Protein AF-A0A401GNL1-F1 (afdb_monomer)

Sequence (957 aa):
MSQPARPSSSTSDAWKASLRPPPRDDRPQTEDVTATKGMDFEDMFLRRELLMGIFEAGFEKPSPIQEEAIPIALAKRDVLARAKNGTGKTAAFVIPSLQQIDVNKNKIQALLLVPTRELALQTAQVCKILGKHMGVQVMVTTGGTTLKDDILRLSEVVHVLVGTPGRILDLAGKNVADLSECPIFVMDEADKLLSPEFAPVMEQLLSYMAKDRQVMLFSATFPMIVKDFKDKHMRSPYEINLMDELTLRGVTQYYAYVEERQKVHCLNTLFSKLQINQSIIFCNSTNRVELLAKKVTELGYSCFYSHAKMLQSHRNRVFHDFRNGVCRNLVCSDLLTRGIDIQAVNVVINFDFPKNAETYLHRIGRSGRYGHLGLAINLVTYEDRFNLYKIEQELGTEIQPIPQAIDKTLYVAPSAIEEPAEQKSARTTQAPVQAQGQSQQKQQAPQQPQSQAQLPAQVVYNSAPLRQNGVAVPQQSRPVFQTPFRGSVPRVRGITRLLSAGVFTTMSSANYGRLPLHALSRRSSADSLSSSTSPDPSYYPTRRRRWYSSLWNLHRPRTVLMLFKIFLGCAVLVLLGGYILWEPHIELAFYWRGWLKQEINTVVPLAGCFRPENVSPRYNLSAALHGQKKTEVHAGLPLRLGVDCYDFAGTIEPEPHDGVVLLPDERVHYHTYWRTDLAPFGERQEWMLKSFFATQNTNTARLVLWSNGDLSDNAILQRWLRRFPDAFVLQVVNYEDLARGTVLHGSELLRVKDTKAWIDGDLVRLLVLWAYGGVWVDMDSLLTRDLAPLLEHEFVIQWDCYDKIYVPFNGALMRFHEHSPYLCEAFNIMVNSRPPREGSTDWGALLYLKLWRRLTAESIPPFKVLPWCFTDARSCRFDNRLPDPFEQDPINGQWTVGYGREEGGGLDRALAKVFSVHLHNQWRKPFPLGGWLDRLLLRRYDARLSTSFGARESEEL

Foldseek 3Di:
DDDDDDDDDDPPCPVVVVADADDDDPFDFDCQFVVDPPDAPVNLVADVLLVSLCVNPVNGGQGNLLVPQQNVVLVLAAAAEADAQFSPNLCSQLRSLLRPFDPVDLAAAAEAEEAALQLLVVSQVSNCSSCVRVNAAEDEDEPQPDVVVVLVCLVGRHHYYGYYLVRLLVCLVVVSHQQANHQEYEYAQVVNCQDPVNVVSVVSSVVRHHLRHHYYYYHNDDDVSNVVCCVVRHDPHDYHYSPPFSDDQQEAFAEEEDDLVCLLVVVVVCVVADPAQAEEEEDADPVCLVVSQVVCVVVVFFEDEDEDVDRVVVNVVNLVCVLVVVHRYYRYYLSPLGNDERQRHQEYEHSDDDQELVSVSSRSSRHCRSRGAHYYYYHAYPVCVVSQVRNCVVGVHDRHHDDPHDDCSRRPGPVRVPDDPPVVVPPPDDDDDDDDDDDDDDDDDDDDDDDDDDDDDDDDDDDDDDDDDDDDDDDDDDDDDDDDDDDDDDDDDDDDDDDDDDDDDDDDDDDDDDDDDYDDDDYDDDDDDDDDDDDDDDDDDDDDDDDDDDDPPCPDVVNVVVVVVVVVVVVVVVVVVCCVPPVDDDDDDDDDVVVVVVVVPDQDAFPPCVPPVNPDPQDDPCCAQPNDAPDDFAADDDDPDPDFLLVVLVPLDDDDPPVAADALLQAFEEEEEDECVLDNDDPLLCLQVLLCVLAEDQRRAAYEYEYQDDPVPPPSVVVVCVVRVSRYYYYYDDLQVLCPPAPCRVPPLSVDDASLCLSVVLSSLLSVCQARFGKYAYSQKRFLHYCVSVQSFWEFEFPQAAPCPPQTTDHNITGGHHNGSLSSRLRVCQVPDDHDDHPDNRVSSVSLVSSQVNCVVVVHDHTHYRYNQAADQPRHDQQRHDHQQLDAADPQQAHHPGWGLDDVTPSLSSSNSGGIHGHPSPSVRDGDVPGSCVPRPSVSSVVSVVVVCVPPPPPPD

Mean predicted aligned error: 20.89 Å

Organism: NCBI:txid139825

Solvent-accessible surface area (backbone atoms only — not comparable to full-atom values): 57821 Å² total; per-residue (Å²): 133,84,82,82,81,83,81,78,93,84,75,77,60,71,63,62,76,74,57,73,52,60,83,84,78,89,58,69,59,30,60,85,38,66,66,46,96,76,67,47,64,72,81,68,71,61,54,67,42,44,50,54,16,35,42,48,70,53,52,80,62,50,26,42,60,29,62,62,39,27,63,45,43,64,69,59,42,18,36,41,35,36,44,66,69,46,49,51,63,68,55,25,54,44,51,36,53,58,69,70,60,61,82,88,49,86,44,32,37,34,40,42,35,27,74,42,67,64,24,22,54,49,55,47,48,51,48,51,50,33,34,58,67,58,77,64,34,78,44,73,47,34,81,88,60,60,66,69,59,54,54,56,54,54,76,44,75,36,34,34,43,21,21,21,63,75,41,50,39,56,33,37,77,66,69,59,46,63,31,61,69,22,41,34,40,35,30,44,53,32,63,55,48,44,28,89,87,32,38,67,57,48,57,56,43,61,68,56,33,34,93,75,52,32,43,37,41,32,20,74,60,80,56,68,59,53,52,56,47,39,77,74,73,48,71,82,49,48,77,42,74,78,52,97,59,72,58,61,78,38,47,48,43,28,32,41,87,38,56,83,90,42,47,67,59,51,52,52,51,47,66,74,71,50,85,65,66,20,34,42,36,35,26,89,39,60,70,52,21,57,54,47,39,53,51,42,44,74,72,72,44,61,59,46,64,46,41,87,88,54,56,65,71,58,45,53,47,52,51,51,42,42,70,72,60,76,34,41,29,40,25,21,24,76,85,65,39,55,68,60,86,46,97,59,29,22,32,28,33,29,68,37,65,60,89,47,43,69,61,43,51,37,46,50,42,44,20,20,48,58,21,19,46,2,33,31,40,32,41,32,36,87,82,39,52,62,39,49,57,50,29,26,66,72,24,74,43,80,65,41,75,60,62,99,70,77,74,56,77,51,34,40,52,69,83,77,69,68,72,66,84,73,70,77,78,78,79,87,85,82,78,88,81,86,84,85,86,86,82,87,89,82,91,83,84,88,91,86,81,89,88,88,89,86,84,87,84,89,88,86,86,87,89,86,89,84,90,81,89,84,89,92,85,84,86,87,80,86,87,87,83,83,85,82,91,83,90,84,87,87,80,92,85,89,81,90,86,85,86,87,83,83,84,88,89,85,86,92,81,86,79,90,82,86,90,83,85,90,80,88,86,81,89,79,91,87,87,86,80,90,81,90,88,84,81,90,81,90,88,87,83,90,87,87,80,88,89,90,86,90,85,83,76,75,84,45,68,69,56,48,54,50,52,50,53,51,51,50,52,51,51,51,51,50,51,49,51,45,45,76,75,60,71,74,85,82,85,89,86,87,78,61,67,71,58,54,57,45,70,70,71,60,78,63,80,77,90,50,35,82,38,83,92,56,45,41,95,84,42,60,63,63,56,69,79,69,43,90,67,97,62,84,69,66,62,64,71,81,79,66,91,82,60,53,44,41,59,58,39,50,71,61,64,78,69,81,85,82,78,68,70,50,56,68,89,72,26,47,40,34,37,31,63,47,57,56,92,84,46,76,91,48,78,78,52,46,50,28,57,42,19,43,73,48,33,46,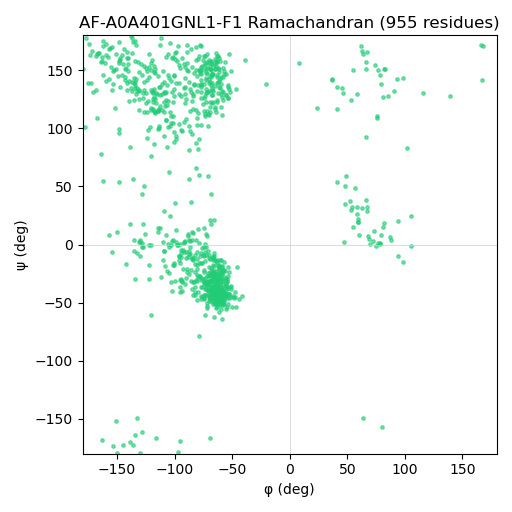59,65,43,47,34,26,42,36,44,32,19,80,50,91,61,79,87,36,72,69,56,55,50,49,38,75,74,31,62,75,28,37,45,81,46,68,67,53,60,66,68,46,23,53,95,46,88,51,45,90,37,74,72,71,72,53,75,49,100,79,41,54,63,38,44,56,48,48,54,54,31,49,25,36,70,67,16,34,34,41,40,41,58,51,38,37,41,61,37,58,60,69,53,61,67,82,51,44,32,34,28,33,51,38,48,58,93,49,93,85,61,61,42,36,71,58,41,31,30,39,50,40,52,31,42,70,53,53,40,45,42,53,48,57,72,75,41,82,75,76,62,90,90,47,87,58,49,62,27,52,49,53,53,52,47,45,56,28,30,56,72,72,71,41,86,59,68,27,23,48,66,40,21,44,43,39,37,82,60,31,50,84,76,75,35,51,72,56,66,65,48,72,69,58,96,81,43,63,47,47,97,74,32,33,54,49,87,88,26,47,51,45,64,40,51,76,25,23,44,27,43,51,51,83,86,47,79,85,63,65,70,37,86,84,11,57,50,40,64,72,44,53,51,50,25,56,50,46,58,50,62,78,46,79,85,73,86,84,83,86,127

InterPro domains:
  IPR000629 ATP-dependent RNA helicase DEAD-box, conserved site [PS00039] (186-194)
  IPR001650 Helicase, C-terminal domain-like [PF00271] (263-371)
  IPR001650 Helicase, C-terminal domain-like [PS51194] (250-410)
  IPR001650 Helicase, C-terminal domain-like [SM00490] (290-371)
  IPR007577 Glycosyltransferase, DXD sugar-binding motif [PF04488] (716-794)
  IPR011545 DEAD/DEAH-box helicase domain [PF00270] (63-228)
  IPR014001 Helicase superfamily 1/2, ATP-binding domain [PS51192] (70-240)
  IPR014001 Helicase superfamily 1/2, ATP-binding domain [SM00487] (58-254)
  IPR014014 RNA helicase, DEAD-box type, Q motif [PS51195] (39-67)
  IPR027417 P-loop containing nucleoside triphosphate hydrolase [G3DSA:3.40.50.300] (29-246)
  IPR027417 P-loop containing nucleoside triphosphate hydrolase [G3DSA:3.40.50.300] (247-417)
  IPR027417 P-loop containing nucleoside triphosphate hydrolase [SSF52540] (106-393)
  IPR029044 Nucleotide-diphospho-sugar transferases [SSF53448] (727-826)

Structure (mmCIF, N/CA/C/O backbone):
data_AF-A0A401GNL1-F1
#
_entry.id   AF-A0A401GNL1-F1
#
loop_
_atom_site.group_PDB
_atom_site.id
_atom_site.type_symbol
_atom_site.label_atom_id
_atom_site.label_alt_id
_atom_site.label_comp_id
_atom_site.label_asym_id
_atom_site.label_entity_id
_atom_site.label_seq_id
_atom_site.pdbx_PDB_ins_code
_atom_site.Cartn_x
_atom_site.Cartn_y
_atom_site.Cartn_z
_atom_site.occupancy
_atom_site.B_iso_or_equiv
_atom_site.auth_seq_id
_atom_site.auth_comp_id
_atom_site.auth_asym_id
_atom_site.auth_atom_id
_atom_site.pdbx_PDB_model_num
ATOM 1 N N . MET A 1 1 ? -19.426 -21.654 43.282 1.00 35.84 1 MET A N 1
ATOM 2 C CA . MET A 1 1 ? -20.796 -21.280 43.711 1.00 35.84 1 MET A CA 1
ATOM 3 C C . MET A 1 1 ? -21.771 -22.239 43.043 1.00 35.84 1 MET A C 1
ATOM 5 O O . MET A 1 1 ? -21.407 -22.809 42.020 1.00 35.84 1 MET A O 1
ATOM 9 N N . SER A 1 2 ? -22.939 -22.483 43.633 1.00 34.88 2 SER A N 1
ATOM 10 C CA . SER A 1 2 ? -23.946 -23.416 43.107 1.00 34.88 2 SER A CA 1
ATOM 11 C C . SER A 1 2 ? -24.563 -22.925 41.791 1.00 34.88 2 SER A C 1
ATOM 13 O O . SER A 1 2 ? -24.741 -21.725 41.594 1.00 34.88 2 SER A O 1
ATOM 15 N N . GLN A 1 3 ? -24.906 -23.858 40.898 1.00 27.02 3 GLN A N 1
ATOM 16 C CA . GLN A 1 3 ? -25.702 -23.558 39.706 1.00 27.02 3 GLN A CA 1
ATOM 17 C C . GLN A 1 3 ? -27.168 -23.299 40.110 1.00 27.02 3 GLN A C 1
ATOM 19 O O . GLN A 1 3 ? -27.715 -24.087 40.886 1.00 27.02 3 GLN A O 1
ATOM 24 N N . PRO A 1 4 ? -27.829 -22.242 39.601 1.00 39.66 4 PRO A N 1
ATOM 25 C CA . PRO A 1 4 ? -29.275 -22.095 39.724 1.00 39.66 4 PRO A CA 1
ATOM 26 C C . PRO A 1 4 ? -29.992 -23.093 38.798 1.00 39.66 4 PRO A C 1
ATOM 28 O O . PRO A 1 4 ? -29.533 -23.369 37.689 1.00 39.66 4 PRO A O 1
ATOM 31 N N . ALA A 1 5 ? -31.121 -23.641 39.249 1.00 36.34 5 ALA A N 1
ATOM 32 C CA . ALA A 1 5 ? -31.885 -24.626 38.485 1.00 36.34 5 ALA A CA 1
ATOM 33 C C . ALA A 1 5 ? -32.604 -24.002 37.271 1.00 36.34 5 ALA A C 1
ATOM 35 O O . ALA A 1 5 ? -33.069 -22.863 37.329 1.00 36.34 5 ALA A O 1
ATOM 36 N N . ARG A 1 6 ? -32.746 -24.777 36.185 1.00 32.50 6 ARG A N 1
ATOM 37 C CA . ARG A 1 6 ? -33.567 -24.399 35.022 1.00 32.50 6 ARG A CA 1
ATOM 38 C C . ARG A 1 6 ? -35.058 -24.350 35.415 1.00 32.50 6 ARG A C 1
ATOM 40 O O . ARG A 1 6 ? -35.532 -25.322 36.006 1.00 32.50 6 ARG A O 1
ATOM 47 N N . PRO A 1 7 ? -35.814 -23.288 35.073 1.00 37.53 7 PRO A N 1
ATOM 48 C CA . PRO A 1 7 ? -37.274 -23.299 35.175 1.00 37.53 7 PRO A CA 1
ATOM 49 C C . PRO A 1 7 ? -37.893 -24.257 34.140 1.00 37.53 7 PRO A C 1
ATOM 51 O O . PRO A 1 7 ? -37.275 -24.577 33.124 1.00 37.53 7 PRO A O 1
ATOM 54 N N . SER A 1 8 ? -39.112 -24.735 34.401 1.00 35.22 8 SER A N 1
ATOM 55 C CA . SER A 1 8 ? -39.783 -25.764 33.598 1.00 35.22 8 SER A CA 1
ATOM 56 C C . SER A 1 8 ? -40.373 -25.239 32.279 1.00 35.22 8 SER A C 1
ATOM 58 O O . SER A 1 8 ? -41.013 -24.191 32.215 1.00 35.22 8 SER A O 1
ATOM 60 N N . SER A 1 9 ? -40.185 -26.015 31.210 1.00 41.00 9 SER A N 1
ATOM 61 C CA . SER A 1 9 ? -40.423 -25.633 29.811 1.00 41.00 9 SER A CA 1
ATOM 62 C C . SER A 1 9 ? -41.863 -25.875 29.328 1.00 41.00 9 SER A C 1
ATOM 64 O O . SER A 1 9 ? -42.079 -26.623 28.376 1.00 41.00 9 SER A O 1
ATOM 66 N N . SER A 1 10 ? -42.865 -25.306 30.008 1.00 39.34 10 SER A N 1
ATOM 67 C CA . SER A 1 10 ? -44.285 -25.476 29.626 1.00 39.34 10 SER A CA 1
ATOM 68 C C . SER A 1 10 ? -45.141 -24.202 29.628 1.00 39.34 10 SER A C 1
ATOM 70 O O . SER A 1 10 ? -46.289 -24.245 29.193 1.00 39.34 10 SER A O 1
ATOM 72 N N . THR A 1 11 ? -44.603 -23.060 30.065 1.00 43.34 11 THR A N 1
ATOM 73 C CA . THR A 1 11 ? -45.300 -21.753 30.055 1.00 43.34 11 THR A CA 1
ATOM 74 C C . THR A 1 11 ? -44.472 -20.611 29.452 1.00 43.34 11 THR A C 1
ATOM 76 O O . THR A 1 11 ? -44.937 -19.474 29.395 1.00 43.34 11 THR A O 1
ATOM 79 N N . SER A 1 12 ? -43.261 -20.897 28.963 1.00 54.03 12 SER A N 1
ATOM 80 C CA . SER A 1 12 ? -42.288 -19.914 28.467 1.00 54.03 12 SER A CA 1
ATOM 81 C C . SER A 1 12 ? -42.646 -19.267 27.129 1.00 54.03 12 SER A C 1
ATOM 83 O O . SER A 1 12 ? -42.317 -18.104 26.925 1.00 54.03 12 SER A O 1
ATOM 85 N N . ASP A 1 13 ? -43.310 -19.982 26.219 1.00 57.62 13 ASP A N 1
ATOM 86 C CA . ASP A 1 13 ? -43.359 -19.615 24.792 1.00 57.62 13 ASP A CA 1
ATOM 87 C C . ASP A 1 13 ? -44.588 -18.800 24.364 1.00 57.62 13 ASP A C 1
ATOM 89 O O . ASP A 1 13 ? -44.703 -18.401 23.204 1.00 57.62 13 ASP A O 1
ATOM 93 N N . ALA A 1 14 ? -45.497 -18.483 25.291 1.00 62.47 14 ALA A N 1
ATOM 94 C CA . ALA A 1 14 ? -46.751 -17.783 24.990 1.00 62.47 14 ALA A CA 1
ATOM 95 C C . ALA A 1 14 ? -46.561 -16.397 24.330 1.00 62.47 14 ALA A C 1
ATOM 97 O O . ALA A 1 14 ? -47.457 -15.915 23.638 1.00 62.47 14 ALA A O 1
ATOM 98 N N . TRP A 1 15 ? -45.398 -15.758 24.505 1.00 74.44 15 TRP A N 1
ATOM 99 C CA . TRP A 1 15 ? -45.059 -14.499 23.832 1.00 74.44 15 TRP A CA 1
ATOM 100 C C . TRP A 1 15 ? -44.583 -14.694 22.386 1.00 74.44 15 TRP A C 1
ATOM 102 O O . TRP A 1 15 ? -44.827 -13.816 21.567 1.00 74.44 15 TRP A O 1
ATOM 112 N N . LYS A 1 16 ? -43.975 -15.836 22.028 1.00 74.12 16 LYS A N 1
ATOM 113 C CA . LYS A 1 16 ? -43.568 -16.123 20.639 1.00 74.12 16 LYS A CA 1
ATOM 114 C C . LYS A 1 16 ? -44.790 -16.186 19.718 1.00 74.12 16 LYS A C 1
ATOM 116 O O . LYS A 1 16 ? -44.754 -15.657 18.614 1.00 74.12 16 LYS A O 1
ATOM 121 N N . ALA A 1 17 ? -45.902 -16.727 20.221 1.00 70.56 17 ALA A N 1
ATOM 122 C CA . ALA A 1 17 ? -47.183 -16.803 19.515 1.00 70.56 17 ALA A CA 1
ATOM 123 C C . ALA A 1 17 ? -47.845 -15.436 19.218 1.00 70.56 17 ALA A C 1
ATOM 125 O O . ALA A 1 17 ? -48.784 -15.387 18.425 1.00 70.56 17 ALA A O 1
ATOM 126 N N . SER A 1 18 ? -47.388 -14.331 19.827 1.00 73.62 18 SER A N 1
ATOM 127 C CA . SER A 1 18 ? -47.868 -12.976 19.505 1.00 73.62 18 SER A CA 1
ATOM 128 C C . SER A 1 18 ? -46.977 -12.229 18.503 1.00 73.62 18 SER A C 1
ATOM 130 O O . SER A 1 18 ? -47.376 -11.180 17.985 1.00 73.62 18 SER A O 1
ATOM 132 N N . LEU A 1 19 ? -45.793 -12.769 18.191 1.00 78.75 19 LEU A N 1
ATOM 133 C CA . LEU A 1 19 ? -44.892 -12.212 17.188 1.00 78.75 19 LEU A CA 1
ATOM 134 C C . LEU A 1 19 ? -45.323 -12.630 15.777 1.00 78.75 19 LEU A C 1
ATOM 136 O O . LEU A 1 19 ? -45.891 -13.697 15.556 1.00 78.75 19 LEU A O 1
ATOM 140 N N . ARG A 1 20 ? -45.025 -11.774 14.798 1.00 76.75 20 ARG A N 1
ATOM 141 C CA . ARG A 1 20 ? -45.205 -12.062 13.370 1.00 76.75 20 ARG A CA 1
ATOM 142 C C . ARG A 1 20 ? -43.834 -12.027 12.691 1.00 76.75 20 ARG A C 1
ATOM 144 O O . ARG A 1 20 ? -43.446 -10.953 12.231 1.00 76.75 20 ARG A O 1
ATOM 151 N N . PRO A 1 21 ? -43.083 -13.146 12.688 1.00 74.88 21 PRO A N 1
ATOM 152 C CA . PRO A 1 21 ? -41.809 -13.218 11.984 1.00 74.88 21 PRO A CA 1
ATOM 153 C C . PRO A 1 21 ? -42.014 -13.059 10.464 1.00 74.88 21 PRO A C 1
ATOM 155 O O . PRO A 1 21 ? -43.120 -13.294 9.960 1.00 74.88 21 PRO A O 1
ATOM 158 N N . PRO A 1 22 ? -40.972 -12.658 9.716 1.00 78.62 22 PRO A N 1
ATOM 159 C CA . PRO A 1 22 ? -40.996 -12.692 8.257 1.00 78.62 22 PRO A CA 1
ATOM 160 C C . PRO A 1 22 ? -41.114 -14.138 7.728 1.00 78.62 22 PRO A C 1
ATOM 162 O O . PRO A 1 22 ? -40.865 -15.090 8.471 1.00 78.62 22 PRO A O 1
ATOM 165 N N . PRO A 1 23 ? -41.465 -14.328 6.440 1.00 77.19 23 PRO A N 1
ATOM 166 C CA . PRO A 1 23 ? -41.370 -15.632 5.787 1.00 77.19 23 PRO A CA 1
ATOM 167 C C . PRO A 1 23 ? -39.953 -16.211 5.888 1.00 77.19 23 PRO A C 1
ATOM 169 O O . PRO A 1 23 ? -38.975 -15.460 5.854 1.00 77.19 23 PRO A O 1
ATOM 172 N N . ARG A 1 24 ? -39.849 -17.541 5.977 1.00 72.44 24 ARG A N 1
ATOM 173 C CA . ARG A 1 24 ? -38.560 -18.243 5.954 1.00 72.44 24 ARG A CA 1
ATOM 174 C C . ARG A 1 24 ? -37.861 -18.079 4.605 1.00 72.44 24 ARG A C 1
ATOM 176 O O . ARG A 1 24 ? -38.502 -17.903 3.570 1.00 72.44 24 ARG A O 1
ATOM 183 N N . ASP A 1 25 ? -36.535 -18.118 4.650 1.00 71.81 25 ASP A N 1
ATOM 184 C CA . ASP A 1 25 ? -35.663 -17.974 3.488 1.00 71.81 25 ASP A CA 1
ATOM 185 C C . ASP A 1 25 ? -35.051 -19.333 3.133 1.00 71.81 25 ASP A C 1
ATOM 187 O O . ASP A 1 25 ? -33.937 -19.660 3.539 1.00 71.81 25 ASP A O 1
ATOM 191 N N . ASP A 1 26 ? -35.806 -20.135 2.379 1.00 74.62 26 ASP A N 1
ATOM 192 C CA . ASP A 1 26 ? -35.450 -21.513 2.010 1.00 74.62 26 ASP A CA 1
ATOM 193 C C . ASP A 1 26 ? -34.352 -21.594 0.919 1.00 74.62 26 ASP A C 1
ATOM 195 O O . ASP A 1 26 ? -34.146 -22.635 0.289 1.00 74.62 26 ASP A O 1
ATOM 199 N N . ARG A 1 27 ? -33.642 -20.489 0.644 1.00 76.31 27 ARG A N 1
ATOM 200 C CA . ARG A 1 27 ? -32.494 -20.475 -0.275 1.00 76.31 27 ARG A CA 1
ATOM 201 C C . ARG A 1 27 ? -31.307 -21.217 0.352 1.00 76.31 27 ARG A C 1
ATOM 203 O O . ARG A 1 27 ? -31.045 -21.024 1.538 1.00 76.31 27 ARG A O 1
ATOM 210 N N . PRO A 1 28 ? -30.516 -21.982 -0.429 1.00 76.88 28 PRO A N 1
ATOM 211 C CA . PRO A 1 28 ? -29.320 -22.644 0.090 1.00 76.88 28 PRO A CA 1
ATOM 212 C C . PRO A 1 28 ? -28.337 -21.639 0.712 1.00 76.88 28 PRO A C 1
ATOM 214 O O . PRO A 1 28 ? -28.227 -20.494 0.256 1.00 76.88 28 PRO A O 1
ATOM 217 N N . GLN A 1 29 ? -27.635 -22.087 1.755 1.00 80.62 29 GLN A N 1
ATOM 218 C CA . GLN A 1 29 ? -26.661 -21.318 2.537 1.00 80.62 29 GLN A CA 1
ATOM 219 C C . GLN A 1 29 ? -25.376 -22.137 2.742 1.00 80.62 29 GLN A C 1
ATOM 221 O O . GLN A 1 29 ? -25.440 -23.350 2.946 1.00 80.62 29 GLN A O 1
ATOM 226 N N . THR A 1 30 ? -24.212 -21.487 2.695 1.00 80.88 30 THR A N 1
ATOM 227 C CA . THR A 1 30 ? -22.903 -22.117 2.925 1.00 80.88 30 THR A CA 1
ATOM 228 C C . THR A 1 30 ? -22.636 -22.452 4.393 1.00 80.88 30 THR A C 1
ATOM 230 O O . THR A 1 30 ? -23.157 -21.818 5.309 1.00 80.88 30 THR A O 1
ATOM 233 N N . GLU A 1 31 ? -21.743 -23.423 4.602 1.00 78.44 31 GLU A N 1
ATOM 234 C CA . GLU A 1 31 ? -21.305 -23.928 5.914 1.00 78.44 31 GLU A CA 1
ATOM 235 C C . GLU A 1 31 ? -20.865 -22.825 6.886 1.00 78.44 31 GLU A C 1
ATOM 237 O O . GLU A 1 31 ? -21.162 -22.890 8.069 1.00 78.44 31 GLU A O 1
ATOM 242 N N . ASP A 1 32 ? -20.225 -21.757 6.408 1.00 70.75 32 ASP A N 1
ATOM 243 C CA . ASP A 1 32 ? -19.795 -20.623 7.244 1.00 70.75 32 ASP A CA 1
ATOM 244 C C . ASP A 1 32 ? -20.945 -19.711 7.740 1.00 70.75 32 ASP A C 1
ATOM 246 O O . ASP A 1 32 ? -20.705 -18.671 8.363 1.00 70.75 32 ASP A O 1
ATOM 250 N N . VAL A 1 33 ? -22.196 -20.118 7.501 1.00 74.81 33 VAL A N 1
ATOM 251 C CA . VAL A 1 33 ? -23.416 -19.598 8.135 1.00 74.81 33 VAL A CA 1
ATOM 252 C C . VAL A 1 33 ? -24.215 -20.706 8.839 1.00 74.81 33 VAL A C 1
ATOM 254 O O . VAL A 1 33 ? -24.860 -20.417 9.843 1.00 74.81 33 VAL A O 1
ATOM 257 N N . THR A 1 34 ? -24.149 -21.960 8.372 1.00 80.38 34 THR A N 1
ATOM 258 C CA . THR A 1 34 ? -24.968 -23.080 8.884 1.00 80.38 34 THR A CA 1
ATOM 259 C C . THR A 1 34 ? -24.251 -24.045 9.837 1.00 80.38 34 THR A C 1
ATOM 261 O O . THR A 1 34 ? -24.923 -24.770 10.568 1.00 80.38 34 THR A O 1
ATOM 264 N N . ALA A 1 35 ? -22.914 -24.059 9.882 1.00 78.38 35 ALA A N 1
ATOM 265 C CA . ALA A 1 35 ? -22.103 -24.919 10.752 1.00 78.38 35 ALA A CA 1
ATOM 266 C C . ALA A 1 35 ? -22.038 -24.379 12.193 1.00 78.38 35 ALA A C 1
ATOM 268 O O . ALA A 1 35 ? -20.975 -24.047 12.720 1.00 78.38 35 ALA A O 1
ATOM 269 N N . THR A 1 36 ? -23.208 -24.256 12.814 1.00 79.50 36 THR A N 1
ATOM 270 C CA . THR A 1 36 ? -23.377 -23.793 14.194 1.00 79.50 36 THR A CA 1
ATOM 271 C C . THR A 1 36 ? -22.987 -24.869 15.207 1.00 79.50 36 THR A C 1
ATOM 273 O O . THR A 1 36 ? -23.216 -26.057 14.971 1.00 79.50 36 THR A O 1
ATOM 276 N N . LYS A 1 37 ? -22.507 -24.463 16.384 1.00 82.06 37 LYS A N 1
ATOM 277 C CA . LYS A 1 37 ? -22.290 -25.334 17.554 1.00 82.06 37 LYS A CA 1
ATOM 278 C C . LYS A 1 37 ? -23.600 -25.818 18.191 1.00 82.06 37 LYS A C 1
ATOM 280 O O . LYS A 1 37 ? -23.567 -26.709 19.038 1.00 82.06 37 LYS A O 1
ATOM 285 N N . GLY A 1 38 ? -24.737 -25.273 17.760 1.00 81.00 38 GLY A N 1
ATOM 286 C CA . GLY A 1 38 ? -26.077 -25.717 18.144 1.00 81.00 38 GLY A CA 1
ATOM 287 C C . GLY A 1 38 ? -26.659 -24.949 19.327 1.00 81.00 38 GLY A C 1
ATOM 288 O O . GLY A 1 38 ? -27.568 -25.458 19.977 1.00 81.00 38 GLY A O 1
ATOM 289 N N . MET A 1 39 ? -26.140 -23.751 19.606 1.00 85.75 39 MET A N 1
ATOM 290 C CA . MET A 1 39 ? -26.673 -22.839 20.616 1.00 85.75 39 MET A CA 1
ATOM 291 C C . MET A 1 39 ? -27.835 -22.029 20.030 1.00 85.75 39 MET A C 1
ATOM 293 O O . MET A 1 39 ? -27.731 -21.531 18.911 1.00 85.75 39 MET A O 1
ATOM 297 N N . ASP A 1 40 ? -28.917 -21.844 20.785 1.00 89.62 40 ASP A N 1
ATOM 298 C CA . ASP A 1 40 ? -29.996 -20.925 20.409 1.00 89.62 40 ASP A CA 1
ATOM 299 C C . ASP A 1 40 ? -29.841 -19.571 21.121 1.00 89.62 40 ASP A C 1
ATOM 301 O O . ASP A 1 40 ? -29.201 -19.462 22.167 1.00 89.62 40 ASP A O 1
ATOM 305 N N . PHE A 1 41 ? -30.436 -18.497 20.582 1.00 90.88 41 PHE A N 1
ATOM 306 C CA . PHE A 1 41 ? -30.327 -17.153 21.186 1.00 90.88 41 PHE A CA 1
ATOM 307 C C . PHE A 1 41 ? -30.829 -17.088 22.641 1.00 90.88 41 PHE A C 1
ATOM 309 O O . PHE A 1 41 ? -30.441 -16.193 23.394 1.00 90.88 41 PHE A O 1
ATOM 316 N N . GLU A 1 42 ? -31.684 -18.027 23.047 1.00 88.81 42 GLU A N 1
ATOM 317 C CA . GLU A 1 42 ? -32.231 -18.111 24.403 1.00 88.81 42 GLU A CA 1
ATOM 318 C C . GLU A 1 42 ? -31.219 -18.690 25.410 1.00 88.81 42 GLU A C 1
ATOM 320 O O . GLU A 1 42 ? -31.210 -18.264 26.567 1.00 88.81 42 GLU A O 1
ATOM 325 N N . ASP A 1 43 ? -30.285 -19.545 24.968 1.00 89.44 43 ASP A N 1
ATOM 326 C CA . ASP A 1 43 ? -29.171 -20.054 25.790 1.00 89.44 43 ASP A CA 1
ATOM 327 C C . ASP A 1 43 ? -28.167 -18.950 26.174 1.00 89.44 43 ASP A C 1
ATOM 329 O O . ASP A 1 43 ? -27.388 -19.102 27.115 1.00 89.44 43 ASP A O 1
ATOM 333 N N . MET A 1 44 ? -28.190 -17.812 25.470 1.00 91.06 44 MET A N 1
ATOM 334 C CA . MET A 1 44 ? -27.322 -16.655 25.724 1.00 91.06 44 MET A CA 1
ATOM 335 C C . MET A 1 44 ? -27.826 -15.743 26.864 1.00 91.06 44 MET A C 1
ATOM 337 O O . MET A 1 44 ? -27.227 -14.696 27.116 1.00 91.06 44 MET A O 1
ATOM 341 N N . PHE A 1 45 ? -28.920 -16.107 27.552 1.00 91.56 45 PHE A N 1
ATOM 342 C CA . PHE A 1 45 ? -29.504 -15.366 28.689 1.00 91.56 45 PHE A CA 1
ATOM 343 C C . PHE A 1 45 ? -29.766 -13.868 28.403 1.00 91.56 45 PHE A C 1
ATOM 345 O O . PHE A 1 45 ? -29.578 -12.990 29.253 1.00 91.56 45 PHE A O 1
ATOM 352 N N . LEU A 1 46 ? -30.202 -13.561 27.178 1.00 94.50 46 LEU A N 1
ATOM 353 C CA . LEU A 1 46 ? -30.544 -12.206 26.740 1.00 94.50 46 LEU A CA 1
ATOM 354 C C . LEU A 1 46 ? -31.833 -11.695 27.415 1.00 94.50 46 LEU A C 1
ATOM 356 O O . LEU A 1 46 ? -32.695 -12.475 27.820 1.00 94.50 46 LEU A O 1
ATOM 360 N N . ARG A 1 47 ? -32.005 -10.366 27.514 1.00 94.44 47 ARG A N 1
ATOM 361 C CA . ARG A 1 47 ? -33.283 -9.777 27.954 1.00 94.44 47 ARG A CA 1
ATOM 362 C C . ARG A 1 47 ? -34.403 -10.188 26.995 1.00 94.44 47 ARG A C 1
ATOM 364 O O . ARG A 1 47 ? -34.225 -10.137 25.778 1.00 94.44 47 ARG A O 1
ATOM 371 N N . ARG A 1 48 ? -35.578 -10.526 27.532 1.00 92.38 48 ARG A N 1
ATOM 372 C CA . ARG A 1 48 ? -36.756 -10.945 26.750 1.00 92.38 48 ARG A CA 1
ATOM 373 C C . ARG A 1 48 ? -37.137 -9.914 25.684 1.00 92.38 48 ARG A C 1
ATOM 375 O O . ARG A 1 48 ? -37.484 -10.273 24.569 1.00 92.38 48 ARG A O 1
ATOM 382 N N . GLU A 1 49 ? -37.010 -8.634 26.004 1.00 93.56 49 GLU A N 1
ATOM 383 C CA . GLU A 1 49 ? -37.320 -7.507 25.122 1.00 93.56 49 GLU A CA 1
ATOM 384 C C . GLU A 1 49 ? -36.360 -7.444 23.915 1.00 93.56 49 GLU A C 1
ATOM 386 O O . GLU A 1 49 ? -36.757 -7.035 22.825 1.00 93.56 49 GLU A O 1
ATOM 391 N N . LEU A 1 50 ? -35.116 -7.909 24.086 1.00 94.94 50 LEU A N 1
ATOM 392 C CA . LEU A 1 50 ? -34.134 -8.071 23.011 1.00 94.94 50 LEU A CA 1
ATOM 393 C C . LEU A 1 50 ? -34.395 -9.357 22.207 1.00 94.94 50 LEU A C 1
ATOM 395 O O . LEU A 1 50 ? -34.360 -9.316 20.980 1.00 94.94 50 LEU A O 1
ATOM 399 N N . LEU A 1 51 ? -34.743 -10.471 22.867 1.00 93.69 51 LEU A N 1
ATOM 400 C CA . LEU A 1 51 ? -35.164 -11.712 22.194 1.00 93.69 51 LEU A CA 1
ATOM 401 C C . LEU A 1 51 ? -36.389 -11.488 21.293 1.00 93.69 51 LEU A C 1
ATOM 403 O O . LEU A 1 51 ? -36.403 -11.941 20.152 1.00 93.69 51 LEU A O 1
ATOM 407 N N . MET A 1 52 ? -37.380 -10.717 21.749 1.00 91.69 52 MET A N 1
ATOM 408 C CA . MET A 1 52 ? -38.530 -10.314 20.930 1.00 91.69 52 MET A CA 1
ATOM 409 C C . MET A 1 52 ? -38.108 -9.549 19.665 1.00 91.69 52 MET A C 1
ATOM 411 O O . MET A 1 52 ? -38.674 -9.785 18.601 1.00 91.69 52 MET A O 1
ATOM 415 N N . GLY A 1 53 ? -37.108 -8.665 19.754 1.00 93.25 53 GLY A N 1
ATOM 416 C CA . GLY A 1 53 ? -36.559 -7.956 18.592 1.00 93.25 53 GLY A CA 1
ATOM 417 C C . GLY A 1 53 ? -35.759 -8.855 17.640 1.00 93.25 53 GLY A C 1
ATOM 418 O O . GLY A 1 53 ? -35.815 -8.659 16.429 1.00 93.25 53 GLY A O 1
ATOM 419 N N . ILE A 1 54 ? -35.058 -9.863 18.171 1.00 92.38 54 ILE A N 1
ATOM 420 C CA . ILE A 1 54 ? -34.320 -10.882 17.402 1.00 92.38 54 ILE A CA 1
ATOM 421 C C . ILE A 1 54 ? -35.293 -11.770 16.606 1.00 92.38 54 ILE A C 1
ATOM 423 O O . ILE A 1 54 ? -35.163 -11.879 15.386 1.00 92.38 54 ILE A O 1
ATOM 427 N N . PHE A 1 55 ? -36.323 -12.327 17.252 1.00 88.88 55 PHE A N 1
ATOM 428 C CA . PHE A 1 55 ? -37.310 -13.173 16.570 1.00 88.88 55 PHE A CA 1
ATOM 429 C C . PHE A 1 55 ? -38.193 -12.389 15.582 1.00 88.88 55 PHE A C 1
ATOM 431 O O . PHE A 1 55 ? -38.474 -12.887 14.493 1.00 88.88 55 PHE A O 1
ATOM 438 N N . GLU A 1 56 ? -38.579 -11.141 15.884 1.00 89.19 56 GLU A N 1
ATOM 439 C CA . GLU A 1 56 ? -39.260 -10.282 14.899 1.00 89.19 56 GLU A CA 1
ATOM 440 C C . GLU A 1 56 ? -38.390 -9.947 13.674 1.00 89.19 56 GLU A C 1
ATOM 442 O O . GLU A 1 56 ? -38.928 -9.734 12.588 1.00 89.19 56 GLU A O 1
ATOM 447 N N . ALA A 1 57 ? -37.061 -9.911 13.819 1.00 86.56 57 ALA A N 1
ATOM 448 C CA . ALA A 1 57 ? -36.142 -9.716 12.698 1.00 86.56 57 ALA A CA 1
ATOM 449 C C . ALA A 1 57 ? -36.010 -10.956 11.789 1.00 86.56 57 ALA A C 1
ATOM 451 O O . ALA A 1 57 ? -35.363 -10.870 10.747 1.00 86.56 57 ALA A O 1
ATOM 452 N N . GLY A 1 58 ? -36.607 -12.095 12.168 1.00 85.19 58 GLY A N 1
ATOM 453 C CA . GLY A 1 58 ? -36.467 -13.374 11.467 1.00 85.19 58 GLY A CA 1
ATOM 454 C C . GLY A 1 58 ? -35.190 -14.144 11.809 1.00 85.19 58 GLY A C 1
ATOM 455 O O . GLY A 1 58 ? -34.823 -15.063 11.082 1.00 85.19 58 GLY A O 1
ATOM 456 N N . PHE A 1 59 ? -34.489 -13.782 12.886 1.00 86.56 59 PHE A N 1
ATOM 457 C CA . PHE A 1 59 ? -33.296 -14.505 13.324 1.00 86.56 59 PHE A CA 1
ATOM 458 C C . PHE A 1 59 ? -33.712 -15.696 14.198 1.00 86.56 59 PHE A C 1
ATOM 460 O O . PHE A 1 59 ? -33.942 -15.542 15.395 1.00 86.56 59 PHE A O 1
ATOM 467 N N . GLU A 1 60 ? -33.830 -16.884 13.598 1.00 79.69 60 GLU A N 1
ATOM 468 C CA . GLU A 1 60 ? -34.180 -18.108 14.337 1.00 79.69 60 GLU A CA 1
ATOM 469 C C . GLU A 1 60 ? -32.997 -18.676 15.136 1.00 79.69 60 GLU A C 1
ATOM 471 O O . GLU A 1 60 ? -33.162 -19.028 16.301 1.00 79.69 60 GLU A O 1
ATOM 476 N N . LYS A 1 61 ? -31.804 -18.732 14.525 1.00 85.62 61 LYS A N 1
ATOM 477 C CA . LYS A 1 61 ? -30.567 -19.252 15.131 1.00 85.62 61 LYS A CA 1
ATOM 478 C C . LYS A 1 61 ? -29.395 -18.281 14.943 1.00 85.62 61 LYS A C 1
ATOM 480 O O . LYS A 1 61 ? -29.363 -17.582 13.924 1.00 85.62 61 LYS A O 1
ATOM 485 N N . PRO A 1 62 ? -28.442 -18.223 15.889 1.00 90.81 62 PRO A N 1
ATOM 486 C CA . PRO A 1 62 ? -27.211 -17.461 15.722 1.00 90.81 62 PRO A CA 1
ATOM 487 C C . PRO A 1 62 ? -26.330 -18.079 14.630 1.00 90.81 62 PRO A C 1
ATOM 489 O O . PRO A 1 62 ? -26.183 -19.294 14.559 1.00 90.81 62 PRO A O 1
ATOM 492 N N . SER A 1 63 ? -25.705 -17.248 13.795 1.00 88.75 63 SER A N 1
ATOM 493 C CA . SER A 1 63 ? -24.628 -17.704 12.903 1.00 88.75 63 SER A CA 1
ATOM 494 C C . SER A 1 63 ? -23.340 -18.000 13.700 1.00 88.75 63 SER A C 1
ATOM 496 O O . SER A 1 63 ? -23.196 -17.494 14.815 1.00 88.75 63 SER A O 1
ATOM 498 N N . PRO A 1 64 ? -22.342 -18.724 13.155 1.00 88.94 64 PRO A N 1
ATOM 499 C CA . PRO A 1 64 ? -21.118 -19.057 13.897 1.00 88.94 64 PRO A CA 1
ATOM 500 C C . PRO A 1 64 ? -20.377 -17.837 14.480 1.00 88.94 64 PRO A C 1
ATOM 502 O O . PRO A 1 64 ? -19.884 -17.876 15.603 1.00 88.94 64 PRO A O 1
ATOM 505 N N . ILE A 1 65 ? -20.362 -16.692 13.780 1.00 90.00 65 ILE A N 1
ATOM 506 C CA . ILE A 1 65 ? -19.771 -15.447 14.315 1.00 90.00 65 ILE A CA 1
ATOM 507 C C . ILE A 1 65 ? -20.586 -14.840 15.471 1.00 90.00 65 ILE A C 1
ATOM 509 O O . ILE A 1 65 ? -20.042 -14.102 16.290 1.00 90.00 65 ILE A O 1
ATOM 513 N N . GLN A 1 66 ? -21.879 -15.144 15.559 1.00 92.75 66 GLN A N 1
ATOM 514 C CA . GLN A 1 66 ? -22.751 -14.737 16.660 1.00 92.75 66 GLN A CA 1
ATOM 515 C C . GLN A 1 66 ? -22.603 -15.694 17.856 1.00 92.75 66 GLN A C 1
ATOM 517 O O . GLN A 1 66 ? -22.496 -15.211 18.981 1.00 92.75 66 GLN A O 1
ATOM 522 N N . GLU A 1 67 ? -22.500 -17.009 17.626 1.00 92.50 67 GLU A N 1
ATOM 523 C CA . GLU A 1 67 ? -22.194 -17.998 18.674 1.00 92.50 67 GLU A CA 1
ATOM 524 C C . GLU A 1 67 ? -20.847 -17.723 19.364 1.00 92.50 67 GLU A C 1
ATOM 526 O O . GLU A 1 67 ? -20.792 -17.732 20.592 1.00 92.50 67 GLU A O 1
ATOM 531 N N . GLU A 1 68 ? -19.779 -17.409 18.617 1.00 91.94 68 GLU A N 1
ATOM 532 C CA . GLU A 1 68 ? -18.475 -17.115 19.234 1.00 91.94 68 GLU A CA 1
ATOM 533 C C . GLU A 1 68 ? -18.432 -15.733 19.908 1.00 91.94 68 GLU A C 1
ATOM 535 O O . GLU A 1 68 ? -17.916 -15.593 21.019 1.00 91.94 68 GLU A O 1
ATOM 540 N N . ALA A 1 69 ? -18.931 -14.680 19.246 1.00 94.75 69 ALA A N 1
ATOM 541 C CA . ALA A 1 69 ? -18.714 -13.313 19.723 1.00 94.75 69 ALA A CA 1
ATOM 542 C C . ALA A 1 69 ? -19.686 -12.878 20.825 1.00 94.75 69 ALA A C 1
ATOM 544 O O . ALA A 1 69 ? -19.267 -12.156 21.731 1.00 94.75 69 ALA A O 1
ATOM 545 N N . ILE A 1 70 ? -20.963 -13.285 20.780 1.00 95.88 70 ILE A N 1
ATOM 546 C CA . ILE A 1 70 ? -21.973 -12.759 21.713 1.00 95.88 70 ILE A CA 1
ATOM 547 C C . ILE A 1 70 ? -21.655 -13.155 23.167 1.00 95.88 70 ILE A C 1
ATOM 549 O O . ILE A 1 70 ? -21.564 -12.243 23.991 1.00 95.88 70 ILE A O 1
ATOM 553 N N . PRO A 1 71 ? -21.399 -14.431 23.528 1.00 94.62 71 PRO A N 1
ATOM 554 C CA . PRO A 1 71 ? -21.114 -14.807 24.918 1.00 94.62 71 PRO A CA 1
ATOM 555 C C . PRO A 1 71 ? -19.852 -14.132 25.478 1.00 94.62 71 PRO A C 1
ATOM 557 O O . PRO A 1 71 ? -19.830 -13.696 26.629 1.00 94.62 71 PRO A O 1
ATOM 560 N N . ILE A 1 72 ? -18.813 -13.984 24.651 1.00 95.50 72 ILE A N 1
ATOM 561 C CA . ILE A 1 72 ? -17.546 -13.349 25.036 1.00 95.50 72 ILE A CA 1
ATOM 562 C C . ILE A 1 72 ? -17.715 -11.835 25.224 1.00 95.50 72 ILE A C 1
ATOM 564 O O . ILE A 1 72 ? -17.192 -11.262 26.185 1.00 95.50 72 ILE A O 1
ATOM 568 N N . ALA A 1 73 ? -18.493 -11.190 24.353 1.00 95.88 73 ALA A N 1
ATOM 569 C CA . ALA A 1 73 ? -18.831 -9.781 24.480 1.00 95.88 73 ALA A CA 1
ATOM 570 C C . ALA A 1 73 ? -19.736 -9.512 25.698 1.00 95.88 73 ALA A C 1
ATOM 572 O O . ALA A 1 73 ? -19.544 -8.511 26.389 1.00 95.88 73 ALA A O 1
ATOM 573 N N . LEU A 1 74 ? -20.671 -10.414 26.021 1.00 95.31 74 LEU A N 1
ATOM 574 C CA . LEU A 1 74 ? -21.475 -10.350 27.251 1.00 95.31 74 LEU A CA 1
ATOM 575 C C . LEU A 1 74 ? -20.622 -10.526 28.518 1.00 95.31 74 LEU A C 1
ATOM 577 O O . LEU A 1 74 ? -20.890 -9.874 29.527 1.00 95.31 74 LEU A O 1
ATOM 581 N N . ALA A 1 75 ? -19.546 -11.315 28.450 1.00 94.44 75 ALA A N 1
ATOM 582 C CA . ALA A 1 75 ? -18.525 -11.417 29.497 1.00 94.44 75 ALA A CA 1
ATOM 583 C C . ALA A 1 75 ? -17.596 -10.182 29.596 1.00 94.44 75 ALA A C 1
ATOM 585 O O . ALA A 1 75 ? -16.603 -10.217 30.324 1.00 94.44 75 ALA A O 1
ATOM 586 N N . LYS A 1 76 ? -17.908 -9.088 28.882 1.00 94.06 76 LYS A N 1
ATOM 587 C CA . LYS A 1 76 ? -17.196 -7.795 28.881 1.00 94.06 76 LYS A CA 1
ATOM 588 C C . LYS A 1 76 ? -15.723 -7.849 28.466 1.00 94.06 76 LYS A C 1
ATOM 590 O O . LYS A 1 76 ? -14.971 -6.919 28.751 1.00 94.06 76 LYS A O 1
ATOM 595 N N . ARG A 1 77 ? -15.299 -8.911 27.776 1.00 94.88 77 ARG A N 1
ATOM 596 C CA . ARG A 1 77 ? -13.958 -8.982 27.184 1.00 94.88 77 ARG A CA 1
ATOM 597 C C . ARG A 1 77 ? -13.891 -8.193 25.884 1.00 94.88 77 ARG A C 1
ATOM 599 O O . ARG A 1 77 ? -14.875 -8.114 25.147 1.00 94.88 77 ARG A O 1
ATOM 606 N N . ASP A 1 78 ? -12.708 -7.676 25.583 1.00 96.69 78 ASP A N 1
ATOM 607 C CA . ASP A 1 78 ? -12.396 -7.165 24.252 1.00 96.69 78 ASP A CA 1
ATOM 608 C C . ASP A 1 78 ? -12.457 -8.303 23.224 1.00 96.69 78 ASP A C 1
ATOM 610 O O . ASP A 1 78 ? -12.089 -9.444 23.518 1.00 96.69 78 ASP A O 1
ATOM 614 N N . VAL A 1 79 ? -12.917 -7.994 22.012 1.00 96.50 79 VAL A N 1
ATOM 615 C CA . VAL A 1 79 ? -13.130 -8.972 20.933 1.00 96.50 79 VAL A CA 1
ATOM 616 C C . VAL A 1 79 ? -12.419 -8.496 19.676 1.00 96.50 79 VAL A C 1
ATOM 618 O O . VAL A 1 79 ? -12.670 -7.386 19.213 1.00 96.50 79 VAL A O 1
ATOM 621 N N . LEU A 1 80 ? -11.565 -9.342 19.102 1.00 94.62 80 LEU A N 1
ATOM 622 C CA . LEU A 1 80 ? -10.918 -9.121 17.810 1.00 94.62 80 LEU A CA 1
ATOM 623 C C . LEU A 1 80 ? -11.438 -10.166 16.816 1.00 94.62 80 LEU A C 1
ATOM 625 O O . LEU A 1 80 ? -11.012 -11.316 16.837 1.00 94.62 80 LEU A O 1
ATOM 629 N N . ALA A 1 81 ? -12.381 -9.777 15.962 1.00 92.31 81 ALA A N 1
ATOM 630 C CA . ALA A 1 81 ? -13.138 -10.689 15.112 1.00 92.31 81 ALA A CA 1
ATOM 631 C C . ALA A 1 81 ? -12.832 -10.513 13.614 1.00 92.31 81 ALA A C 1
ATOM 633 O O . ALA A 1 81 ? -13.113 -9.470 13.012 1.00 92.31 81 ALA A O 1
ATOM 634 N N . ARG A 1 82 ? -12.327 -11.581 12.992 1.00 87.12 82 ARG A N 1
ATOM 635 C CA . ARG A 1 82 ? -12.173 -11.733 11.541 1.00 87.12 82 ARG A CA 1
ATOM 636 C C . ARG A 1 82 ? -13.259 -12.657 11.005 1.00 87.12 82 ARG A C 1
ATOM 638 O O . ARG A 1 82 ? -13.294 -13.847 11.316 1.00 87.12 82 ARG A O 1
ATOM 645 N N . ALA A 1 83 ? -14.147 -12.089 10.194 1.00 79.81 83 ALA A N 1
ATOM 646 C CA . ALA A 1 83 ? -15.195 -12.832 9.503 1.00 79.81 83 ALA A CA 1
ATOM 647 C C . ALA A 1 83 ? -15.604 -12.135 8.196 1.00 79.81 83 ALA A C 1
ATOM 649 O O . ALA A 1 83 ? -15.548 -10.900 8.078 1.00 79.81 83 ALA A O 1
ATOM 650 N N . LYS A 1 84 ? -16.049 -12.930 7.212 1.00 72.12 84 LYS A N 1
ATOM 651 C CA . LYS A 1 84 ? -16.409 -12.432 5.879 1.00 72.12 84 LYS A CA 1
ATOM 652 C C . LYS A 1 84 ? -17.569 -11.435 5.939 1.00 72.12 84 LYS A C 1
ATOM 654 O O . LYS A 1 84 ? -18.328 -11.347 6.907 1.00 72.12 84 LYS A O 1
ATOM 659 N N . ASN A 1 85 ? -17.718 -10.637 4.890 1.00 72.31 85 ASN A N 1
ATOM 660 C CA . ASN A 1 85 ? -18.832 -9.698 4.809 1.00 72.31 85 ASN A CA 1
ATOM 661 C C . ASN A 1 85 ? -20.127 -10.463 4.496 1.00 72.31 85 ASN A C 1
ATOM 663 O O . ASN A 1 85 ? -20.185 -11.195 3.516 1.00 72.31 85 ASN A O 1
ATOM 667 N N . GLY A 1 86 ? -21.163 -10.281 5.322 1.00 67.81 86 GLY A N 1
ATOM 668 C CA . GLY A 1 86 ? -22.475 -10.912 5.130 1.00 67.81 86 GLY A CA 1
ATOM 669 C C . GLY A 1 86 ? -22.817 -12.088 6.057 1.00 67.81 86 GLY A C 1
ATOM 670 O O . GLY A 1 86 ? -23.944 -12.552 5.981 1.00 67.81 86 GLY A O 1
ATOM 671 N N . THR A 1 87 ? -21.942 -12.532 6.969 1.00 70.31 87 THR A N 1
ATOM 672 C CA . THR A 1 87 ? -22.237 -13.598 7.970 1.00 70.31 87 THR A CA 1
ATOM 673 C C . THR A 1 87 ? -23.033 -13.124 9.197 1.00 70.31 87 THR A C 1
ATOM 675 O O . THR A 1 87 ? -23.103 -13.814 10.210 1.00 70.31 87 THR A O 1
ATOM 678 N N . GLY A 1 88 ? -23.616 -11.922 9.157 1.00 79.88 88 GLY A N 1
ATOM 679 C CA . GLY A 1 88 ? -24.351 -11.358 10.296 1.00 79.88 88 GLY A CA 1
ATOM 680 C C . GLY A 1 88 ? -23.485 -10.680 11.372 1.00 79.88 88 GLY A C 1
ATOM 681 O O . GLY A 1 88 ? -23.986 -10.458 12.475 1.00 79.88 88 GLY A O 1
ATOM 682 N N . LYS A 1 89 ? -22.229 -10.303 11.056 1.00 88.25 89 LYS A N 1
ATOM 683 C CA . LYS A 1 89 ? -21.302 -9.551 11.943 1.00 88.25 89 LYS A CA 1
ATOM 684 C C . LYS A 1 89 ? -21.972 -8.410 12.719 1.00 88.25 89 LYS A C 1
ATOM 686 O O . LYS A 1 89 ? -21.760 -8.280 13.917 1.00 88.25 89 LYS A O 1
ATOM 691 N N . THR A 1 90 ? -22.815 -7.615 12.057 1.00 91.06 90 THR A N 1
ATOM 692 C CA . THR A 1 90 ? -23.493 -6.464 12.672 1.00 91.06 90 THR A CA 1
ATOM 693 C C . THR A 1 90 ? -24.353 -6.865 13.872 1.00 91.06 90 THR A C 1
ATOM 695 O O . THR A 1 90 ? -24.312 -6.202 14.900 1.00 91.06 90 THR A O 1
ATOM 698 N N . ALA A 1 91 ? -25.084 -7.981 13.800 1.00 92.69 91 ALA A N 1
ATOM 699 C CA . ALA A 1 91 ? -25.854 -8.472 14.943 1.00 92.69 91 ALA A CA 1
ATOM 700 C C . ALA A 1 91 ? -24.947 -9.043 16.050 1.00 92.69 91 ALA A C 1
ATOM 702 O O . ALA A 1 91 ? -25.240 -8.839 17.226 1.00 92.69 91 ALA A O 1
ATOM 703 N N . ALA A 1 92 ? -23.812 -9.658 15.689 1.00 94.44 92 ALA A N 1
ATOM 704 C CA . ALA A 1 92 ? -22.844 -10.206 16.643 1.00 94.44 92 ALA A CA 1
ATOM 705 C C . ALA A 1 92 ? -22.266 -9.149 17.606 1.00 94.44 92 ALA A C 1
ATOM 707 O O . ALA A 1 92 ? -21.964 -9.488 18.746 1.00 94.44 92 ALA A O 1
ATOM 708 N N . PHE A 1 93 ? -22.173 -7.872 17.198 1.00 95.69 93 PHE A N 1
ATOM 709 C CA . PHE A 1 93 ? -21.837 -6.767 18.110 1.00 95.69 93 PHE A CA 1
ATOM 710 C C . PHE A 1 93 ? -23.037 -5.950 18.600 1.00 95.69 93 PHE A C 1
ATOM 712 O O . PHE A 1 93 ? -23.013 -5.463 19.732 1.00 95.69 93 PHE A O 1
ATOM 719 N N . VAL A 1 94 ? -24.105 -5.798 17.807 1.00 97.00 94 VAL A N 1
ATOM 720 C CA . VAL A 1 94 ? -25.292 -5.035 18.234 1.00 97.00 94 VAL A CA 1
ATOM 721 C C . VAL A 1 94 ? -26.038 -5.739 19.369 1.00 97.00 94 VAL A C 1
ATOM 723 O O . VAL A 1 94 ? -26.443 -5.061 20.308 1.00 97.00 94 VAL A O 1
ATOM 726 N N . ILE A 1 95 ? -26.176 -7.069 19.350 1.00 96.94 95 ILE A N 1
ATOM 727 C CA . ILE A 1 95 ? -26.856 -7.830 20.416 1.00 96.94 95 ILE A CA 1
ATOM 728 C C . ILE A 1 95 ? -26.178 -7.628 21.789 1.00 96.94 95 ILE A C 1
ATOM 730 O O . ILE A 1 95 ? -26.861 -7.159 22.703 1.00 96.94 95 ILE A O 1
ATOM 734 N N . PRO A 1 96 ? -24.864 -7.877 21.977 1.00 97.06 96 PRO A N 1
ATOM 735 C CA . PRO A 1 96 ? -24.207 -7.650 23.265 1.00 97.06 96 PRO A CA 1
ATOM 736 C C . PRO A 1 96 ? -24.080 -6.162 23.623 1.00 97.06 96 PRO A C 1
ATOM 738 O O . PRO A 1 96 ? -24.086 -5.832 24.809 1.00 97.06 96 PRO A O 1
ATOM 741 N N . SER A 1 97 ? -24.033 -5.253 22.639 1.00 97.06 97 SER A N 1
ATOM 742 C CA . SER A 1 97 ? -24.103 -3.808 22.907 1.00 97.06 97 SER A CA 1
ATOM 743 C C . SER A 1 97 ? -25.462 -3.417 23.494 1.00 97.06 97 SER A C 1
ATOM 745 O O . SER A 1 97 ? -25.520 -2.779 24.540 1.00 97.06 97 SER A O 1
ATOM 747 N N . LEU A 1 98 ? -26.567 -3.845 22.870 1.00 97.31 98 LEU A N 1
ATOM 748 C CA . LEU A 1 98 ? -27.924 -3.596 23.362 1.00 97.31 98 LEU A CA 1
ATOM 749 C C . LEU A 1 98 ? -28.165 -4.264 24.719 1.00 97.31 98 LEU A C 1
ATOM 751 O O . LEU A 1 98 ? -28.731 -3.640 25.615 1.00 97.31 98 LEU A O 1
ATOM 755 N N . GLN A 1 99 ? -27.708 -5.504 24.910 1.00 96.94 99 GLN A N 1
ATOM 756 C CA . GLN A 1 99 ? -27.912 -6.239 26.159 1.00 96.94 99 GLN A CA 1
ATOM 757 C C . GLN A 1 99 ? -27.253 -5.558 27.368 1.00 96.94 99 GLN A C 1
ATOM 759 O O . GLN A 1 99 ? -27.799 -5.649 28.464 1.00 96.94 99 GLN A O 1
ATOM 764 N N . GLN A 1 100 ? -26.158 -4.817 27.180 1.00 94.69 100 GLN A N 1
ATOM 765 C CA . GLN A 1 100 ? -25.465 -4.108 28.261 1.00 94.69 100 GLN A CA 1
ATOM 766 C C . GLN A 1 100 ? -26.035 -2.717 28.610 1.00 94.69 100 GLN A C 1
ATOM 768 O O . GLN A 1 100 ? -25.656 -2.166 29.642 1.00 94.69 100 GLN A O 1
ATOM 773 N N . ILE A 1 101 ? -26.933 -2.141 27.798 1.00 96.12 101 ILE A N 1
ATOM 774 C CA . ILE A 1 101 ? -27.430 -0.766 28.001 1.00 96.12 101 ILE A CA 1
ATOM 775 C C . ILE A 1 101 ? -28.473 -0.672 29.123 1.00 96.12 101 ILE A C 1
ATOM 777 O O . ILE A 1 101 ? -29.483 -1.387 29.131 1.00 96.12 101 ILE A O 1
ATOM 781 N N . ASP A 1 102 ? -28.266 0.292 30.015 1.00 95.50 102 ASP A N 1
ATOM 782 C CA . ASP A 1 102 ? -29.213 0.738 31.032 1.00 95.50 102 ASP A CA 1
ATOM 783 C C . ASP A 1 102 ? -29.979 1.970 30.525 1.00 95.50 102 ASP A C 1
ATOM 785 O O . ASP A 1 102 ? -29.455 3.084 30.496 1.00 95.50 102 ASP A O 1
ATOM 789 N N . VAL A 1 103 ? -31.236 1.775 30.118 1.00 94.44 103 VAL A N 1
ATOM 790 C CA . VAL A 1 103 ? -32.091 2.837 29.550 1.00 94.44 103 VAL A CA 1
ATOM 791 C C . VAL A 1 103 ? -32.584 3.865 30.576 1.00 94.44 103 VAL A C 1
ATOM 793 O O . VAL A 1 103 ? -33.255 4.820 30.199 1.00 94.44 103 VAL A O 1
ATOM 796 N N . ASN A 1 104 ? -32.250 3.695 31.860 1.00 94.75 104 ASN A N 1
ATOM 797 C CA . ASN A 1 104 ? -32.511 4.693 32.901 1.00 94.75 104 ASN A CA 1
ATOM 798 C C . ASN A 1 104 ? -31.396 5.755 32.976 1.00 94.75 104 ASN A C 1
ATOM 800 O O . ASN A 1 104 ? -31.557 6.781 33.639 1.00 94.75 104 ASN A O 1
ATOM 804 N N . LYS A 1 105 ? -30.252 5.518 32.317 1.00 93.94 105 LYS A N 1
ATOM 805 C CA . LYS A 1 105 ? -29.099 6.424 32.297 1.00 93.94 105 LYS A CA 1
ATOM 806 C C . LYS A 1 105 ? -29.060 7.208 30.995 1.00 93.94 105 LYS A C 1
ATOM 808 O O . LYS A 1 105 ? -28.624 6.696 29.967 1.00 93.94 105 LYS A O 1
ATOM 813 N N . ASN A 1 106 ? -29.435 8.483 31.080 1.00 94.44 106 ASN A N 1
ATOM 814 C CA . ASN A 1 106 ? -29.473 9.439 29.968 1.00 94.44 106 ASN A CA 1
ATOM 815 C C . ASN A 1 106 ? -28.062 9.861 29.489 1.00 94.44 106 ASN A C 1
ATOM 817 O O . ASN A 1 106 ? -27.698 11.035 29.544 1.00 94.44 106 ASN A O 1
ATOM 821 N N . LYS A 1 107 ? -27.256 8.887 29.055 1.00 95.06 107 LYS A N 1
ATOM 822 C CA . LYS A 1 107 ? -25.855 9.002 28.626 1.00 95.06 107 LYS A CA 1
ATOM 823 C C . LYS A 1 107 ? -25.581 8.060 27.453 1.00 95.06 107 LYS A C 1
ATOM 825 O O . LYS A 1 107 ? -26.182 6.986 27.362 1.00 95.06 107 LYS A O 1
ATOM 830 N N . ILE A 1 108 ? -24.627 8.441 26.602 1.00 96.88 108 ILE A N 1
ATOM 831 C CA . ILE A 1 108 ? -24.138 7.604 25.500 1.00 96.88 108 ILE A CA 1
ATOM 832 C C . ILE A 1 108 ? -23.325 6.456 26.106 1.00 96.88 108 ILE A C 1
ATOM 834 O O . ILE A 1 108 ? -22.255 6.683 26.659 1.00 96.88 108 ILE A O 1
ATOM 838 N N . GLN A 1 109 ? -23.840 5.231 25.999 1.00 96.94 109 GLN A N 1
ATOM 839 C CA . GLN A 1 109 ? -23.252 4.033 26.610 1.00 96.94 109 GLN A CA 1
ATOM 840 C C . GLN A 1 109 ? -22.534 3.133 25.594 1.00 96.94 109 GLN A C 1
ATOM 842 O O . GLN A 1 109 ? -21.633 2.382 25.969 1.00 96.94 109 GLN A O 1
ATOM 847 N N . ALA A 1 110 ? -22.914 3.220 24.314 1.00 97.44 110 ALA A N 1
ATOM 848 C CA . ALA A 1 110 ? -22.266 2.503 23.221 1.00 97.44 110 ALA A CA 1
ATOM 849 C C . ALA A 1 110 ? -21.992 3.418 22.020 1.00 97.44 110 ALA A C 1
ATOM 851 O O . ALA A 1 110 ? -22.898 4.087 21.510 1.00 97.44 110 ALA A O 1
ATOM 852 N N . LEU A 1 111 ? -20.747 3.399 21.540 1.00 97.69 111 LEU A N 1
ATOM 853 C CA . LEU A 1 111 ? -20.298 4.073 20.324 1.00 97.69 111 LEU A CA 1
ATOM 854 C C . LEU A 1 111 ? -19.947 3.031 19.253 1.00 97.69 111 LEU A C 1
ATOM 856 O O . LEU A 1 111 ? -19.004 2.258 19.415 1.00 97.69 111 LEU A O 1
ATOM 860 N N . LEU A 1 112 ? -20.700 3.033 18.149 1.00 97.50 112 LEU A N 1
ATOM 861 C CA . LEU A 1 112 ? -20.503 2.146 17.001 1.00 97.50 112 LEU A CA 1
ATOM 862 C C . LEU A 1 112 ? -19.887 2.941 15.834 1.00 97.50 112 LEU A C 1
ATOM 864 O O . LEU A 1 112 ? -20.584 3.691 15.142 1.00 97.50 112 LEU A O 1
ATOM 868 N N . LEU A 1 113 ? -18.577 2.798 15.624 1.00 95.88 113 LEU A N 1
ATOM 869 C CA . LEU A 1 113 ? -17.851 3.444 14.530 1.00 95.88 113 LEU A CA 1
ATOM 870 C C . LEU A 1 113 ? -17.856 2.613 13.251 1.00 95.88 113 LEU A C 1
ATOM 872 O O . LEU A 1 113 ? -17.685 1.394 13.268 1.00 95.88 113 LEU A O 1
ATOM 876 N N . VAL A 1 114 ? -18.009 3.320 12.133 1.00 93.00 114 VAL A N 1
ATOM 877 C CA . VAL A 1 114 ? -18.096 2.758 10.781 1.00 93.00 114 VAL A CA 1
ATOM 878 C C . VAL A 1 114 ? -17.446 3.708 9.760 1.00 93.00 114 VAL A C 1
ATOM 880 O O . VAL A 1 114 ? -17.530 4.930 9.922 1.00 93.00 114 VAL A O 1
ATOM 883 N N . PRO A 1 115 ? -16.796 3.209 8.692 1.00 87.88 115 PRO A N 1
ATOM 884 C CA . PRO A 1 115 ? -16.099 4.064 7.728 1.00 87.88 115 PRO A CA 1
ATOM 885 C C . PRO A 1 115 ? -17.035 4.821 6.771 1.00 87.88 115 PRO A C 1
ATOM 887 O O . PRO A 1 115 ? -16.643 5.857 6.233 1.00 87.88 115 PRO A O 1
ATOM 890 N N . THR A 1 116 ? -18.264 4.340 6.537 1.00 84.06 116 THR A N 1
ATOM 891 C CA . THR A 1 116 ? -19.199 4.931 5.558 1.00 84.06 116 THR A CA 1
ATOM 892 C C . THR A 1 116 ? -20.511 5.407 6.184 1.00 84.06 116 THR A C 1
ATOM 894 O O . THR A 1 116 ? -20.952 4.942 7.236 1.00 84.06 116 THR A O 1
ATOM 897 N N . ARG A 1 117 ? -21.162 6.364 5.511 1.00 82.88 117 ARG A N 1
ATOM 898 C CA . ARG A 1 117 ? -22.437 6.969 5.945 1.00 82.88 117 ARG A CA 1
ATOM 899 C C . ARG A 1 117 ? -23.588 5.977 5.785 1.00 82.88 117 ARG A C 1
ATOM 901 O O . ARG A 1 117 ? -24.531 5.942 6.567 1.00 82.88 117 ARG A O 1
ATOM 908 N N . GLU A 1 118 ? -23.471 5.166 4.746 1.00 79.50 118 GLU A N 1
ATOM 909 C CA . GLU A 1 118 ? -24.382 4.118 4.331 1.00 79.50 118 GLU A CA 1
ATOM 910 C C . GLU A 1 118 ? -24.386 2.975 5.354 1.00 79.50 118 GLU A C 1
ATOM 912 O O . GLU A 1 118 ? -25.461 2.564 5.789 1.00 79.50 118 GLU A O 1
ATOM 917 N N . LEU A 1 119 ? -23.207 2.540 5.823 1.00 84.00 119 LEU A N 1
ATOM 918 C CA . LEU A 1 119 ? -23.091 1.555 6.902 1.00 84.00 119 LEU A CA 1
ATOM 919 C C . LEU A 1 119 ? -23.640 2.100 8.228 1.00 84.00 119 LEU A C 1
ATOM 921 O O . LEU A 1 119 ? -24.333 1.375 8.931 1.00 84.00 119 LEU A O 1
ATOM 925 N N . ALA A 1 120 ? -23.436 3.385 8.545 1.00 89.81 120 ALA A N 1
ATOM 926 C CA . ALA A 1 120 ? -23.988 3.983 9.770 1.00 89.81 120 ALA A CA 1
ATOM 927 C C . ALA A 1 120 ? -25.521 3.892 9.822 1.00 89.81 120 ALA A C 1
ATOM 929 O O . ALA A 1 120 ? -26.097 3.552 10.856 1.00 89.81 120 ALA A O 1
ATOM 930 N N . LEU A 1 121 ? -26.180 4.144 8.687 1.00 85.94 121 LEU A N 1
ATOM 931 C CA . LEU A 1 121 ? -27.629 4.000 8.551 1.00 85.94 121 LEU A CA 1
ATOM 932 C C . LEU A 1 121 ? -28.076 2.532 8.658 1.00 85.94 121 LEU A C 1
ATOM 934 O O . LEU A 1 121 ? -29.098 2.268 9.288 1.00 85.94 121 LEU A O 1
ATOM 938 N N . GLN A 1 122 ? -27.324 1.576 8.099 1.00 85.12 122 GLN A N 1
ATOM 939 C CA . GLN A 1 122 ? -27.658 0.147 8.202 1.00 85.12 122 GLN A CA 1
ATOM 940 C C . GLN A 1 122 ? -27.458 -0.390 9.627 1.00 85.12 122 GLN A C 1
ATOM 942 O O . GLN A 1 122 ? -28.391 -0.960 10.191 1.00 85.12 122 GLN A O 1
ATOM 947 N N . THR A 1 123 ? -26.313 -0.125 10.259 1.00 92.31 123 THR A N 1
ATOM 948 C CA . THR A 1 123 ? -26.026 -0.518 11.648 1.00 92.31 123 THR A CA 1
ATOM 949 C C . THR A 1 123 ? -27.046 0.068 12.623 1.00 92.31 123 THR A C 1
ATOM 951 O O . THR A 1 123 ? -27.595 -0.661 13.450 1.00 92.31 123 THR A O 1
ATOM 954 N N . ALA A 1 124 ? -27.390 1.354 12.501 1.00 93.31 124 ALA A N 1
ATOM 955 C CA . ALA A 1 124 ? -28.414 1.961 13.350 1.00 93.31 124 ALA A CA 1
ATOM 956 C C . ALA A 1 124 ? -29.829 1.428 13.078 1.00 93.31 124 ALA A C 1
ATOM 958 O O . ALA A 1 124 ? -30.631 1.354 14.009 1.00 93.31 124 ALA A O 1
ATOM 959 N N . GLN A 1 125 ? -30.150 1.026 11.843 1.00 90.88 125 GLN A N 1
ATOM 960 C CA . GLN A 1 125 ? -31.420 0.359 11.551 1.00 90.88 125 GLN A CA 1
ATOM 961 C C . GLN A 1 125 ? -31.483 -1.029 12.207 1.00 90.88 125 GLN A C 1
ATOM 963 O O . GLN A 1 125 ? -32.510 -1.361 12.793 1.00 90.88 125 GLN A O 1
ATOM 968 N N . VAL A 1 126 ? -30.389 -1.800 12.198 1.00 92.50 126 VAL A N 1
ATOM 969 C CA . VAL A 1 126 ? -30.292 -3.073 12.939 1.00 92.50 126 VAL A CA 1
ATOM 970 C C . VAL A 1 126 ? -30.457 -2.837 14.446 1.00 92.50 126 VAL A C 1
ATOM 972 O O . VAL A 1 126 ? -31.259 -3.520 15.079 1.00 92.50 126 VAL A O 1
ATOM 975 N N . CYS A 1 127 ? -29.809 -1.812 15.014 1.00 95.44 127 CYS A N 1
ATOM 976 C CA . CYS A 1 127 ? -29.997 -1.429 16.422 1.00 95.44 127 CYS A CA 1
ATOM 977 C C . CYS A 1 127 ? -31.461 -1.091 16.758 1.00 95.44 127 CYS A C 1
ATOM 979 O O . CYS A 1 127 ? -31.938 -1.448 17.831 1.00 95.44 127 CYS A O 1
ATOM 981 N N . LYS A 1 128 ? -32.183 -0.414 15.853 1.00 94.69 128 LYS A N 1
ATOM 982 C CA . LYS A 1 128 ? -33.597 -0.042 16.042 1.00 94.69 128 LYS A CA 1
ATOM 983 C C . LYS A 1 128 ? -34.564 -1.217 15.891 1.00 94.69 128 LYS A C 1
ATOM 985 O O . LYS A 1 128 ? -35.587 -1.224 16.565 1.00 94.69 128 LYS A O 1
ATOM 990 N N . ILE A 1 129 ? -34.253 -2.189 15.031 1.00 92.88 129 ILE A N 1
ATOM 991 C CA . ILE A 1 129 ? -35.049 -3.416 14.874 1.00 92.88 129 ILE A CA 1
ATOM 992 C C . ILE A 1 129 ? -34.863 -4.312 16.105 1.00 92.88 129 ILE A C 1
ATOM 994 O O . ILE A 1 129 ? -35.835 -4.628 16.784 1.00 92.88 129 ILE A O 1
ATOM 998 N N . LEU A 1 130 ? -33.618 -4.652 16.451 1.00 95.12 130 LEU A N 1
ATOM 999 C CA . LEU A 1 130 ? -33.327 -5.545 17.579 1.00 95.12 130 LEU A CA 1
ATOM 1000 C C . LEU A 1 130 ? -33.666 -4.899 18.935 1.00 95.12 130 LEU A C 1
ATOM 1002 O O . LEU A 1 130 ? -34.151 -5.567 19.840 1.00 95.12 130 LEU A O 1
ATOM 1006 N N . GLY A 1 131 ? -33.475 -3.583 19.066 1.00 95.06 131 GLY A N 1
ATOM 1007 C CA . GLY A 1 131 ? -33.799 -2.816 20.272 1.00 95.06 131 GLY A CA 1
ATOM 1008 C C . GLY A 1 131 ? -35.253 -2.342 20.381 1.00 95.06 131 GLY A C 1
ATOM 1009 O O . GLY A 1 131 ? -35.570 -1.621 21.328 1.00 95.06 131 GLY A O 1
ATOM 1010 N N . LYS A 1 132 ? -36.136 -2.712 19.438 1.00 93.69 132 LYS A N 1
ATOM 1011 C CA . LYS A 1 132 ? -37.507 -2.182 19.287 1.00 93.69 132 LYS A CA 1
ATOM 1012 C C . LYS A 1 132 ? -38.307 -2.139 20.594 1.00 93.69 132 LYS A C 1
ATOM 1014 O O . LYS A 1 132 ? -38.946 -1.132 20.885 1.00 93.69 132 LYS A O 1
ATOM 1019 N N . HIS A 1 133 ? -38.261 -3.215 21.381 1.00 94.00 133 HIS A N 1
ATOM 1020 C CA . HIS A 1 133 ? -39.042 -3.359 22.619 1.00 94.00 133 HIS A CA 1
ATOM 1021 C C . HIS A 1 133 ? -38.306 -2.872 23.879 1.00 94.00 133 HIS A C 1
ATOM 1023 O O . HIS A 1 133 ? -38.849 -2.954 24.975 1.00 94.00 133 HIS A O 1
ATOM 1029 N N . MET A 1 134 ? -37.077 -2.361 23.747 1.00 94.06 134 MET A N 1
ATOM 1030 C CA . MET A 1 134 ? -36.210 -1.999 24.880 1.00 94.06 134 MET A CA 1
ATOM 1031 C C . MET A 1 134 ? -36.292 -0.518 25.288 1.00 94.06 134 MET A C 1
ATOM 1033 O O . MET A 1 134 ? -35.700 -0.136 26.292 1.00 94.06 134 MET A O 1
ATOM 1037 N N . GLY A 1 135 ? -36.936 0.345 24.491 1.00 92.94 135 GLY A N 1
ATOM 1038 C CA . GLY A 1 135 ? -36.955 1.806 24.707 1.00 92.94 135 GLY A CA 1
ATOM 1039 C C . GLY A 1 135 ? -35.631 2.534 24.402 1.00 92.94 135 GLY A C 1
ATOM 1040 O O . GLY A 1 135 ? -35.526 3.749 24.590 1.00 92.94 135 GLY A O 1
ATOM 1041 N N . VAL A 1 136 ? -34.619 1.808 23.911 1.00 95.81 136 VAL A N 1
ATOM 1042 C CA . VAL A 1 136 ? -33.275 2.325 23.605 1.00 95.81 136 VAL A CA 1
ATOM 1043 C C . VAL A 1 136 ? -33.310 3.455 22.565 1.00 95.81 136 VAL A C 1
ATOM 1045 O O . VAL A 1 136 ? -34.094 3.436 21.619 1.00 95.81 136 VAL A O 1
ATOM 1048 N N . GLN A 1 137 ? -32.427 4.445 22.723 1.00 96.75 137 GLN A N 1
ATOM 1049 C CA . GLN A 1 137 ? -32.367 5.622 21.851 1.00 96.75 137 GLN A CA 1
ATOM 1050 C C . GLN A 1 137 ? -31.118 5.560 20.974 1.00 96.75 137 GLN A C 1
ATOM 1052 O O . GLN A 1 137 ? -29.999 5.622 21.483 1.00 96.75 137 GLN A O 1
ATOM 1057 N N . VAL A 1 138 ? -31.324 5.419 19.662 1.00 96.81 138 VAL A N 1
ATOM 1058 C CA . VAL A 1 138 ? -30.262 5.202 18.666 1.00 96.81 138 VAL A CA 1
ATOM 1059 C C . VAL A 1 138 ? -30.162 6.401 17.726 1.00 96.81 138 VAL A C 1
ATOM 1061 O O . VAL A 1 138 ? -31.071 6.650 16.923 1.00 96.81 138 VAL A O 1
ATOM 1064 N N . MET A 1 139 ? -29.032 7.104 17.785 1.00 95.50 139 MET A N 1
ATOM 1065 C CA . MET A 1 139 ? -28.711 8.239 16.921 1.00 95.50 139 MET A CA 1
ATOM 1066 C C . MET A 1 139 ? -27.688 7.854 15.846 1.00 95.50 139 MET A C 1
ATOM 1068 O O . MET A 1 139 ? -26.747 7.107 16.106 1.00 95.50 139 MET A O 1
ATOM 1072 N N . VAL A 1 140 ? -27.851 8.417 14.644 1.00 95.06 140 VAL A N 1
ATOM 1073 C CA . VAL A 1 140 ? -26.833 8.405 13.583 1.00 95.06 140 VAL A CA 1
ATOM 1074 C C . VAL A 1 140 ? -26.249 9.804 13.452 1.00 95.06 140 VAL A C 1
ATOM 1076 O O . VAL A 1 140 ? -27.004 10.763 13.315 1.00 95.06 140 VAL A O 1
ATOM 1079 N N . THR A 1 141 ? -24.924 9.919 13.426 1.00 94.00 141 THR A N 1
ATOM 1080 C CA . THR A 1 141 ? -24.221 11.163 13.087 1.00 94.00 141 THR A CA 1
ATOM 1081 C C . THR A 1 141 ? -23.079 10.877 12.120 1.00 94.00 141 THR A C 1
ATOM 1083 O O . THR A 1 141 ? -22.219 10.027 12.352 1.00 94.00 141 THR A O 1
ATOM 1086 N N . THR A 1 142 ? -23.079 11.548 10.969 1.00 91.19 142 THR A N 1
ATOM 1087 C CA . THR A 1 142 ? -22.075 11.309 9.926 1.00 91.19 142 THR A CA 1
ATOM 1088 C C . THR A 1 142 ? -21.764 12.590 9.169 1.00 91.19 142 THR A C 1
ATOM 1090 O O . THR A 1 142 ? -22.563 13.527 9.143 1.00 91.19 142 THR A O 1
ATOM 1093 N N . GLY A 1 143 ? -20.606 12.650 8.507 1.00 79.12 143 GLY A N 1
ATOM 1094 C CA . GLY A 1 143 ? -20.341 13.750 7.581 1.00 79.12 143 GLY A CA 1
ATOM 1095 C C . GLY A 1 143 ? -21.485 13.893 6.564 1.00 79.12 143 GLY A C 1
ATOM 1096 O O . GLY A 1 143 ? -21.923 12.907 5.984 1.00 79.12 143 GLY A O 1
ATOM 1097 N N . GLY A 1 144 ? -21.968 15.112 6.328 1.00 73.88 144 GLY A N 1
ATOM 1098 C CA . GLY A 1 144 ? -23.062 15.367 5.383 1.00 73.88 144 GLY A CA 1
ATOM 1099 C C . GLY A 1 144 ? -24.472 15.406 5.984 1.00 73.88 144 GLY A C 1
ATOM 1100 O O . GLY A 1 144 ? -25.364 15.887 5.291 1.00 73.88 144 GLY A O 1
ATOM 1101 N N . THR A 1 145 ? -24.685 15.019 7.250 1.00 78.25 145 THR A N 1
ATOM 1102 C CA . THR A 1 145 ? -25.808 15.590 8.021 1.00 78.25 145 THR A CA 1
ATOM 1103 C C . THR A 1 145 ? -25.446 17.005 8.480 1.00 78.25 145 THR A C 1
ATOM 1105 O O . THR A 1 145 ? -24.264 17.357 8.623 1.00 78.25 145 THR A O 1
ATOM 1108 N N . THR A 1 146 ? -26.460 17.836 8.687 1.00 84.88 146 THR A N 1
ATOM 1109 C CA . THR A 1 146 ? -26.354 19.206 9.192 1.00 84.88 146 THR A CA 1
ATOM 1110 C C . THR A 1 146 ? -25.925 19.199 10.658 1.00 84.88 146 THR A C 1
ATOM 1112 O O . THR A 1 146 ? -26.678 18.783 11.529 1.00 84.88 146 THR A O 1
ATOM 1115 N N . LEU A 1 147 ? -24.722 19.711 10.953 1.00 88.69 147 LEU A N 1
ATOM 1116 C CA . LEU A 1 147 ? -24.154 19.682 12.310 1.00 88.69 147 LEU A CA 1
ATOM 1117 C C . LEU A 1 147 ? -25.076 20.330 13.361 1.00 88.69 147 LEU A C 1
ATOM 1119 O O . LEU A 1 147 ? -25.132 19.864 14.490 1.00 88.69 147 LEU A O 1
ATOM 1123 N N . LYS A 1 148 ? -25.828 21.376 12.991 1.00 90.06 148 LYS A N 1
ATOM 1124 C CA . LYS A 1 148 ? -26.819 22.014 13.874 1.00 90.06 148 LYS A CA 1
ATOM 1125 C C . LYS A 1 148 ? -27.889 21.027 14.358 1.00 90.06 148 LYS A C 1
ATOM 1127 O O . LYS A 1 148 ? -28.287 21.092 15.516 1.00 90.06 148 LYS A O 1
ATOM 1132 N N . ASP A 1 149 ? -28.338 20.136 13.483 1.00 90.19 149 ASP A N 1
ATOM 1133 C CA . ASP A 1 149 ? -29.448 19.226 13.759 1.00 90.19 149 ASP A CA 1
ATOM 1134 C C . ASP A 1 149 ? -28.944 17.988 14.518 1.00 90.19 149 ASP A C 1
ATOM 1136 O O . ASP A 1 149 ? -29.624 17.502 15.418 1.00 90.19 149 ASP A O 1
ATOM 1140 N N . ASP A 1 150 ? -27.698 17.563 14.262 1.00 93.19 150 ASP A N 1
ATOM 1141 C CA . ASP A 1 150 ? -26.969 16.626 15.126 1.00 93.19 150 ASP A CA 1
ATOM 1142 C C . ASP A 1 150 ? -26.809 17.189 16.557 1.00 93.19 150 ASP A C 1
ATOM 1144 O O . ASP A 1 150 ? -27.104 16.495 17.527 1.00 93.19 150 ASP A O 1
ATOM 1148 N N . ILE A 1 151 ? -26.383 18.454 16.706 1.00 92.31 151 ILE A N 1
ATOM 1149 C CA . ILE A 1 151 ? -26.257 19.124 18.016 1.00 92.31 151 ILE A CA 1
ATOM 1150 C C . ILE A 1 151 ? -27.619 19.203 18.716 1.00 92.31 151 ILE A C 1
ATOM 1152 O O . ILE A 1 151 ? -27.715 18.909 19.905 1.00 92.31 151 ILE A O 1
ATOM 1156 N N . LEU A 1 152 ? -28.682 19.562 17.986 1.00 93.12 152 LEU A N 1
ATOM 1157 C CA . LEU A 1 152 ? -30.034 19.609 18.537 1.00 93.12 152 LEU A CA 1
ATOM 1158 C C . LEU A 1 152 ? -30.489 18.218 19.001 1.00 93.12 152 LEU A C 1
ATOM 1160 O O . LEU A 1 152 ? -30.986 18.090 20.117 1.00 93.12 152 LEU A O 1
ATOM 1164 N N . ARG A 1 153 ? -30.254 17.160 18.212 1.00 93.88 153 ARG A N 1
ATOM 1165 C CA . ARG A 1 153 ? -30.608 15.792 18.614 1.00 93.88 153 ARG A CA 1
ATOM 1166 C C . ARG A 1 153 ? -29.772 15.276 19.789 1.00 93.88 153 ARG A C 1
ATOM 1168 O O . ARG A 1 153 ? -30.284 14.459 20.544 1.00 93.88 153 ARG A O 1
ATOM 1175 N N . LEU A 1 154 ? -28.547 15.758 19.993 1.00 94.44 154 LEU A N 1
ATOM 1176 C CA . LEU A 1 154 ? -27.743 15.443 21.185 1.00 94.44 154 LEU A CA 1
ATOM 1177 C C . LEU A 1 154 ? -28.202 16.174 22.461 1.00 94.44 154 LEU A C 1
ATOM 1179 O O . LEU A 1 154 ? -27.739 15.828 23.543 1.00 94.44 154 LEU A O 1
ATOM 1183 N N . SER A 1 155 ? -29.134 17.133 22.368 1.00 90.69 155 SER A N 1
ATOM 1184 C CA . SER A 1 155 ? -29.831 17.672 23.550 1.00 90.69 155 SER A CA 1
ATOM 1185 C C . SER A 1 155 ? -30.964 16.764 24.058 1.00 90.69 155 SER A C 1
ATOM 1187 O O . SER A 1 155 ? -31.409 16.902 25.195 1.00 90.69 155 SER A O 1
ATOM 1189 N N . GLU A 1 156 ? -31.401 15.804 23.236 1.00 94.12 156 GLU A N 1
ATOM 1190 C CA . GLU A 1 156 ? -32.291 14.707 23.624 1.00 94.12 156 GLU A CA 1
ATOM 1191 C C . GLU A 1 156 ? -31.480 13.460 24.017 1.00 94.12 156 GLU A C 1
ATOM 1193 O O . GLU A 1 156 ? -30.346 13.267 23.580 1.00 94.12 156 GLU A O 1
ATOM 1198 N N . VAL A 1 157 ? -32.091 12.536 24.765 1.00 94.75 157 VAL A N 1
ATOM 1199 C CA . VAL A 1 157 ? -31.429 11.297 25.209 1.00 94.75 157 VAL A CA 1
ATOM 1200 C C . VAL A 1 157 ? -30.911 10.466 24.024 1.00 94.75 157 VAL A C 1
ATOM 1202 O O . VAL A 1 157 ? -31.640 10.185 23.065 1.00 94.75 157 VAL A O 1
ATOM 1205 N N . VAL A 1 158 ? -29.648 10.039 24.109 1.00 97.19 158 VAL A N 1
ATOM 1206 C CA . VAL A 1 158 ? -28.990 9.086 23.200 1.00 97.19 158 VAL A CA 1
ATOM 1207 C C . VAL A 1 158 ? -28.305 8.017 24.043 1.00 97.19 158 VAL A C 1
ATOM 1209 O O . VAL A 1 158 ? -27.479 8.341 24.887 1.00 97.19 158 VAL A O 1
ATOM 1212 N N . HIS A 1 159 ? -28.623 6.750 23.779 1.00 97.50 159 HIS A N 1
ATOM 1213 C CA . HIS A 1 159 ? -28.008 5.592 24.434 1.00 97.50 159 HIS A CA 1
ATOM 1214 C C . HIS A 1 159 ? -26.956 4.927 23.529 1.00 97.50 159 HIS A C 1
ATOM 1216 O O . HIS A 1 159 ? -25.879 4.553 23.996 1.00 97.50 159 HIS A O 1
ATOM 1222 N N . VAL A 1 160 ? -27.250 4.828 22.225 1.00 97.81 160 VAL A N 1
ATOM 1223 C CA . VAL A 1 160 ? -26.345 4.325 21.179 1.00 97.81 160 VAL A CA 1
ATOM 1224 C C . VAL A 1 160 ? -26.057 5.439 20.181 1.00 97.81 160 VAL A C 1
ATOM 1226 O O . VAL A 1 160 ? -26.987 5.983 19.576 1.00 97.81 160 VAL A O 1
ATOM 1229 N N . LEU A 1 161 ? -24.777 5.731 19.958 1.00 97.38 161 LEU A N 1
ATOM 1230 C CA . LEU A 1 161 ? -24.321 6.651 18.920 1.00 97.38 161 LEU A CA 1
ATOM 1231 C C . LEU A 1 161 ? -23.623 5.866 17.802 1.00 97.38 161 LEU A C 1
ATOM 1233 O O . LEU A 1 161 ? -22.657 5.149 18.051 1.00 97.38 161 LEU A O 1
ATOM 1237 N N . VAL A 1 162 ? -24.108 5.998 16.567 1.00 97.62 162 VAL A N 1
ATOM 1238 C CA . VAL A 1 162 ? -23.548 5.331 15.380 1.00 97.62 162 VAL A CA 1
ATOM 1239 C C . VAL A 1 162 ? -22.996 6.383 14.424 1.00 97.62 162 VAL A C 1
ATOM 1241 O O . VAL A 1 162 ? -23.710 7.331 14.084 1.00 97.62 162 VAL A O 1
ATOM 1244 N N . GLY A 1 163 ? -21.750 6.250 13.957 1.00 95.44 163 GLY A N 1
ATOM 1245 C CA . GLY A 1 163 ? -21.193 7.301 13.105 1.00 95.44 163 GLY A CA 1
ATOM 1246 C C . GLY A 1 163 ? -19.802 7.113 12.514 1.00 95.44 163 GLY A C 1
ATOM 1247 O O . GLY A 1 163 ? -19.100 6.136 12.755 1.00 95.44 163 GLY A O 1
ATOM 1248 N N . THR A 1 164 ? -19.415 8.106 11.711 1.00 93.75 164 THR A N 1
ATOM 1249 C CA . THR A 1 164 ? -18.110 8.180 11.031 1.00 93.75 164 THR A CA 1
ATOM 1250 C C . THR A 1 164 ? -17.088 8.954 11.880 1.00 93.75 164 THR A C 1
ATOM 1252 O O . THR A 1 164 ? -17.437 10.063 12.309 1.00 93.75 164 THR A O 1
ATOM 1255 N N . PRO A 1 165 ? -15.832 8.480 12.052 1.00 93.00 165 PRO A N 1
ATOM 1256 C CA . PRO A 1 165 ? -14.877 9.001 13.041 1.00 93.00 165 PRO A CA 1
ATOM 1257 C C . PRO A 1 165 ? -14.751 10.526 13.109 1.00 93.00 165 PRO A C 1
ATOM 1259 O O . PRO A 1 165 ? -14.975 11.111 14.163 1.00 93.00 165 PRO A O 1
ATOM 1262 N N . GLY A 1 166 ? -14.488 11.195 11.980 1.00 92.44 166 GLY A N 1
ATOM 1263 C CA . GLY A 1 166 ? -14.260 12.646 11.958 1.00 92.44 166 GLY A CA 1
ATOM 1264 C C . GLY A 1 166 ? -15.463 13.504 12.381 1.00 92.44 166 GLY A C 1
ATOM 1265 O O . GLY A 1 166 ? -15.272 14.627 12.832 1.00 92.44 166 GLY A O 1
ATOM 1266 N N . ARG A 1 167 ? -16.700 12.993 12.283 1.00 93.50 167 ARG A N 1
ATOM 1267 C CA . ARG A 1 167 ? -17.895 13.693 12.796 1.00 93.50 167 ARG A CA 1
ATOM 1268 C C . ARG A 1 167 ? -18.109 13.422 14.286 1.00 93.50 167 ARG A C 1
ATOM 1270 O O . ARG A 1 167 ? -18.475 14.343 15.008 1.00 93.50 167 ARG A O 1
ATOM 1277 N N . ILE A 1 168 ? -17.852 12.196 14.746 1.00 95.31 168 ILE A N 1
ATOM 1278 C CA . ILE A 1 168 ? -17.897 11.867 16.177 1.00 95.31 168 ILE A CA 1
ATOM 1279 C C . ILE A 1 168 ? -16.848 12.698 16.932 1.00 95.31 168 ILE A C 1
ATOM 1281 O O . ILE A 1 168 ? -17.180 13.324 17.933 1.00 95.31 168 ILE A O 1
ATOM 1285 N N . LEU A 1 169 ? -15.619 12.783 16.408 1.00 95.12 169 LEU A N 1
ATOM 1286 C CA . LEU A 1 169 ? -14.549 13.599 16.985 1.00 95.12 169 LEU A CA 1
ATOM 1287 C C . LEU A 1 169 ? -14.898 15.098 17.006 1.00 95.12 169 LEU A C 1
ATOM 1289 O O . LEU A 1 169 ? -14.653 15.754 18.011 1.00 95.12 169 LEU A O 1
ATOM 1293 N N . ASP A 1 170 ? -15.514 15.637 15.947 1.00 94.38 170 ASP A N 1
ATOM 1294 C CA . ASP A 1 170 ? -15.962 17.040 15.911 1.00 94.38 170 ASP A CA 1
ATOM 1295 C C . ASP A 1 170 ? -17.027 17.349 16.982 1.00 94.38 170 ASP A C 1
ATOM 1297 O O . ASP A 1 170 ? -17.011 18.420 17.585 1.00 94.38 170 ASP A O 1
ATOM 1301 N N . LEU A 1 171 ? -17.933 16.405 17.260 1.00 95.25 171 LEU A N 1
ATOM 1302 C CA . LEU A 1 171 ? -18.959 16.541 18.301 1.00 95.25 171 LEU A CA 1
ATOM 1303 C C . LEU A 1 171 ? -18.401 16.328 19.719 1.00 95.25 171 LEU A C 1
ATOM 1305 O O . LEU A 1 171 ? -18.820 17.030 20.641 1.00 95.25 171 LEU A O 1
ATOM 1309 N N . ALA A 1 172 ? -17.448 15.409 19.894 1.00 94.69 172 ALA A N 1
ATOM 1310 C CA . ALA A 1 172 ? -16.766 15.167 21.167 1.00 94.69 172 ALA A CA 1
ATOM 1311 C C . ALA A 1 172 ? -15.834 16.333 21.541 1.00 94.69 172 ALA A C 1
ATOM 1313 O O . ALA A 1 172 ? -15.923 16.868 22.641 1.00 94.69 172 ALA A O 1
ATOM 1314 N N . GLY A 1 173 ? -15.021 16.821 20.597 1.00 92.88 173 GLY A N 1
ATOM 1315 C CA . GLY A 1 173 ? -14.125 17.967 20.798 1.00 92.88 173 GLY A CA 1
ATOM 1316 C C . GLY A 1 173 ? -14.840 19.302 21.038 1.00 92.88 173 GLY A C 1
ATOM 1317 O O . GLY A 1 173 ? -14.245 20.228 21.584 1.00 92.88 173 GLY A O 1
ATOM 1318 N N . LYS A 1 174 ? -16.129 19.397 20.686 1.00 93.25 174 LYS A N 1
ATOM 1319 C CA . LYS A 1 174 ? -17.020 20.519 21.036 1.00 93.25 174 LYS A CA 1
ATOM 1320 C C . LYS A 1 174 ? -17.781 20.311 22.352 1.00 93.25 174 LYS A C 1
ATOM 1322 O O . LYS A 1 174 ? -18.604 21.155 22.697 1.00 93.25 174 LYS A O 1
ATOM 1327 N N . ASN A 1 175 ? -17.527 19.214 23.071 1.00 91.31 175 ASN A N 1
ATOM 1328 C CA . ASN A 1 175 ? -18.246 18.784 24.276 1.00 91.31 175 ASN A CA 1
ATOM 1329 C C . ASN A 1 175 ? -19.774 18.665 24.081 1.00 91.31 175 ASN A C 1
ATOM 1331 O O . ASN A 1 175 ? -20.542 18.911 25.007 1.00 91.31 175 ASN A O 1
ATOM 1335 N N . VAL A 1 176 ? -20.222 18.301 22.871 1.00 94.19 176 VAL A N 1
ATOM 1336 C CA . VAL A 1 176 ? -21.645 18.051 22.562 1.00 94.19 176 VAL A CA 1
ATOM 1337 C C . VAL A 1 176 ? -21.970 16.560 22.670 1.00 94.19 176 VAL A C 1
ATOM 1339 O O . VAL A 1 176 ? -23.013 16.190 23.198 1.00 94.19 176 VAL A O 1
ATOM 1342 N N . ALA A 1 177 ? -21.072 15.696 22.192 1.00 94.62 177 ALA A N 1
ATOM 1343 C CA . ALA A 1 177 ? -21.141 14.259 22.439 1.00 94.62 177 ALA A CA 1
ATOM 1344 C C . ALA A 1 177 ? -20.288 13.918 23.669 1.00 94.62 177 ALA A C 1
ATOM 1346 O O . ALA A 1 177 ? -19.071 13.777 23.565 1.00 94.62 177 ALA A O 1
ATOM 1347 N N . ASP A 1 178 ? -20.928 13.800 24.832 1.00 94.06 178 ASP A N 1
ATOM 1348 C CA . ASP A 1 178 ? -20.282 13.315 26.054 1.00 94.06 178 ASP A CA 1
ATOM 1349 C C . ASP A 1 178 ? -20.061 11.795 25.975 1.00 94.06 178 ASP A C 1
ATOM 1351 O O . ASP A 1 178 ? -21.010 11.011 26.003 1.00 94.06 178 ASP A O 1
ATOM 1355 N N . LEU A 1 179 ? -18.794 11.389 25.864 1.00 94.88 179 LEU A N 1
ATOM 1356 C CA . LEU A 1 179 ? -18.362 9.989 25.794 1.00 94.88 179 LEU A CA 1
ATOM 1357 C C . LEU A 1 179 ? -17.673 9.515 27.090 1.00 94.88 179 LEU A C 1
ATOM 1359 O O . LEU A 1 179 ? -17.129 8.407 27.128 1.00 94.88 179 LEU A O 1
ATOM 1363 N N . SER A 1 180 ? -17.700 10.325 28.156 1.00 91.75 180 SER A N 1
ATOM 1364 C CA . SER A 1 180 ? -17.034 10.017 29.431 1.00 91.75 180 SER A CA 1
ATOM 1365 C C . SER A 1 180 ? -17.625 8.795 30.146 1.00 91.75 180 SER A C 1
ATOM 1367 O O . SER A 1 180 ? -16.900 8.080 30.834 1.00 91.75 180 SER A O 1
ATOM 1369 N N . GLU A 1 181 ? -18.911 8.511 29.921 1.00 91.06 181 GLU A N 1
ATOM 1370 C CA . GLU A 1 181 ? -19.653 7.358 30.454 1.00 91.06 181 GLU A CA 1
ATOM 1371 C C . GLU A 1 181 ? -19.989 6.311 29.370 1.00 91.06 181 GLU A C 1
ATOM 1373 O O . GLU A 1 181 ? -20.986 5.599 29.477 1.00 91.06 181 GLU A O 1
ATOM 1378 N N . CYS A 1 182 ? -19.161 6.205 28.322 1.00 94.50 182 CYS A N 1
ATOM 1379 C CA . CYS A 1 182 ? -19.341 5.256 27.218 1.00 94.50 182 CYS A CA 1
ATOM 1380 C C . CYS A 1 182 ? -18.430 4.014 27.376 1.00 94.50 182 CYS A C 1
ATOM 1382 O O . CYS A 1 182 ? -17.303 4.019 26.870 1.00 94.50 182 CYS A O 1
ATOM 1384 N N . PRO A 1 183 ? -18.870 2.948 28.083 1.00 94.12 183 PRO A N 1
ATOM 1385 C CA . PRO A 1 183 ? -18.066 1.747 28.308 1.00 94.12 183 PRO A CA 1
ATOM 1386 C C . PRO A 1 183 ? -17.919 0.845 27.077 1.00 94.12 183 PRO A C 1
ATOM 1388 O O . PRO A 1 183 ? -17.084 -0.052 27.119 1.00 94.12 183 PRO A O 1
ATOM 1391 N N . ILE A 1 184 ? -18.712 1.017 26.013 1.00 96.62 184 ILE A N 1
ATOM 1392 C CA . ILE A 1 184 ? -18.709 0.111 24.853 1.00 96.62 184 ILE A CA 1
ATOM 1393 C C . ILE A 1 184 ? -18.244 0.855 23.602 1.00 96.62 184 ILE A C 1
ATOM 1395 O O . ILE A 1 184 ? -18.866 1.827 23.166 1.00 96.62 184 ILE A O 1
ATOM 1399 N N . PHE A 1 185 ? -17.173 0.355 22.992 1.00 96.56 185 PHE A N 1
ATOM 1400 C CA . PHE A 1 185 ? -16.593 0.888 21.768 1.00 96.56 185 PHE A CA 1
ATOM 1401 C C . PHE A 1 185 ? -16.503 -0.199 20.697 1.00 96.56 185 PHE A C 1
ATOM 1403 O O . PHE A 1 185 ? -15.866 -1.233 20.904 1.00 96.56 185 PHE A O 1
ATOM 1410 N N . VAL A 1 186 ? -17.131 0.031 19.543 1.00 97.00 186 VAL A N 1
ATOM 1411 C CA . VAL A 1 186 ? -17.157 -0.929 18.432 1.00 97.00 186 VAL A CA 1
ATOM 1412 C C . VAL A 1 186 ? -16.621 -0.302 17.155 1.00 97.00 186 VAL A C 1
ATOM 1414 O O . VAL A 1 186 ? -16.920 0.851 16.846 1.00 97.00 186 VAL A O 1
ATOM 1417 N N . MET A 1 187 ? -15.868 -1.088 16.391 1.00 95.06 187 MET A N 1
ATOM 1418 C CA . MET A 1 187 ? -15.338 -0.731 15.079 1.00 95.06 187 MET A CA 1
ATOM 1419 C C . MET A 1 187 ? -15.723 -1.808 14.060 1.00 95.06 187 MET A C 1
ATOM 1421 O O . MET A 1 187 ? -15.240 -2.932 14.170 1.00 95.06 187 MET A O 1
ATOM 1425 N N . ASP A 1 188 ? -16.562 -1.479 13.075 1.00 92.25 188 ASP A N 1
ATOM 1426 C CA . ASP A 1 188 ? -16.878 -2.360 11.934 1.00 92.25 188 ASP A CA 1
ATOM 1427 C C . ASP A 1 188 ? -16.177 -1.866 10.657 1.00 92.25 188 ASP A C 1
ATOM 1429 O O . ASP A 1 188 ? -15.985 -0.663 10.473 1.00 92.25 188 ASP A O 1
ATOM 1433 N N . GLU A 1 189 ? -15.765 -2.798 9.792 1.00 87.50 189 GLU A N 1
ATOM 1434 C CA . GLU A 1 189 ? -14.787 -2.568 8.710 1.00 87.50 189 GLU A CA 1
ATOM 1435 C C . GLU A 1 189 ? -13.530 -1.821 9.228 1.00 87.50 189 GLU A C 1
ATOM 1437 O O . GLU A 1 189 ? -13.094 -0.790 8.701 1.00 87.50 189 GLU A O 1
ATOM 1442 N N . ALA A 1 190 ? -12.953 -2.340 10.320 1.00 89.06 190 ALA A N 1
ATOM 1443 C CA . ALA A 1 190 ? -11.849 -1.712 11.046 1.00 89.06 190 ALA A CA 1
ATOM 1444 C C . ALA A 1 190 ? -10.557 -1.539 10.223 1.00 89.06 190 ALA A C 1
ATOM 1446 O O . ALA A 1 190 ? -9.821 -0.580 10.451 1.00 89.06 190 ALA A O 1
ATOM 1447 N N . ASP A 1 191 ? -10.318 -2.389 9.218 1.00 84.62 191 ASP A N 1
ATOM 1448 C CA . ASP A 1 191 ? -9.247 -2.216 8.224 1.00 84.62 191 ASP A CA 1
ATOM 1449 C C . ASP A 1 191 ? -9.348 -0.897 7.421 1.00 84.62 191 ASP A C 1
ATOM 1451 O O . ASP A 1 191 ? -8.352 -0.434 6.850 1.00 84.62 191 ASP A O 1
ATOM 1455 N N . LYS A 1 192 ? -10.519 -0.236 7.392 1.00 83.50 192 LYS A N 1
ATOM 1456 C CA . LYS A 1 192 ? -10.663 1.150 6.911 1.00 83.50 192 LYS A CA 1
ATOM 1457 C C . LYS A 1 192 ? -10.568 2.193 8.012 1.00 83.50 192 LYS A C 1
ATOM 1459 O O . LYS A 1 192 ? -9.962 3.235 7.779 1.00 83.50 192 LYS A O 1
ATOM 1464 N N . LEU A 1 193 ? -11.147 1.938 9.184 1.00 89.00 193 LEU A N 1
ATOM 1465 C CA . LEU A 1 193 ? -11.093 2.875 10.315 1.00 89.00 193 LEU A CA 1
ATOM 1466 C C . LEU A 1 193 ? -9.661 3.104 10.825 1.00 89.00 193 LEU A C 1
ATOM 1468 O O . LEU A 1 193 ? -9.367 4.165 11.364 1.00 89.00 193 LEU A O 1
ATOM 1472 N N . LEU A 1 194 ? -8.777 2.129 10.611 1.00 89.19 194 LEU A N 1
ATOM 1473 C CA . LEU A 1 194 ? -7.356 2.171 10.948 1.00 89.19 194 LEU A CA 1
ATOM 1474 C C . LEU A 1 194 ? -6.463 2.397 9.719 1.00 89.19 194 LEU A C 1
ATOM 1476 O O . LEU A 1 194 ? -5.295 2.026 9.732 1.00 89.19 194 LEU A O 1
ATOM 1480 N N . SER A 1 195 ? -6.972 3.011 8.643 1.00 84.31 195 SER A N 1
ATOM 1481 C CA . SER A 1 195 ? -6.083 3.497 7.577 1.00 84.31 195 SER A CA 1
ATOM 1482 C C . SER A 1 195 ? -5.158 4.608 8.115 1.00 84.31 195 SER A C 1
ATOM 1484 O O . SER A 1 195 ? -5.535 5.299 9.066 1.00 84.31 195 SER A O 1
ATOM 1486 N N . PRO A 1 196 ? -3.990 4.868 7.495 1.00 80.25 196 PRO A N 1
ATOM 1487 C CA . PRO A 1 196 ? -3.107 5.970 7.903 1.00 80.25 196 PRO A CA 1
ATOM 1488 C C . PRO A 1 196 ? -3.776 7.358 7.908 1.00 80.25 196 PRO A C 1
ATOM 1490 O O . PRO A 1 196 ? -3.329 8.258 8.610 1.00 80.25 196 PRO A O 1
ATOM 1493 N N . GLU A 1 197 ? -4.863 7.527 7.149 1.00 79.75 197 GLU A N 1
ATOM 1494 C CA . GLU A 1 197 ? -5.661 8.758 7.076 1.00 79.75 197 GLU A CA 1
ATOM 1495 C C . GLU A 1 197 ? -6.585 8.931 8.297 1.00 79.75 197 GLU A C 1
ATOM 1497 O O . GLU A 1 197 ? -6.880 10.058 8.697 1.00 79.75 197 GLU A O 1
ATOM 1502 N N . PHE A 1 198 ? -7.047 7.825 8.895 1.00 83.31 198 PHE A N 1
ATOM 1503 C CA . PHE A 1 198 ? -7.993 7.823 10.016 1.00 83.31 198 PHE A CA 1
ATOM 1504 C C . PHE A 1 198 ? -7.364 7.463 11.366 1.00 83.31 198 PHE A C 1
ATOM 1506 O O . PHE A 1 198 ? -7.892 7.894 12.390 1.00 83.31 198 PHE A O 1
ATOM 1513 N N . ALA A 1 199 ? -6.231 6.757 11.412 1.00 84.69 199 ALA A N 1
ATOM 1514 C CA . ALA A 1 199 ? -5.587 6.363 12.668 1.00 84.69 199 ALA A CA 1
ATOM 1515 C C . ALA A 1 199 ? -5.345 7.542 13.649 1.00 84.69 199 ALA A C 1
ATOM 1517 O O . ALA A 1 199 ? -5.712 7.403 14.817 1.00 84.69 199 ALA A O 1
ATOM 1518 N N . PRO A 1 200 ? -4.886 8.744 13.228 1.00 88.38 200 PRO A N 1
ATOM 1519 C CA . PRO A 1 200 ? -4.761 9.890 14.140 1.00 88.38 200 PRO A CA 1
ATOM 1520 C C . PRO A 1 200 ? -6.108 10.387 14.697 1.00 88.38 200 PRO A C 1
ATOM 1522 O O . PRO A 1 200 ? -6.193 10.807 15.850 1.00 88.38 200 PRO A O 1
ATOM 1525 N N . VAL A 1 201 ? -7.179 10.306 13.897 1.00 91.38 201 VAL A N 1
ATOM 1526 C CA . VAL A 1 201 ? -8.557 10.652 14.303 1.00 91.38 201 VAL A CA 1
ATOM 1527 C C . VAL A 1 201 ? -9.071 9.650 15.341 1.00 91.38 201 VAL A C 1
ATOM 1529 O O . VAL A 1 201 ? -9.745 10.038 16.295 1.00 91.38 201 VAL A O 1
ATOM 1532 N N . MET A 1 202 ? -8.721 8.371 15.182 1.00 90.50 202 MET A N 1
ATOM 1533 C CA . MET A 1 202 ? -9.054 7.301 16.122 1.00 90.50 202 MET A CA 1
ATOM 1534 C C . MET A 1 202 ? -8.335 7.474 17.466 1.00 90.50 202 MET A C 1
ATOM 1536 O O . MET A 1 202 ? -8.988 7.409 18.505 1.00 90.50 202 MET A O 1
ATOM 1540 N N . GLU A 1 203 ? -7.027 7.758 17.468 1.00 88.44 203 GLU A N 1
ATOM 1541 C CA . GLU A 1 203 ? -6.269 8.006 18.706 1.00 88.44 203 GLU A CA 1
ATOM 1542 C C . GLU A 1 203 ? -6.801 9.221 19.479 1.00 88.44 203 GLU A C 1
ATOM 1544 O O . GLU A 1 203 ? -6.982 9.152 20.696 1.00 88.44 203 GLU A O 1
ATOM 1549 N N . GLN A 1 204 ? -7.129 10.310 18.775 1.00 91.62 204 GLN A N 1
ATOM 1550 C CA . GLN A 1 204 ? -7.745 11.488 19.389 1.00 91.62 204 GLN A CA 1
ATOM 1551 C C . GLN A 1 204 ? -9.126 11.165 19.972 1.00 91.62 204 GLN A C 1
ATOM 1553 O O . GLN A 1 204 ? -9.402 11.516 21.119 1.00 91.62 204 GLN A O 1
ATOM 1558 N N . LEU A 1 205 ? -9.981 10.443 19.244 1.00 92.81 205 LEU A N 1
ATOM 1559 C CA . LEU A 1 205 ? -11.311 10.059 19.727 1.00 92.81 205 LEU A CA 1
ATOM 1560 C C . LEU A 1 205 ? -11.248 9.149 20.969 1.00 92.81 205 LEU A C 1
ATOM 1562 O O . LEU A 1 205 ? -11.993 9.357 21.927 1.00 92.81 205 LEU A O 1
ATOM 1566 N N . LEU A 1 206 ? -10.296 8.214 21.014 1.00 91.44 206 LEU A N 1
ATOM 1567 C CA . LEU A 1 206 ? -10.041 7.349 22.171 1.00 91.44 206 LEU A CA 1
ATOM 1568 C C . LEU A 1 206 ? -9.594 8.098 23.443 1.00 91.44 206 LEU A C 1
ATOM 1570 O O . LEU A 1 206 ? -9.617 7.501 24.526 1.00 91.44 206 LEU A O 1
ATOM 1574 N N . SER A 1 207 ? -9.209 9.376 23.343 1.00 92.00 207 SER A N 1
ATOM 1575 C CA . SER A 1 207 ? -8.877 10.226 24.498 1.00 92.00 207 SER A CA 1
ATOM 1576 C C . SER A 1 207 ? -10.106 10.847 25.182 1.00 92.00 207 SER A C 1
ATOM 1578 O O . SER A 1 207 ? -10.050 11.117 26.379 1.00 92.00 207 SER A O 1
ATOM 1580 N N . TYR A 1 208 ? -11.229 10.994 24.466 1.00 93.12 208 TYR A N 1
ATOM 1581 C CA . TYR A 1 208 ? -12.502 11.508 25.004 1.00 93.12 208 TYR A CA 1
ATOM 1582 C C . TYR A 1 208 ? -13.351 10.433 25.705 1.00 93.12 208 TYR A C 1
ATOM 1584 O O . TYR A 1 208 ? -14.338 10.755 26.362 1.00 93.12 208 TYR A O 1
ATOM 1592 N N . MET A 1 209 ? -12.993 9.155 25.552 1.00 92.25 209 MET A N 1
ATOM 1593 C CA . MET A 1 209 ? -13.734 8.020 26.109 1.00 92.25 209 MET A CA 1
ATOM 1594 C C . MET A 1 209 ? -13.157 7.540 27.446 1.00 92.25 209 MET A C 1
ATOM 1596 O O . MET A 1 209 ? -11.951 7.643 27.684 1.00 92.25 209 MET A O 1
ATOM 1600 N N . ALA A 1 210 ? -13.997 6.911 28.276 1.00 87.81 210 ALA A N 1
ATOM 1601 C CA . ALA A 1 210 ? -13.588 6.240 29.514 1.00 87.81 210 ALA A CA 1
ATOM 1602 C C . ALA A 1 210 ? -12.356 5.334 29.312 1.00 87.81 210 ALA A C 1
ATOM 1604 O O . ALA A 1 210 ? -12.310 4.551 28.362 1.00 87.81 210 ALA A O 1
ATOM 1605 N N . LYS A 1 211 ? -11.355 5.405 30.205 1.00 85.81 211 LYS A N 1
ATOM 1606 C CA . LYS A 1 211 ? -10.169 4.515 30.154 1.00 85.81 211 LYS A CA 1
ATOM 1607 C C . LYS A 1 211 ? -10.522 3.043 30.385 1.00 85.81 211 LYS A C 1
ATOM 1609 O O . LYS A 1 211 ? -9.780 2.163 29.947 1.00 85.81 211 LYS A O 1
ATOM 1614 N N . ASP A 1 212 ? -11.618 2.794 31.096 1.00 89.00 212 ASP A N 1
ATOM 1615 C CA . ASP A 1 212 ? -12.191 1.475 31.330 1.00 89.00 212 ASP A CA 1
ATOM 1616 C C . ASP A 1 212 ? -13.376 1.282 30.381 1.00 89.00 212 ASP A C 1
ATOM 1618 O O . ASP A 1 212 ? -14.461 1.820 30.590 1.00 89.00 212 ASP A O 1
ATOM 1622 N N . ARG A 1 213 ? -13.099 0.606 29.265 1.00 92.88 213 ARG A N 1
ATOM 1623 C CA . ARG A 1 213 ? -14.009 0.408 28.137 1.00 92.88 213 ARG A CA 1
ATOM 1624 C C . ARG A 1 213 ? -13.715 -0.930 27.472 1.00 92.88 213 ARG A C 1
ATOM 1626 O O . ARG A 1 213 ? -12.556 -1.328 27.394 1.00 92.88 213 ARG A O 1
ATOM 1633 N N . GLN A 1 214 ? -14.763 -1.573 26.981 1.00 96.06 214 GLN A N 1
ATOM 1634 C CA . GLN A 1 214 ? -14.712 -2.754 26.135 1.00 96.06 214 GLN A CA 1
ATOM 1635 C C . GLN A 1 214 ? -14.513 -2.324 24.677 1.00 96.06 214 GLN A C 1
ATOM 1637 O O . GLN A 1 214 ? -15.283 -1.509 24.162 1.00 96.06 214 GLN A O 1
ATOM 1642 N N . VAL A 1 215 ? -13.512 -2.890 24.007 1.00 96.06 215 VAL A N 1
ATOM 1643 C CA . VAL A 1 215 ? -13.213 -2.664 22.588 1.00 96.06 215 VAL A CA 1
ATOM 1644 C C . VAL A 1 215 ? -13.564 -3.913 21.781 1.00 96.06 215 VAL A C 1
ATOM 1646 O O . VAL A 1 215 ? -12.988 -4.983 21.975 1.00 96.06 215 VAL A O 1
ATOM 1649 N N . MET A 1 216 ? -14.496 -3.775 20.839 1.00 96.81 216 MET A N 1
ATOM 1650 C CA . MET A 1 216 ? -14.873 -4.839 19.907 1.00 96.81 216 MET A CA 1
ATOM 1651 C C . MET A 1 216 ? -14.556 -4.426 18.464 1.00 96.81 216 MET A C 1
ATOM 1653 O O . MET A 1 216 ? -15.144 -3.490 17.924 1.00 96.81 216 MET A O 1
ATOM 1657 N N . LEU A 1 217 ? -13.618 -5.126 17.833 1.00 94.69 217 LEU A N 1
ATOM 1658 C CA . LEU A 1 217 ? -13.072 -4.806 16.517 1.00 94.69 217 LEU A CA 1
ATOM 1659 C C . LEU A 1 217 ? -13.458 -5.905 15.523 1.00 94.69 217 LEU A C 1
ATOM 1661 O O . LEU A 1 217 ? -13.026 -7.047 15.657 1.00 94.69 217 LEU A O 1
ATOM 1665 N N . PHE A 1 218 ? -14.249 -5.548 14.512 1.00 92.06 218 PHE A N 1
ATOM 1666 C CA . PHE A 1 218 ? -14.698 -6.437 13.443 1.00 92.06 218 PHE A CA 1
ATOM 1667 C C . PHE A 1 218 ? -14.076 -6.024 12.109 1.00 92.06 218 PHE A C 1
ATOM 1669 O O . PHE A 1 218 ? -14.161 -4.871 11.681 1.00 92.06 218 PHE A O 1
ATOM 1676 N N . SER A 1 219 ? -13.463 -6.985 11.419 1.00 86.69 219 SER A N 1
ATOM 1677 C CA . SER A 1 219 ? -12.811 -6.746 10.131 1.00 86.69 219 SER A CA 1
ATOM 1678 C C . SER A 1 219 ? -13.014 -7.902 9.151 1.00 86.69 219 SER A C 1
ATOM 1680 O O . SER A 1 219 ? -13.467 -8.987 9.524 1.00 86.69 219 SER A O 1
ATOM 1682 N N . ALA A 1 220 ? -12.712 -7.658 7.874 1.00 78.31 220 ALA A N 1
ATOM 1683 C CA . ALA A 1 220 ? -12.530 -8.720 6.881 1.00 78.31 220 ALA A CA 1
ATOM 1684 C C . ALA A 1 220 ? -11.039 -9.079 6.743 1.00 78.31 220 ALA A C 1
ATOM 1686 O O . ALA A 1 220 ? -10.689 -10.250 6.601 1.00 78.31 220 ALA A O 1
ATOM 1687 N N . THR A 1 221 ? -10.161 -8.076 6.839 1.00 76.12 221 THR A N 1
ATOM 1688 C CA . THR A 1 221 ? -8.704 -8.237 6.758 1.00 76.12 221 THR A CA 1
ATOM 1689 C C . THR A 1 221 ? -8.012 -7.710 8.019 1.00 76.12 221 THR A C 1
ATOM 1691 O O . THR A 1 221 ? -8.531 -6.819 8.692 1.00 76.12 221 THR A O 1
ATOM 1694 N N . PHE A 1 222 ? -6.835 -8.251 8.345 1.00 79.25 222 PHE A N 1
ATOM 1695 C CA . PHE A 1 222 ? -5.973 -7.773 9.435 1.00 79.25 222 PHE A CA 1
ATOM 1696 C C . PHE A 1 222 ? -4.592 -7.362 8.883 1.00 79.25 222 PHE A C 1
ATOM 1698 O O . PHE A 1 222 ? -3.626 -8.111 9.020 1.00 79.25 222 PHE A O 1
ATOM 1705 N N . PRO A 1 223 ? -4.469 -6.192 8.225 1.00 73.50 223 PRO A N 1
ATOM 1706 C CA . PRO A 1 223 ? -3.162 -5.596 7.945 1.00 73.50 223 PRO A CA 1
ATOM 1707 C C . PRO A 1 223 ? -2.457 -5.194 9.252 1.00 73.50 223 PRO A C 1
ATOM 1709 O O . PRO A 1 223 ? -3.117 -4.982 10.269 1.00 73.50 223 PRO A O 1
ATOM 1712 N N . MET A 1 224 ? -1.128 -5.022 9.214 1.00 74.31 224 MET A N 1
ATOM 1713 C CA . MET A 1 224 ? -0.294 -4.715 10.395 1.00 74.31 224 MET A CA 1
ATOM 1714 C C . MET A 1 224 ? -0.848 -3.589 11.280 1.00 74.31 224 MET A C 1
ATOM 1716 O O . MET A 1 224 ? -0.925 -3.759 12.487 1.00 74.31 224 MET A O 1
ATOM 1720 N N . ILE A 1 225 ? -1.377 -2.513 10.692 1.00 76.56 225 ILE A N 1
ATOM 1721 C CA . ILE A 1 225 ? -1.948 -1.379 11.439 1.00 76.56 225 ILE A CA 1
ATOM 1722 C C . ILE A 1 225 ? -3.153 -1.745 12.338 1.00 76.56 225 ILE A C 1
ATOM 1724 O O . ILE A 1 225 ? -3.424 -1.059 13.322 1.00 76.56 225 ILE A O 1
ATOM 1728 N N . VAL A 1 226 ? -3.856 -2.853 12.058 1.00 82.31 226 VAL A N 1
ATOM 1729 C CA . VAL A 1 226 ? -4.887 -3.414 12.956 1.00 82.31 226 VAL A CA 1
ATOM 1730 C C . VAL A 1 226 ? -4.249 -4.141 14.143 1.00 82.31 226 VAL A C 1
ATOM 1732 O O . VAL A 1 226 ? -4.754 -4.040 15.260 1.00 82.31 226 VAL A O 1
ATOM 1735 N N . LYS A 1 227 ? -3.122 -4.830 13.925 1.00 82.81 227 LYS A N 1
ATOM 1736 C CA . LYS A 1 227 ? -2.327 -5.463 14.986 1.00 82.81 227 LYS A CA 1
ATOM 1737 C C . LYS A 1 227 ? -1.700 -4.407 15.902 1.00 82.81 227 LYS A C 1
ATOM 1739 O O . LYS A 1 227 ? -1.840 -4.511 17.114 1.00 82.81 227 LYS A O 1
ATOM 1744 N N . ASP A 1 228 ? -1.109 -3.359 15.332 1.00 84.81 228 ASP A N 1
ATOM 1745 C CA . ASP A 1 228 ? -0.495 -2.261 16.088 1.00 84.81 228 ASP A CA 1
ATOM 1746 C C . ASP A 1 228 ? -1.534 -1.547 16.974 1.00 84.81 228 ASP A C 1
ATOM 1748 O O . ASP A 1 228 ? -1.286 -1.265 18.147 1.00 84.81 228 ASP A O 1
ATOM 1752 N N . PHE A 1 229 ? -2.744 -1.318 16.446 1.00 88.06 229 PHE A N 1
ATOM 1753 C CA . PHE A 1 229 ? -3.864 -0.782 17.221 1.00 88.06 229 PHE A CA 1
ATOM 1754 C C . PHE A 1 229 ? -4.328 -1.742 18.324 1.00 88.06 229 PHE A C 1
ATOM 1756 O O . PHE A 1 229 ? -4.528 -1.309 19.458 1.00 88.06 229 PHE A O 1
ATOM 1763 N N . LYS A 1 230 ? -4.485 -3.037 18.014 1.00 88.62 230 LYS A N 1
ATOM 1764 C CA . LYS A 1 230 ? -4.844 -4.079 18.988 1.00 88.62 230 LYS A CA 1
ATOM 1765 C C . LYS A 1 230 ? -3.854 -4.086 20.153 1.00 88.62 230 LYS A C 1
ATOM 1767 O O . LYS A 1 230 ? -4.274 -3.923 21.295 1.00 88.62 230 LYS A O 1
ATOM 1772 N N . ASP A 1 231 ? -2.564 -4.230 19.867 1.00 88.00 231 ASP A N 1
ATOM 1773 C CA . ASP A 1 231 ? -1.520 -4.378 20.884 1.00 88.00 231 ASP A CA 1
ATOM 1774 C C . ASP A 1 231 ? -1.330 -3.079 21.716 1.00 88.00 231 ASP A C 1
ATOM 1776 O O . ASP A 1 231 ? -0.886 -3.140 22.863 1.00 88.00 231 ASP A O 1
ATOM 1780 N N . LYS A 1 232 ? -1.739 -1.909 21.190 1.00 89.75 232 LYS A N 1
ATOM 1781 C CA . LYS A 1 232 ? -1.721 -0.599 21.879 1.00 89.75 232 LYS A CA 1
ATOM 1782 C C . LYS A 1 232 ? -3.004 -0.262 22.663 1.00 89.75 232 LYS A C 1
ATOM 1784 O O . LYS A 1 232 ? -2.936 0.504 23.628 1.00 89.75 232 LYS A O 1
ATOM 1789 N N . HIS A 1 233 ? -4.173 -0.765 22.252 1.00 90.00 233 HIS A N 1
ATOM 1790 C CA . HIS A 1 233 ? -5.476 -0.282 22.743 1.00 90.00 233 HIS A CA 1
ATOM 1791 C C . HIS A 1 233 ? -6.464 -1.353 23.236 1.00 90.00 233 HIS A C 1
ATOM 1793 O O . HIS A 1 233 ? -7.468 -0.968 23.838 1.00 90.00 233 HIS A O 1
ATOM 1799 N N . MET A 1 234 ? -6.209 -2.650 23.029 1.00 92.44 234 MET A N 1
ATOM 1800 C CA . MET A 1 234 ? -7.094 -3.745 23.462 1.00 92.44 234 MET A CA 1
ATOM 1801 C C . MET A 1 234 ? -6.481 -4.541 24.626 1.00 92.44 234 MET A C 1
ATOM 1803 O O . MET A 1 234 ? -5.287 -4.837 24.649 1.00 92.44 234 MET A O 1
ATOM 1807 N N . ARG A 1 235 ? -7.298 -4.922 25.610 1.00 91.31 235 ARG A N 1
ATOM 1808 C CA . ARG A 1 235 ? -6.870 -5.596 26.845 1.00 91.31 235 ARG A CA 1
ATOM 1809 C C . ARG A 1 235 ? -7.086 -7.106 26.772 1.00 91.31 235 ARG A C 1
ATOM 1811 O O . ARG A 1 235 ? -8.149 -7.601 27.139 1.00 91.31 235 ARG A O 1
ATOM 1818 N N . SER A 1 236 ? -6.057 -7.848 26.357 1.00 90.81 236 SER A N 1
ATOM 1819 C CA . SER A 1 236 ? -6.127 -9.313 26.188 1.00 90.81 236 SER A CA 1
ATOM 1820 C C . SER A 1 236 ? -7.378 -9.736 25.388 1.00 90.81 236 SER A C 1
ATOM 1822 O O . SER A 1 236 ? -8.258 -10.436 25.913 1.00 90.81 236 SER A O 1
ATOM 1824 N N . PRO A 1 237 ? -7.522 -9.243 24.141 1.00 94.44 237 PRO A N 1
ATOM 1825 C CA . PRO A 1 237 ? -8.708 -9.497 23.337 1.00 94.44 237 PRO A CA 1
ATOM 1826 C C . PRO A 1 237 ? -8.880 -10.989 23.061 1.00 94.44 237 PRO A C 1
ATOM 1828 O O . PRO A 1 237 ? -7.912 -11.740 22.948 1.00 94.44 237 PRO A O 1
ATOM 1831 N N . TYR A 1 238 ? -10.128 -11.428 22.951 1.00 95.06 238 TYR A N 1
ATOM 1832 C CA . TYR A 1 238 ? -10.429 -12.745 22.415 1.00 95.06 238 TYR A CA 1
ATOM 1833 C C . TYR A 1 238 ? -10.396 -12.680 20.889 1.00 95.06 238 TYR A C 1
ATOM 1835 O O . TYR A 1 238 ? -11.179 -11.949 20.280 1.00 95.06 238 TYR A O 1
ATOM 1843 N N . GLU A 1 239 ? -9.461 -13.409 20.284 1.00 93.00 239 GLU A N 1
ATOM 1844 C CA . GLU A 1 239 ? -9.297 -13.452 18.833 1.00 93.00 239 GLU A CA 1
ATOM 1845 C C . GLU A 1 239 ? -10.218 -14.525 18.238 1.00 93.00 239 GLU A C 1
ATOM 1847 O O . GLU A 1 239 ? -10.065 -15.715 18.507 1.00 93.00 239 GLU A O 1
ATOM 1852 N N . ILE A 1 240 ? -11.188 -14.092 17.433 1.00 90.81 240 ILE A N 1
ATOM 1853 C CA . ILE A 1 240 ? -12.127 -14.952 16.710 1.00 90.81 240 ILE A CA 1
ATOM 1854 C C . ILE A 1 240 ? -11.734 -14.904 15.237 1.00 90.81 240 ILE A C 1
ATOM 1856 O O . ILE A 1 240 ? -11.972 -13.900 14.563 1.00 90.81 240 ILE A O 1
ATOM 1860 N N . ASN A 1 241 ? -11.153 -15.986 14.722 1.00 86.25 241 ASN A N 1
ATOM 1861 C CA . ASN A 1 241 ? -10.886 -16.144 13.296 1.00 86.25 241 ASN A CA 1
ATOM 1862 C C . ASN A 1 241 ? -11.739 -17.281 12.728 1.00 86.25 241 ASN A C 1
ATOM 1864 O O . ASN A 1 241 ? -11.398 -18.446 12.888 1.00 86.25 241 ASN A O 1
ATOM 1868 N N . LEU A 1 242 ? -12.827 -16.932 12.038 1.00 74.75 242 LEU A N 1
ATOM 1869 C CA . LEU A 1 242 ? -13.704 -17.885 11.339 1.00 74.75 242 LEU A CA 1
ATOM 1870 C C . LEU A 1 242 ? -13.390 -17.917 9.832 1.00 74.75 242 LEU A C 1
ATOM 1872 O O . LEU A 1 242 ? -14.289 -17.963 8.995 1.00 74.75 242 LEU A O 1
ATOM 1876 N N . MET A 1 243 ? -12.107 -17.770 9.491 1.00 66.81 243 MET A N 1
ATOM 1877 C CA . MET A 1 243 ? -11.603 -17.634 8.123 1.00 66.81 243 MET A CA 1
ATOM 1878 C C . MET A 1 243 ? -10.206 -18.253 7.999 1.00 66.81 243 MET A C 1
ATOM 1880 O O . MET A 1 243 ? -9.199 -17.597 8.291 1.00 66.81 243 MET A O 1
ATOM 1884 N N . ASP A 1 244 ? -10.146 -19.506 7.551 1.00 59.38 244 ASP A N 1
ATOM 1885 C CA . ASP A 1 244 ? -8.892 -20.156 7.140 1.00 59.38 244 ASP A CA 1
ATOM 1886 C C . ASP A 1 244 ? -8.341 -19.480 5.871 1.00 59.38 244 ASP A C 1
ATOM 1888 O O . ASP A 1 244 ? -7.175 -19.099 5.792 1.00 59.38 244 ASP A O 1
ATOM 1892 N N . GLU A 1 245 ? -9.236 -19.226 4.915 1.00 61.00 245 GLU A N 1
ATOM 1893 C CA . GLU A 1 245 ? -8.988 -18.524 3.656 1.00 61.00 245 GLU A CA 1
ATOM 1894 C C . GLU A 1 245 ? -9.492 -17.070 3.689 1.00 61.00 245 GLU A C 1
ATOM 1896 O O . GLU A 1 245 ? -10.375 -16.715 4.469 1.00 61.00 245 GLU A O 1
ATOM 1901 N N . LEU A 1 246 ? -8.990 -16.219 2.787 1.00 60.41 246 LEU A N 1
ATOM 1902 C CA . LEU A 1 246 ? -9.503 -14.855 2.565 1.00 60.41 246 LEU A CA 1
ATOM 1903 C C . LEU A 1 246 ? -10.670 -14.798 1.554 1.00 60.41 246 LEU A C 1
ATOM 1905 O O . LEU A 1 246 ? -11.152 -13.711 1.229 1.00 60.41 246 LEU A O 1
ATOM 1909 N N . THR A 1 247 ? -11.119 -15.950 1.054 1.00 61.75 247 THR A N 1
ATOM 1910 C CA . THR A 1 247 ? -12.106 -16.096 -0.025 1.00 61.75 247 THR A CA 1
ATOM 1911 C C . THR A 1 247 ? -13.556 -15.878 0.437 1.00 61.75 247 THR A C 1
ATOM 1913 O O . THR A 1 247 ? -13.858 -15.748 1.627 1.00 61.75 247 THR A O 1
ATOM 1916 N N . LEU A 1 248 ? -14.494 -15.829 -0.519 1.00 66.56 248 LEU A N 1
ATOM 1917 C CA . LEU A 1 248 ? -15.933 -15.866 -0.239 1.00 66.56 248 LEU A CA 1
ATOM 1918 C C . LEU A 1 248 ? -16.533 -17.196 -0.695 1.00 66.56 248 LEU A C 1
ATOM 1920 O O . LEU A 1 248 ? -16.990 -17.320 -1.834 1.00 66.56 248 LEU A O 1
ATOM 1924 N N . ARG A 1 249 ? -16.612 -18.167 0.223 1.00 73.75 249 ARG A N 1
ATOM 1925 C CA . ARG A 1 249 ? -17.438 -19.368 0.022 1.00 73.75 249 ARG A CA 1
ATOM 1926 C C . ARG A 1 249 ? -18.862 -18.943 -0.369 1.00 73.75 249 ARG A C 1
ATOM 1928 O O . ARG A 1 249 ? -19.438 -18.060 0.276 1.00 73.75 249 ARG A O 1
ATOM 1935 N N . GLY A 1 250 ? -19.386 -19.551 -1.435 1.00 79.44 250 GLY A N 1
ATOM 1936 C CA . GLY A 1 250 ? -20.694 -19.248 -2.032 1.00 79.44 250 GLY A CA 1
ATOM 1937 C C . GLY A 1 250 ? -20.659 -18.319 -3.255 1.00 79.44 250 GLY A C 1
ATOM 1938 O O . GLY A 1 250 ? -21.634 -18.282 -4.000 1.00 79.44 250 GLY A O 1
ATOM 1939 N N . VAL A 1 251 ? -19.555 -17.606 -3.520 1.00 87.94 251 VAL A N 1
ATOM 1940 C CA . VAL A 1 251 ? -19.434 -16.749 -4.715 1.00 87.94 251 VAL A CA 1
ATOM 1941 C C . VAL A 1 251 ? -18.604 -17.446 -5.795 1.00 87.94 251 VAL A C 1
ATOM 1943 O O . VAL A 1 251 ? -17.391 -17.585 -5.657 1.00 87.94 251 VAL A O 1
ATOM 1946 N N . THR A 1 252 ? -19.237 -17.845 -6.900 1.00 91.12 252 THR A N 1
ATOM 1947 C CA . THR A 1 252 ? -18.537 -18.322 -8.101 1.00 91.12 252 THR A CA 1
ATOM 1948 C C . THR A 1 252 ? -17.873 -17.147 -8.814 1.00 91.12 252 THR A C 1
ATOM 1950 O O . THR A 1 252 ? -18.515 -16.129 -9.077 1.00 91.12 252 THR A O 1
ATOM 1953 N N . GLN A 1 253 ? -16.589 -17.282 -9.147 1.00 94.31 253 GLN A N 1
ATOM 1954 C CA . GLN A 1 253 ? -15.766 -16.203 -9.691 1.00 94.31 253 GLN A CA 1
ATOM 1955 C C . GLN A 1 253 ? -15.258 -16.557 -11.090 1.00 94.31 253 GLN A C 1
ATOM 1957 O O . GLN A 1 253 ? -14.600 -17.580 -11.265 1.00 94.31 253 GLN A O 1
ATOM 1962 N N . TYR A 1 254 ? -15.520 -15.685 -12.067 1.00 96.69 254 TYR A N 1
ATOM 1963 C CA . TYR A 1 254 ? -15.003 -15.816 -13.430 1.00 96.69 254 TYR A CA 1
ATOM 1964 C C . TYR A 1 254 ? -14.276 -14.557 -13.909 1.00 96.69 254 TYR A C 1
ATOM 1966 O O . TYR A 1 254 ? -14.623 -13.443 -13.506 1.00 96.69 254 TYR A O 1
ATOM 1974 N N . TYR A 1 255 ? -13.336 -14.703 -14.845 1.00 97.38 255 TYR A N 1
ATOM 1975 C CA . TYR A 1 255 ? -12.826 -13.601 -15.663 1.00 97.38 255 TYR A CA 1
ATOM 1976 C C . TYR A 1 255 ? -13.119 -13.786 -17.155 1.00 97.38 255 TYR A C 1
ATOM 1978 O O . TYR A 1 255 ? -13.180 -14.893 -17.683 1.00 97.38 255 TYR A O 1
ATOM 1986 N N . ALA A 1 256 ? -13.254 -12.663 -17.852 1.00 97.19 256 ALA A N 1
ATOM 1987 C CA . ALA A 1 256 ? -13.299 -12.569 -19.301 1.00 97.19 256 ALA A CA 1
ATOM 1988 C C . ALA A 1 256 ? -12.146 -11.668 -19.760 1.00 97.19 256 ALA A C 1
ATOM 1990 O O . ALA A 1 256 ? -12.123 -10.483 -19.416 1.00 97.19 256 ALA A O 1
ATOM 1991 N N . TYR A 1 257 ? -11.205 -12.210 -20.541 1.00 96.38 257 TYR A N 1
ATOM 1992 C CA . TYR A 1 257 ? -10.200 -11.384 -21.213 1.00 96.38 257 TYR A CA 1
ATOM 1993 C C . TYR A 1 257 ? -10.874 -10.553 -22.306 1.00 96.38 257 TYR A C 1
ATOM 1995 O O . TYR A 1 257 ? -11.453 -11.102 -23.244 1.00 96.38 257 TYR A O 1
ATOM 2003 N N . VAL A 1 258 ? -10.808 -9.228 -22.174 1.00 96.44 258 VAL A N 1
ATOM 2004 C CA . VAL A 1 258 ? -11.432 -8.279 -23.102 1.00 96.44 258 VAL A CA 1
ATOM 2005 C C . VAL A 1 258 ? -10.558 -7.047 -23.299 1.00 96.44 258 VAL A C 1
ATOM 2007 O O . VAL A 1 258 ? -9.976 -6.507 -22.359 1.00 96.44 258 VAL A O 1
ATOM 2010 N N . GLU A 1 259 ? -10.507 -6.542 -24.528 1.00 95.25 259 GLU A N 1
ATOM 2011 C CA . GLU A 1 259 ? -9.980 -5.204 -24.773 1.00 95.25 259 GLU A CA 1
ATOM 2012 C C . GLU A 1 259 ? -10.932 -4.134 -24.215 1.00 95.25 259 GLU A C 1
ATOM 2014 O O . GLU A 1 259 ? -12.152 -4.302 -24.181 1.00 95.25 259 GLU A O 1
ATOM 2019 N N . GLU A 1 260 ? -10.392 -2.967 -23.863 1.00 93.56 260 GLU A N 1
ATOM 2020 C CA . GLU A 1 260 ? -11.164 -1.837 -23.329 1.00 93.56 260 GLU A CA 1
ATOM 2021 C C . GLU A 1 260 ? -12.338 -1.427 -24.249 1.00 93.56 260 GLU A C 1
ATOM 2023 O O . GLU A 1 260 ? -13.448 -1.184 -23.774 1.00 93.56 260 GLU A O 1
ATOM 2028 N N . ARG A 1 261 ? -12.147 -1.463 -25.580 1.00 93.56 261 ARG A N 1
ATOM 2029 C CA . ARG A 1 261 ? -13.213 -1.211 -26.576 1.00 93.56 261 ARG A CA 1
ATOM 2030 C C . ARG A 1 261 ? -14.306 -2.292 -26.622 1.00 93.56 261 ARG A C 1
ATOM 2032 O O . ARG A 1 261 ? -15.393 -2.030 -27.127 1.00 93.56 261 ARG A O 1
ATOM 2039 N N . GLN A 1 262 ? -14.029 -3.499 -26.127 1.00 95.00 262 GLN A N 1
ATOM 2040 C CA . GLN A 1 262 ? -14.947 -4.646 -26.143 1.00 95.00 262 GLN A CA 1
ATOM 2041 C C . GLN A 1 262 ? -15.789 -4.751 -24.864 1.00 95.00 262 GLN A C 1
ATOM 2043 O O . GLN A 1 262 ? -16.860 -5.357 -24.910 1.00 95.00 262 GLN A O 1
ATOM 2048 N N . LYS A 1 263 ? -15.365 -4.148 -23.740 1.00 96.94 263 LYS A N 1
ATOM 2049 C CA . LYS A 1 263 ? -16.035 -4.273 -22.428 1.00 96.94 263 LYS A CA 1
ATOM 2050 C C . LYS A 1 263 ? -17.549 -4.028 -22.465 1.00 96.94 263 LYS A C 1
ATOM 2052 O O . LYS A 1 263 ? -18.304 -4.807 -21.892 1.00 96.94 263 LYS A O 1
ATOM 2057 N N . VAL A 1 264 ? -18.017 -2.994 -23.173 1.00 96.00 264 VAL A N 1
ATOM 2058 C CA . VAL A 1 264 ? -19.460 -2.680 -23.295 1.00 96.00 264 VAL A CA 1
ATOM 2059 C C . VAL A 1 264 ? -20.221 -3.757 -24.081 1.00 96.00 264 VAL A C 1
ATOM 2061 O O . VAL A 1 264 ? -21.344 -4.104 -23.722 1.00 96.00 264 VAL A O 1
ATOM 2064 N N . HIS A 1 265 ? -19.611 -4.327 -25.124 1.00 95.50 265 HIS A N 1
ATOM 2065 C CA . HIS A 1 265 ? -20.206 -5.428 -25.884 1.00 95.50 265 HIS A CA 1
ATOM 2066 C C . HIS A 1 265 ? -20.237 -6.724 -25.059 1.00 95.50 265 HIS A C 1
ATOM 2068 O O . HIS A 1 265 ? -21.259 -7.406 -25.031 1.00 95.50 265 HIS A O 1
ATOM 2074 N N . CYS A 1 266 ? -19.161 -7.020 -24.321 1.00 96.06 266 CYS A N 1
ATOM 2075 C CA . CYS A 1 266 ? -19.120 -8.135 -23.376 1.00 96.06 266 CYS A CA 1
ATOM 2076 C C . CYS A 1 266 ? -20.220 -8.001 -22.310 1.00 96.06 266 CYS A C 1
ATOM 2078 O O . CYS A 1 266 ? -21.008 -8.926 -22.138 1.00 96.06 266 CYS A O 1
ATOM 2080 N N . LEU A 1 267 ? -20.358 -6.825 -21.683 1.00 96.25 267 LEU A N 1
ATOM 2081 C CA . LEU A 1 267 ? -21.408 -6.541 -20.700 1.00 96.25 267 LEU A CA 1
ATOM 2082 C C . LEU A 1 267 ? -22.821 -6.776 -21.262 1.00 96.25 267 LEU A C 1
ATOM 2084 O O . LEU A 1 267 ? -23.641 -7.405 -20.600 1.00 96.25 267 LEU A O 1
ATOM 2088 N N . ASN A 1 268 ? -23.094 -6.335 -22.494 1.00 94.94 268 ASN A N 1
ATOM 2089 C CA . ASN A 1 268 ? -24.372 -6.600 -23.160 1.00 94.94 268 ASN A CA 1
ATOM 2090 C C . ASN A 1 268 ? -24.614 -8.106 -23.387 1.00 94.94 268 ASN A C 1
ATOM 2092 O O . ASN A 1 268 ? -25.724 -8.593 -23.200 1.00 94.94 268 ASN A O 1
ATOM 2096 N N . THR A 1 269 ? -23.578 -8.866 -23.746 1.00 94.38 269 THR A N 1
ATOM 2097 C CA . THR A 1 269 ? -23.664 -10.329 -23.887 1.00 94.38 269 THR A CA 1
ATOM 2098 C C . THR A 1 269 ? -23.894 -11.028 -22.542 1.00 94.38 269 THR A C 1
ATOM 2100 O O . THR A 1 269 ? -24.674 -11.977 -22.484 1.00 94.38 269 THR A O 1
ATOM 2103 N N . LEU A 1 270 ? -23.288 -10.545 -21.450 1.00 94.81 270 LEU A N 1
ATOM 2104 C CA . LEU A 1 270 ? -23.554 -11.039 -20.093 1.00 94.81 270 LEU A CA 1
ATOM 2105 C C . LEU A 1 270 ? -25.006 -10.764 -19.677 1.00 94.81 270 LEU A C 1
ATOM 2107 O O . LEU A 1 270 ? -25.693 -11.675 -19.225 1.00 94.81 270 LEU A O 1
ATOM 2111 N N . PHE A 1 271 ? -25.502 -9.545 -19.896 1.00 93.88 271 PHE A N 1
ATOM 2112 C CA . PHE A 1 271 ? -26.891 -9.168 -19.610 1.00 93.88 271 PHE A CA 1
ATOM 2113 C C . PHE A 1 271 ? -27.926 -9.955 -20.430 1.00 93.88 271 PHE A C 1
ATOM 2115 O O . PHE A 1 271 ? -29.016 -10.215 -19.925 1.00 93.88 271 PHE A O 1
ATOM 2122 N N . SER A 1 272 ? -27.581 -10.383 -21.648 1.00 91.50 272 SER A N 1
ATOM 2123 C CA . SER A 1 272 ? -28.421 -11.267 -22.470 1.00 91.50 272 SER A CA 1
ATOM 2124 C C . SER A 1 272 ? -28.376 -12.744 -22.052 1.00 91.50 272 SER A C 1
ATOM 2126 O O . SER A 1 272 ? -29.331 -13.470 -22.312 1.00 91.50 272 SER A O 1
ATOM 2128 N N . LYS A 1 273 ? -27.275 -13.218 -21.446 1.00 92.06 273 LYS A N 1
ATOM 2129 C CA . LYS A 1 273 ? -27.083 -14.635 -21.070 1.00 92.06 273 LYS A CA 1
ATOM 2130 C C . LYS A 1 273 ? -27.467 -14.969 -19.624 1.00 92.06 273 LYS A C 1
ATOM 2132 O O . LYS A 1 273 ? -27.813 -16.116 -19.351 1.00 92.06 273 LYS A O 1
ATOM 2137 N N . LEU A 1 274 ? -27.348 -14.022 -18.693 1.00 92.75 274 LEU A N 1
ATOM 2138 C CA . LEU A 1 274 ? -27.446 -14.284 -17.253 1.00 92.75 274 LEU A CA 1
ATOM 2139 C C . LEU A 1 274 ? -28.845 -14.019 -16.689 1.00 92.75 274 LEU A C 1
ATOM 2141 O O . LEU A 1 274 ? -29.454 -12.981 -16.949 1.00 92.75 274 LEU A O 1
ATOM 2145 N N . GLN A 1 275 ? -29.308 -14.901 -15.802 1.00 91.94 275 GLN A N 1
ATOM 2146 C CA . GLN A 1 275 ? -30.550 -14.717 -15.044 1.00 91.94 275 GLN A CA 1
ATOM 2147 C C . GLN A 1 275 ? -30.315 -13.802 -13.825 1.00 91.94 275 GLN A C 1
ATOM 2149 O O . GLN A 1 275 ? -30.375 -14.205 -12.663 1.00 91.94 275 GLN A O 1
ATOM 2154 N N . ILE A 1 276 ? -29.992 -12.540 -14.110 1.00 91.00 276 ILE A N 1
ATOM 2155 C CA . ILE A 1 276 ? -29.787 -11.485 -13.111 1.00 91.00 276 ILE A CA 1
ATOM 2156 C C . ILE A 1 276 ? -31.123 -11.170 -12.425 1.00 91.00 276 ILE A C 1
ATOM 2158 O O . ILE A 1 276 ? -32.095 -10.841 -13.106 1.00 91.00 276 ILE A O 1
ATOM 2162 N N . ASN A 1 277 ? -31.166 -11.177 -11.094 1.00 90.44 277 ASN A N 1
ATOM 2163 C CA . ASN A 1 277 ? -32.234 -10.528 -10.335 1.00 90.44 277 ASN A CA 1
ATOM 2164 C C . ASN A 1 277 ? -31.934 -9.019 -10.301 1.00 90.44 277 ASN A C 1
ATOM 2166 O O . ASN A 1 277 ? -32.407 -8.270 -11.168 1.00 90.44 277 ASN A O 1
ATOM 2170 N N . GLN A 1 278 ? -31.010 -8.622 -9.420 1.00 91.88 278 GLN A N 1
ATOM 2171 C CA . GLN A 1 278 ? -30.293 -7.351 -9.485 1.00 91.88 278 GLN A CA 1
ATOM 2172 C C . GLN A 1 278 ? -28.782 -7.562 -9.647 1.00 91.88 278 GLN A C 1
ATOM 2174 O O . GLN A 1 278 ? -28.238 -8.580 -9.211 1.00 91.88 278 GLN A O 1
ATOM 2179 N N . SER A 1 279 ? -28.094 -6.580 -10.238 1.00 93.50 279 SER A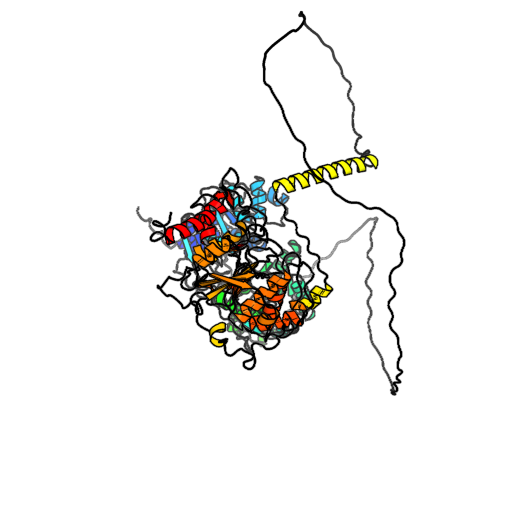 N 1
ATOM 2180 C CA . SER A 1 279 ? -26.633 -6.559 -10.345 1.00 93.50 279 SER A CA 1
ATOM 2181 C C . SER A 1 279 ? -25.991 -5.252 -9.881 1.00 93.50 279 SER A C 1
ATOM 2183 O O . SER A 1 279 ? -26.611 -4.183 -9.910 1.00 93.50 279 SER A O 1
ATOM 2185 N N . ILE A 1 280 ? -24.721 -5.333 -9.477 1.00 93.88 280 ILE A N 1
ATOM 2186 C CA . ILE A 1 280 ? -23.867 -4.165 -9.224 1.00 93.88 280 ILE A CA 1
ATOM 2187 C C . ILE A 1 280 ? -22.664 -4.206 -10.172 1.00 93.88 280 ILE A C 1
ATOM 2189 O O . ILE A 1 280 ? -21.990 -5.231 -10.282 1.00 93.88 280 ILE A O 1
ATOM 2193 N N . ILE A 1 281 ? -22.394 -3.085 -10.847 1.00 95.75 281 ILE A N 1
ATOM 2194 C CA . ILE A 1 281 ? -21.324 -2.935 -11.839 1.00 95.75 281 ILE A CA 1
ATOM 2195 C C . ILE A 1 281 ? -20.284 -1.936 -11.323 1.00 95.75 281 ILE A C 1
ATOM 2197 O O . ILE A 1 281 ? -20.575 -0.746 -11.187 1.00 95.75 281 ILE A O 1
ATOM 2201 N N . PHE A 1 282 ? -19.060 -2.397 -11.073 1.00 96.06 282 PHE A N 1
ATOM 2202 C CA . PHE A 1 282 ? -17.986 -1.575 -10.517 1.00 96.06 282 PHE A CA 1
ATOM 2203 C C . PHE A 1 282 ? -17.049 -1.008 -11.589 1.00 96.06 282 PHE A C 1
ATOM 2205 O O . PHE A 1 282 ? -16.518 -1.745 -12.422 1.00 96.06 282 PHE A O 1
ATOM 2212 N N . CYS A 1 283 ? -16.817 0.307 -11.530 1.00 95.81 283 CYS A N 1
ATOM 2213 C CA . CYS A 1 283 ? -15.857 1.038 -12.365 1.00 95.81 283 CYS A CA 1
ATOM 2214 C C . CYS A 1 283 ? -14.821 1.771 -11.499 1.00 95.81 283 CYS A C 1
ATOM 2216 O O . CYS A 1 283 ? -15.160 2.364 -10.473 1.00 95.81 283 CYS A O 1
ATOM 2218 N N . ASN A 1 284 ? -13.572 1.833 -11.964 1.00 92.88 284 ASN A N 1
ATOM 2219 C CA . ASN A 1 284 ? -12.439 2.384 -11.208 1.00 92.88 284 ASN A CA 1
ATOM 2220 C C . ASN A 1 284 ? -12.411 3.927 -11.155 1.00 92.88 284 ASN A C 1
ATOM 2222 O O . ASN A 1 284 ? -11.523 4.504 -10.529 1.00 92.88 284 ASN A O 1
ATOM 2226 N N . SER A 1 285 ? -13.335 4.637 -11.818 1.00 91.50 285 SER A N 1
ATOM 2227 C CA . SER A 1 285 ? -13.403 6.102 -11.726 1.00 91.50 285 SER A CA 1
ATOM 2228 C C . SER A 1 285 ? -14.809 6.675 -11.908 1.00 91.50 285 SER A C 1
ATOM 2230 O O . SER A 1 285 ? -15.649 6.137 -12.627 1.00 91.50 285 SER A O 1
ATOM 2232 N N . THR A 1 286 ? -15.049 7.824 -11.270 1.00 92.31 286 THR A N 1
ATOM 2233 C CA . THR A 1 286 ? -16.348 8.525 -11.285 1.00 92.31 286 THR A CA 1
ATOM 2234 C C . THR A 1 286 ? -16.849 8.845 -12.699 1.00 92.31 286 THR A C 1
ATOM 2236 O O . THR A 1 286 ? -18.003 8.576 -13.010 1.00 92.31 286 THR A O 1
ATOM 2239 N N . ASN A 1 287 ? -15.972 9.315 -13.591 1.00 94.06 287 ASN A N 1
ATOM 2240 C CA . ASN A 1 287 ? -16.333 9.606 -14.981 1.00 94.06 287 ASN A CA 1
ATOM 2241 C C . ASN A 1 287 ? -16.751 8.333 -15.745 1.00 94.06 287 ASN A C 1
ATOM 2243 O O . ASN A 1 287 ? -17.625 8.395 -16.605 1.00 94.06 287 ASN A O 1
ATOM 2247 N N . ARG A 1 288 ? -16.138 7.176 -15.445 1.00 95.75 288 ARG A N 1
ATOM 2248 C CA . ARG A 1 288 ? -16.491 5.892 -16.078 1.00 95.75 288 ARG A CA 1
ATOM 2249 C C . ARG A 1 288 ? -17.836 5.363 -15.588 1.00 95.75 288 ARG A C 1
ATOM 2251 O O . ARG A 1 288 ? -18.573 4.817 -16.397 1.00 95.75 288 ARG A O 1
ATOM 2258 N N . VAL A 1 289 ? -18.191 5.606 -14.322 1.00 96.12 289 VAL A N 1
ATOM 2259 C CA . VAL A 1 289 ? -19.536 5.323 -13.787 1.00 96.12 289 VAL A CA 1
ATOM 2260 C C . VAL A 1 289 ? -20.608 6.079 -14.576 1.00 96.12 289 VAL A C 1
ATOM 2262 O O . VAL A 1 289 ? -21.542 5.455 -15.069 1.00 96.12 289 VAL A O 1
ATOM 2265 N N . GLU A 1 290 ? -20.454 7.396 -14.747 1.00 95.38 290 GLU A N 1
ATOM 2266 C CA . GLU A 1 290 ? -21.406 8.233 -15.498 1.00 95.38 290 GLU A CA 1
ATOM 2267 C C . GLU A 1 290 ? -21.521 7.795 -16.973 1.00 95.38 290 GLU A C 1
ATOM 2269 O O . GLU A 1 290 ? -22.625 7.600 -17.487 1.00 95.38 290 GLU A O 1
ATOM 2274 N N . LEU A 1 291 ? -20.382 7.590 -17.650 1.00 95.88 291 LEU A N 1
ATOM 2275 C CA . LEU A 1 291 ? -20.340 7.181 -19.059 1.00 95.88 291 LEU A CA 1
ATOM 2276 C C . LEU A 1 291 ? -20.929 5.781 -19.285 1.00 95.88 291 LEU A C 1
ATOM 2278 O O . LEU A 1 291 ? -21.699 5.592 -20.230 1.00 95.88 291 LEU A O 1
ATOM 2282 N N . LEU A 1 292 ? -20.603 4.810 -18.425 1.00 97.06 292 LEU A N 1
ATOM 2283 C CA . LEU A 1 292 ? -21.136 3.454 -18.537 1.00 97.06 292 LEU A CA 1
ATOM 2284 C C . LEU A 1 292 ? -22.629 3.420 -18.220 1.00 97.06 292 LEU A C 1
ATOM 2286 O O . LEU A 1 292 ? -23.377 2.816 -18.979 1.00 97.06 292 LEU A O 1
ATOM 2290 N N . ALA A 1 293 ? -23.084 4.100 -17.165 1.00 95.94 293 ALA A N 1
ATOM 2291 C CA . ALA A 1 293 ? -24.504 4.172 -16.832 1.00 95.94 293 ALA A CA 1
ATOM 2292 C C . ALA A 1 293 ? -25.322 4.795 -17.969 1.00 95.94 293 ALA A C 1
ATOM 2294 O O . ALA A 1 293 ? -26.345 4.242 -18.369 1.00 95.94 293 ALA A O 1
ATOM 2295 N N . LYS A 1 294 ? -24.833 5.890 -18.571 1.00 95.50 294 LYS A N 1
ATOM 2296 C CA . LYS A 1 294 ? -25.457 6.449 -19.774 1.00 95.50 294 LYS A CA 1
ATOM 2297 C C . LYS A 1 294 ? -25.513 5.410 -20.897 1.00 95.50 294 LYS A C 1
ATOM 2299 O O . LYS A 1 294 ? -26.562 5.255 -21.514 1.00 95.50 294 LYS A O 1
ATOM 2304 N N . LYS A 1 295 ? -24.424 4.670 -21.147 1.00 94.50 295 LYS A N 1
ATOM 2305 C CA . LYS A 1 295 ? -24.377 3.706 -22.254 1.00 94.50 295 LYS A CA 1
ATOM 2306 C C . LYS A 1 295 ? -25.227 2.452 -22.023 1.00 94.50 295 LYS A C 1
ATOM 2308 O O . LYS A 1 295 ? -25.817 1.948 -22.971 1.00 94.50 295 LYS A O 1
ATOM 2313 N N . VAL A 1 296 ? -25.343 1.991 -20.781 1.00 93.31 296 VAL A N 1
ATOM 2314 C CA . VAL A 1 296 ? -26.238 0.900 -20.362 1.00 93.31 296 VAL A CA 1
ATOM 2315 C C . VAL A 1 296 ? -27.708 1.315 -20.522 1.00 93.31 296 VAL A C 1
ATOM 2317 O O . VAL A 1 296 ? -28.498 0.543 -21.063 1.00 93.31 296 VAL A O 1
ATOM 2320 N N . THR A 1 297 ? -28.055 2.559 -20.176 1.00 93.81 297 THR A N 1
ATOM 2321 C CA . THR A 1 297 ? -29.392 3.128 -20.424 1.00 93.81 297 THR A CA 1
ATOM 2322 C C . THR A 1 297 ? -29.680 3.316 -21.921 1.00 93.81 297 THR A C 1
ATOM 2324 O O . THR A 1 297 ? -30.769 2.980 -22.375 1.00 93.81 297 THR A O 1
ATOM 2327 N N . GLU A 1 298 ? -28.709 3.780 -22.722 1.00 94.00 298 GLU A N 1
ATOM 2328 C CA . GLU A 1 298 ? -28.822 3.858 -24.195 1.00 94.00 298 GLU A CA 1
ATOM 2329 C C . GLU A 1 298 ? -29.042 2.481 -24.856 1.00 94.00 298 GLU A C 1
ATOM 2331 O O . GLU A 1 298 ? -29.590 2.415 -25.953 1.00 94.00 298 GLU A O 1
ATOM 2336 N N . LEU A 1 299 ? -28.625 1.389 -24.203 1.00 92.00 299 LEU A N 1
ATOM 2337 C CA . LEU A 1 299 ? -28.862 0.005 -24.634 1.00 92.00 299 LEU A CA 1
ATOM 2338 C C . LEU A 1 299 ? -30.204 -0.571 -24.130 1.00 92.00 299 LEU A C 1
ATOM 2340 O O . LEU A 1 299 ? -30.491 -1.740 -24.367 1.00 92.00 299 LEU A O 1
ATOM 2344 N N . GLY A 1 300 ? -31.033 0.230 -23.450 1.00 93.00 300 GLY A N 1
ATOM 2345 C CA . GLY A 1 300 ? -32.374 -0.154 -22.992 1.00 93.00 300 GLY A CA 1
ATOM 2346 C C . GLY A 1 300 ? -32.438 -0.826 -21.615 1.00 93.00 300 GLY A C 1
ATOM 2347 O O . GLY A 1 300 ? -33.522 -1.212 -21.178 1.00 93.00 300 GLY A O 1
ATOM 2348 N N . TYR A 1 301 ? -31.319 -0.955 -20.896 1.00 93.94 301 TYR A N 1
ATOM 2349 C CA . TYR A 1 301 ? -31.311 -1.571 -19.568 1.00 93.94 301 TYR A CA 1
ATOM 2350 C C . TYR A 1 301 ? -31.643 -0.559 -18.467 1.00 93.94 301 TYR A C 1
ATOM 2352 O O . TYR A 1 301 ? -31.020 0.497 -18.357 1.00 93.94 301 TYR A O 1
ATOM 2360 N N . SER A 1 302 ? -32.570 -0.927 -17.578 1.00 92.75 302 SER A N 1
ATOM 2361 C CA . SER A 1 302 ? -32.844 -0.169 -16.352 1.00 92.75 302 SER A CA 1
ATOM 2362 C C . SER A 1 302 ? -31.616 -0.178 -15.437 1.00 92.75 302 SER A C 1
ATOM 2364 O O . SER A 1 302 ? -31.226 -1.233 -14.918 1.00 92.75 302 SER A O 1
ATOM 2366 N N . CYS A 1 303 ? -31.004 0.992 -15.238 1.00 94.19 303 CYS A N 1
ATOM 2367 C CA . CYS A 1 303 ? -29.915 1.180 -14.290 1.00 94.19 303 CYS A CA 1
ATOM 2368 C C . CYS A 1 303 ? -29.985 2.529 -13.559 1.00 94.19 303 CYS A C 1
ATOM 2370 O O . CYS A 1 303 ? -30.481 3.520 -14.095 1.00 94.19 303 CYS A O 1
ATOM 2372 N N . PHE A 1 304 ? -29.448 2.569 -12.340 1.00 94.69 304 PHE A N 1
ATOM 2373 C CA . PHE A 1 304 ? -29.036 3.806 -11.675 1.00 94.69 304 PHE A CA 1
ATOM 2374 C C . PHE A 1 304 ? -27.514 3.840 -11.528 1.00 94.69 304 PHE A C 1
ATOM 2376 O O . PHE A 1 304 ? -26.824 2.847 -11.771 1.00 94.69 304 PHE A O 1
ATOM 2383 N N . TYR A 1 305 ? -26.982 4.985 -11.099 1.00 94.06 305 TYR A N 1
ATOM 2384 C CA . TYR A 1 305 ? -25.556 5.142 -10.849 1.00 94.06 305 TYR A CA 1
ATOM 2385 C C . TYR A 1 305 ? -25.255 5.969 -9.597 1.00 94.06 305 TYR A C 1
ATOM 2387 O O . TYR A 1 305 ? -26.037 6.841 -9.219 1.00 94.06 305 TYR A O 1
ATOM 2395 N N . SER A 1 306 ? -24.133 5.685 -8.925 1.00 90.50 306 SER A N 1
ATOM 2396 C CA . SER A 1 306 ? -23.716 6.431 -7.729 1.00 90.50 306 SER A CA 1
ATOM 2397 C C . SER A 1 306 ? -22.202 6.396 -7.483 1.00 90.50 306 SER A C 1
ATOM 2399 O O . SER A 1 306 ? -21.549 5.356 -7.558 1.00 90.50 306 SER A O 1
ATOM 2401 N N . HIS A 1 307 ? -21.622 7.569 -7.213 1.00 90.50 307 HIS A N 1
ATOM 2402 C CA . HIS A 1 307 ? -20.176 7.784 -7.081 1.00 90.50 307 HIS A CA 1
ATOM 2403 C C . HIS A 1 307 ? -19.855 9.026 -6.233 1.00 90.50 307 HIS A C 1
ATOM 2405 O O . HIS A 1 307 ? -20.726 9.843 -5.938 1.00 90.50 307 HIS A O 1
ATOM 2411 N N . ALA A 1 308 ? -18.581 9.189 -5.862 1.00 82.56 308 ALA A N 1
ATOM 2412 C CA . ALA A 1 308 ? -18.116 10.175 -4.876 1.00 82.56 308 ALA A CA 1
ATOM 2413 C C . ALA A 1 308 ? -18.424 11.657 -5.177 1.00 82.56 308 ALA A C 1
ATOM 2415 O O . ALA A 1 308 ? -18.482 12.459 -4.251 1.00 82.56 308 ALA A O 1
ATOM 2416 N N . LYS A 1 309 ? -18.634 12.032 -6.447 1.00 85.75 309 LYS A N 1
ATOM 2417 C CA . LYS A 1 309 ? -18.952 13.419 -6.846 1.00 85.75 309 LYS A CA 1
ATOM 2418 C C . LYS A 1 309 ? -20.425 13.802 -6.641 1.00 85.75 309 LYS A C 1
ATOM 2420 O O . LYS A 1 309 ? -20.759 14.977 -6.752 1.00 85.75 309 LYS A O 1
ATOM 2425 N N . MET A 1 310 ? -21.315 12.840 -6.392 1.00 85.94 310 MET A N 1
ATOM 2426 C CA . MET A 1 310 ? -22.746 13.112 -6.228 1.00 85.94 310 MET A CA 1
ATOM 2427 C C . MET A 1 310 ? -23.076 13.625 -4.824 1.00 85.94 310 MET A C 1
ATOM 2429 O O . MET A 1 310 ? -22.522 13.156 -3.830 1.00 85.94 310 MET A O 1
ATOM 2433 N N . LEU A 1 311 ? -24.060 14.527 -4.742 1.00 82.44 311 LEU A N 1
ATOM 2434 C CA . LEU A 1 311 ? -24.648 14.973 -3.477 1.00 82.44 311 LEU A CA 1
ATOM 2435 C C . LEU A 1 311 ? -25.132 13.771 -2.650 1.00 82.44 311 LEU A C 1
ATOM 2437 O O . LEU A 1 311 ? -25.766 12.858 -3.183 1.00 82.44 311 LEU A O 1
ATOM 2441 N N . GLN A 1 312 ? -24.877 13.780 -1.337 1.00 72.69 312 GLN A N 1
ATOM 2442 C CA . GLN A 1 312 ? -25.199 12.639 -0.470 1.00 72.69 312 GLN A CA 1
ATOM 2443 C C . GLN A 1 312 ? -26.696 12.300 -0.472 1.00 72.69 312 GLN A C 1
ATOM 2445 O O . GLN A 1 312 ? -27.049 11.127 -0.464 1.00 72.69 312 GLN A O 1
ATOM 2450 N N . SER A 1 313 ? -27.573 13.302 -0.555 1.00 80.06 313 SER A N 1
ATOM 2451 C CA . SER A 1 313 ? -29.021 13.112 -0.707 1.00 80.06 313 SER A CA 1
ATOM 2452 C C . SER A 1 313 ? -29.374 12.284 -1.949 1.00 80.06 313 SER A C 1
ATOM 2454 O O . SER A 1 313 ? -30.196 11.374 -1.870 1.00 80.06 313 SER A O 1
ATOM 2456 N N . HIS A 1 314 ? -28.709 12.538 -3.080 1.00 85.56 314 HIS A N 1
ATOM 2457 C CA . HIS A 1 314 ? -28.914 11.787 -4.321 1.00 85.56 314 HIS A CA 1
ATOM 2458 C C . HIS A 1 314 ? -28.338 10.370 -4.209 1.00 85.56 314 HIS A C 1
ATOM 2460 O O . HIS A 1 314 ? -28.980 9.420 -4.649 1.00 85.56 314 HIS A O 1
ATOM 2466 N N . ARG A 1 315 ? -27.170 10.204 -3.570 1.00 83.0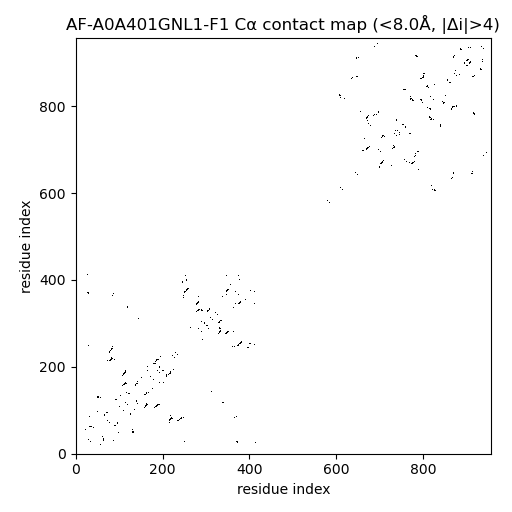0 315 ARG A N 1
ATOM 2467 C CA . ARG A 1 315 ? -26.572 8.881 -3.308 1.00 83.00 315 ARG A CA 1
ATOM 2468 C C . ARG A 1 315 ? -27.462 8.019 -2.406 1.00 83.00 315 ARG A C 1
ATOM 2470 O O . ARG A 1 315 ? -27.692 6.858 -2.730 1.00 83.00 315 ARG A O 1
ATOM 2477 N N . ASN A 1 316 ? -28.001 8.600 -1.331 1.00 78.00 316 ASN A N 1
ATOM 2478 C CA . ASN A 1 316 ? -28.943 7.945 -0.420 1.00 78.00 316 ASN A CA 1
ATOM 2479 C C . ASN A 1 316 ? -30.225 7.529 -1.152 1.00 78.00 316 ASN A C 1
ATOM 2481 O O . ASN A 1 316 ? -30.673 6.398 -0.987 1.00 78.00 316 ASN A O 1
ATOM 2485 N N . ARG A 1 317 ? -30.786 8.416 -1.987 1.00 85.12 317 ARG A N 1
ATOM 2486 C CA . ARG A 1 317 ? -31.975 8.114 -2.793 1.00 85.12 317 ARG A CA 1
ATOM 2487 C C . ARG A 1 317 ? -31.723 6.980 -3.786 1.00 85.12 317 ARG A C 1
ATOM 2489 O O . ARG A 1 317 ? -32.478 6.021 -3.790 1.00 85.12 317 ARG A O 1
ATOM 2496 N N . VAL A 1 318 ? -30.651 7.050 -4.581 1.00 88.06 318 VAL A N 1
ATOM 2497 C CA . VAL A 1 318 ? -30.293 5.980 -5.531 1.00 88.06 318 VAL A CA 1
ATOM 2498 C C . VAL A 1 318 ? -30.119 4.640 -4.817 1.00 88.06 318 VAL A C 1
ATOM 2500 O O . VAL A 1 318 ? -30.590 3.623 -5.318 1.00 88.06 318 VAL A O 1
ATOM 2503 N N . PHE A 1 319 ? -29.484 4.628 -3.641 1.00 81.81 319 PHE A N 1
ATOM 2504 C CA . PHE A 1 319 ? -29.338 3.410 -2.846 1.00 81.81 319 PHE A CA 1
ATOM 2505 C C . PHE A 1 319 ? -30.687 2.869 -2.338 1.00 81.81 319 PHE A C 1
ATOM 2507 O O . PHE A 1 319 ? -30.948 1.678 -2.477 1.00 81.81 319 PHE A O 1
ATOM 2514 N N . HIS A 1 320 ? -31.550 3.729 -1.791 1.00 83.12 320 HIS A N 1
ATOM 2515 C CA . HIS A 1 320 ? -32.893 3.361 -1.333 1.00 83.12 320 HIS A CA 1
ATOM 2516 C C . HIS A 1 320 ? -33.756 2.805 -2.475 1.00 83.12 320 HIS A C 1
ATOM 2518 O O . HIS A 1 320 ? -34.308 1.713 -2.365 1.00 83.12 320 HIS A O 1
ATOM 2524 N N . ASP A 1 321 ? -33.816 3.523 -3.595 1.00 89.12 321 ASP A N 1
ATOM 2525 C CA . ASP A 1 321 ? -34.649 3.163 -4.739 1.00 89.12 321 ASP A CA 1
ATOM 2526 C C . ASP A 1 321 ? -34.118 1.864 -5.400 1.00 89.12 321 ASP A C 1
ATOM 2528 O O . ASP A 1 321 ? -34.905 0.993 -5.766 1.00 89.12 321 ASP A O 1
ATOM 2532 N N . PHE A 1 322 ? -32.793 1.649 -5.452 1.00 88.94 322 PHE A N 1
ATOM 2533 C CA . PHE A 1 322 ? -32.204 0.367 -5.877 1.00 88.94 322 PHE A CA 1
ATOM 2534 C C . PHE A 1 322 ? -32.507 -0.781 -4.901 1.00 88.94 322 PHE A C 1
ATOM 2536 O O . PHE A 1 322 ? -32.934 -1.845 -5.343 1.00 88.94 322 PHE A O 1
ATOM 2543 N N . ARG A 1 323 ? -32.357 -0.578 -3.582 1.00 84.19 323 ARG A N 1
ATOM 2544 C CA . ARG A 1 323 ? -32.673 -1.597 -2.560 1.00 84.19 323 ARG A CA 1
ATOM 2545 C C . ARG A 1 323 ? -34.142 -2.035 -2.610 1.00 84.19 323 ARG A C 1
ATOM 2547 O O . ARG A 1 323 ? -34.432 -3.198 -2.353 1.00 84.19 323 ARG A O 1
ATOM 2554 N N . ASN A 1 324 ? -35.044 -1.127 -2.975 1.00 85.81 324 ASN A N 1
ATOM 2555 C CA . ASN A 1 324 ? -36.475 -1.396 -3.127 1.00 85.81 324 ASN A CA 1
ATOM 2556 C C . ASN A 1 324 ? -36.850 -1.981 -4.508 1.00 85.81 324 ASN A C 1
ATOM 2558 O O . ASN A 1 324 ? -38.031 -2.053 -4.838 1.00 85.81 324 ASN A O 1
ATOM 2562 N N . GLY A 1 325 ? -35.874 -2.369 -5.339 1.00 86.38 325 GLY A N 1
ATOM 2563 C CA . GLY A 1 325 ? -36.115 -3.024 -6.631 1.00 86.38 325 GLY A CA 1
ATOM 2564 C C . GLY A 1 325 ? -36.516 -2.098 -7.787 1.00 86.38 325 GLY A C 1
ATOM 2565 O O . GLY A 1 325 ? -36.854 -2.595 -8.859 1.00 86.38 325 GLY A O 1
ATOM 2566 N N . VAL A 1 326 ? -36.465 -0.767 -7.623 1.00 91.19 326 VAL A N 1
ATOM 2567 C CA . VAL A 1 326 ? -36.927 0.201 -8.647 1.00 91.19 326 VAL A CA 1
ATOM 2568 C C . VAL A 1 326 ? -36.076 0.148 -9.927 1.00 91.19 326 VAL A C 1
ATOM 2570 O O . VAL A 1 326 ? -36.565 0.452 -11.016 1.00 91.19 326 VAL A O 1
ATOM 2573 N N . CYS A 1 327 ? -34.815 -0.283 -9.831 1.00 89.56 327 CYS A N 1
ATOM 2574 C CA . CYS A 1 327 ? -33.997 -0.637 -10.990 1.00 89.56 327 CYS A CA 1
ATOM 2575 C C . CYS A 1 327 ? -33.257 -1.966 -10.773 1.00 89.56 327 CYS A C 1
ATOM 2577 O O . CYS A 1 327 ? -33.042 -2.404 -9.640 1.00 89.56 327 CYS A O 1
ATOM 2579 N N . ARG A 1 328 ? -32.862 -2.625 -11.871 1.00 92.56 328 ARG A N 1
ATOM 2580 C CA . ARG A 1 328 ? -32.166 -3.925 -11.815 1.00 92.56 328 ARG A CA 1
ATOM 2581 C C . ARG A 1 328 ? -30.647 -3.810 -11.722 1.00 92.56 328 ARG A C 1
ATOM 2583 O O . ARG A 1 328 ? -30.013 -4.760 -11.287 1.00 92.56 328 ARG A O 1
ATOM 2590 N N . ASN A 1 329 ? -30.050 -2.684 -12.107 1.00 94.25 329 ASN A N 1
ATOM 2591 C CA . ASN A 1 329 ? -28.593 -2.549 -12.176 1.00 94.25 329 ASN A CA 1
ATOM 2592 C C . ASN A 1 329 ? -28.112 -1.257 -11.506 1.00 94.25 329 ASN A C 1
ATOM 2594 O O . ASN A 1 329 ? -28.652 -0.184 -11.775 1.00 94.25 329 ASN A O 1
ATOM 2598 N N . LEU A 1 330 ? -27.057 -1.337 -10.697 1.00 93.81 330 LEU A N 1
ATOM 2599 C CA . LEU A 1 330 ? -26.402 -0.171 -10.102 1.00 93.81 330 LEU A CA 1
ATOM 2600 C C . LEU A 1 330 ? -24.952 -0.064 -10.582 1.00 93.81 330 LEU A C 1
ATOM 2602 O O . LEU A 1 330 ? -24.126 -0.910 -10.253 1.00 93.81 330 LEU A O 1
ATOM 2606 N N . VAL A 1 331 ? -24.630 0.997 -11.324 1.00 95.50 331 VAL A N 1
ATOM 2607 C CA . VAL A 1 331 ? -23.252 1.307 -11.737 1.00 95.50 331 VAL A CA 1
ATOM 2608 C C . VAL A 1 331 ? -22.589 2.193 -10.685 1.00 95.50 331 VAL A C 1
ATOM 2610 O O . VAL A 1 331 ? -23.110 3.255 -10.341 1.00 95.50 331 VAL A O 1
ATOM 2613 N N . CYS A 1 332 ? -21.436 1.802 -10.149 1.00 92.88 332 CYS A N 1
ATOM 2614 C CA . CYS A 1 332 ? -20.813 2.563 -9.070 1.00 92.88 332 CYS A CA 1
ATOM 2615 C C . CYS A 1 332 ? -19.285 2.478 -9.012 1.00 92.88 332 CYS A C 1
ATOM 2617 O O . CYS A 1 332 ? -18.637 1.641 -9.635 1.00 92.88 332 CYS A O 1
ATOM 2619 N N . SER A 1 333 ? -18.712 3.415 -8.258 1.00 90.31 333 SER A N 1
ATOM 2620 C CA . SER A 1 333 ? -17.304 3.406 -7.853 1.00 90.31 333 SER A CA 1
ATOM 2621 C C . SER A 1 333 ? -17.160 2.829 -6.444 1.00 90.31 333 SER A C 1
ATOM 2623 O O . SER A 1 333 ? -18.150 2.722 -5.714 1.00 90.31 333 SER A O 1
ATOM 2625 N N . ASP A 1 334 ? -15.924 2.587 -6.007 1.00 79.19 334 ASP A N 1
ATOM 2626 C CA . ASP A 1 334 ? -15.602 1.888 -4.754 1.00 79.19 334 ASP A CA 1
ATOM 2627 C C . ASP A 1 334 ? -16.244 2.444 -3.468 1.00 79.19 334 ASP A C 1
ATOM 2629 O O . ASP A 1 334 ? -16.401 1.715 -2.492 1.00 79.19 334 ASP A O 1
ATOM 2633 N N . LEU A 1 335 ? -16.717 3.694 -3.469 1.00 67.19 335 LEU A N 1
ATOM 2634 C CA . LEU A 1 335 ? -17.461 4.303 -2.359 1.00 67.19 335 LEU A CA 1
ATOM 2635 C C . LEU A 1 335 ? -18.766 3.565 -1.967 1.00 67.19 335 LEU A C 1
ATOM 2637 O O . LEU A 1 335 ? -19.260 3.772 -0.864 1.00 67.19 335 LEU A O 1
ATOM 2641 N N . LEU A 1 336 ? -19.335 2.716 -2.833 1.00 63.78 336 LEU A N 1
ATOM 2642 C CA . LEU A 1 336 ? -20.505 1.874 -2.510 1.00 63.78 336 LEU A CA 1
ATOM 2643 C C . LEU A 1 336 ? -20.157 0.407 -2.189 1.00 63.78 336 LEU A C 1
ATOM 2645 O O . LEU A 1 336 ? -21.052 -0.402 -1.960 1.00 63.78 336 LEU A O 1
ATOM 2649 N N . THR A 1 337 ? -18.876 0.035 -2.151 1.00 53.25 337 THR A N 1
ATOM 2650 C CA . THR A 1 337 ? -18.450 -1.364 -1.915 1.00 53.25 337 THR A CA 1
ATOM 2651 C C . THR A 1 337 ? -18.547 -1.812 -0.465 1.00 53.25 337 THR A C 1
ATOM 2653 O O . THR A 1 337 ? -18.303 -2.977 -0.173 1.00 53.25 337 THR A O 1
ATOM 2656 N N . ARG A 1 338 ? -18.856 -0.902 0.457 1.00 64.38 338 ARG A N 1
ATOM 2657 C CA . ARG A 1 338 ? -18.588 -1.053 1.888 1.00 64.38 338 ARG A CA 1
ATOM 2658 C C . ARG A 1 338 ? -19.853 -0.889 2.713 1.00 64.38 338 ARG A C 1
ATOM 2660 O O . ARG A 1 338 ? -20.641 0.023 2.470 1.00 64.38 338 ARG A O 1
ATOM 2667 N N . GLY A 1 339 ? -20.087 -1.841 3.615 1.00 54.78 339 GLY A N 1
ATOM 2668 C CA . GLY A 1 339 ? -21.263 -1.879 4.487 1.00 54.78 339 GLY A CA 1
ATOM 2669 C C . GLY A 1 339 ? -22.662 -1.953 3.849 1.00 54.78 339 GLY A C 1
ATOM 2670 O O . GLY A 1 339 ? -23.639 -1.838 4.575 1.00 54.78 339 GLY A O 1
ATOM 2671 N N . ILE A 1 340 ? -22.799 -2.143 2.529 1.00 63.69 340 ILE A N 1
ATOM 2672 C CA . ILE A 1 340 ? -24.115 -2.260 1.871 1.00 63.69 340 ILE A CA 1
ATOM 2673 C C . ILE A 1 340 ? -24.598 -3.714 1.781 1.00 63.69 340 ILE A C 1
ATOM 2675 O O . ILE A 1 340 ? -23.930 -4.532 1.143 1.00 63.69 340 ILE A O 1
ATOM 2679 N N . ASP A 1 341 ? -25.776 -3.998 2.350 1.00 67.44 341 ASP A N 1
ATOM 2680 C CA . ASP A 1 341 ? -26.560 -5.222 2.129 1.00 67.44 341 ASP A CA 1
ATOM 2681 C C . ASP A 1 341 ? -27.750 -5.015 1.166 1.00 67.44 341 ASP A C 1
ATOM 2683 O O . ASP A 1 341 ? -28.527 -4.068 1.330 1.00 67.44 341 ASP A O 1
ATOM 2687 N N . ILE A 1 342 ? -27.889 -5.909 0.176 1.00 77.31 342 ILE A N 1
ATOM 2688 C CA . ILE A 1 342 ? -29.063 -6.068 -0.700 1.00 77.31 342 ILE A CA 1
ATOM 2689 C C . ILE A 1 342 ? -29.184 -7.557 -1.087 1.00 77.31 342 ILE A C 1
ATOM 2691 O O . ILE A 1 342 ? -28.527 -8.020 -2.018 1.00 77.31 342 ILE A O 1
ATOM 2695 N N . GLN A 1 343 ? -30.061 -8.306 -0.412 1.00 74.44 343 GLN A N 1
ATOM 2696 C CA . GLN A 1 343 ? -30.260 -9.759 -0.598 1.00 74.44 343 GLN A CA 1
ATOM 2697 C C . GLN A 1 343 ? -30.703 -10.205 -2.011 1.00 74.44 343 GLN A C 1
ATOM 2699 O O . GLN A 1 343 ? -30.676 -11.402 -2.305 1.00 74.44 343 GLN A O 1
ATOM 2704 N N . ALA A 1 344 ? -31.136 -9.270 -2.865 1.00 84.12 344 ALA A N 1
ATOM 2705 C CA . ALA A 1 344 ? -31.565 -9.510 -4.246 1.00 84.12 344 ALA A CA 1
ATOM 2706 C C . ALA A 1 344 ? -30.435 -9.361 -5.291 1.00 84.12 344 ALA A C 1
ATOM 2708 O O . ALA A 1 344 ? -30.642 -9.671 -6.467 1.00 84.12 344 ALA A O 1
ATOM 2709 N N . VAL A 1 345 ? -29.237 -8.915 -4.889 1.00 88.94 345 VAL A N 1
ATOM 2710 C CA . VAL A 1 345 ? -28.063 -8.850 -5.774 1.00 88.94 345 VAL A CA 1
ATOM 2711 C C . VAL A 1 345 ? -27.424 -10.233 -5.874 1.00 88.94 345 VAL A C 1
ATOM 2713 O O . VAL A 1 345 ? -26.711 -10.669 -4.971 1.00 88.94 345 VAL A O 1
ATOM 2716 N N . ASN A 1 346 ? -27.667 -10.923 -6.991 1.00 90.38 346 ASN A N 1
ATOM 2717 C CA . ASN A 1 346 ? -27.083 -12.239 -7.264 1.00 90.38 346 ASN A CA 1
ATOM 2718 C C . ASN A 1 346 ? -25.873 -12.194 -8.211 1.00 90.38 346 ASN A C 1
ATOM 2720 O O . ASN A 1 346 ? -25.114 -13.160 -8.254 1.00 90.38 346 ASN A O 1
ATOM 2724 N N . VAL A 1 347 ? -25.659 -11.084 -8.932 1.00 93.38 347 VAL A N 1
ATOM 2725 C CA . VAL A 1 347 ? -24.523 -10.914 -9.855 1.00 93.38 347 VAL A CA 1
ATOM 2726 C C . VAL A 1 347 ? -23.750 -9.622 -9.568 1.00 93.38 347 VAL A C 1
ATOM 2728 O O . VAL A 1 347 ? -24.321 -8.535 -9.501 1.00 93.38 347 VAL A O 1
ATOM 2731 N N . VAL A 1 348 ? -22.427 -9.723 -9.460 1.00 93.94 348 VAL A N 1
ATOM 2732 C CA . VAL A 1 348 ? -21.485 -8.598 -9.396 1.00 93.94 348 VAL A CA 1
ATOM 2733 C C . VAL A 1 348 ? -20.615 -8.603 -10.650 1.00 93.94 348 VAL A C 1
ATOM 2735 O O . VAL A 1 348 ? -20.108 -9.646 -11.058 1.00 93.94 348 VAL A O 1
ATOM 2738 N N . ILE A 1 349 ? -20.414 -7.434 -11.262 1.00 96.81 349 ILE A N 1
ATOM 2739 C CA . ILE A 1 349 ? -19.565 -7.280 -12.449 1.00 96.81 349 ILE A CA 1
ATOM 2740 C C . ILE A 1 349 ? -18.476 -6.239 -12.178 1.00 96.81 349 ILE A C 1
ATOM 2742 O O . ILE A 1 349 ? -18.750 -5.046 -12.045 1.00 96.81 349 ILE A O 1
ATOM 2746 N N . ASN A 1 350 ? -17.218 -6.671 -12.149 1.00 97.44 350 ASN A N 1
ATOM 2747 C CA . ASN A 1 350 ? -16.063 -5.781 -12.216 1.00 97.44 350 ASN A CA 1
ATOM 2748 C C . ASN A 1 350 ? -15.853 -5.367 -13.678 1.00 97.44 350 ASN A C 1
ATOM 2750 O O . ASN A 1 350 ? -15.168 -6.056 -14.430 1.00 97.44 350 ASN A O 1
ATOM 2754 N N . PHE A 1 351 ? -16.463 -4.251 -14.091 1.00 97.81 351 PHE A N 1
ATOM 2755 C CA . PHE A 1 351 ? -16.260 -3.682 -15.429 1.00 97.81 351 PHE A CA 1
ATOM 2756 C C . PHE A 1 351 ? -14.852 -3.090 -15.578 1.00 97.81 351 PHE A C 1
ATOM 2758 O O . PHE A 1 351 ? -14.255 -3.149 -16.651 1.00 97.81 351 PHE A O 1
ATOM 2765 N N . ASP A 1 352 ? -14.303 -2.575 -14.478 1.00 96.50 352 ASP A N 1
ATOM 2766 C CA . ASP A 1 352 ? -12.868 -2.370 -14.315 1.00 96.50 352 ASP A CA 1
ATOM 2767 C C . ASP A 1 352 ? -12.349 -3.250 -13.182 1.00 96.50 352 ASP A C 1
ATOM 2769 O O . ASP A 1 352 ? -12.898 -3.229 -12.077 1.00 96.50 352 ASP A O 1
ATOM 2773 N N . PHE A 1 353 ? -11.276 -3.994 -13.436 1.00 96.44 353 PHE A N 1
ATOM 2774 C CA . PHE A 1 353 ? -10.660 -4.842 -12.426 1.00 96.44 353 PHE A CA 1
ATOM 2775 C C . PHE A 1 353 ? -9.987 -3.993 -11.320 1.00 96.44 353 PHE A C 1
ATOM 2777 O O . PHE A 1 353 ? -9.368 -2.966 -11.623 1.00 96.44 353 PHE A O 1
ATOM 2784 N N . PRO A 1 354 ? -10.129 -4.340 -10.027 1.00 93.56 354 PRO A N 1
ATOM 2785 C CA . PRO A 1 354 ? -9.491 -3.608 -8.931 1.00 93.56 354 PRO A CA 1
ATOM 2786 C C . PRO A 1 354 ? -7.977 -3.877 -8.856 1.00 93.56 354 PRO A C 1
ATOM 2788 O O . PRO A 1 354 ? -7.469 -4.855 -9.395 1.00 93.56 354 PRO A O 1
ATOM 2791 N N . LYS A 1 355 ? -7.240 -3.007 -8.152 1.00 89.50 355 LYS A N 1
ATOM 2792 C CA . LYS A 1 355 ? -5.763 -3.063 -8.057 1.00 89.50 355 LYS A CA 1
ATOM 2793 C C . LYS A 1 355 ? -5.212 -3.745 -6.794 1.00 89.50 355 LYS A C 1
ATOM 2795 O O . LYS A 1 355 ? -3.998 -3.787 -6.613 1.00 89.50 355 LYS A O 1
ATOM 2800 N N . ASN A 1 356 ? -6.074 -4.210 -5.892 1.00 86.62 356 ASN A N 1
ATOM 2801 C CA . ASN A 1 356 ? -5.694 -4.880 -4.646 1.00 86.62 356 ASN A CA 1
ATOM 2802 C C . ASN A 1 356 ? -6.795 -5.834 -4.154 1.00 86.62 356 ASN A C 1
ATOM 2804 O O . ASN A 1 356 ? -7.987 -5.574 -4.357 1.00 86.62 356 ASN A O 1
ATOM 2808 N N . ALA A 1 357 ? -6.387 -6.907 -3.470 1.00 85.75 357 ALA A N 1
ATOM 2809 C CA . ALA A 1 357 ? -7.276 -7.973 -3.008 1.00 85.75 357 ALA A CA 1
ATOM 2810 C C . ALA A 1 357 ? -8.384 -7.484 -2.066 1.00 85.75 357 ALA A C 1
ATOM 2812 O O . ALA A 1 357 ? -9.532 -7.902 -2.184 1.00 85.75 357 ALA A O 1
ATOM 2813 N N . GLU A 1 358 ? -8.070 -6.529 -1.190 1.00 80.31 358 GLU A N 1
ATOM 2814 C CA . GLU A 1 358 ? -9.037 -5.906 -0.281 1.00 80.31 358 GLU A CA 1
ATOM 2815 C C . GLU A 1 358 ? -10.249 -5.324 -1.035 1.00 80.31 358 GLU A C 1
ATOM 2817 O O . GLU A 1 358 ? -11.396 -5.668 -0.746 1.00 80.31 358 GLU A O 1
ATOM 2822 N N . THR A 1 359 ? -10.017 -4.463 -2.035 1.00 85.25 359 THR A N 1
ATOM 2823 C CA . THR A 1 359 ? -11.108 -3.835 -2.801 1.00 85.25 359 THR A CA 1
ATOM 2824 C C . THR A 1 359 ? -11.915 -4.882 -3.561 1.00 85.25 359 THR A C 1
ATOM 2826 O O . THR A 1 359 ? -13.144 -4.808 -3.583 1.00 85.25 359 THR A O 1
ATOM 2829 N N . TYR A 1 360 ? -11.243 -5.885 -4.134 1.00 89.06 360 TYR A N 1
ATOM 2830 C CA . TYR A 1 360 ? -11.899 -7.017 -4.781 1.00 89.06 360 TYR A CA 1
ATOM 2831 C C . TYR A 1 360 ? -12.848 -7.744 -3.816 1.00 89.06 360 TYR A C 1
ATOM 2833 O O . TYR A 1 360 ? -14.036 -7.877 -4.114 1.00 89.06 360 TYR A O 1
ATOM 2841 N N . LEU A 1 361 ? -12.369 -8.104 -2.622 1.00 83.81 361 LEU A N 1
ATOM 2842 C CA . LEU A 1 361 ? -13.135 -8.802 -1.589 1.00 83.81 361 LEU A CA 1
ATOM 2843 C C . LEU A 1 361 ? -14.369 -8.003 -1.121 1.00 83.81 361 LEU A C 1
ATOM 2845 O O . LEU A 1 361 ? -15.458 -8.566 -0.976 1.00 83.81 361 LEU A O 1
ATOM 2849 N N . HIS A 1 362 ? -14.255 -6.680 -0.943 1.00 81.31 362 HIS A N 1
ATOM 2850 C CA . HIS A 1 362 ? -15.421 -5.843 -0.621 1.00 81.31 362 HIS A CA 1
ATOM 2851 C C . HIS A 1 362 ? -16.443 -5.788 -1.771 1.00 81.31 362 HIS A C 1
ATOM 2853 O O . HIS A 1 362 ? -17.650 -5.834 -1.496 1.00 81.31 362 HIS A O 1
ATOM 2859 N N . ARG A 1 363 ? -15.980 -5.707 -3.032 1.00 87.19 363 ARG A N 1
ATOM 2860 C CA . ARG A 1 363 ? -16.824 -5.692 -4.242 1.00 87.19 363 ARG A CA 1
ATOM 2861 C C . ARG A 1 363 ? -17.593 -6.996 -4.425 1.00 87.19 363 ARG A C 1
ATOM 2863 O O . ARG A 1 363 ? -18.817 -6.950 -4.527 1.00 87.19 363 ARG A O 1
ATOM 2870 N N . ILE A 1 364 ? -16.910 -8.143 -4.440 1.00 86.25 364 ILE A N 1
ATOM 2871 C CA . ILE A 1 364 ? -17.578 -9.437 -4.651 1.00 86.25 364 ILE A CA 1
ATOM 2872 C C . ILE A 1 364 ? -18.460 -9.831 -3.453 1.00 86.25 364 ILE A C 1
ATOM 2874 O O . ILE A 1 364 ? -19.518 -10.421 -3.650 1.00 86.25 364 ILE A O 1
ATOM 2878 N N . GLY A 1 365 ? -18.150 -9.343 -2.242 1.00 77.88 365 GLY A N 1
ATOM 2879 C CA . GLY A 1 365 ? -18.997 -9.436 -1.037 1.00 77.88 365 GLY A CA 1
ATOM 2880 C C . GLY A 1 365 ? -20.286 -8.595 -1.045 1.00 77.88 365 GLY A C 1
ATOM 2881 O O . GLY A 1 365 ? -20.816 -8.249 0.024 1.00 77.88 365 GLY A O 1
ATOM 2882 N N . ARG A 1 366 ? -20.770 -8.212 -2.235 1.00 75.75 366 ARG A N 1
ATOM 2883 C CA . ARG A 1 366 ? -22.142 -7.728 -2.457 1.00 75.75 366 ARG A CA 1
ATOM 2884 C C . ARG A 1 366 ? -23.089 -8.837 -2.930 1.00 75.75 366 ARG A C 1
ATOM 2886 O O . ARG A 1 366 ? -24.260 -8.770 -2.581 1.00 75.75 366 ARG A O 1
ATOM 2893 N N . SER A 1 367 ? -22.595 -9.844 -3.653 1.00 70.94 367 SER A N 1
ATOM 2894 C CA . SER A 1 367 ? -23.308 -11.104 -3.916 1.00 70.94 367 SER A CA 1
ATOM 2895 C C . SER A 1 367 ? -23.009 -12.137 -2.821 1.00 70.94 367 SER A C 1
ATOM 2897 O O . SER A 1 367 ? -22.076 -11.959 -2.040 1.00 70.94 367 SER A O 1
ATOM 2899 N N . GLY A 1 368 ? -23.803 -13.209 -2.751 1.00 64.56 368 GLY A N 1
ATOM 2900 C CA . GLY A 1 368 ? -23.573 -14.338 -1.837 1.00 64.56 368 GLY A CA 1
ATOM 2901 C C . GLY A 1 368 ? -23.638 -14.005 -0.338 1.00 64.56 368 GLY A C 1
ATOM 2902 O O . GLY A 1 368 ? -22.917 -14.572 0.485 1.00 64.56 368 GLY A O 1
ATOM 2903 N N . ARG A 1 369 ? -24.472 -13.026 0.035 1.00 72.88 369 ARG A N 1
ATOM 2904 C CA . ARG A 1 369 ? -24.671 -12.624 1.437 1.00 72.88 369 ARG A CA 1
ATOM 2905 C C . ARG A 1 369 ? -25.464 -13.670 2.214 1.00 72.88 369 ARG A C 1
ATOM 2907 O O . ARG A 1 369 ? -26.245 -14.406 1.626 1.00 72.88 369 ARG A O 1
ATOM 2914 N N . TYR A 1 370 ? -25.231 -13.734 3.526 1.00 72.12 370 TYR A N 1
ATOM 2915 C CA . TYR A 1 370 ? -25.780 -14.751 4.434 1.00 72.12 370 TYR A CA 1
ATOM 2916 C C . TYR A 1 370 ? -25.621 -16.197 3.923 1.00 72.12 370 TYR A C 1
ATOM 2918 O O . TYR A 1 370 ? -26.472 -17.054 4.121 1.00 72.12 370 TYR A O 1
ATOM 2926 N N . GLY A 1 371 ? -24.500 -16.456 3.242 1.00 71.25 371 GLY A N 1
ATOM 2927 C CA . GLY A 1 371 ? -24.134 -17.775 2.729 1.00 71.25 371 GLY A CA 1
ATOM 2928 C C . GLY A 1 371 ? -24.843 -18.187 1.440 1.00 71.25 371 GLY A C 1
ATOM 2929 O O . GLY A 1 371 ? -24.588 -19.281 0.949 1.00 71.25 371 GLY A O 1
ATOM 2930 N N . HIS A 1 372 ? -25.710 -17.351 0.864 1.00 79.06 372 HIS A N 1
ATOM 2931 C CA . HIS A 1 372 ? -26.341 -17.670 -0.415 1.00 79.06 372 HIS A CA 1
ATOM 2932 C C . HIS A 1 372 ? -25.328 -17.790 -1.559 1.00 79.06 372 HIS A C 1
ATOM 2934 O O . HIS A 1 372 ? -24.207 -17.285 -1.489 1.00 79.06 372 HIS A O 1
ATOM 2940 N N . LEU A 1 373 ? -25.755 -18.427 -2.647 1.00 84.81 373 LEU A N 1
ATOM 2941 C CA . LEU A 1 373 ? -24.964 -18.536 -3.868 1.00 84.81 373 LEU A CA 1
ATOM 2942 C C . LEU A 1 373 ? -25.008 -17.232 -4.685 1.00 84.81 373 LEU A C 1
ATOM 2944 O O . LEU A 1 373 ? -25.998 -16.493 -4.656 1.00 84.81 373 LEU A O 1
ATOM 2948 N N . GLY A 1 374 ? -23.934 -16.926 -5.412 1.00 89.75 374 GLY A N 1
ATOM 2949 C CA . GLY A 1 374 ? -23.831 -15.709 -6.217 1.00 89.75 374 GLY A CA 1
ATOM 2950 C C . GLY A 1 374 ? -22.674 -15.726 -7.214 1.00 89.75 374 GLY A C 1
ATOM 2951 O O . GLY A 1 374 ? -21.753 -16.529 -7.112 1.00 89.75 374 GLY A O 1
ATOM 2952 N N . LEU A 1 375 ? -22.714 -14.806 -8.178 1.00 92.56 375 LEU A N 1
ATOM 2953 C CA . LEU A 1 375 ? -21.792 -14.766 -9.312 1.00 92.56 375 LEU A CA 1
ATOM 2954 C C . LEU A 1 375 ? -20.974 -13.471 -9.334 1.00 92.56 375 LEU A C 1
ATOM 2956 O O . LEU A 1 375 ? -21.539 -12.380 -9.282 1.00 92.56 375 LEU A O 1
ATOM 2960 N N . ALA A 1 376 ? -19.660 -13.582 -9.502 1.00 94.62 376 ALA A N 1
ATOM 2961 C CA . ALA A 1 376 ? -18.753 -12.465 -9.738 1.00 94.62 376 ALA A CA 1
ATOM 2962 C C . ALA A 1 376 ? -18.064 -12.619 -11.102 1.00 94.62 376 ALA A C 1
ATOM 2964 O O . ALA A 1 376 ? -17.402 -13.625 -11.353 1.00 94.62 376 ALA A O 1
ATOM 2965 N N . ILE A 1 377 ? -18.200 -11.623 -11.985 1.00 96.88 377 ILE A N 1
ATOM 2966 C CA . ILE A 1 377 ? -17.576 -11.629 -13.318 1.00 96.88 377 ILE A CA 1
ATOM 2967 C C . ILE A 1 377 ? -16.623 -10.447 -13.474 1.00 96.88 377 ILE A C 1
ATOM 2969 O O . ILE A 1 377 ? -16.972 -9.297 -13.207 1.00 96.88 377 ILE A O 1
ATOM 2973 N N . ASN A 1 378 ? -15.417 -10.741 -13.946 1.00 97.94 378 ASN A N 1
ATOM 2974 C CA . ASN A 1 378 ? -14.303 -9.812 -14.028 1.00 97.94 378 ASN A CA 1
ATOM 2975 C C . ASN A 1 378 ? -13.936 -9.507 -15.484 1.00 97.94 378 ASN A C 1
ATOM 2977 O O . ASN A 1 378 ? -13.513 -10.401 -16.212 1.00 97.94 378 ASN A O 1
ATOM 2981 N N . LEU A 1 379 ? -14.070 -8.252 -15.920 1.00 98.00 379 LEU A N 1
ATOM 2982 C CA . LEU A 1 379 ? -13.614 -7.811 -17.240 1.00 98.00 379 LEU A CA 1
ATOM 2983 C C . LEU A 1 379 ? -12.137 -7.405 -17.159 1.00 98.00 379 LEU A C 1
ATOM 2985 O O . LEU A 1 379 ? -11.806 -6.298 -16.729 1.00 98.00 379 LEU A O 1
ATOM 2989 N N . VAL A 1 380 ? -11.257 -8.325 -17.552 1.00 97.62 380 VAL A N 1
ATOM 2990 C CA . VAL A 1 380 ? -9.802 -8.231 -17.371 1.00 97.62 380 VAL A CA 1
ATOM 2991 C C . VAL A 1 380 ? -9.147 -7.803 -18.683 1.00 97.62 380 VAL A C 1
ATOM 2993 O O . VAL A 1 380 ? -9.298 -8.466 -19.710 1.00 97.62 380 VAL A O 1
ATOM 2996 N N . THR A 1 381 ? -8.403 -6.697 -18.658 1.00 96.25 381 THR A N 1
ATOM 2997 C CA . THR A 1 381 ? -7.560 -6.273 -19.786 1.00 96.25 381 THR A CA 1
ATOM 2998 C C . THR A 1 381 ? -6.152 -6.876 -19.688 1.00 96.25 381 THR A C 1
ATOM 3000 O O . THR A 1 381 ? -5.768 -7.449 -18.669 1.00 96.25 381 THR A O 1
ATOM 3003 N N . TYR A 1 382 ? -5.334 -6.713 -20.732 1.00 92.00 382 TYR A N 1
ATOM 3004 C CA . TYR A 1 382 ? -3.929 -7.148 -20.712 1.00 92.00 382 TYR A CA 1
ATOM 3005 C C . TYR A 1 382 ? -3.093 -6.463 -19.610 1.00 92.00 382 TYR A C 1
ATOM 3007 O O . TYR A 1 382 ? -2.162 -7.071 -19.086 1.00 92.00 382 TYR A O 1
ATOM 3015 N N . GLU A 1 383 ? -3.435 -5.231 -19.215 1.00 91.38 383 GLU A N 1
ATOM 3016 C CA . GLU A 1 383 ? -2.790 -4.532 -18.091 1.00 91.38 383 GLU A CA 1
ATOM 3017 C C . GLU A 1 383 ? -3.206 -5.121 -16.732 1.00 91.38 383 GLU A C 1
ATOM 3019 O O . GLU A 1 383 ? -2.413 -5.154 -15.791 1.00 91.38 383 GLU A O 1
ATOM 3024 N N . ASP A 1 384 ? -4.434 -5.637 -16.633 1.00 94.06 384 ASP A N 1
ATOM 3025 C CA . ASP A 1 384 ? -4.994 -6.176 -15.392 1.00 94.06 384 ASP A CA 1
ATOM 3026 C C . ASP A 1 384 ? -4.453 -7.571 -15.037 1.00 94.06 384 ASP A C 1
ATOM 3028 O O . ASP A 1 384 ? -4.562 -7.973 -13.882 1.00 94.06 384 ASP A O 1
ATOM 3032 N N . ARG A 1 385 ? -3.822 -8.294 -15.977 1.00 91.50 385 ARG A N 1
ATOM 3033 C CA . ARG A 1 385 ? -3.342 -9.684 -15.791 1.00 91.50 385 ARG A CA 1
ATOM 3034 C C . ARG A 1 385 ? -2.462 -9.892 -14.549 1.00 91.50 385 ARG A C 1
ATOM 3036 O O . ARG A 1 385 ? -2.557 -10.923 -13.894 1.00 91.50 385 ARG A O 1
ATOM 3043 N N . PHE A 1 386 ? -1.620 -8.911 -14.212 1.00 91.69 386 PHE A N 1
ATOM 3044 C CA . PHE A 1 386 ? -0.770 -8.975 -13.018 1.00 91.69 386 PHE A CA 1
ATOM 3045 C C . PHE A 1 386 ? -1.587 -8.760 -11.743 1.00 91.69 386 PHE A C 1
ATOM 3047 O O . PHE A 1 386 ? -1.354 -9.436 -10.748 1.00 91.69 386 PHE A O 1
ATOM 3054 N N . ASN A 1 387 ? -2.573 -7.857 -11.780 1.00 92.25 387 ASN A N 1
ATOM 3055 C CA . ASN A 1 387 ? -3.489 -7.647 -10.663 1.00 92.25 387 ASN A CA 1
ATOM 3056 C C . ASN A 1 387 ? -4.375 -8.882 -10.450 1.00 92.25 387 ASN A C 1
ATOM 3058 O O . ASN A 1 387 ? -4.646 -9.207 -9.304 1.00 92.25 387 ASN A O 1
ATOM 3062 N N . LEU A 1 388 ? -4.795 -9.571 -11.520 1.00 93.00 388 LEU A N 1
ATOM 3063 C CA . LEU A 1 388 ? -5.569 -10.815 -11.448 1.00 93.00 388 LEU A CA 1
ATOM 3064 C C . LEU A 1 388 ? -4.793 -11.885 -10.669 1.00 93.00 388 LEU A C 1
ATOM 3066 O O . LEU A 1 388 ? -5.179 -12.196 -9.546 1.00 93.00 388 LEU A O 1
ATOM 3070 N N . TYR A 1 389 ? -3.642 -12.316 -11.198 1.00 91.94 389 TYR A N 1
ATOM 3071 C CA . TYR A 1 389 ? -2.773 -13.302 -10.546 1.00 91.94 389 TYR A CA 1
ATOM 3072 C C . TYR A 1 389 ? -2.404 -12.890 -9.116 1.00 91.94 389 TYR A C 1
ATOM 3074 O O . TYR A 1 389 ? -2.455 -13.691 -8.186 1.00 91.94 389 TYR A O 1
ATOM 3082 N N . LYS A 1 390 ? -2.075 -11.609 -8.909 1.00 91.00 390 LYS A N 1
ATOM 3083 C CA . LYS A 1 390 ? -1.763 -11.089 -7.579 1.00 91.00 390 LYS A CA 1
ATOM 3084 C C . LYS A 1 390 ? -2.946 -11.230 -6.608 1.00 91.00 390 LYS A C 1
ATOM 3086 O O . LYS A 1 390 ? -2.717 -11.569 -5.454 1.00 91.00 390 LYS A O 1
ATOM 3091 N N . ILE A 1 391 ? -4.175 -10.941 -7.034 1.00 91.38 391 ILE A N 1
ATOM 3092 C CA . ILE A 1 391 ? -5.368 -11.006 -6.176 1.00 91.38 391 ILE A CA 1
ATOM 3093 C C . ILE A 1 391 ? -5.777 -12.455 -5.899 1.00 91.38 391 ILE A C 1
ATOM 3095 O O . ILE A 1 391 ? -6.198 -12.752 -4.784 1.00 91.38 391 ILE A O 1
ATOM 3099 N N . GLU A 1 392 ? -5.589 -13.356 -6.861 1.00 89.38 392 GLU A N 1
ATOM 3100 C CA . GLU A 1 392 ? -5.738 -14.803 -6.665 1.00 89.38 3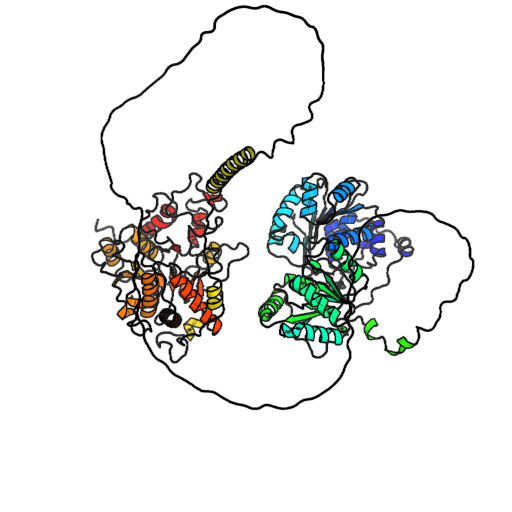92 GLU A CA 1
ATOM 3101 C C . GLU A 1 392 ? -4.793 -15.311 -5.566 1.00 89.38 392 GLU A C 1
ATOM 3103 O O . GLU A 1 392 ? -5.242 -15.913 -4.589 1.00 89.38 392 GLU A O 1
ATOM 3108 N N . GLN A 1 393 ? -3.505 -14.959 -5.654 1.00 86.44 393 GLN A N 1
ATOM 3109 C CA . GLN A 1 393 ? -2.490 -15.306 -4.652 1.00 86.44 393 GLN A CA 1
ATOM 3110 C C . GLN A 1 393 ? -2.720 -14.615 -3.290 1.00 86.44 393 GLN A C 1
ATOM 3112 O O . GLN A 1 393 ? -2.618 -15.266 -2.256 1.00 86.44 393 GLN A O 1
ATOM 3117 N N . GLU A 1 394 ? -3.066 -13.318 -3.257 1.00 83.19 394 GLU A N 1
ATOM 3118 C CA . GLU A 1 394 ? -3.344 -12.578 -2.007 1.00 83.19 394 GLU A CA 1
ATOM 3119 C C . GLU A 1 394 ? -4.609 -13.073 -1.278 1.00 83.19 394 GLU A C 1
ATOM 3121 O O . GLU A 1 394 ? -4.714 -12.872 -0.068 1.00 83.19 394 GLU A O 1
ATOM 3126 N N . LEU A 1 395 ? -5.574 -13.685 -1.978 1.00 82.38 395 LEU A N 1
ATOM 3127 C CA . LEU A 1 395 ? -6.808 -14.212 -1.374 1.00 82.38 395 LEU A CA 1
ATOM 3128 C C . LEU A 1 395 ? -6.796 -15.730 -1.139 1.00 82.38 395 LEU A C 1
ATOM 3130 O O . LEU A 1 395 ? -7.637 -16.217 -0.381 1.00 82.38 395 LEU A O 1
ATOM 3134 N N . GLY A 1 396 ? -5.897 -16.471 -1.791 1.00 82.06 396 GLY A N 1
ATOM 3135 C CA . GLY A 1 396 ? -5.981 -17.931 -1.879 1.00 82.06 396 GLY A CA 1
ATOM 3136 C C . GLY A 1 396 ? -7.196 -18.385 -2.694 1.00 82.06 396 GLY A C 1
ATOM 3137 O O . GLY A 1 396 ? -7.878 -19.326 -2.306 1.00 82.06 396 GLY A O 1
ATOM 3138 N N . THR A 1 397 ? -7.526 -17.676 -3.780 1.00 84.19 397 THR A N 1
ATOM 3139 C CA . THR A 1 397 ? -8.720 -17.935 -4.602 1.00 84.19 397 THR A CA 1
ATOM 3140 C C . THR A 1 397 ? -8.351 -18.172 -6.058 1.00 84.19 397 THR A C 1
ATOM 3142 O O . THR A 1 397 ? -7.398 -17.582 -6.553 1.00 84.19 397 THR A O 1
ATOM 3145 N N . GLU A 1 398 ? -9.137 -18.988 -6.753 1.00 83.12 398 GLU A N 1
ATOM 3146 C CA . GLU A 1 398 ? -9.011 -19.210 -8.193 1.00 83.12 398 GLU A CA 1
ATOM 3147 C C . GLU A 1 398 ? -10.174 -18.513 -8.911 1.00 83.12 398 GLU A C 1
ATOM 3149 O O . GLU A 1 398 ? -11.347 -18.747 -8.601 1.00 83.12 398 GLU A O 1
ATOM 3154 N N . ILE A 1 399 ? -9.865 -17.628 -9.859 1.00 93.69 399 ILE A N 1
ATOM 3155 C CA . ILE A 1 399 ? -10.855 -16.926 -10.673 1.00 93.69 399 ILE A CA 1
ATOM 3156 C C . ILE A 1 399 ? -10.833 -17.604 -12.042 1.00 93.69 399 ILE A C 1
ATOM 3158 O O . ILE A 1 399 ? -9.947 -17.377 -12.857 1.00 93.69 399 ILE A O 1
ATOM 3162 N N . GLN A 1 400 ? -11.810 -18.464 -12.307 1.00 94.12 400 GLN A N 1
ATOM 3163 C CA . GLN A 1 400 ? -11.806 -19.317 -13.500 1.00 94.12 400 GLN A CA 1
ATOM 3164 C C . GLN A 1 400 ? -12.011 -18.499 -14.799 1.00 94.12 400 GLN A C 1
ATOM 3166 O O . GLN A 1 400 ? -12.705 -17.476 -14.785 1.00 94.12 400 GLN A O 1
ATOM 3171 N N . PRO A 1 401 ? -11.485 -18.916 -15.967 1.00 95.94 401 PRO A N 1
ATOM 3172 C CA . PRO A 1 401 ? -11.889 -18.327 -17.241 1.00 95.94 401 PRO A CA 1
ATOM 3173 C C . PRO A 1 401 ? -13.386 -18.574 -17.485 1.00 95.94 401 PRO A C 1
ATOM 3175 O O . PRO A 1 401 ? -13.912 -19.651 -17.206 1.00 95.94 401 PRO A O 1
ATOM 3178 N N . ILE A 1 402 ? -14.093 -17.571 -18.009 1.00 95.38 402 ILE A N 1
ATOM 3179 C CA . ILE A 1 402 ? -15.547 -17.639 -18.186 1.00 95.38 402 ILE A CA 1
ATOM 3180 C C . ILE A 1 402 ? -15.959 -18.750 -19.182 1.00 95.38 402 ILE A C 1
ATOM 3182 O O . ILE A 1 402 ? -15.515 -18.741 -20.335 1.00 95.38 402 ILE A O 1
ATOM 3186 N N . PRO A 1 403 ? -16.829 -19.703 -18.790 1.00 93.75 403 PRO A N 1
ATOM 3187 C CA . PRO A 1 403 ? -17.290 -20.761 -19.684 1.00 93.75 403 PRO A CA 1
ATOM 3188 C C . PRO A 1 403 ? -18.302 -20.239 -20.717 1.00 93.75 403 PRO A C 1
ATOM 3190 O O . PRO A 1 403 ? -18.924 -19.187 -20.553 1.00 93.75 403 PRO A O 1
ATOM 3193 N N . GLN A 1 404 ? -18.515 -21.001 -21.798 1.00 87.38 404 GLN A N 1
ATOM 3194 C CA . GLN A 1 404 ? -19.441 -20.616 -22.877 1.00 87.38 404 GLN A CA 1
ATOM 3195 C C . GLN A 1 404 ? -20.896 -20.452 -22.393 1.00 87.38 404 GLN A C 1
ATOM 3197 O O . GLN A 1 404 ? -21.635 -19.606 -22.915 1.00 87.38 404 GLN A O 1
ATOM 3202 N N . ALA A 1 405 ? -21.283 -21.234 -21.385 1.00 87.75 405 ALA A N 1
ATOM 3203 C CA . ALA A 1 405 ? -22.511 -21.116 -20.612 1.00 87.75 405 ALA A CA 1
ATOM 3204 C C . ALA A 1 405 ? -22.170 -21.282 -19.122 1.00 87.75 405 ALA A C 1
ATOM 3206 O O . ALA A 1 405 ? -21.291 -22.069 -18.780 1.00 87.75 405 ALA A O 1
ATOM 3207 N N . ILE A 1 406 ? -22.857 -20.537 -18.255 1.00 91.00 406 ILE A N 1
ATOM 3208 C CA . ILE A 1 406 ? -22.708 -20.598 -16.794 1.00 91.00 406 ILE A CA 1
ATOM 3209 C C . ILE A 1 406 ? -23.971 -21.250 -16.233 1.00 91.00 406 ILE A C 1
ATOM 3211 O O . ILE A 1 406 ? -25.075 -20.835 -16.598 1.00 91.00 406 ILE A O 1
ATOM 3215 N N . ASP A 1 407 ? -23.818 -22.245 -15.358 1.00 88.38 407 ASP A N 1
ATOM 3216 C CA . ASP A 1 407 ? -24.960 -22.889 -14.707 1.00 88.38 407 ASP A CA 1
ATOM 3217 C C . ASP A 1 407 ? -25.705 -21.899 -13.793 1.00 88.38 407 ASP A C 1
ATOM 3219 O O . ASP A 1 407 ? -25.104 -21.117 -13.054 1.00 88.38 407 ASP A O 1
ATOM 3223 N N . LYS A 1 408 ? -27.037 -21.931 -13.860 1.00 87.62 408 LYS A N 1
ATOM 3224 C CA . LYS A 1 408 ? -27.941 -21.111 -13.053 1.00 87.62 408 LYS A CA 1
ATOM 3225 C C . LYS A 1 408 ? -27.914 -21.499 -11.579 1.00 87.62 408 LYS A C 1
ATOM 3227 O O . LYS A 1 408 ? -28.089 -20.614 -10.746 1.00 87.62 408 LYS A O 1
ATOM 3232 N N . THR A 1 409 ? -27.679 -22.772 -11.247 1.00 85.75 409 THR A N 1
ATOM 3233 C CA . THR A 1 409 ? -27.650 -23.247 -9.846 1.00 85.75 409 THR A CA 1
ATOM 3234 C C . THR A 1 409 ? -26.661 -22.453 -8.982 1.00 85.75 409 THR A C 1
ATOM 3236 O O . THR A 1 409 ? -26.928 -22.183 -7.816 1.00 85.75 409 THR A O 1
ATOM 3239 N N . LEU A 1 410 ? -25.568 -21.984 -9.592 1.00 85.12 410 LEU A N 1
ATOM 3240 C CA . LEU A 1 410 ? -24.477 -21.237 -8.966 1.00 85.12 410 LEU A CA 1
ATOM 3241 C C . LEU A 1 410 ? -24.855 -19.813 -8.514 1.00 85.12 410 LEU A C 1
ATOM 3243 O O . LEU A 1 410 ? -24.075 -19.172 -7.815 1.00 85.12 410 LEU A O 1
ATOM 3247 N N . TYR A 1 411 ? -26.007 -19.272 -8.935 1.00 83.44 411 TYR A N 1
ATOM 3248 C CA . TYR A 1 411 ? -26.398 -17.885 -8.628 1.00 83.44 411 TYR A CA 1
ATOM 3249 C C . TYR A 1 411 ? -27.909 -17.588 -8.687 1.00 83.44 411 TYR A C 1
ATOM 3251 O O . TYR A 1 411 ? -28.321 -16.428 -8.602 1.00 83.44 411 TYR A O 1
ATOM 3259 N N . VAL A 1 412 ? -28.761 -18.601 -8.839 1.00 82.50 412 VAL A N 1
ATOM 3260 C CA . VAL A 1 412 ? -30.225 -18.472 -8.882 1.00 82.50 412 VAL A CA 1
ATOM 3261 C C . VAL A 1 412 ? -30.824 -19.416 -7.842 1.00 82.50 412 VAL A C 1
ATOM 3263 O O . VAL A 1 412 ? -30.436 -20.577 -7.756 1.00 82.50 412 VAL A O 1
ATOM 3266 N N . ALA A 1 413 ? -31.775 -18.926 -7.043 1.00 74.94 413 ALA A N 1
ATOM 3267 C CA . ALA A 1 413 ? -32.489 -19.760 -6.078 1.00 74.94 413 ALA A CA 1
ATOM 3268 C C . ALA A 1 413 ? -33.264 -20.887 -6.799 1.00 74.94 413 ALA A C 1
ATOM 3270 O O . ALA A 1 413 ? -33.870 -20.593 -7.832 1.00 74.94 413 ALA A O 1
ATOM 3271 N N . PRO A 1 414 ? -33.321 -22.127 -6.268 1.00 72.56 414 PRO A N 1
ATOM 3272 C CA . PRO A 1 414 ? -34.001 -23.249 -6.930 1.00 72.56 414 PRO A CA 1
ATOM 3273 C C . PRO A 1 414 ? -35.451 -22.946 -7.339 1.00 72.56 414 PRO A C 1
ATOM 3275 O O . PRO A 1 414 ? -35.838 -23.174 -8.482 1.00 72.56 414 PRO A O 1
ATOM 3278 N N . SER A 1 415 ? -36.212 -22.283 -6.464 1.00 68.94 415 SER A N 1
ATOM 3279 C CA . SER A 1 415 ? -37.589 -21.833 -6.721 1.00 68.94 415 SER A CA 1
ATOM 3280 C C . SER A 1 415 ? -37.741 -20.836 -7.883 1.00 68.94 415 SER A C 1
ATOM 3282 O O . SER A 1 415 ? -38.838 -20.669 -8.406 1.00 68.94 415 SER A O 1
ATOM 3284 N N . ALA A 1 416 ? -36.655 -20.191 -8.322 1.00 67.25 416 ALA A N 1
ATOM 3285 C CA . ALA A 1 416 ? -36.607 -19.315 -9.497 1.00 67.25 416 ALA A CA 1
ATOM 3286 C C . ALA A 1 416 ? -35.971 -19.987 -10.737 1.00 67.25 416 ALA A C 1
ATOM 3288 O O . ALA A 1 416 ? -35.813 -19.342 -11.779 1.00 67.25 416 ALA A O 1
ATOM 3289 N N . ILE A 1 417 ? -35.598 -21.267 -10.638 1.00 69.00 417 ILE A N 1
ATOM 3290 C CA . ILE A 1 417 ? -35.196 -22.121 -11.766 1.00 69.00 417 ILE A CA 1
ATOM 3291 C C . ILE A 1 417 ? -36.408 -22.913 -12.290 1.00 69.00 417 ILE A C 1
ATOM 3293 O O . ILE A 1 417 ? -36.497 -23.141 -13.494 1.00 69.00 417 ILE A O 1
ATOM 3297 N N . GLU A 1 418 ? -37.350 -23.276 -11.413 1.00 54.25 418 GLU A N 1
ATOM 3298 C CA . GLU A 1 418 ? -38.458 -24.191 -11.726 1.00 54.25 418 GLU A CA 1
ATOM 3299 C C . GLU A 1 418 ? -39.702 -23.563 -12.391 1.00 54.25 418 GLU A C 1
ATOM 3301 O O . GLU A 1 418 ? -40.511 -24.324 -12.911 1.00 54.25 418 GLU A O 1
ATOM 3306 N N . GLU A 1 419 ? -39.883 -22.229 -12.433 1.00 43.06 419 GLU A N 1
ATOM 3307 C CA . GLU A 1 419 ? -41.049 -21.602 -13.106 1.00 43.06 419 GLU A CA 1
ATOM 3308 C C . GLU A 1 419 ? -41.118 -21.968 -14.611 1.00 43.06 419 GLU A C 1
ATOM 3310 O O . GLU A 1 419 ? -40.320 -21.445 -15.401 1.00 43.06 419 GLU A O 1
ATOM 3315 N N . PRO A 1 420 ? -42.110 -22.761 -15.075 1.00 40.03 420 PRO A N 1
ATOM 3316 C CA . PRO A 1 420 ? -42.304 -23.015 -16.498 1.00 40.03 420 PRO A CA 1
ATOM 3317 C C . PRO A 1 420 ? -42.991 -21.809 -17.151 1.00 40.03 420 PRO A C 1
ATOM 3319 O O . PRO A 1 420 ? -43.829 -21.137 -16.544 1.00 40.03 420 PRO A O 1
ATOM 3322 N N . ALA A 1 421 ? -42.686 -21.541 -18.422 1.00 40.53 421 ALA A N 1
ATOM 3323 C CA . ALA A 1 421 ? -43.130 -20.320 -19.104 1.00 40.53 421 ALA A CA 1
ATOM 3324 C C . ALA A 1 421 ? -44.664 -20.176 -19.270 1.00 40.53 421 ALA A C 1
ATOM 3326 O O . ALA A 1 421 ? -45.146 -19.082 -19.566 1.00 40.53 421 ALA A O 1
ATOM 3327 N N . GLU A 1 422 ? -45.437 -21.246 -19.073 1.00 37.66 422 GLU A N 1
ATOM 3328 C CA . GLU A 1 422 ? -46.852 -21.326 -19.463 1.00 37.66 422 GLU A CA 1
ATOM 3329 C C . GLU A 1 422 ? -47.826 -20.614 -18.505 1.00 37.66 422 GLU A C 1
ATOM 3331 O O . GLU A 1 422 ? -48.863 -20.112 -18.943 1.00 37.66 422 GLU A O 1
ATOM 3336 N N . GLN A 1 423 ? -47.506 -20.472 -17.211 1.00 38.03 423 GLN A N 1
ATOM 3337 C CA . GLN A 1 423 ? -48.445 -19.861 -16.249 1.00 38.03 423 GLN A CA 1
ATOM 3338 C C . GLN A 1 423 ? -48.610 -18.334 -16.394 1.00 38.03 423 GLN A C 1
ATOM 3340 O O . GLN A 1 423 ? -49.527 -17.753 -15.806 1.00 38.03 423 GLN A O 1
ATOM 3345 N N . LYS A 1 424 ? -47.795 -17.661 -17.220 1.00 38.47 424 LYS A N 1
ATOM 3346 C CA . LYS A 1 424 ? -47.885 -16.202 -17.434 1.00 38.47 424 LYS A CA 1
ATOM 3347 C C . LYS A 1 424 ? -49.075 -15.751 -18.299 1.00 38.47 424 LYS A C 1
ATOM 3349 O O . LYS A 1 424 ? -49.381 -14.562 -18.292 1.00 38.47 424 LYS A O 1
ATOM 3354 N N . SER A 1 425 ? -49.811 -16.666 -18.942 1.00 36.72 425 SER A N 1
ATOM 3355 C CA . SER A 1 425 ? -51.038 -16.330 -19.695 1.00 36.72 425 SER A CA 1
ATOM 3356 C C . SER A 1 425 ? -52.337 -16.321 -18.871 1.00 36.72 425 SER A C 1
ATOM 3358 O O . SER A 1 425 ? -53.369 -15.905 -19.388 1.00 36.72 425 SER A O 1
ATOM 3360 N N . ALA A 1 426 ? -52.327 -16.760 -17.606 1.00 36.31 426 ALA A N 1
ATOM 3361 C CA . ALA A 1 426 ? -53.561 -17.056 -16.860 1.00 36.31 426 ALA A CA 1
ATOM 3362 C C . ALA A 1 426 ? -53.994 -16.004 -15.812 1.00 36.31 426 ALA A C 1
ATOM 3364 O O . ALA A 1 426 ? -55.000 -16.212 -15.135 1.00 36.31 426 ALA A O 1
ATOM 3365 N N . ARG A 1 427 ? -53.254 -14.895 -15.624 1.00 37.25 427 ARG A N 1
ATOM 3366 C CA . ARG A 1 427 ? -53.449 -13.997 -14.459 1.00 37.25 427 ARG A CA 1
ATOM 3367 C C . ARG A 1 427 ? -53.659 -12.504 -14.749 1.00 37.25 427 ARG A C 1
ATOM 3369 O O . ARG A 1 427 ? -53.565 -11.701 -13.825 1.00 37.25 427 ARG A O 1
ATOM 3376 N N . THR A 1 428 ? -54.018 -12.137 -15.983 1.00 33.75 428 THR A N 1
ATOM 3377 C CA . THR A 1 428 ? -54.213 -10.727 -16.399 1.00 33.75 428 THR A CA 1
ATOM 3378 C C . THR A 1 428 ? -55.570 -10.489 -17.083 1.00 33.75 428 THR A C 1
ATOM 3380 O O . THR A 1 428 ? -55.654 -9.800 -18.096 1.00 33.75 428 THR A O 1
ATOM 3383 N N . THR A 1 429 ? -56.653 -11.056 -16.534 1.00 39.00 429 THR A N 1
ATOM 3384 C CA . THR A 1 429 ? -58.016 -10.896 -17.089 1.00 39.00 429 THR A CA 1
ATOM 3385 C C . THR A 1 429 ? -59.126 -10.916 -16.026 1.00 39.00 429 THR A C 1
ATOM 3387 O O . THR A 1 429 ? -60.107 -11.646 -16.134 1.00 39.00 429 THR A O 1
ATOM 3390 N N . GLN A 1 430 ? -59.019 -10.062 -15.002 1.00 31.77 430 GLN A N 1
ATOM 3391 C CA . GLN A 1 430 ? -60.193 -9.594 -14.248 1.00 31.77 430 GLN A CA 1
ATOM 3392 C C . GLN A 1 430 ? -60.160 -8.066 -14.117 1.00 31.77 430 GLN A C 1
ATOM 3394 O O . GLN A 1 430 ? -59.115 -7.476 -13.846 1.00 31.77 430 GLN A O 1
ATOM 3399 N N . ALA A 1 431 ? -61.301 -7.432 -14.390 1.00 30.42 431 ALA A N 1
ATOM 3400 C CA . ALA A 1 431 ? -61.449 -5.982 -14.490 1.00 30.42 431 ALA A CA 1
ATOM 3401 C C . ALA A 1 431 ? -61.853 -5.348 -13.141 1.00 30.42 431 ALA A C 1
ATOM 3403 O O . ALA A 1 431 ? -62.470 -6.023 -12.313 1.00 30.42 431 ALA A O 1
ATOM 3404 N N . PRO A 1 432 ? -61.559 -4.054 -12.907 1.00 33.50 432 PRO A N 1
ATOM 3405 C CA . PRO A 1 432 ? -61.984 -3.366 -11.692 1.00 33.50 432 PRO A CA 1
ATOM 3406 C C . PRO A 1 432 ? -63.505 -3.156 -11.677 1.00 33.50 432 PRO A C 1
ATOM 3408 O O . PRO A 1 432 ? -64.067 -2.515 -12.567 1.00 33.50 432 PRO A O 1
ATOM 3411 N N . VAL A 1 433 ? -64.171 -3.663 -10.637 1.00 30.97 433 VAL A N 1
ATOM 3412 C CA . VAL A 1 433 ? -65.591 -3.384 -10.378 1.00 30.97 433 VAL A CA 1
ATOM 3413 C C . VAL A 1 433 ? -65.746 -1.958 -9.845 1.00 30.97 433 VAL A C 1
ATOM 3415 O O . VAL A 1 433 ? -64.952 -1.484 -9.035 1.00 30.97 433 VAL A O 1
ATOM 3418 N N . GLN A 1 434 ? -66.773 -1.265 -10.329 1.00 30.47 434 GLN A N 1
ATOM 3419 C CA . GLN A 1 434 ? -67.065 0.126 -9.996 1.00 30.47 434 GLN A CA 1
ATOM 3420 C C . GLN A 1 434 ? -67.702 0.263 -8.606 1.00 30.47 434 GLN A C 1
ATOM 3422 O O . GLN A 1 434 ? -68.549 -0.540 -8.222 1.00 30.47 434 GLN A O 1
ATOM 3427 N N . ALA A 1 435 ? -67.397 1.365 -7.920 1.00 29.97 435 ALA A N 1
ATOM 3428 C CA . ALA A 1 435 ? -68.255 1.937 -6.885 1.00 29.97 435 ALA A CA 1
ATOM 3429 C C . ALA A 1 435 ? -68.666 3.349 -7.335 1.00 29.97 435 ALA A C 1
ATOM 3431 O O . ALA A 1 435 ? -67.808 4.156 -7.695 1.00 29.97 435 ALA A O 1
ATOM 3432 N N . GLN A 1 436 ? -69.969 3.638 -7.356 1.00 28.86 436 GLN A N 1
ATOM 3433 C CA . GLN A 1 436 ? -70.524 4.948 -7.716 1.00 28.86 436 GLN A CA 1
ATOM 3434 C C . GLN A 1 436 ? -71.287 5.568 -6.541 1.00 28.86 436 GLN A C 1
ATOM 3436 O O . GLN A 1 436 ? -71.928 4.862 -5.768 1.00 28.86 436 GLN A O 1
ATOM 3441 N N . GLY A 1 437 ? -71.273 6.902 -6.477 1.00 26.97 437 GLY A N 1
ATOM 3442 C CA . GLY A 1 437 ? -71.987 7.706 -5.482 1.00 26.97 437 GLY A CA 1
ATOM 3443 C C . GLY A 1 437 ? -71.026 8.492 -4.577 1.00 26.97 437 GLY A C 1
ATOM 3444 O O . GLY A 1 437 ? -70.080 7.917 -4.057 1.00 26.97 437 GLY A O 1
ATOM 3445 N N . GLN A 1 438 ? -71.188 9.799 -4.354 1.00 29.19 438 GLN A N 1
ATOM 3446 C CA . GLN A 1 438 ? -72.143 10.765 -4.926 1.00 29.19 438 GLN A CA 1
ATOM 3447 C C . GLN A 1 438 ? -71.431 12.100 -5.242 1.00 29.19 438 GLN A C 1
ATOM 3449 O O . GLN A 1 438 ? -70.218 12.218 -5.088 1.00 29.19 438 GLN A O 1
ATOM 3454 N N . SER A 1 439 ? -72.165 13.077 -5.782 1.00 27.95 439 SER A N 1
ATOM 3455 C CA . SER A 1 439 ? -71.632 14.297 -6.406 1.00 27.95 439 SER A CA 1
ATOM 3456 C C . SER A 1 439 ? -71.938 15.584 -5.619 1.00 27.95 439 SER A C 1
ATOM 3458 O O . SER A 1 439 ? -72.697 15.558 -4.654 1.00 27.95 439 SER A O 1
ATOM 3460 N N . GLN A 1 440 ? -71.424 16.719 -6.129 1.00 29.44 440 GLN A N 1
ATOM 3461 C CA . GLN A 1 440 ? -71.602 18.106 -5.640 1.00 29.44 440 GLN A CA 1
ATOM 3462 C C . GLN A 1 440 ? -70.660 18.488 -4.466 1.00 29.44 440 GLN A C 1
ATOM 3464 O O . GLN A 1 440 ? -70.212 17.623 -3.727 1.00 29.44 440 GLN A O 1
ATOM 3469 N N . GLN A 1 441 ? -70.247 19.752 -4.274 1.00 30.80 441 GLN A N 1
ATOM 3470 C CA . GLN A 1 441 ? -70.797 21.015 -4.805 1.00 30.80 441 GLN A CA 1
ATOM 3471 C C . GLN A 1 441 ? -69.726 21.974 -5.405 1.00 30.80 441 GLN A C 1
ATOM 3473 O O . GLN A 1 441 ? -68.795 21.505 -6.053 1.00 30.80 441 GLN A O 1
ATOM 3478 N N . LYS A 1 442 ? -69.923 23.304 -5.353 1.00 28.81 442 LYS A N 1
ATOM 3479 C CA . LYS A 1 442 ? -69.437 24.291 -6.353 1.00 28.81 442 LYS A CA 1
ATOM 3480 C C . LYS A 1 442 ? -68.828 25.555 -5.692 1.00 28.81 442 LYS A C 1
ATOM 3482 O O . LYS A 1 442 ? -69.012 25.736 -4.498 1.00 28.81 442 LYS A O 1
ATOM 3487 N N . GLN A 1 443 ? -68.254 26.459 -6.510 1.00 29.50 443 GLN A N 1
ATOM 3488 C CA . GLN A 1 443 ? -67.950 27.892 -6.223 1.00 29.50 443 GLN A CA 1
ATOM 3489 C C . GLN A 1 443 ? -66.751 28.215 -5.290 1.00 29.50 443 GLN A C 1
ATOM 3491 O O . GLN A 1 443 ? -66.407 27.411 -4.437 1.00 29.50 443 GLN A O 1
ATOM 3496 N N . GLN A 1 444 ? -66.086 29.386 -5.363 1.00 27.83 444 GLN A N 1
ATOM 3497 C CA . GLN A 1 444 ? -65.715 30.259 -6.509 1.00 27.83 444 GLN A CA 1
ATOM 3498 C C . GLN A 1 444 ? -64.532 31.188 -6.093 1.00 27.83 444 GLN A C 1
ATOM 3500 O O . GLN A 1 444 ? -64.247 31.313 -4.906 1.00 27.83 444 GLN A O 1
ATOM 3505 N N . ALA A 1 445 ? -63.820 31.807 -7.048 1.00 29.88 445 ALA A N 1
ATOM 3506 C CA . ALA A 1 445 ? -62.632 32.660 -6.810 1.00 29.88 445 ALA A CA 1
ATOM 3507 C C . ALA A 1 445 ? -62.995 34.114 -6.383 1.00 29.88 445 ALA A C 1
ATOM 3509 O O . ALA A 1 445 ? -64.180 34.453 -6.437 1.00 29.88 445 ALA A O 1
ATOM 3510 N N . PRO A 1 446 ? -62.039 34.971 -5.939 1.00 40.91 446 PRO A N 1
ATOM 3511 C CA . PRO A 1 446 ? -60.917 35.509 -6.749 1.00 40.91 446 PRO A CA 1
ATOM 3512 C C . PRO A 1 446 ? -59.533 35.299 -6.043 1.00 40.91 446 PRO A C 1
ATOM 3514 O O . PRO A 1 446 ? -59.450 34.417 -5.199 1.00 40.91 446 PRO A O 1
ATOM 3517 N N . GLN A 1 447 ? -58.381 35.951 -6.313 1.00 25.25 447 GLN A N 1
ATOM 3518 C CA . GLN A 1 447 ? -57.995 37.067 -7.208 1.00 25.25 447 GLN A CA 1
ATOM 3519 C C . GLN A 1 447 ? -56.503 36.958 -7.672 1.00 25.25 447 GLN A C 1
ATOM 3521 O O . GLN A 1 447 ? -55.967 35.860 -7.784 1.00 25.25 447 GLN A O 1
ATOM 3526 N N . GLN A 1 448 ? -55.843 38.087 -7.980 1.00 29.83 448 GLN A N 1
ATOM 3527 C CA . GLN A 1 448 ? -54.461 38.274 -8.486 1.00 29.83 448 GLN A CA 1
ATOM 3528 C C . GLN A 1 448 ? -53.955 39.695 -8.072 1.00 29.83 448 GLN A C 1
ATOM 3530 O O . GLN A 1 448 ? -54.817 40.445 -7.601 1.00 29.83 448 GLN A O 1
ATOM 3535 N N . PRO A 1 449 ? -52.659 40.118 -8.213 1.00 36.78 449 PRO A N 1
ATOM 3536 C CA . PRO A 1 449 ? -51.735 39.791 -9.324 1.00 36.78 449 PRO A CA 1
ATOM 3537 C C . PRO A 1 449 ? -50.208 39.614 -9.038 1.00 36.78 449 PRO A C 1
ATOM 3539 O O . PRO A 1 449 ? -49.693 40.053 -8.022 1.00 36.78 449 PRO A O 1
ATOM 3542 N N . GLN A 1 450 ? -49.519 38.981 -10.012 1.00 29.98 450 GLN A N 1
ATOM 3543 C CA . GLN A 1 450 ? -48.217 39.316 -10.669 1.00 29.98 450 GLN A CA 1
ATOM 3544 C C . GLN A 1 450 ? -47.047 39.939 -9.845 1.00 29.98 450 GLN A C 1
ATOM 3546 O O . GLN A 1 450 ? -47.250 40.864 -9.076 1.00 29.98 450 GLN A O 1
ATOM 3551 N N . SER A 1 451 ? -45.752 39.615 -10.028 1.00 30.12 451 SER A N 1
ATOM 3552 C CA . SER A 1 451 ? -44.958 38.957 -11.106 1.00 30.12 451 SER A CA 1
ATOM 3553 C C . SER A 1 451 ? -43.574 38.497 -10.529 1.00 30.12 451 SER A C 1
ATOM 3555 O O . SER A 1 451 ? -43.436 38.518 -9.312 1.00 30.12 451 SER A O 1
ATOM 3557 N N . GLN A 1 452 ? -42.498 38.066 -11.226 1.00 26.66 452 GLN A N 1
ATOM 3558 C CA . GLN A 1 452 ? -42.155 37.858 -12.652 1.00 26.66 452 GLN A CA 1
ATOM 3559 C C . GLN A 1 452 ? -40.962 36.866 -12.784 1.00 26.66 452 GLN A C 1
ATOM 3561 O O . GLN A 1 452 ? -40.014 36.999 -12.017 1.00 26.66 452 GLN A O 1
ATOM 3566 N N . ALA A 1 453 ? -40.958 35.948 -13.768 1.00 29.09 453 ALA A N 1
ATOM 3567 C CA . ALA A 1 453 ? -39.768 35.329 -14.410 1.00 29.09 453 ALA A CA 1
ATOM 3568 C C . ALA A 1 453 ? -40.202 34.332 -15.516 1.00 29.09 453 ALA A C 1
ATOM 3570 O O . ALA A 1 453 ? -41.273 33.738 -15.402 1.00 29.09 453 ALA A O 1
ATOM 3571 N N . GLN A 1 454 ? -39.396 34.119 -16.569 1.00 28.62 454 GLN A N 1
ATOM 3572 C CA . GLN A 1 454 ? -39.729 33.235 -17.708 1.00 28.62 454 GLN A CA 1
ATOM 3573 C C . GLN A 1 454 ? -38.601 32.255 -18.087 1.00 28.62 454 GLN A C 1
ATOM 3575 O O . GLN A 1 454 ? -37.424 32.505 -17.838 1.00 28.62 454 GLN A O 1
ATOM 3580 N N . LEU A 1 455 ? -38.994 31.157 -18.744 1.00 30.98 455 LEU A N 1
ATOM 3581 C CA . LEU A 1 455 ? -38.137 30.175 -19.424 1.00 30.98 455 LEU A CA 1
ATOM 3582 C C . LEU A 1 455 ? -38.009 30.500 -20.930 1.00 30.98 455 LEU A C 1
ATOM 3584 O O . LEU A 1 455 ? -38.979 30.989 -21.511 1.00 30.98 455 LEU A O 1
ATOM 3588 N N . PRO A 1 456 ? -36.901 30.129 -21.599 1.00 37.16 456 PRO A N 1
ATOM 3589 C CA . PRO A 1 456 ? -36.865 29.874 -23.040 1.00 37.16 456 PRO A CA 1
ATOM 3590 C C . PRO A 1 456 ? -37.181 28.395 -23.365 1.00 37.16 456 PRO A C 1
ATOM 3592 O O . PRO A 1 456 ? -37.009 27.512 -22.524 1.00 37.16 456 PRO A O 1
ATOM 3595 N N . ALA A 1 457 ? -37.652 28.122 -24.587 1.00 29.72 457 ALA A N 1
ATOM 3596 C CA . ALA A 1 457 ? -38.239 26.834 -24.987 1.00 29.72 457 ALA A CA 1
ATOM 3597 C C . ALA A 1 457 ? -37.324 25.940 -25.860 1.00 29.72 457 ALA A C 1
ATOM 3599 O O . ALA A 1 457 ? -36.244 26.340 -26.291 1.00 29.72 457 ALA A O 1
ATOM 3600 N N . GLN A 1 458 ? -37.783 24.709 -26.116 1.00 27.72 458 GLN A N 1
ATOM 3601 C CA . GLN A 1 458 ? -37.127 23.705 -26.966 1.00 27.72 458 GLN A CA 1
ATOM 3602 C C . GLN A 1 458 ? -37.344 23.960 -28.471 1.00 27.72 458 GLN A C 1
ATOM 3604 O O . GLN A 1 458 ? -38.303 24.619 -28.867 1.00 27.72 458 GLN A O 1
ATOM 3609 N N . VAL A 1 459 ? -36.505 23.340 -29.310 1.00 27.97 459 VAL A N 1
ATOM 3610 C CA . VAL A 1 459 ? -36.707 23.204 -30.765 1.00 27.97 459 VAL A CA 1
ATOM 3611 C C . VAL A 1 459 ? -36.590 21.724 -31.146 1.00 27.97 459 VAL A C 1
ATOM 3613 O O . VAL A 1 459 ? -35.736 21.014 -30.617 1.00 27.97 459 VAL A O 1
ATOM 3616 N N . VAL A 1 460 ? -37.448 21.265 -32.059 1.00 26.62 460 VAL A N 1
ATOM 3617 C CA . VAL A 1 460 ? -37.530 19.883 -32.567 1.00 26.62 460 VAL A CA 1
ATOM 3618 C C . VAL A 1 460 ? -37.490 19.918 -34.096 1.00 26.62 460 VAL A C 1
ATOM 3620 O O . VAL A 1 460 ? -38.055 20.833 -34.689 1.00 26.62 460 VAL A O 1
ATOM 3623 N N . TYR A 1 461 ? -36.873 18.918 -34.734 1.00 26.53 461 TYR A N 1
ATOM 3624 C CA . TYR A 1 461 ? -36.968 18.696 -36.182 1.00 26.53 461 TYR A CA 1
ATOM 3625 C C . TYR A 1 461 ? -37.137 17.208 -36.518 1.00 26.53 461 TYR A C 1
ATOM 3627 O O . TYR A 1 461 ? -36.419 16.362 -35.990 1.00 26.53 461 TYR A O 1
ATOM 3635 N N . ASN A 1 462 ? -38.073 16.921 -37.428 1.00 26.83 462 ASN A N 1
ATOM 3636 C CA . ASN A 1 462 ? -38.298 15.610 -38.052 1.00 26.83 462 ASN A CA 1
ATOM 3637 C C . ASN A 1 462 ? -37.629 15.549 -39.440 1.00 26.83 462 ASN A C 1
ATOM 3639 O O . ASN A 1 462 ? -37.281 16.585 -40.007 1.00 26.83 462 ASN A O 1
ATOM 3643 N N . SER A 1 463 ? -37.491 14.350 -40.020 1.00 32.56 463 SER A N 1
ATOM 3644 C CA . SER A 1 463 ? -36.866 14.145 -41.337 1.00 32.56 463 SER A CA 1
ATOM 3645 C C . SER A 1 463 ? -37.470 12.972 -42.127 1.00 32.56 463 SER A C 1
ATOM 3647 O O . SER A 1 463 ? -37.675 11.900 -41.566 1.00 32.56 463 SER A O 1
ATOM 3649 N N . ALA A 1 464 ? -37.734 13.182 -43.429 1.00 24.38 464 ALA A N 1
ATOM 3650 C CA . ALA A 1 464 ? -37.950 12.192 -44.509 1.00 24.38 464 ALA A CA 1
ATOM 3651 C C . ALA A 1 464 ? -38.086 12.953 -45.877 1.00 24.38 464 ALA A C 1
ATOM 3653 O O . ALA A 1 464 ? -38.079 14.183 -45.853 1.00 24.38 464 ALA A O 1
ATOM 3654 N N . PRO A 1 465 ? -38.152 12.310 -47.069 1.00 47.06 465 PRO A N 1
ATOM 3655 C CA . PRO A 1 465 ? -36.950 12.005 -47.875 1.00 47.06 465 PRO A CA 1
ATOM 3656 C C . PRO A 1 465 ? -37.078 12.320 -49.399 1.00 47.06 465 PRO A C 1
ATOM 3658 O O . PRO A 1 465 ? -38.177 12.621 -49.848 1.00 47.06 465 PRO A O 1
ATOM 3661 N N . LEU A 1 466 ? -35.998 12.163 -50.207 1.00 25.72 466 LEU A N 1
ATOM 3662 C CA . LEU A 1 466 ? -35.960 11.465 -51.536 1.00 25.72 466 LEU A CA 1
ATOM 3663 C C . LEU A 1 466 ? -34.673 11.694 -52.401 1.00 25.72 466 LEU A C 1
ATOM 3665 O O . LEU A 1 466 ? -34.132 12.789 -52.448 1.00 25.72 466 LEU A O 1
ATOM 3669 N N . ARG A 1 467 ? -34.237 10.602 -53.073 1.00 25.08 467 ARG A N 1
ATOM 3670 C CA . ARG A 1 467 ? -33.660 10.362 -54.445 1.00 25.08 467 ARG A CA 1
ATOM 3671 C C . ARG A 1 467 ? -33.270 11.550 -55.386 1.00 25.08 467 ARG A C 1
ATOM 3673 O O . ARG A 1 467 ? -33.921 12.577 -55.330 1.00 25.08 467 ARG A O 1
ATOM 3680 N N . GLN A 1 468 ? -32.355 11.454 -56.385 1.00 29.33 468 GLN A N 1
ATOM 3681 C CA . GLN A 1 468 ? -31.437 10.395 -56.909 1.00 29.33 468 GLN A CA 1
ATOM 3682 C C . GLN A 1 468 ? -30.368 10.965 -57.902 1.00 29.33 468 GLN A C 1
ATOM 3684 O O . GLN A 1 468 ? -30.634 11.990 -58.516 1.00 29.33 468 GLN A O 1
ATOM 3689 N N . ASN A 1 469 ? -29.289 10.197 -58.186 1.00 27.86 469 ASN A N 1
ATOM 3690 C CA . ASN A 1 469 ? -28.340 10.283 -59.344 1.00 27.86 469 ASN A CA 1
ATOM 3691 C C . ASN A 1 469 ? -27.429 11.550 -59.452 1.00 27.86 469 ASN A C 1
ATOM 3693 O O . ASN A 1 469 ? -27.826 12.620 -59.021 1.00 27.86 469 ASN A O 1
ATOM 3697 N N . GLY A 1 470 ? -26.211 11.543 -60.036 1.00 26.27 470 GLY A N 1
ATOM 3698 C CA . GLY A 1 470 ? -25.314 10.462 -60.508 1.00 26.27 470 GLY A CA 1
ATOM 3699 C C . GLY A 1 470 ? -24.134 10.964 -61.399 1.00 26.27 470 GLY A C 1
ATOM 3700 O O . GLY A 1 470 ? -24.180 12.095 -61.863 1.00 26.27 470 GLY A O 1
ATOM 3701 N N . VAL A 1 471 ? -23.160 10.076 -61.708 1.00 25.98 471 VAL A N 1
ATOM 3702 C CA . VAL A 1 471 ? -22.167 10.109 -62.838 1.00 25.98 471 VAL A CA 1
ATOM 3703 C C . VAL A 1 471 ? -20.762 10.780 -62.675 1.00 25.98 471 VAL A C 1
ATOM 3705 O O . VAL A 1 471 ? -20.634 11.941 -62.315 1.00 25.98 471 VAL A O 1
ATOM 3708 N N . ALA A 1 472 ? -19.738 10.013 -63.117 1.00 24.27 472 ALA A N 1
ATOM 3709 C CA . ALA A 1 472 ? -18.384 10.344 -63.640 1.00 24.27 472 ALA A CA 1
ATOM 3710 C C . ALA A 1 472 ? -17.172 10.728 -62.742 1.00 24.27 472 ALA A C 1
ATOM 3712 O O . ALA A 1 472 ? -17.265 11.407 -61.727 1.00 24.27 472 ALA A O 1
ATOM 3713 N N . VAL A 1 473 ? -15.994 10.291 -63.229 1.00 33.97 473 VAL A N 1
ATOM 3714 C CA . VAL A 1 473 ? -14.604 10.571 -62.796 1.00 33.97 473 VAL A CA 1
ATOM 3715 C C . VAL A 1 473 ? -13.726 10.661 -64.059 1.00 33.97 473 VAL A C 1
ATOM 3717 O O . VAL A 1 473 ? -13.945 9.874 -64.982 1.00 33.97 473 VAL A O 1
ATOM 3720 N N . PRO A 1 474 ? -12.710 11.543 -64.107 1.00 29.98 474 PRO A N 1
ATOM 3721 C CA . PRO A 1 474 ? -11.450 11.216 -64.789 1.00 29.98 474 PRO A CA 1
ATOM 3722 C C . PRO A 1 474 ? -10.180 11.578 -63.980 1.00 29.98 474 PRO A C 1
ATOM 3724 O O . PRO A 1 474 ? -10.239 12.178 -62.911 1.00 29.98 474 PRO A O 1
ATOM 3727 N N . GLN A 1 475 ? -9.021 11.147 -64.492 1.00 30.27 475 GLN A N 1
ATOM 3728 C CA . GLN A 1 475 ? -7.681 11.266 -63.884 1.00 30.27 475 GLN A CA 1
ATOM 3729 C C . GLN A 1 475 ? 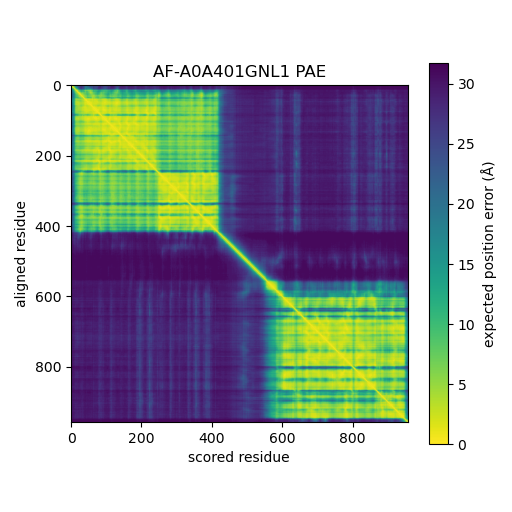-6.897 12.507 -64.390 1.00 30.27 475 GLN A C 1
ATOM 3731 O O . GLN A 1 475 ? -7.445 13.296 -65.152 1.00 30.27 475 GLN A O 1
ATOM 3736 N N . GLN A 1 476 ? -5.586 12.558 -64.065 1.00 25.78 476 GLN A N 1
ATOM 3737 C CA . GLN A 1 476 ? -4.507 13.497 -64.483 1.00 25.78 476 GLN A CA 1
ATOM 3738 C C . GLN A 1 476 ? -4.202 14.625 -63.468 1.00 25.78 476 GLN A C 1
ATOM 3740 O O . GLN A 1 476 ? -5.106 15.119 -62.807 1.00 25.78 476 GLN A O 1
ATOM 3745 N N . SER A 1 477 ? -2.953 15.075 -63.255 1.00 24.17 477 SER A N 1
ATOM 3746 C CA . SER A 1 477 ? -1.615 14.547 -63.625 1.00 24.17 477 SER A CA 1
ATOM 3747 C C . SER A 1 477 ? -0.510 15.244 -62.798 1.00 24.17 477 SER A C 1
ATOM 3749 O O . SER A 1 477 ? -0.700 16.375 -62.359 1.00 24.17 477 SER A O 1
ATOM 3751 N N . ARG A 1 478 ? 0.675 14.628 -62.628 1.00 29.97 478 ARG A N 1
ATOM 3752 C CA . ARG A 1 478 ? 1.892 15.343 -62.161 1.00 29.97 478 ARG A CA 1
ATOM 3753 C C . ARG A 1 478 ? 2.462 16.239 -63.273 1.00 29.97 478 ARG A C 1
ATOM 3755 O O . ARG A 1 478 ? 2.329 15.894 -64.444 1.00 29.97 478 ARG A O 1
ATOM 3762 N N . PRO A 1 479 ? 3.189 17.309 -62.908 1.00 27.14 479 PRO A N 1
ATOM 3763 C CA . PRO A 1 479 ? 4.597 17.379 -63.329 1.00 27.14 479 PRO A CA 1
ATOM 3764 C C . PRO A 1 479 ? 5.573 17.705 -62.173 1.00 27.14 479 PRO A C 1
ATOM 3766 O O . PRO A 1 479 ? 5.175 17.815 -61.015 1.00 27.14 479 PRO A O 1
ATOM 3769 N N . VAL A 1 480 ? 6.871 17.804 -62.491 1.00 27.00 480 VAL A N 1
ATOM 3770 C CA . VAL A 1 480 ? 8.000 18.011 -61.559 1.00 27.00 480 VAL A CA 1
ATOM 3771 C C . VAL A 1 480 ? 8.944 19.092 -62.103 1.00 27.00 480 VAL A C 1
ATOM 3773 O O . VAL A 1 480 ? 9.284 19.035 -63.277 1.00 27.00 480 VAL A O 1
ATOM 3776 N N . PHE A 1 481 ? 9.422 19.994 -61.238 1.00 23.02 481 PHE A N 1
ATOM 3777 C CA . PHE A 1 481 ? 10.650 20.808 -61.371 1.00 23.02 481 PHE A CA 1
ATOM 3778 C C . PHE A 1 481 ? 11.137 21.093 -59.929 1.00 23.02 481 PHE A C 1
ATOM 3780 O O . PHE A 1 481 ? 10.331 21.509 -59.103 1.00 23.02 481 PHE A O 1
ATOM 3787 N N . GLN A 1 482 ? 12.313 20.670 -59.446 1.00 23.36 482 GLN A N 1
ATOM 3788 C CA . GLN A 1 482 ? 13.707 21.006 -59.808 1.00 23.36 482 GLN A CA 1
ATOM 3789 C C . GLN A 1 482 ? 14.136 22.464 -59.508 1.00 23.36 482 GLN A C 1
ATOM 3791 O O . GLN A 1 482 ? 13.950 23.348 -60.331 1.00 23.36 482 GLN A O 1
ATOM 3796 N N . THR A 1 483 ? 14.722 22.654 -58.305 1.00 29.70 483 THR A N 1
ATOM 3797 C CA . THR A 1 483 ? 16.073 23.226 -57.994 1.00 29.70 483 THR A CA 1
ATOM 3798 C C . THR A 1 483 ? 16.633 24.388 -58.843 1.00 29.70 483 THR A C 1
ATOM 3800 O O . THR A 1 483 ? 16.579 24.262 -60.063 1.00 29.70 483 THR A O 1
ATOM 3803 N N . PRO A 1 484 ? 17.359 25.398 -58.272 1.00 32.84 484 PRO A N 1
ATOM 3804 C CA . PRO A 1 484 ? 18.535 25.133 -57.400 1.00 32.84 484 PRO A CA 1
ATOM 3805 C C . PRO A 1 484 ? 18.995 26.204 -56.354 1.00 32.84 484 PRO A C 1
ATOM 3807 O O . PRO A 1 484 ? 18.703 27.384 -56.487 1.00 32.84 484 PRO A O 1
ATOM 3810 N N . PHE A 1 485 ? 19.902 25.788 -55.440 1.00 22.73 485 PHE A N 1
ATOM 3811 C CA . PHE A 1 485 ? 20.950 26.612 -54.760 1.00 22.73 485 PHE A CA 1
ATOM 3812 C C . PHE A 1 485 ? 20.462 27.779 -53.841 1.00 22.73 485 PHE A C 1
ATOM 3814 O O . PHE A 1 485 ? 19.287 28.111 -53.826 1.00 22.73 485 PHE A O 1
ATOM 3821 N N . ARG A 1 486 ? 21.258 28.434 -52.969 1.00 22.97 486 ARG A N 1
ATOM 3822 C CA . ARG A 1 486 ? 22.641 28.266 -52.445 1.00 22.97 486 ARG A CA 1
ATOM 3823 C C . ARG A 1 486 ? 22.641 28.710 -50.962 1.00 22.97 486 ARG A C 1
ATOM 3825 O O . ARG A 1 486 ? 21.815 29.536 -50.592 1.00 22.97 486 ARG A O 1
ATOM 3832 N N . GLY A 1 487 ? 23.560 28.228 -50.120 1.00 24.30 487 GLY A N 1
ATOM 3833 C CA . GLY A 1 487 ? 23.639 28.653 -48.707 1.00 24.30 487 GLY A CA 1
ATOM 3834 C C . GLY A 1 487 ? 24.563 29.854 -48.443 1.00 24.30 487 GLY A C 1
ATOM 3835 O O . GLY A 1 487 ? 25.559 30.021 -49.147 1.00 24.30 487 GLY A O 1
ATOM 3836 N N . SER A 1 488 ? 24.281 30.633 -47.390 1.00 23.14 488 SER A N 1
ATOM 3837 C CA . SER A 1 488 ? 25.254 31.496 -46.691 1.00 23.14 488 SER A CA 1
ATOM 3838 C C . SER A 1 488 ? 24.763 31.940 -45.297 1.00 23.14 488 SER A C 1
ATOM 3840 O O . SER A 1 488 ? 23.571 31.924 -44.996 1.00 23.14 488 SER A O 1
ATOM 3842 N N . VAL A 1 489 ? 25.711 32.313 -44.431 1.00 33.66 489 VAL A N 1
ATOM 3843 C CA . VAL A 1 489 ? 25.501 32.813 -43.057 1.00 33.66 489 VAL A CA 1
ATOM 3844 C C . VAL A 1 489 ? 25.376 34.344 -43.050 1.00 33.66 489 VAL A C 1
ATOM 3846 O O . VAL A 1 489 ? 26.170 34.998 -43.726 1.00 33.66 489 VAL A O 1
ATOM 3849 N N . PRO A 1 490 ? 24.519 34.944 -42.202 1.00 28.89 490 PRO A N 1
ATOM 3850 C CA . PRO A 1 490 ? 24.695 36.317 -41.728 1.00 28.89 490 PRO A CA 1
ATOM 3851 C C . PRO A 1 490 ? 25.159 36.367 -40.257 1.00 28.89 490 PRO A C 1
ATOM 3853 O O . PRO A 1 490 ? 24.655 35.645 -39.397 1.00 28.89 490 PRO A O 1
ATOM 3856 N N . ARG A 1 491 ? 26.124 37.246 -39.953 1.00 23.25 491 ARG A N 1
ATOM 3857 C CA . ARG A 1 491 ? 26.769 37.387 -38.631 1.00 23.25 491 ARG A CA 1
ATOM 3858 C C . ARG A 1 491 ? 26.625 38.824 -38.110 1.00 23.25 491 ARG A C 1
ATOM 3860 O O . ARG A 1 491 ? 27.058 39.752 -38.777 1.00 23.25 491 ARG A O 1
ATOM 3867 N N . VAL A 1 492 ? 26.043 38.962 -36.915 1.00 27.86 492 VAL A N 1
ATOM 3868 C CA . VAL A 1 492 ? 26.125 40.069 -35.926 1.00 27.86 492 VAL A CA 1
ATOM 3869 C C . VAL A 1 492 ? 26.505 41.488 -36.408 1.00 27.86 492 VAL A C 1
ATOM 3871 O O . VAL A 1 492 ? 27.667 41.748 -36.711 1.00 27.86 492 VAL A O 1
ATOM 3874 N N . ARG A 1 493 ? 25.571 42.442 -36.238 1.00 24.44 493 ARG A N 1
ATOM 3875 C CA . ARG A 1 493 ? 25.757 43.838 -35.744 1.00 24.44 493 ARG A CA 1
ATOM 3876 C C . ARG A 1 493 ? 24.366 44.501 -35.603 1.00 24.44 493 ARG A C 1
ATOM 3878 O O . ARG A 1 493 ? 23.541 44.296 -36.481 1.00 24.44 493 ARG A O 1
ATOM 3885 N N . GLY A 1 494 ? 24.014 45.283 -34.576 1.00 24.25 494 GLY A N 1
ATOM 3886 C CA . GLY A 1 494 ? 24.668 45.565 -33.287 1.00 24.25 494 GLY A CA 1
ATOM 3887 C C . GLY A 1 494 ? 24.577 47.049 -32.880 1.00 24.25 494 GLY A C 1
ATOM 3888 O O . GLY A 1 494 ? 24.968 47.884 -33.683 1.00 24.25 494 GLY A O 1
ATOM 3889 N N . ILE A 1 495 ? 24.105 47.349 -31.656 1.00 24.92 495 ILE A N 1
ATOM 3890 C CA . ILE A 1 495 ? 24.226 48.620 -30.884 1.00 24.92 495 ILE A CA 1
ATOM 3891 C C . ILE A 1 495 ? 23.784 48.278 -29.428 1.00 24.92 495 ILE A C 1
ATOM 3893 O O . ILE A 1 495 ? 22.697 47.735 -29.263 1.00 24.92 495 ILE A O 1
ATOM 3897 N N . THR A 1 496 ? 24.648 48.209 -28.394 1.00 26.75 496 THR A N 1
ATOM 3898 C CA . THR A 1 496 ? 25.120 49.279 -27.456 1.00 26.75 496 THR A CA 1
ATOM 3899 C C . THR A 1 496 ? 23.995 50.184 -26.914 1.00 26.75 496 THR A C 1
ATOM 3901 O O . THR A 1 496 ? 23.176 50.640 -27.688 1.00 26.75 496 THR A O 1
ATOM 3904 N N . ARG A 1 497 ? 23.840 50.555 -25.634 1.00 25.23 497 ARG A N 1
ATOM 3905 C CA . ARG A 1 497 ? 24.633 50.633 -24.373 1.00 25.23 497 ARG A CA 1
ATOM 3906 C C . ARG A 1 497 ? 23.678 50.282 -23.196 1.00 25.23 497 ARG A C 1
ATOM 3908 O O . ARG A 1 497 ? 22.477 50.299 -23.429 1.00 25.23 497 ARG A O 1
ATOM 3915 N N . LEU A 1 498 ? 24.025 50.027 -21.926 1.00 25.81 498 LEU A N 1
ATOM 3916 C CA . LEU A 1 498 ? 25.231 49.883 -21.062 1.00 25.81 498 LEU A CA 1
ATOM 3917 C C . LEU A 1 498 ? 24.779 48.931 -19.894 1.00 25.81 498 LEU A C 1
ATOM 3919 O O . LEU A 1 498 ? 23.666 48.420 -19.967 1.00 25.81 498 LEU A O 1
ATOM 3923 N N . LEU A 1 499 ? 25.480 48.600 -18.799 1.00 26.00 499 LEU A N 1
ATOM 3924 C CA . LEU A 1 499 ? 26.742 49.037 -18.166 1.00 26.00 499 LEU A CA 1
ATOM 3925 C C . LEU A 1 499 ? 27.568 47.784 -17.754 1.00 26.00 499 LEU A C 1
ATOM 3927 O O . LEU A 1 499 ? 27.309 46.699 -18.270 1.00 26.00 499 LEU A O 1
ATOM 3931 N N . SER A 1 500 ? 28.579 47.901 -16.882 1.00 22.94 500 SER A N 1
ATOM 3932 C CA . SER A 1 500 ? 29.538 46.813 -16.593 1.00 22.94 500 SER A CA 1
ATOM 3933 C C . SER A 1 500 ? 30.332 46.987 -15.280 1.00 22.94 500 SER A C 1
ATOM 3935 O O . SER A 1 500 ? 30.290 48.066 -14.696 1.00 22.94 500 SER A O 1
ATOM 3937 N N . ALA A 1 501 ? 31.135 45.958 -14.941 1.00 25.97 501 ALA A N 1
ATOM 3938 C CA . ALA A 1 501 ? 32.073 45.782 -13.804 1.00 25.97 501 ALA A CA 1
ATOM 3939 C C . ALA A 1 501 ? 31.482 45.073 -12.555 1.00 25.97 501 ALA A C 1
ATOM 3941 O O . ALA A 1 501 ? 30.312 45.260 -12.242 1.00 25.97 501 ALA A O 1
ATOM 3942 N N . GLY A 1 502 ? 32.201 44.206 -11.817 1.00 21.67 502 GLY A N 1
ATOM 3943 C CA . GLY A 1 502 ? 33.630 43.813 -11.881 1.00 21.67 502 GLY A CA 1
ATOM 3944 C C . GLY A 1 502 ? 34.461 44.504 -10.782 1.00 21.67 502 GLY A C 1
ATOM 3945 O O . GLY A 1 502 ? 34.881 45.627 -11.013 1.00 21.67 502 GLY A O 1
ATOM 3946 N N . VAL A 1 503 ? 34.542 44.030 -9.526 1.00 25.08 503 VAL A N 1
ATOM 3947 C CA . VAL A 1 503 ? 35.189 42.804 -8.968 1.00 25.08 503 VAL A CA 1
ATOM 3948 C C . VAL A 1 503 ? 36.721 42.953 -8.801 1.00 25.08 503 VAL A C 1
ATOM 3950 O O . VAL A 1 503 ? 37.380 43.458 -9.701 1.00 25.08 503 VAL A O 1
ATOM 3953 N N . PHE A 1 504 ? 37.248 42.450 -7.665 1.00 23.84 504 PHE A N 1
ATOM 3954 C CA . PHE A 1 504 ? 38.614 42.592 -7.095 1.00 23.84 504 PHE A CA 1
ATOM 3955 C C . PHE A 1 504 ? 38.910 43.956 -6.409 1.00 23.84 504 PHE A C 1
ATOM 3957 O O . PHE A 1 504 ? 38.272 44.950 -6.738 1.00 23.84 504 PHE A O 1
ATOM 3964 N N . THR A 1 505 ? 39.780 44.066 -5.385 1.00 22.80 505 THR A N 1
ATOM 3965 C CA . THR A 1 505 ? 40.772 43.099 -4.828 1.00 22.80 505 THR A CA 1
ATOM 3966 C C . THR A 1 505 ? 40.830 43.099 -3.273 1.00 22.80 505 THR A C 1
ATOM 3968 O O . THR A 1 505 ? 39.962 43.648 -2.604 1.00 22.80 505 THR A O 1
ATOM 3971 N N . THR A 1 506 ? 41.824 42.416 -2.693 1.00 23.92 506 THR A N 1
ATOM 3972 C CA . THR A 1 506 ? 41.895 41.828 -1.338 1.00 23.92 506 THR A CA 1
ATOM 3973 C C . THR A 1 506 ? 42.777 42.551 -0.293 1.00 23.92 506 THR A C 1
ATOM 3975 O O . THR A 1 506 ? 43.757 43.185 -0.657 1.00 23.92 506 THR A O 1
ATOM 3978 N N . MET A 1 507 ? 42.549 42.202 0.990 1.00 21.91 507 MET A N 1
ATOM 3979 C CA . MET A 1 507 ? 43.541 41.950 2.077 1.00 21.91 507 MET A CA 1
ATOM 3980 C C . MET A 1 507 ? 44.150 43.062 2.983 1.00 21.91 507 MET A C 1
ATOM 3982 O O . MET A 1 507 ? 44.874 43.940 2.544 1.00 21.91 507 MET A O 1
ATOM 3986 N N . SER A 1 508 ? 44.021 42.786 4.298 1.00 24.62 508 SER A N 1
ATOM 3987 C CA . SER A 1 508 ? 45.057 42.763 5.366 1.00 24.62 508 SER A CA 1
ATOM 3988 C C . SER A 1 508 ? 45.651 44.054 5.989 1.00 24.62 508 SER A C 1
ATOM 3990 O O . SER A 1 508 ? 46.506 44.712 5.408 1.00 24.62 508 SER A O 1
ATOM 3992 N N . SER A 1 509 ? 45.275 44.311 7.258 1.00 25.81 509 SER A N 1
ATOM 3993 C CA . SER A 1 509 ? 45.922 45.152 8.302 1.00 25.81 509 SER A CA 1
ATOM 3994 C C . SER A 1 509 ? 45.164 44.897 9.634 1.00 25.81 509 SER A C 1
ATOM 3996 O O . SER A 1 509 ? 43.938 44.842 9.585 1.00 25.81 509 SER A O 1
ATOM 3998 N N . ALA A 1 510 ? 45.701 44.619 10.838 1.00 24.59 510 ALA A N 1
ATOM 3999 C CA . ALA A 1 510 ? 47.050 44.566 11.448 1.00 24.59 510 ALA A CA 1
ATOM 4000 C C . ALA A 1 510 ? 47.648 45.930 11.890 1.00 24.59 510 ALA A C 1
ATOM 4002 O O . ALA A 1 510 ? 47.745 46.817 11.050 1.00 24.59 510 ALA A O 1
ATOM 4003 N N . ASN A 1 511 ? 48.118 46.151 13.140 1.00 25.34 511 ASN A N 1
ATOM 4004 C CA . ASN A 1 511 ? 48.236 45.281 14.339 1.00 25.34 511 ASN A CA 1
ATOM 4005 C C . ASN A 1 511 ? 48.375 46.117 15.659 1.00 25.34 511 ASN A C 1
ATOM 4007 O O . ASN A 1 511 ? 48.899 47.220 15.580 1.00 25.34 511 ASN A O 1
ATOM 4011 N N . TYR A 1 512 ? 48.018 45.564 16.840 1.00 25.77 512 TYR A N 1
ATOM 4012 C CA . TYR A 1 512 ? 48.195 46.094 18.234 1.00 25.77 512 TYR A CA 1
ATOM 4013 C C . TYR A 1 512 ? 47.641 47.506 18.612 1.00 25.77 512 TYR A C 1
ATOM 4015 O O . TYR A 1 512 ? 47.605 48.414 17.799 1.00 25.77 512 TYR A O 1
ATOM 4023 N N . GLY A 1 513 ? 47.233 47.801 19.865 1.00 24.02 513 GLY A N 1
ATOM 4024 C CA . GLY A 1 513 ? 47.019 46.952 21.055 1.00 24.02 513 GLY A CA 1
ATOM 4025 C C . GLY A 1 513 ? 46.863 47.738 22.388 1.00 24.02 513 GLY A C 1
ATOM 4026 O O . GLY A 1 513 ? 47.167 48.923 22.434 1.00 24.02 513 GLY A O 1
ATOM 4027 N N . ARG A 1 514 ? 46.492 47.028 23.480 1.00 24.66 514 ARG A N 1
ATOM 4028 C CA . ARG A 1 514 ? 46.374 47.456 24.915 1.00 24.66 514 ARG A CA 1
ATOM 4029 C C . ARG A 1 514 ? 45.127 48.320 25.271 1.00 24.66 514 ARG A C 1
ATOM 4031 O O . ARG A 1 514 ? 44.947 49.375 24.689 1.00 24.66 514 ARG A O 1
ATOM 4038 N N . LEU A 1 515 ? 44.130 47.833 26.045 1.00 25.34 515 LEU A N 1
ATOM 4039 C CA . LEU A 1 515 ? 44.034 47.520 27.510 1.00 25.34 515 LEU A CA 1
ATOM 4040 C C . LEU A 1 515 ? 43.726 48.777 28.389 1.00 25.34 515 LEU A C 1
ATOM 4042 O O . LEU A 1 515 ? 44.269 49.828 28.067 1.00 25.34 515 LEU A O 1
ATOM 4046 N N . PRO A 1 516 ? 43.050 48.687 29.571 1.00 38.22 516 PRO A N 1
ATOM 4047 C CA . PRO A 1 516 ? 41.989 47.736 29.984 1.00 38.22 516 PRO A CA 1
ATOM 4048 C C . PRO A 1 516 ? 40.897 48.251 30.998 1.00 38.22 516 PRO A C 1
ATOM 4050 O O . PRO A 1 516 ? 41.046 49.298 31.609 1.00 38.22 516 PRO A O 1
ATOM 4053 N N . LEU A 1 517 ? 39.881 47.401 31.263 1.00 25.44 517 LEU A N 1
ATOM 4054 C CA . LEU A 1 517 ? 39.172 47.126 32.554 1.00 25.44 517 LEU A CA 1
ATOM 4055 C C . LEU A 1 517 ? 38.429 48.215 33.397 1.00 25.44 517 LEU A C 1
ATOM 4057 O O . LEU A 1 517 ? 39.039 49.133 33.920 1.00 25.44 517 LEU A O 1
ATOM 4061 N N . HIS A 1 518 ? 37.167 47.875 33.753 1.00 27.20 518 HIS A N 1
ATOM 4062 C CA . HIS A 1 518 ? 36.484 48.055 35.072 1.00 27.20 518 HIS A CA 1
ATOM 4063 C C . HIS A 1 518 ? 36.212 49.473 35.663 1.00 27.20 518 HIS A C 1
ATOM 4065 O O . HIS A 1 518 ? 36.826 50.448 35.266 1.00 27.20 518 HIS A O 1
ATOM 4071 N N . ALA A 1 519 ? 35.329 49.674 36.667 1.00 25.80 519 ALA A N 1
ATOM 4072 C CA . ALA A 1 519 ? 34.071 49.006 37.093 1.00 25.80 519 ALA A CA 1
ATOM 4073 C C . ALA A 1 519 ? 33.370 49.819 38.226 1.00 25.80 519 ALA A C 1
ATOM 4075 O O . ALA A 1 519 ? 34.028 50.609 38.895 1.00 25.80 519 ALA A O 1
ATOM 4076 N N . LEU A 1 520 ? 32.089 49.508 38.526 1.00 25.95 520 LEU A N 1
ATOM 4077 C CA . LEU A 1 520 ? 31.300 49.991 39.695 1.00 25.95 520 LEU A CA 1
ATOM 4078 C C . LEU A 1 520 ? 30.978 51.519 39.655 1.00 25.95 520 LEU A C 1
ATOM 4080 O O . LEU A 1 520 ? 31.498 52.230 38.809 1.00 25.95 520 LEU A O 1
ATOM 4084 N N . SER A 1 521 ? 30.063 52.106 40.448 1.00 25.86 521 SER A N 1
ATOM 4085 C CA . SER A 1 521 ? 29.338 51.635 41.645 1.00 25.86 521 SER A CA 1
ATOM 4086 C C . SER A 1 521 ? 27.881 52.167 41.749 1.00 25.86 521 SER A C 1
ATOM 4088 O O . SER A 1 521 ? 27.333 52.750 40.821 1.00 25.86 521 SER A O 1
ATOM 4090 N N . ARG A 1 522 ? 27.237 51.887 42.891 1.00 26.31 522 ARG A N 1
ATOM 4091 C CA . ARG A 1 522 ? 25.801 51.995 43.234 1.00 26.31 522 ARG A CA 1
ATOM 4092 C C . ARG A 1 522 ? 25.322 53.414 43.620 1.00 26.31 522 ARG A C 1
ATOM 4094 O O . ARG A 1 522 ? 26.078 54.110 44.283 1.00 26.31 522 ARG A O 1
ATOM 4101 N N . ARG A 1 523 ? 23.990 53.636 43.506 1.00 27.45 523 ARG A N 1
ATOM 4102 C CA . ARG A 1 523 ? 23.120 54.505 44.368 1.00 27.45 523 ARG A CA 1
ATOM 4103 C C . ARG A 1 523 ? 23.381 56.036 44.314 1.00 27.45 523 ARG A C 1
ATOM 4105 O O . ARG A 1 523 ? 24.468 56.451 43.957 1.00 27.45 523 ARG A O 1
ATOM 4112 N N . SER A 1 524 ? 22.437 56.933 44.645 1.00 27.73 524 SER A N 1
ATOM 4113 C CA . SER A 1 524 ? 20.983 56.836 44.938 1.00 27.73 524 SER A CA 1
ATOM 4114 C C . SER A 1 524 ? 20.292 58.218 44.836 1.00 27.73 524 SER A C 1
ATOM 4116 O O . SER A 1 524 ? 20.977 59.230 44.806 1.00 27.73 524 SER A O 1
ATOM 4118 N N . SER A 1 525 ? 18.948 58.229 44.900 1.00 30.28 525 SER A N 1
ATOM 4119 C CA . SER A 1 525 ? 18.088 59.220 45.601 1.00 30.28 525 SER A CA 1
ATOM 4120 C C . SER A 1 525 ? 18.228 60.735 45.345 1.00 30.28 525 SER A C 1
ATOM 4122 O O . SER A 1 525 ? 19.228 61.324 45.741 1.00 30.28 525 SER A O 1
ATOM 4124 N N . ALA A 1 526 ? 17.115 61.381 44.962 1.00 29.77 526 ALA A N 1
ATOM 4125 C CA . ALA A 1 526 ? 16.490 62.451 45.766 1.00 29.77 526 ALA A CA 1
ATOM 4126 C C . ALA A 1 526 ? 15.076 62.812 45.250 1.00 29.77 526 ALA A C 1
ATOM 4128 O O . ALA A 1 526 ? 14.906 63.060 44.060 1.00 29.77 526 ALA A O 1
ATOM 4129 N N . ASP A 1 527 ? 14.102 62.906 46.161 1.00 29.41 527 ASP A N 1
ATOM 4130 C CA . ASP A 1 527 ? 12.804 63.571 45.952 1.00 29.41 527 ASP A CA 1
ATOM 4131 C C . ASP A 1 527 ? 12.804 64.964 46.608 1.00 29.41 527 ASP A C 1
ATOM 4133 O O . ASP A 1 527 ? 13.571 65.225 47.536 1.00 29.41 527 ASP A O 1
ATOM 4137 N N . SER A 1 528 ? 11.879 65.836 46.196 1.00 28.69 528 SER A N 1
ATOM 4138 C CA . SER A 1 528 ? 11.417 66.989 46.991 1.00 28.69 528 SER A CA 1
ATOM 4139 C C . SER A 1 528 ? 10.017 67.428 46.516 1.00 28.69 528 SER A C 1
ATOM 4141 O O . SER A 1 528 ? 9.750 67.363 45.321 1.00 28.69 528 SER A O 1
ATOM 4143 N N . LEU A 1 529 ? 9.065 67.853 47.359 1.00 29.91 529 LEU A N 1
ATOM 4144 C CA . LEU A 1 529 ? 9.000 67.875 48.832 1.00 29.91 529 LEU A CA 1
ATOM 4145 C C . LEU A 1 529 ? 7.518 67.734 49.303 1.00 29.91 529 LEU A C 1
ATOM 4147 O O . LEU A 1 529 ? 6.606 67.616 48.490 1.00 29.91 529 LEU A O 1
ATOM 4151 N N . SER A 1 530 ? 7.298 67.758 50.622 1.00 27.80 530 SER A N 1
ATOM 4152 C CA . SER A 1 530 ? 6.031 67.885 51.391 1.00 27.80 530 SER A CA 1
ATOM 4153 C C . SER A 1 530 ? 4.959 68.862 50.836 1.00 27.80 530 SER A C 1
ATOM 4155 O O . SER A 1 530 ? 5.324 69.819 50.164 1.00 27.80 530 SER A O 1
ATOM 4157 N N . SER A 1 531 ? 3.647 68.785 51.152 1.00 28.50 531 SER A N 1
ATOM 4158 C CA . SER A 1 531 ? 2.902 68.019 52.192 1.00 28.50 531 SER A CA 1
ATOM 4159 C C . SER A 1 531 ? 1.376 67.910 51.931 1.00 28.50 531 SER A C 1
ATOM 4161 O O . SER A 1 531 ? 0.790 68.723 51.228 1.00 28.50 531 SER A O 1
ATOM 4163 N N . SER A 1 532 ? 0.747 66.938 52.605 1.00 27.52 532 SER A N 1
ATOM 4164 C CA . SER A 1 532 ? -0.694 66.684 52.861 1.00 27.52 532 SER A CA 1
ATOM 4165 C C . SER A 1 532 ? -1.746 67.812 52.748 1.00 27.52 532 SER A C 1
ATOM 4167 O O . SER A 1 532 ? -1.611 68.841 53.410 1.00 27.52 532 SER A O 1
ATOM 4169 N N . THR A 1 533 ? -2.912 67.505 52.147 1.00 28.55 533 THR A N 1
ATOM 4170 C CA . THR A 1 533 ? -4.262 67.556 52.795 1.00 28.55 533 THR A CA 1
ATOM 4171 C C . THR A 1 533 ? -5.394 66.998 51.900 1.00 28.55 533 THR A C 1
ATOM 4173 O O . THR A 1 533 ? -5.218 66.816 50.700 1.00 28.55 533 THR A O 1
ATOM 4176 N N . SER A 1 534 ? -6.547 66.679 52.507 1.00 26.11 534 SER A N 1
ATOM 4177 C CA . SER A 1 534 ? -7.832 66.243 51.900 1.00 26.11 534 SER A CA 1
ATOM 4178 C C . SER A 1 534 ? -8.974 66.504 52.925 1.00 26.11 534 SER A C 1
ATOM 4180 O O . SER A 1 534 ? -8.601 66.822 54.062 1.00 26.11 534 SER A O 1
ATOM 4182 N N . PRO A 1 535 ? -10.299 66.365 52.640 1.00 47.72 535 PRO A N 1
ATOM 4183 C CA . PRO A 1 535 ? -10.967 65.855 51.421 1.00 47.72 535 PRO A CA 1
ATOM 4184 C C . PRO A 1 535 ? -12.215 66.657 50.909 1.00 47.72 535 PRO A C 1
ATOM 4186 O O . PRO A 1 535 ? -12.693 67.556 51.589 1.00 47.72 535 PRO A O 1
ATOM 4189 N N . ASP A 1 536 ? -12.786 66.209 49.770 1.00 28.36 536 ASP A N 1
ATOM 4190 C CA . ASP A 1 536 ? -14.238 66.199 49.399 1.00 28.36 536 ASP A CA 1
ATOM 4191 C C . ASP A 1 536 ? -15.079 67.512 49.263 1.00 28.36 536 ASP A C 1
ATOM 4193 O O . ASP A 1 536 ? -14.631 68.580 49.675 1.00 28.36 536 ASP A O 1
ATOM 4197 N N . PRO A 1 537 ? -16.342 67.487 48.737 1.00 50.06 537 PRO A N 1
ATOM 4198 C CA . PRO A 1 537 ? -16.974 66.540 47.786 1.00 50.06 537 PRO A CA 1
ATOM 4199 C C . PRO A 1 537 ? -17.855 67.168 46.648 1.00 50.06 537 PRO A C 1
ATOM 4201 O O . PRO A 1 537 ? -18.367 68.276 46.746 1.00 50.06 537 PRO A O 1
ATOM 4204 N N . SER A 1 538 ? -18.151 66.353 45.617 1.00 30.34 538 SER A N 1
ATOM 4205 C CA . SER A 1 538 ? -19.418 66.237 44.827 1.00 30.34 538 SER A CA 1
ATOM 4206 C C . SER A 1 538 ? -20.213 67.453 44.266 1.00 30.34 538 SER A C 1
ATOM 4208 O O . SER A 1 538 ? -20.752 68.243 45.033 1.00 30.34 538 SER A O 1
ATOM 4210 N N . TYR A 1 539 ? -20.571 67.419 42.962 1.00 27.69 539 TYR A N 1
ATOM 4211 C CA . TYR A 1 539 ? -21.916 66.973 42.491 1.00 27.69 539 TYR A CA 1
ATOM 4212 C C . TYR A 1 539 ? -22.000 66.712 40.955 1.00 27.69 539 TYR A C 1
ATOM 4214 O O . TYR A 1 539 ? -21.123 67.104 40.191 1.00 27.69 539 TYR A O 1
ATOM 4222 N N . TYR A 1 540 ? -23.059 66.016 40.514 1.00 32.31 540 TYR A N 1
ATOM 4223 C CA . TYR A 1 540 ? -23.424 65.638 39.118 1.00 32.31 540 TYR A CA 1
ATOM 4224 C C . TYR A 1 540 ? -24.469 66.645 38.510 1.00 32.31 540 TYR A C 1
ATOM 4226 O O . TYR A 1 540 ? -24.824 67.553 39.261 1.00 32.31 540 TYR A O 1
ATOM 4234 N N . PRO A 1 541 ? -25.023 66.562 37.250 1.00 46.38 541 PRO A N 1
ATOM 4235 C CA . PRO A 1 541 ? -25.116 65.403 36.331 1.00 46.38 541 PRO A CA 1
ATOM 4236 C C . PRO A 1 541 ? -25.073 65.599 34.771 1.00 46.38 541 PRO A C 1
ATOM 4238 O O . PRO A 1 541 ? -25.504 66.590 34.197 1.00 46.38 541 PRO A O 1
ATOM 4241 N N . THR A 1 542 ? -24.697 64.512 34.076 1.00 37.00 542 THR A N 1
ATOM 4242 C CA . THR A 1 542 ? -25.204 63.972 32.775 1.00 37.00 542 THR A CA 1
ATOM 4243 C C . THR A 1 542 ? -25.566 64.842 31.544 1.00 37.00 542 THR A C 1
ATOM 4245 O O . THR A 1 542 ? -26.515 65.623 31.566 1.00 37.00 542 THR A O 1
ATOM 4248 N N . ARG A 1 543 ? -25.112 64.383 30.356 1.00 32.50 543 ARG A N 1
ATOM 4249 C CA . ARG A 1 543 ? -26.012 64.118 29.199 1.00 32.50 543 ARG A CA 1
ATOM 4250 C C . ARG A 1 543 ? -25.459 63.044 28.238 1.00 32.50 543 ARG A C 1
ATOM 4252 O O . ARG A 1 543 ? -24.279 63.045 27.917 1.00 32.50 543 ARG A O 1
ATOM 4259 N N . ARG A 1 544 ? -26.315 62.127 27.754 1.00 38.50 544 ARG A N 1
ATOM 4260 C CA . ARG A 1 544 ? -25.997 61.093 26.733 1.00 38.50 544 ARG A CA 1
ATOM 4261 C C . ARG A 1 544 ? -26.512 61.507 25.345 1.00 38.50 544 ARG A C 1
ATOM 4263 O O . ARG A 1 544 ? -27.661 61.939 25.277 1.00 38.50 544 ARG A O 1
ATOM 4270 N N . ARG A 1 545 ? -25.803 61.157 24.252 1.00 36.91 545 ARG A N 1
ATOM 4271 C CA . ARG A 1 545 ? -26.398 60.435 23.089 1.00 36.91 545 ARG A CA 1
ATOM 4272 C C . ARG A 1 545 ? -25.391 59.972 22.013 1.00 36.91 545 ARG A C 1
ATOM 4274 O O . ARG A 1 545 ? -24.527 60.728 21.606 1.00 36.91 545 ARG A O 1
ATOM 4281 N N . ARG A 1 546 ? -25.636 58.744 21.525 1.00 34.88 546 ARG A N 1
ATOM 4282 C CA . ARG A 1 546 ? -25.328 58.140 20.202 1.00 34.88 546 ARG A CA 1
ATOM 4283 C C . ARG A 1 546 ? -23.966 58.411 19.530 1.00 34.88 546 ARG A C 1
ATOM 4285 O O . ARG A 1 546 ? -23.740 59.473 18.970 1.00 34.88 546 ARG A O 1
ATOM 4292 N N . TRP A 1 547 ? -23.197 57.333 19.362 1.00 34.47 547 TRP A N 1
ATOM 4293 C CA . TRP A 1 547 ? -22.322 57.114 18.201 1.00 34.47 547 TRP A CA 1
ATOM 4294 C C . TRP A 1 547 ? -22.919 56.008 17.322 1.00 34.47 547 TRP A C 1
ATOM 4296 O O . TRP A 1 547 ? -23.273 54.955 17.846 1.00 34.47 547 TRP A O 1
ATOM 4306 N N . TYR A 1 548 ? -23.045 56.249 16.012 1.00 41.59 548 TYR A N 1
ATOM 4307 C CA . TYR A 1 548 ? -23.380 55.232 15.001 1.00 41.59 548 TYR A CA 1
ATOM 4308 C C . TYR A 1 548 ? -23.045 55.758 13.588 1.00 41.59 548 TYR A C 1
ATOM 4310 O O . TYR A 1 548 ? -23.922 56.228 12.873 1.00 41.59 548 TYR A O 1
ATOM 4318 N N . SER A 1 549 ? -21.760 55.747 13.208 1.00 39.44 549 SER A N 1
ATOM 4319 C CA . SER A 1 549 ? -21.279 55.843 11.812 1.00 39.44 549 SER A CA 1
ATOM 4320 C C . SER A 1 549 ? -19.746 55.734 11.768 1.00 39.44 549 SER A C 1
ATOM 4322 O O . SER A 1 549 ? -19.057 56.701 12.078 1.00 39.44 549 SER A O 1
ATOM 4324 N N . SER A 1 550 ? -19.196 54.565 11.410 1.00 42.53 550 SER A N 1
ATOM 4325 C CA . SER A 1 550 ? -17.769 54.427 11.049 1.00 42.53 550 SER A CA 1
ATOM 4326 C C . SER A 1 550 ? -17.473 53.128 10.275 1.00 42.53 550 SER A C 1
ATOM 4328 O O . SER A 1 550 ? -16.637 52.321 10.667 1.00 42.53 550 SER A O 1
ATOM 4330 N N . LEU A 1 551 ? -18.189 52.896 9.168 1.00 47.38 551 LEU A N 1
ATOM 4331 C CA . LEU A 1 551 ? -17.941 51.759 8.256 1.00 47.38 551 LEU A CA 1
ATOM 4332 C C . LEU A 1 551 ? -17.738 52.175 6.784 1.00 47.38 551 LEU A C 1
ATOM 4334 O O . LEU A 1 551 ? -17.658 51.326 5.906 1.00 47.38 551 LEU A O 1
ATOM 4338 N N . TRP A 1 552 ? -17.616 53.478 6.504 1.00 46.59 552 TRP A N 1
ATOM 4339 C CA . TRP A 1 552 ? -17.566 54.034 5.138 1.00 46.59 552 TRP A CA 1
ATOM 4340 C C . TRP A 1 552 ? -16.211 54.652 4.730 1.00 46.59 552 TRP A C 1
ATOM 4342 O O . TRP A 1 552 ? -16.119 55.336 3.716 1.00 46.59 552 TRP A O 1
ATOM 4352 N N . ASN A 1 553 ? -15.134 54.398 5.484 1.00 47.12 553 ASN A N 1
ATOM 4353 C CA . ASN A 1 553 ? -13.803 54.986 5.233 1.00 47.12 553 ASN A CA 1
ATOM 4354 C C . ASN A 1 553 ? -12.753 54.030 4.620 1.00 47.12 553 ASN A C 1
ATOM 4356 O O . ASN A 1 553 ? -11.625 54.455 4.365 1.00 47.12 553 ASN A O 1
ATOM 4360 N N . LEU A 1 554 ? -13.089 52.762 4.347 1.00 53.78 554 LEU A N 1
ATOM 4361 C CA . LEU A 1 554 ? -12.105 51.762 3.891 1.00 53.78 554 LEU A CA 1
ATOM 4362 C C . LEU A 1 554 ? -11.656 51.917 2.421 1.00 53.78 554 LEU A C 1
ATOM 4364 O O . LEU A 1 554 ? -10.571 51.469 2.066 1.00 53.78 554 LEU A O 1
ATOM 4368 N N . HIS A 1 555 ? -12.447 52.578 1.569 1.00 53.06 555 HIS A N 1
ATOM 4369 C CA . HIS A 1 555 ? -12.233 52.613 0.111 1.00 53.06 555 HIS A CA 1
ATOM 4370 C C . HIS A 1 555 ? -11.251 53.685 -0.410 1.00 53.06 555 HIS A C 1
ATOM 4372 O O . HIS A 1 555 ? -11.155 53.895 -1.619 1.00 53.06 555 HIS A O 1
ATOM 4378 N N . ARG A 1 556 ? -10.481 54.372 0.448 1.00 61.47 556 ARG A N 1
ATOM 4379 C CA . ARG A 1 556 ? -9.454 55.321 -0.032 1.00 61.47 556 ARG A CA 1
ATOM 4380 C C . ARG A 1 556 ? -8.212 54.562 -0.543 1.00 61.47 556 ARG A C 1
ATOM 4382 O O . ARG A 1 556 ? -7.616 53.810 0.229 1.00 61.47 556 ARG A O 1
ATOM 4389 N N . PRO A 1 557 ? -7.734 54.792 -1.785 1.00 62.22 557 PRO A N 1
ATOM 4390 C CA . PRO A 1 557 ? -6.669 53.979 -2.388 1.00 62.22 557 PRO A CA 1
ATOM 4391 C C . PRO A 1 557 ? -5.322 54.072 -1.652 1.00 62.22 557 PRO A C 1
ATOM 4393 O O . PRO A 1 557 ? -4.571 53.101 -1.621 1.00 62.22 557 PRO A O 1
ATOM 4396 N N . ARG A 1 558 ? -5.032 55.201 -0.984 1.00 66.12 558 ARG A N 1
ATOM 4397 C CA . ARG A 1 558 ? -3.849 55.337 -0.110 1.00 66.12 558 ARG A CA 1
ATOM 4398 C C . ARG A 1 558 ? -3.894 54.382 1.093 1.00 66.12 558 ARG A C 1
ATOM 4400 O O . ARG A 1 558 ? -2.857 53.837 1.455 1.00 66.12 558 ARG A O 1
ATOM 4407 N N . THR A 1 559 ? -5.074 54.140 1.668 1.00 70.88 559 THR A N 1
ATOM 4408 C CA . THR A 1 559 ? -5.262 53.200 2.785 1.00 70.88 559 THR A CA 1
ATOM 4409 C C . THR A 1 559 ? -5.041 51.761 2.324 1.00 70.88 559 THR A C 1
ATOM 4411 O O . THR A 1 559 ? -4.325 51.012 2.982 1.00 70.88 559 THR A O 1
ATOM 4414 N N . VAL A 1 560 ? -5.571 51.397 1.150 1.00 73.12 560 VAL A N 1
ATOM 4415 C CA . VAL A 1 560 ? -5.368 50.069 0.544 1.00 73.12 560 VAL A CA 1
ATOM 4416 C C . VAL A 1 560 ? -3.885 49.817 0.242 1.00 73.12 560 VAL A C 1
ATOM 4418 O O . VAL A 1 560 ? -3.368 48.763 0.602 1.00 73.12 560 VAL A O 1
ATOM 4421 N N . LEU A 1 561 ? -3.162 50.794 -0.326 1.00 75.12 561 LEU A N 1
ATOM 4422 C CA . LEU A 1 561 ? -1.711 50.675 -0.541 1.00 75.12 561 LEU A CA 1
ATOM 4423 C C . LEU A 1 561 ? -0.920 50.520 0.768 1.00 75.12 561 LEU A C 1
ATOM 4425 O O . LEU A 1 561 ? 0.077 49.799 0.794 1.00 75.12 561 LEU A O 1
ATOM 4429 N N . MET A 1 562 ? -1.331 51.195 1.844 1.00 80.75 562 MET A N 1
ATOM 4430 C CA . MET A 1 562 ? -0.670 51.084 3.147 1.00 80.75 562 MET A CA 1
ATOM 4431 C C . MET A 1 562 ? -0.897 49.702 3.772 1.00 80.75 562 MET A C 1
ATOM 4433 O O . MET A 1 562 ? 0.064 49.067 4.201 1.00 80.75 562 MET A O 1
ATOM 4437 N N . LEU A 1 563 ? -2.136 49.200 3.741 1.00 80.94 563 LEU A N 1
ATOM 4438 C CA . LEU A 1 563 ? -2.473 47.846 4.187 1.00 80.94 563 LEU A CA 1
ATOM 4439 C C . LEU A 1 563 ? -1.744 46.776 3.361 1.00 80.94 563 LEU A C 1
ATOM 4441 O O . LEU A 1 563 ? -1.222 45.829 3.939 1.00 80.94 563 LEU A O 1
ATOM 4445 N N . PHE A 1 564 ? -1.624 46.953 2.041 1.00 83.38 564 PHE A N 1
ATOM 4446 C CA . PHE A 1 564 ? -0.862 46.041 1.182 1.00 83.38 564 PHE A CA 1
ATOM 4447 C C . PHE A 1 564 ? 0.636 46.021 1.527 1.00 83.38 564 PHE A C 1
ATOM 4449 O O . PHE A 1 564 ? 1.229 44.949 1.594 1.00 83.38 564 PHE A O 1
ATOM 4456 N N . LYS A 1 565 ? 1.251 47.180 1.810 1.00 84.50 565 LYS A N 1
ATOM 4457 C CA . LYS A 1 565 ? 2.654 47.245 2.264 1.00 84.50 565 LYS A CA 1
ATOM 4458 C C . LYS A 1 565 ? 2.867 46.558 3.615 1.00 84.50 565 LYS A C 1
ATOM 4460 O O . LYS A 1 565 ? 3.858 45.852 3.774 1.00 84.50 565 LYS A O 1
ATOM 4465 N N . ILE A 1 566 ? 1.943 46.737 4.562 1.00 88.62 566 ILE A N 1
ATOM 4466 C CA . ILE A 1 566 ? 1.989 46.065 5.870 1.00 88.62 566 ILE A CA 1
ATOM 4467 C C . ILE A 1 566 ? 1.825 44.551 5.686 1.00 88.62 566 ILE A C 1
ATOM 4469 O O . ILE A 1 566 ? 2.652 43.793 6.181 1.00 88.62 566 ILE A O 1
ATOM 4473 N N . PHE A 1 567 ? 0.831 44.112 4.908 1.00 89.19 567 PHE A N 1
ATOM 4474 C CA . PHE A 1 567 ? 0.615 42.700 4.587 1.00 89.19 567 PHE A CA 1
ATOM 4475 C C . PHE A 1 567 ? 1.843 42.063 3.924 1.00 89.19 567 PHE A C 1
ATOM 4477 O O . PHE A 1 567 ? 2.248 40.980 4.329 1.00 89.19 567 PHE A O 1
ATOM 4484 N N . LEU A 1 568 ? 2.476 42.745 2.963 1.00 90.00 568 LEU A N 1
ATOM 4485 C CA . LEU A 1 568 ? 3.694 42.264 2.309 1.00 90.00 568 LEU A CA 1
ATOM 4486 C C . LEU A 1 568 ? 4.865 42.138 3.300 1.00 90.00 568 LEU A C 1
ATOM 4488 O O . LEU A 1 568 ? 5.569 41.133 3.278 1.00 90.00 568 LEU A O 1
ATOM 4492 N N . GLY A 1 569 ? 5.042 43.109 4.203 1.00 90.12 569 GLY A N 1
ATOM 4493 C CA . GLY A 1 569 ? 6.046 43.036 5.271 1.00 90.12 569 GLY A CA 1
ATOM 4494 C C . GLY A 1 569 ? 5.795 41.879 6.244 1.00 90.12 569 GLY A C 1
ATOM 4495 O O . GLY A 1 569 ? 6.711 41.118 6.546 1.00 90.12 569 GLY A O 1
ATOM 4496 N N . CYS A 1 570 ? 4.546 41.686 6.675 1.00 87.38 570 CYS A N 1
ATOM 4497 C CA . CYS A 1 570 ? 4.151 40.548 7.505 1.00 87.38 570 CYS A CA 1
ATOM 4498 C C . CYS A 1 570 ? 4.336 39.209 6.776 1.00 87.38 570 CYS A C 1
ATOM 4500 O O . CYS A 1 570 ? 4.838 38.267 7.377 1.00 87.38 570 CYS A O 1
ATOM 4502 N N . ALA A 1 571 ? 3.998 39.120 5.487 1.00 86.38 571 ALA A N 1
ATOM 4503 C CA . ALA A 1 571 ? 4.201 37.918 4.683 1.00 86.38 571 ALA A CA 1
ATOM 4504 C C . ALA A 1 571 ? 5.693 37.581 4.529 1.00 86.38 571 ALA A C 1
ATOM 4506 O O . ALA A 1 571 ? 6.068 36.423 4.676 1.00 86.38 571 ALA A O 1
ATOM 4507 N N . VAL A 1 572 ? 6.558 38.579 4.315 1.00 88.50 572 VAL A N 1
ATOM 4508 C CA . VAL A 1 572 ? 8.020 38.393 4.287 1.00 88.50 572 VAL A CA 1
ATOM 4509 C C . VAL A 1 572 ? 8.556 37.939 5.649 1.00 88.50 572 VAL A C 1
ATOM 4511 O O . VAL A 1 572 ? 9.385 37.035 5.692 1.00 88.50 572 VAL A O 1
ATOM 4514 N N . LEU A 1 573 ? 8.058 38.487 6.763 1.00 86.31 573 LEU A N 1
ATOM 4515 C CA . LEU A 1 573 ? 8.435 38.035 8.110 1.00 86.31 573 LEU A CA 1
ATOM 4516 C C . LEU A 1 573 ? 7.940 36.615 8.425 1.00 86.31 573 LEU A C 1
ATOM 4518 O O . LEU A 1 573 ? 8.671 35.850 9.046 1.00 86.31 573 LEU A O 1
ATOM 4522 N N . VAL A 1 574 ? 6.745 36.232 7.967 1.00 84.94 574 VAL A N 1
ATOM 4523 C CA . VAL A 1 574 ? 6.224 34.858 8.095 1.00 84.94 574 VAL A CA 1
ATOM 4524 C C . VAL A 1 574 ? 7.012 33.883 7.216 1.00 84.94 574 VAL A C 1
ATOM 4526 O O . VAL A 1 574 ? 7.302 32.778 7.662 1.00 84.94 574 VAL A O 1
ATOM 4529 N N . LEU A 1 575 ? 7.421 34.286 6.009 1.00 78.94 575 LEU A N 1
ATOM 4530 C CA . LEU A 1 575 ? 8.281 33.477 5.139 1.00 78.94 575 LEU A CA 1
ATOM 4531 C C . LEU A 1 575 ? 9.699 33.326 5.706 1.00 78.94 575 LEU A C 1
ATOM 4533 O O . LEU A 1 575 ? 10.236 32.226 5.669 1.00 78.94 575 LEU A O 1
ATOM 4537 N N . LEU A 1 576 ? 10.286 34.380 6.283 1.00 79.81 576 LEU A N 1
ATOM 4538 C CA . LEU A 1 576 ? 11.578 34.306 6.981 1.00 79.81 576 LEU A CA 1
ATOM 4539 C C . LEU A 1 576 ? 11.494 33.451 8.250 1.00 79.81 576 LEU A C 1
ATOM 4541 O O . LEU A 1 576 ? 12.343 32.591 8.457 1.00 79.81 576 LEU A O 1
ATOM 4545 N N . GLY A 1 577 ? 10.459 33.640 9.073 1.00 78.56 577 GLY A N 1
ATOM 4546 C CA . GLY A 1 577 ? 10.217 32.813 10.256 1.00 78.56 577 GLY A CA 1
ATOM 4547 C C . GLY A 1 577 ? 9.995 31.344 9.894 1.00 78.56 577 GLY A C 1
ATOM 4548 O O . GLY A 1 577 ? 10.586 30.468 10.514 1.00 78.56 577 GLY A O 1
ATOM 4549 N N . GLY A 1 578 ? 9.218 31.072 8.842 1.00 73.62 578 GLY A N 1
ATOM 4550 C CA . GLY A 1 578 ? 9.037 29.733 8.283 1.00 73.62 578 GLY A CA 1
ATOM 4551 C C . GLY A 1 578 ? 10.343 29.135 7.757 1.00 73.62 578 GLY A C 1
ATOM 4552 O O . GLY A 1 578 ? 10.658 27.997 8.078 1.00 73.62 578 GLY A O 1
ATOM 4553 N N . TYR A 1 579 ? 11.149 29.906 7.025 1.00 70.62 579 TYR A N 1
ATOM 4554 C CA . TYR A 1 579 ? 12.454 29.460 6.529 1.00 70.62 579 TYR A CA 1
ATOM 4555 C C . TYR A 1 579 ? 13.406 29.069 7.670 1.00 70.62 579 TYR A C 1
ATOM 4557 O O . TYR A 1 579 ? 14.034 28.016 7.614 1.00 70.62 579 TYR A O 1
ATOM 4565 N N . ILE A 1 580 ? 13.464 29.887 8.727 1.00 70.56 580 ILE A N 1
ATOM 4566 C CA . ILE A 1 580 ? 14.311 29.663 9.910 1.00 70.56 580 ILE A CA 1
ATOM 4567 C C . ILE A 1 580 ? 13.810 28.486 10.769 1.00 70.56 580 ILE A C 1
ATOM 4569 O O . ILE A 1 580 ? 14.621 27.814 11.397 1.00 70.56 580 ILE A O 1
ATOM 4573 N N . LEU A 1 581 ? 12.498 28.225 10.809 1.00 66.88 581 LEU A N 1
ATOM 4574 C CA . LEU A 1 581 ? 11.899 27.179 11.652 1.00 66.88 581 LEU A CA 1
ATOM 4575 C C . LEU A 1 581 ? 11.665 25.825 10.944 1.00 66.88 581 LEU A C 1
ATOM 4577 O O . LEU A 1 581 ? 11.409 24.849 11.643 1.00 66.88 581 LEU A O 1
ATOM 4581 N N . TRP A 1 582 ? 11.702 25.749 9.603 1.00 60.84 582 TRP A N 1
ATOM 4582 C CA . TRP A 1 582 ? 11.257 24.559 8.839 1.00 60.84 582 TRP A CA 1
ATOM 4583 C C . TRP A 1 582 ? 12.255 24.031 7.779 1.00 60.84 582 TRP A C 1
ATOM 4585 O O . TRP A 1 582 ? 11.903 23.095 7.067 1.00 60.84 582 TRP A O 1
ATOM 4595 N N . GLU A 1 583 ? 13.457 24.608 7.627 1.00 57.50 583 GLU A N 1
ATOM 4596 C CA . GLU A 1 583 ? 14.484 24.196 6.631 1.00 57.50 583 GLU A CA 1
ATOM 4597 C C . GLU A 1 583 ? 13.931 23.846 5.215 1.00 57.50 583 GLU A C 1
ATOM 4599 O O . GLU A 1 583 ? 14.176 22.747 4.697 1.00 57.50 583 GLU A O 1
ATOM 4604 N N . PRO A 1 584 ? 13.153 24.732 4.556 1.00 56.81 584 PRO A N 1
ATOM 4605 C CA . PRO A 1 584 ? 12.420 24.379 3.341 1.00 56.81 584 PRO A CA 1
ATOM 4606 C C . PRO A 1 584 ? 13.346 24.175 2.131 1.00 56.81 584 PRO A C 1
ATOM 4608 O O . PRO A 1 584 ? 13.767 25.126 1.469 1.00 56.81 584 PRO A O 1
ATOM 4611 N N . HIS A 1 585 ? 13.603 22.912 1.793 1.00 48.44 585 HIS A N 1
ATOM 4612 C CA . HIS A 1 585 ? 14.294 22.521 0.568 1.00 48.44 585 HIS A CA 1
ATOM 4613 C C . HIS A 1 585 ? 13.355 22.682 -0.638 1.00 48.44 585 HIS A C 1
ATOM 4615 O O . HIS A 1 585 ? 12.337 22.000 -0.740 1.00 48.44 585 HIS A O 1
ATOM 4621 N N . ILE A 1 586 ? 13.688 23.600 -1.552 1.00 54.81 586 ILE A N 1
ATOM 4622 C CA . ILE A 1 586 ? 12.889 23.907 -2.748 1.00 54.81 586 ILE A CA 1
ATOM 4623 C C . ILE A 1 586 ? 13.736 23.661 -3.998 1.00 54.81 586 ILE A C 1
ATOM 4625 O O . ILE A 1 586 ? 14.702 24.378 -4.251 1.00 54.81 586 ILE A O 1
ATOM 4629 N N . GLU A 1 587 ? 13.328 22.694 -4.819 1.00 44.75 587 GLU A N 1
ATOM 4630 C CA . GLU A 1 587 ? 13.906 22.439 -6.140 1.00 44.75 587 GLU A CA 1
ATOM 4631 C C . GLU A 1 587 ? 12.888 22.758 -7.244 1.00 44.75 587 GLU A C 1
ATOM 4633 O O . GLU A 1 587 ? 11.714 22.396 -7.153 1.00 44.75 587 GLU A O 1
ATOM 4638 N N . LEU A 1 588 ? 13.334 23.444 -8.301 1.00 51.75 588 LEU A N 1
ATOM 4639 C CA . LEU A 1 588 ? 12.491 23.874 -9.419 1.00 51.75 588 LEU A CA 1
ATOM 4640 C C . LEU A 1 588 ? 13.039 23.333 -10.744 1.00 51.75 588 LEU A C 1
ATOM 4642 O O . LEU A 1 588 ? 13.951 23.910 -11.337 1.00 51.75 588 LEU A O 1
ATOM 4646 N N . ALA A 1 589 ? 12.455 22.234 -11.223 1.00 50.50 589 ALA A N 1
ATOM 4647 C CA . ALA A 1 589 ? 12.802 21.614 -12.498 1.00 50.50 589 ALA A CA 1
ATOM 4648 C C . ALA A 1 589 ? 11.794 21.984 -13.603 1.00 50.50 589 ALA A C 1
ATOM 4650 O O . ALA A 1 589 ? 10.583 21.804 -13.456 1.00 50.50 589 ALA A O 1
ATOM 4651 N N . PHE A 1 590 ? 12.296 22.482 -14.737 1.00 66.50 590 PHE A N 1
ATOM 4652 C CA . PHE A 1 590 ? 11.482 22.922 -15.874 1.00 66.50 590 PHE A CA 1
ATOM 4653 C C . PHE A 1 590 ? 11.581 21.928 -17.037 1.00 66.50 590 PHE A C 1
ATOM 4655 O O . PHE A 1 590 ? 12.659 21.718 -17.591 1.00 66.50 590 PHE A O 1
ATOM 4662 N N . TYR A 1 591 ? 10.446 21.358 -17.453 1.00 59.22 591 TYR A N 1
ATOM 4663 C CA . TYR A 1 591 ? 10.388 20.351 -18.519 1.00 59.22 591 TYR A CA 1
ATOM 4664 C C . TYR A 1 591 ? 9.514 20.798 -19.695 1.00 59.22 591 TYR A C 1
ATOM 4666 O O . TYR A 1 591 ? 8.364 21.208 -19.519 1.00 59.22 591 TYR A O 1
ATOM 4674 N N . TRP A 1 592 ? 10.016 20.643 -20.924 1.00 67.56 592 TRP A N 1
ATOM 4675 C CA . TRP A 1 592 ? 9.220 20.898 -22.125 1.00 67.56 592 TRP A CA 1
ATOM 4676 C C . TRP A 1 592 ? 8.370 19.671 -22.493 1.00 67.56 592 TRP A C 1
ATOM 4678 O O . TRP A 1 592 ? 8.892 18.607 -22.835 1.00 67.56 592 TRP A O 1
ATOM 4688 N N . ARG A 1 593 ? 7.037 19.823 -22.448 1.00 61.78 593 ARG A N 1
ATOM 4689 C CA . ARG A 1 593 ? 6.066 18.721 -22.622 1.00 61.78 593 ARG A CA 1
ATOM 4690 C C . ARG A 1 593 ? 6.205 17.951 -23.943 1.00 61.78 593 ARG A C 1
ATOM 4692 O O . ARG A 1 593 ? 5.893 16.765 -23.974 1.00 61.78 593 ARG A O 1
ATOM 4699 N N . GLY A 1 594 ? 6.659 18.598 -25.020 1.00 68.44 594 GLY A N 1
ATOM 4700 C CA . GLY A 1 594 ? 6.861 17.940 -26.316 1.00 68.44 594 GLY A CA 1
ATOM 4701 C C . GLY A 1 594 ? 8.003 16.919 -26.296 1.00 68.44 594 GLY A C 1
ATOM 4702 O O . GLY A 1 594 ? 7.830 15.808 -26.789 1.00 68.44 594 GLY A O 1
ATOM 4703 N N . TRP A 1 595 ? 9.122 17.259 -25.650 1.00 70.19 595 TRP A N 1
ATOM 4704 C CA . TRP A 1 595 ? 10.275 16.367 -25.492 1.00 70.19 595 TRP A CA 1
ATOM 4705 C C . TRP A 1 595 ? 9.952 15.213 -24.541 1.00 70.19 595 TRP A C 1
ATOM 4707 O O . TRP A 1 595 ? 10.188 14.064 -24.898 1.00 70.19 595 TRP A O 1
ATOM 4717 N N . LEU A 1 596 ? 9.294 15.492 -23.406 1.00 56.94 596 LEU A N 1
ATOM 4718 C CA . LEU A 1 596 ? 8.758 14.445 -22.525 1.00 56.94 596 LEU A CA 1
ATOM 4719 C C . LEU A 1 596 ? 7.880 13.453 -23.305 1.00 56.94 596 LEU A C 1
ATOM 4721 O O . LEU A 1 596 ? 8.051 12.245 -23.176 1.00 56.94 596 LEU A O 1
ATOM 4725 N N . LYS A 1 597 ? 6.967 13.940 -24.159 1.00 61.19 597 LYS A N 1
ATOM 4726 C CA . LYS A 1 597 ? 6.107 13.063 -24.969 1.00 61.19 597 LYS A CA 1
ATOM 4727 C C . LYS A 1 597 ? 6.895 12.239 -25.999 1.00 61.19 597 LYS A C 1
ATOM 4729 O O . LYS A 1 597 ? 6.452 11.144 -26.328 1.00 61.19 597 LYS A O 1
ATOM 4734 N N . GLN A 1 598 ? 8.030 12.717 -26.500 1.00 60.75 598 GLN A N 1
ATOM 4735 C CA . GLN A 1 598 ? 8.902 11.927 -27.374 1.00 60.75 598 GLN A CA 1
ATOM 4736 C C . GLN A 1 598 ? 9.641 10.851 -26.560 1.00 60.75 598 GLN A C 1
ATOM 4738 O O . GLN A 1 598 ? 9.382 9.665 -26.750 1.00 60.75 598 GLN A O 1
ATOM 4743 N N . GLU A 1 599 ? 10.449 11.254 -25.575 1.00 62.81 599 GLU A N 1
ATOM 4744 C CA . GLU A 1 599 ? 11.338 10.365 -24.807 1.00 62.81 599 GLU A CA 1
ATOM 4745 C C . GLU A 1 599 ? 10.588 9.308 -23.961 1.00 62.81 599 GLU A C 1
ATOM 4747 O O . GLU A 1 599 ? 11.120 8.235 -23.661 1.00 62.81 599 GLU A O 1
ATOM 4752 N N . ILE A 1 600 ? 9.332 9.576 -23.577 1.00 60.28 600 ILE A N 1
ATOM 4753 C CA . ILE A 1 600 ? 8.475 8.592 -22.897 1.00 60.28 600 ILE A CA 1
ATOM 4754 C C . ILE A 1 600 ? 7.969 7.524 -23.875 1.00 60.28 600 ILE A C 1
ATOM 4756 O O . ILE A 1 600 ? 7.996 6.347 -23.524 1.00 60.28 600 ILE A O 1
ATOM 4760 N N . ASN A 1 601 ? 7.530 7.890 -25.084 1.00 56.84 601 ASN A N 1
ATOM 4761 C CA . ASN A 1 601 ? 6.833 6.956 -25.980 1.00 56.84 601 ASN A CA 1
ATOM 4762 C C . ASN A 1 601 ? 7.765 6.137 -26.890 1.00 56.84 601 ASN A C 1
ATOM 4764 O O . ASN A 1 601 ? 7.378 5.051 -27.309 1.00 56.84 601 ASN A O 1
ATOM 4768 N N . THR A 1 602 ? 8.974 6.613 -27.203 1.00 69.19 602 THR A N 1
ATOM 4769 C CA . THR A 1 602 ? 9.912 5.882 -28.075 1.00 69.19 602 THR A CA 1
ATOM 4770 C C . THR A 1 602 ? 10.965 5.123 -27.268 1.00 69.19 602 THR A C 1
ATOM 4772 O O . THR A 1 602 ? 12.042 5.653 -26.988 1.00 69.19 602 THR A O 1
ATOM 4775 N N . VAL A 1 603 ? 10.685 3.861 -26.928 1.00 80.81 603 VAL A N 1
ATOM 4776 C CA . VAL A 1 603 ? 11.746 2.916 -26.547 1.00 80.81 603 VAL A CA 1
ATOM 4777 C C . VAL A 1 603 ? 12.377 2.392 -27.836 1.00 80.81 603 VAL A C 1
ATOM 4779 O O . VAL A 1 603 ? 11.736 1.684 -28.607 1.00 80.81 603 VAL A O 1
ATOM 4782 N N . VAL A 1 604 ? 13.611 2.811 -28.104 1.00 84.94 604 VAL A N 1
ATOM 4783 C CA . VAL A 1 604 ? 14.415 2.320 -29.235 1.00 84.94 604 VAL A CA 1
ATOM 4784 C C . VAL A 1 604 ? 14.962 0.931 -28.877 1.00 84.94 604 VAL A C 1
ATOM 4786 O O . VAL A 1 604 ? 15.364 0.772 -27.726 1.00 84.94 604 VAL A O 1
ATOM 4789 N N . PRO A 1 605 ? 15.026 -0.038 -29.810 1.00 88.31 605 PRO A N 1
ATOM 4790 C CA . PRO A 1 605 ? 15.654 -1.340 -29.573 1.00 88.31 605 PRO A CA 1
ATOM 4791 C C . PRO A 1 605 ? 17.093 -1.276 -29.040 1.00 88.31 605 PRO A C 1
ATOM 4793 O O . PRO A 1 605 ? 17.771 -0.244 -29.114 1.00 88.31 605 PRO A O 1
ATOM 4796 N N . LEU A 1 606 ? 17.564 -2.397 -28.512 1.00 92.25 606 LEU A N 1
ATOM 4797 C CA . LEU A 1 606 ? 18.966 -2.666 -28.210 1.00 92.25 606 LEU A CA 1
ATOM 4798 C C . LEU A 1 606 ? 19.777 -2.844 -29.508 1.00 92.25 606 LEU A C 1
ATOM 4800 O O . LEU A 1 606 ? 19.232 -3.133 -30.576 1.00 92.25 606 LEU A O 1
ATOM 4804 N N . ALA A 1 607 ? 21.094 -2.659 -29.427 1.00 92.94 607 ALA A N 1
ATOM 4805 C CA . ALA A 1 607 ? 22.012 -2.911 -30.538 1.00 92.94 607 ALA A CA 1
ATOM 4806 C C . ALA A 1 607 ? 22.174 -4.414 -30.829 1.00 92.94 607 ALA A C 1
ATOM 4808 O O . ALA A 1 607 ? 22.469 -4.804 -31.959 1.00 92.94 607 ALA A O 1
ATOM 4809 N N . GLY A 1 608 ? 21.933 -5.261 -29.825 1.00 93.06 608 GLY A N 1
ATOM 4810 C CA . GLY A 1 608 ? 21.996 -6.714 -29.926 1.00 93.06 608 GLY A CA 1
ATOM 4811 C C . GLY A 1 608 ? 23.239 -7.322 -29.278 1.00 93.06 608 GLY A C 1
ATOM 4812 O O . GLY A 1 608 ? 23.609 -8.433 -29.650 1.00 93.06 608 GLY A O 1
ATOM 4813 N N . CYS A 1 609 ? 23.865 -6.650 -28.307 1.00 94.25 609 CYS A N 1
ATOM 4814 C CA . CYS A 1 609 ? 25.007 -7.180 -27.547 1.00 94.25 609 CYS A CA 1
ATOM 4815 C C . CYS A 1 609 ? 24.667 -8.460 -26.757 1.00 94.25 609 CYS A C 1
ATOM 4817 O O . CYS A 1 609 ? 25.561 -9.207 -26.381 1.00 94.25 609 CYS A O 1
ATOM 4819 N N . PHE A 1 610 ? 23.377 -8.722 -26.518 1.00 93.94 610 PHE A N 1
ATOM 4820 C CA . PHE A 1 610 ? 22.860 -9.933 -25.868 1.00 93.94 610 PHE A CA 1
ATOM 4821 C C . PHE A 1 610 ? 22.615 -11.111 -26.828 1.00 93.94 610 PHE A C 1
ATOM 4823 O O . PHE A 1 610 ? 22.212 -12.186 -26.384 1.00 93.94 610 PHE A O 1
ATOM 4830 N N . ARG A 1 611 ? 22.830 -10.943 -28.141 1.00 92.25 611 ARG A N 1
ATOM 4831 C CA . ARG A 1 611 ? 22.741 -12.060 -29.096 1.00 92.25 611 ARG A CA 1
ATOM 4832 C C . ARG A 1 611 ? 23.944 -12.991 -28.923 1.00 92.25 611 ARG A C 1
ATOM 4834 O O . ARG A 1 611 ? 25.049 -12.472 -28.768 1.00 92.25 611 ARG A O 1
ATOM 4841 N N . PRO A 1 612 ? 23.785 -14.325 -29.021 1.00 88.62 612 PRO A N 1
ATOM 4842 C CA . PRO A 1 612 ? 24.897 -15.265 -28.868 1.00 88.62 612 PRO A CA 1
ATOM 4843 C C . PRO A 1 612 ? 26.091 -14.994 -29.794 1.00 88.62 612 PRO A C 1
ATOM 4845 O O . PRO A 1 612 ? 27.218 -15.269 -29.401 1.00 88.62 612 PRO A O 1
ATOM 4848 N N . GLU A 1 613 ? 25.872 -14.417 -30.985 1.00 90.94 613 GLU A N 1
ATOM 4849 C CA . GLU A 1 613 ? 26.960 -14.017 -31.897 1.00 90.94 613 GLU A CA 1
ATOM 4850 C C . GLU A 1 613 ? 27.839 -12.864 -31.370 1.00 90.94 613 GLU A C 1
ATOM 4852 O O . GLU A 1 613 ? 28.989 -12.736 -31.785 1.00 90.94 613 GLU A O 1
ATOM 4857 N N . ASN A 1 614 ? 27.293 -12.007 -30.498 1.00 90.75 614 ASN A N 1
ATOM 4858 C CA . ASN A 1 614 ? 27.885 -10.726 -30.088 1.00 90.75 614 ASN A CA 1
ATOM 4859 C C . ASN A 1 614 ? 28.380 -10.709 -28.631 1.00 90.75 614 ASN A C 1
ATOM 4861 O O . ASN A 1 614 ? 29.080 -9.776 -28.235 1.00 90.75 614 ASN A O 1
ATOM 4865 N N . VAL A 1 615 ? 28.004 -11.702 -27.821 1.00 91.56 615 VAL A N 1
ATOM 4866 C CA . VAL A 1 615 ? 28.477 -11.832 -26.436 1.00 91.56 615 VAL A CA 1
ATOM 4867 C C . VAL A 1 615 ? 29.949 -12.248 -26.442 1.00 91.56 615 VAL A C 1
ATOM 4869 O O . VAL A 1 615 ? 30.337 -13.193 -27.126 1.00 91.56 615 VAL A O 1
ATOM 4872 N N . SER A 1 616 ? 30.782 -11.556 -25.658 1.00 90.38 616 SER A N 1
ATOM 4873 C CA . SER A 1 616 ? 32.204 -11.894 -25.537 1.00 90.38 616 SER A CA 1
ATOM 4874 C C . SER A 1 616 ? 32.388 -13.315 -24.984 1.00 90.38 616 SER A C 1
ATOM 4876 O O . SER A 1 616 ? 31.782 -13.629 -23.959 1.00 90.38 616 SER A O 1
ATOM 4878 N N . PRO A 1 617 ? 33.285 -14.152 -25.550 1.00 89.00 617 PRO A N 1
ATOM 4879 C CA . PRO A 1 617 ? 33.606 -15.477 -25.006 1.00 89.00 617 PRO A CA 1
ATOM 4880 C C . PRO A 1 617 ? 34.111 -15.482 -23.553 1.00 89.00 617 PRO A C 1
ATOM 4882 O O . PRO A 1 617 ? 34.141 -16.541 -22.932 1.00 89.00 617 PRO A O 1
ATOM 4885 N N . ARG A 1 618 ? 34.510 -14.324 -23.003 1.00 87.56 618 ARG A N 1
ATOM 4886 C CA . ARG A 1 618 ? 34.875 -14.167 -21.583 1.00 87.56 618 ARG A CA 1
ATOM 4887 C C . ARG A 1 618 ? 33.668 -13.982 -20.649 1.00 87.56 618 ARG A C 1
ATOM 4889 O O . ARG A 1 618 ? 33.806 -14.166 -19.444 1.00 87.56 618 ARG A O 1
ATOM 4896 N N . TYR A 1 619 ? 32.488 -13.648 -21.176 1.00 92.12 619 TYR A N 1
ATOM 4897 C CA . TYR A 1 619 ? 31.280 -13.374 -20.395 1.00 92.12 619 TYR A CA 1
ATOM 4898 C C . TYR A 1 619 ? 30.300 -14.559 -20.440 1.00 92.12 619 TYR A C 1
ATOM 4900 O O . TYR A 1 619 ? 29.670 -14.845 -21.459 1.00 92.12 619 TYR A O 1
ATOM 4908 N N . ASN A 1 620 ? 30.126 -15.250 -19.309 1.00 90.69 620 ASN A N 1
ATOM 4909 C CA . ASN A 1 620 ? 29.186 -16.369 -19.197 1.00 90.69 620 ASN A CA 1
ATOM 4910 C C . ASN A 1 620 ? 27.749 -15.868 -18.959 1.00 90.69 620 ASN A C 1
ATOM 4912 O O . ASN A 1 620 ? 27.295 -15.763 -17.818 1.00 90.69 620 ASN A O 1
ATOM 4916 N N . LEU A 1 621 ? 27.029 -15.595 -20.053 1.00 89.31 621 LEU A N 1
ATOM 4917 C CA . LEU A 1 621 ? 25.647 -15.096 -20.049 1.00 89.31 621 LEU A CA 1
ATOM 4918 C C . LEU A 1 621 ? 24.700 -15.930 -19.171 1.00 89.31 621 LEU A C 1
ATOM 4920 O O . LEU A 1 621 ? 23.935 -15.372 -18.385 1.00 89.31 621 LEU A O 1
ATOM 4924 N N . SER A 1 622 ? 24.771 -17.260 -19.261 1.00 86.81 622 SER A N 1
ATOM 4925 C CA . SER A 1 622 ? 23.891 -18.159 -18.506 1.00 86.81 622 SER A CA 1
ATOM 4926 C C . SER A 1 622 ? 24.144 -18.082 -16.998 1.00 86.81 622 SER A C 1
ATOM 4928 O O . SER A 1 622 ? 23.193 -18.010 -16.222 1.00 86.81 622 SER A O 1
ATOM 4930 N N . ALA A 1 623 ? 25.408 -18.050 -16.563 1.00 87.62 623 ALA A N 1
ATOM 4931 C CA . ALA A 1 623 ? 25.753 -17.931 -15.144 1.00 87.62 623 ALA A CA 1
ATOM 4932 C C . ALA A 1 623 ? 25.500 -16.516 -14.585 1.00 87.62 623 ALA A C 1
ATOM 4934 O O . ALA A 1 623 ? 25.114 -16.369 -13.422 1.00 87.62 623 ALA A O 1
ATOM 4935 N N . ALA A 1 624 ? 25.675 -15.479 -15.408 1.00 86.19 624 ALA A N 1
ATOM 4936 C CA . ALA A 1 624 ? 25.405 -14.098 -15.024 1.00 86.19 624 ALA A CA 1
ATOM 4937 C C . ALA A 1 624 ? 23.901 -13.843 -14.810 1.00 86.19 624 ALA A C 1
ATOM 4939 O O . ALA A 1 624 ? 23.522 -13.314 -13.765 1.00 86.19 624 ALA A O 1
ATOM 4940 N N . LEU A 1 625 ? 23.046 -14.266 -15.754 1.00 84.19 625 LEU A N 1
ATOM 4941 C CA . LEU A 1 625 ? 21.598 -14.011 -15.710 1.00 84.19 625 LEU A CA 1
ATOM 4942 C C . LEU A 1 625 ? 20.792 -15.044 -14.906 1.00 84.19 625 LEU A C 1
ATOM 4944 O O . LEU A 1 625 ? 19.744 -14.700 -14.356 1.00 84.19 625 LEU A O 1
ATOM 4948 N N . HIS A 1 626 ? 21.231 -16.307 -14.877 1.00 82.88 626 HIS A N 1
ATOM 4949 C CA . HIS A 1 626 ? 20.438 -17.440 -14.371 1.00 82.88 626 HIS A CA 1
ATOM 4950 C C . HIS A 1 626 ? 21.216 -18.393 -13.445 1.00 82.88 626 HIS A C 1
ATOM 4952 O O . HIS A 1 626 ? 20.671 -19.412 -13.019 1.00 82.88 626 HIS A O 1
ATOM 4958 N N . GLY A 1 627 ? 22.475 -18.087 -13.116 1.00 83.25 627 GLY A N 1
ATOM 4959 C CA . GLY A 1 627 ? 23.225 -18.823 -12.096 1.00 83.25 627 GLY A CA 1
ATOM 4960 C C . GLY A 1 627 ? 22.615 -18.647 -10.702 1.00 83.25 627 GLY A C 1
ATOM 4961 O O . GLY A 1 627 ? 21.970 -17.636 -10.424 1.00 83.25 627 GLY A O 1
ATOM 4962 N N . GLN A 1 628 ? 22.838 -19.620 -9.817 1.00 83.88 628 GLN A N 1
ATOM 4963 C CA . GLN A 1 628 ? 22.426 -19.522 -8.412 1.00 83.88 628 GLN A CA 1
ATOM 4964 C C . GLN A 1 628 ? 23.166 -18.386 -7.686 1.00 83.88 628 GLN A C 1
ATOM 4966 O O . GLN A 1 628 ? 24.267 -17.996 -8.081 1.00 83.88 628 GLN A O 1
ATOM 4971 N N . LYS A 1 629 ? 22.522 -17.850 -6.645 1.00 85.81 629 LYS A N 1
ATOM 4972 C CA . LYS A 1 629 ? 22.941 -16.687 -5.850 1.00 85.81 629 LYS A CA 1
ATOM 4973 C C . LYS A 1 629 ? 22.600 -16.975 -4.383 1.00 85.81 629 LYS A C 1
ATOM 4975 O O . LYS A 1 629 ? 21.483 -17.421 -4.118 1.00 85.81 629 LYS A O 1
ATOM 4980 N N . LYS A 1 630 ? 23.524 -16.743 -3.451 1.00 83.56 630 LYS A N 1
ATOM 4981 C CA . LYS A 1 630 ? 23.284 -16.758 -1.997 1.00 83.56 630 LYS A CA 1
ATOM 4982 C C . LYS A 1 630 ? 22.407 -15.575 -1.572 1.00 83.56 630 LYS A C 1
ATOM 4984 O O . LYS A 1 630 ? 21.533 -15.726 -0.722 1.00 83.56 630 LYS A O 1
ATOM 4989 N N . THR A 1 631 ? 22.625 -14.405 -2.171 1.00 80.25 631 THR A N 1
ATOM 4990 C CA . THR A 1 631 ? 22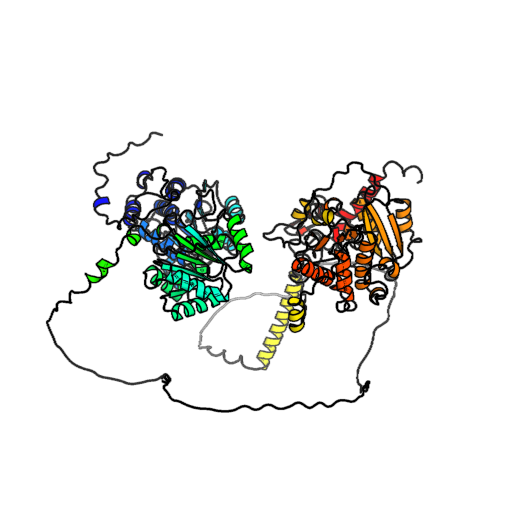.020 -13.127 -1.775 1.00 80.25 631 THR A CA 1
ATOM 4991 C C . THR A 1 631 ? 21.295 -12.508 -2.966 1.00 80.25 631 THR A C 1
ATOM 4993 O O . THR A 1 631 ? 21.874 -11.779 -3.764 1.00 80.25 631 THR A O 1
ATOM 4996 N N . GLU A 1 632 ? 20.000 -12.785 -3.124 1.00 77.69 632 GLU A N 1
ATOM 4997 C CA . GLU A 1 632 ? 19.190 -12.214 -4.211 1.00 77.69 632 GLU A CA 1
ATOM 4998 C C . GLU A 1 632 ? 18.814 -10.750 -3.919 1.00 77.69 632 GLU A C 1
ATOM 5000 O O . GLU A 1 632 ? 17.893 -10.468 -3.150 1.00 77.69 632 GLU A O 1
ATOM 5005 N N . VAL A 1 633 ? 19.506 -9.800 -4.560 1.00 73.56 633 VAL A N 1
ATOM 5006 C CA . VAL A 1 633 ? 19.167 -8.373 -4.451 1.00 73.56 633 VAL A CA 1
ATOM 5007 C C . VAL A 1 633 ? 18.196 -7.976 -5.563 1.00 73.56 633 VAL A C 1
ATOM 5009 O O . VAL A 1 633 ? 18.577 -7.831 -6.724 1.00 73.56 633 VAL A O 1
ATOM 5012 N N . HIS A 1 634 ? 16.924 -7.791 -5.209 1.00 65.25 634 HIS A N 1
ATOM 5013 C CA . HIS A 1 634 ? 15.867 -7.463 -6.167 1.00 65.25 634 HIS A CA 1
ATOM 5014 C C . HIS A 1 634 ? 16.040 -6.065 -6.785 1.00 65.25 634 HIS A C 1
ATOM 5016 O O . HIS A 1 634 ? 16.453 -5.114 -6.124 1.00 65.25 634 HIS A O 1
ATOM 5022 N N . ALA A 1 635 ? 15.636 -5.894 -8.047 1.00 54.84 635 ALA A N 1
ATOM 5023 C CA . ALA A 1 635 ? 15.645 -4.590 -8.701 1.00 54.84 635 ALA A CA 1
ATOM 5024 C C . ALA A 1 635 ? 14.578 -3.633 -8.123 1.00 54.84 635 ALA A C 1
ATOM 5026 O O . ALA A 1 635 ? 13.382 -3.821 -8.349 1.00 54.84 635 ALA A O 1
ATOM 5027 N N . GLY A 1 636 ? 15.018 -2.581 -7.424 1.00 56.09 636 GLY A N 1
ATOM 5028 C CA . GLY A 1 636 ? 14.390 -1.250 -7.459 1.00 56.09 636 GLY A CA 1
ATOM 5029 C C . GLY A 1 636 ? 12.915 -1.130 -7.051 1.00 56.09 636 GLY A C 1
ATOM 5030 O O . GLY A 1 636 ? 12.206 -0.279 -7.592 1.00 56.09 636 GLY A O 1
ATOM 5031 N N . LEU A 1 637 ? 12.425 -1.952 -6.118 1.00 51.66 637 LEU A N 1
ATOM 5032 C CA . LEU A 1 637 ? 11.104 -1.731 -5.522 1.00 51.66 637 LEU A CA 1
ATOM 5033 C C . LEU A 1 637 ? 11.166 -0.531 -4.559 1.00 51.66 637 LEU A C 1
ATOM 5035 O O . LEU A 1 637 ? 12.002 -0.534 -3.657 1.00 51.66 637 LEU A O 1
ATOM 5039 N N . PRO A 1 638 ? 10.280 0.478 -4.681 1.00 52.03 638 PRO A N 1
ATOM 5040 C CA . PRO A 1 638 ? 10.193 1.534 -3.680 1.00 52.03 638 PRO A CA 1
ATOM 5041 C C . PRO A 1 638 ? 9.658 0.939 -2.374 1.00 52.03 638 PRO A C 1
ATOM 5043 O O . PRO A 1 638 ? 8.550 0.390 -2.359 1.00 52.03 638 PRO A O 1
ATOM 5046 N N . LEU A 1 639 ? 10.422 1.063 -1.286 1.00 52.78 639 LEU A N 1
ATOM 5047 C CA . LEU A 1 639 ? 10.008 0.607 0.041 1.00 52.78 639 LEU A CA 1
ATOM 5048 C C . LEU A 1 639 ? 8.726 1.345 0.462 1.00 52.78 639 LEU A C 1
ATOM 5050 O O . LEU A 1 639 ? 8.680 2.572 0.557 1.00 52.78 639 LEU A O 1
ATOM 5054 N N . ARG A 1 640 ? 7.649 0.584 0.673 1.00 47.50 640 ARG A N 1
ATOM 5055 C CA . ARG A 1 640 ? 6.352 1.082 1.156 1.00 47.50 640 ARG A CA 1
ATOM 5056 C C . ARG A 1 640 ? 6.154 0.650 2.606 1.00 47.50 640 ARG A C 1
ATOM 5058 O O . ARG A 1 640 ? 6.767 -0.311 3.050 1.00 47.50 640 ARG A O 1
ATOM 5065 N N . LEU A 1 641 ? 5.231 1.318 3.303 1.00 44.94 641 LEU A N 1
ATOM 5066 C CA . LEU A 1 641 ? 4.785 0.964 4.662 1.00 44.94 641 LEU A CA 1
ATOM 5067 C C . LEU A 1 641 ? 5.844 1.139 5.770 1.00 44.94 641 LEU A C 1
ATOM 5069 O O . LEU A 1 641 ? 5.821 0.414 6.755 1.00 44.94 641 LEU A O 1
ATOM 5073 N N . GLY A 1 642 ? 6.739 2.124 5.643 1.00 49.03 642 GLY A N 1
ATOM 5074 C CA . GLY A 1 642 ? 7.621 2.530 6.748 1.00 49.03 642 GLY A CA 1
ATOM 5075 C C . GLY A 1 642 ? 8.758 1.559 7.075 1.00 49.03 642 GLY A C 1
ATOM 5076 O O . GLY A 1 642 ? 9.407 1.738 8.098 1.00 49.03 642 GLY A O 1
ATOM 5077 N N . VAL A 1 643 ? 9.018 0.569 6.214 1.00 52.78 643 VAL A N 1
ATOM 5078 C CA . VAL A 1 643 ? 10.250 -0.227 6.273 1.00 52.78 643 VAL A CA 1
ATOM 5079 C C . VAL A 1 643 ? 11.434 0.699 6.013 1.00 52.78 643 VAL A C 1
ATOM 5081 O O . VAL A 1 643 ? 11.491 1.363 4.974 1.00 52.78 643 VAL A O 1
ATOM 5084 N N . ASP A 1 644 ? 12.354 0.742 6.966 1.00 62.62 644 ASP A N 1
ATOM 5085 C CA . ASP A 1 644 ? 13.589 1.505 6.881 1.00 62.62 644 ASP A CA 1
ATOM 5086 C C . ASP A 1 644 ? 14.543 0.867 5.853 1.00 62.62 644 ASP A C 1
ATOM 5088 O O . ASP A 1 644 ? 14.682 -0.359 5.787 1.00 62.62 644 ASP A O 1
ATOM 5092 N N . CYS A 1 645 ? 15.222 1.685 5.047 1.00 68.69 645 CYS A N 1
ATOM 5093 C CA . CYS A 1 645 ? 16.277 1.185 4.172 1.00 68.69 645 CYS A CA 1
ATOM 5094 C C . CYS A 1 645 ? 17.441 0.605 4.991 1.00 68.69 645 CYS A C 1
ATOM 5096 O O . CYS A 1 645 ? 17.965 -0.451 4.634 1.00 68.69 645 CYS A O 1
ATOM 5098 N N . TYR A 1 646 ? 17.776 1.202 6.143 1.00 74.88 646 TYR A N 1
ATOM 5099 C CA . TYR A 1 646 ? 18.799 0.659 7.033 1.00 74.88 646 TYR A CA 1
ATOM 5100 C C . TYR A 1 646 ? 18.461 -0.784 7.444 1.00 74.88 646 TYR A C 1
ATOM 5102 O O . TYR A 1 646 ? 19.343 -1.638 7.417 1.00 74.88 646 TYR A O 1
ATOM 5110 N N . ASP A 1 647 ? 17.198 -1.098 7.752 1.00 75.19 647 ASP A N 1
ATOM 5111 C CA . ASP A 1 647 ? 16.783 -2.468 8.088 1.00 75.19 647 ASP A CA 1
ATOM 5112 C C . ASP A 1 647 ? 16.917 -3.441 6.909 1.00 75.19 647 ASP A C 1
ATOM 5114 O O . ASP A 1 647 ? 17.384 -4.560 7.116 1.00 75.19 647 ASP A O 1
ATOM 5118 N N . PHE A 1 648 ? 16.600 -3.026 5.676 1.00 76.44 648 PHE A N 1
ATOM 5119 C CA . PHE A 1 648 ? 16.760 -3.889 4.498 1.00 76.44 648 PHE A CA 1
ATOM 5120 C C . PHE A 1 648 ? 18.231 -4.245 4.219 1.00 76.44 648 PHE A C 1
ATOM 5122 O O . PHE A 1 648 ? 18.552 -5.416 4.039 1.00 76.44 648 PHE A O 1
ATOM 5129 N N . ALA A 1 649 ? 19.159 -3.283 4.237 1.00 78.50 649 ALA A N 1
ATOM 5130 C CA . ALA A 1 649 ? 20.584 -3.628 4.130 1.00 78.50 649 ALA A CA 1
ATOM 5131 C C . ALA A 1 649 ? 21.103 -4.393 5.357 1.00 78.50 649 ALA A C 1
ATOM 5133 O O . ALA A 1 649 ? 22.055 -5.169 5.244 1.00 78.50 649 ALA A O 1
ATOM 5134 N N . GLY A 1 650 ? 20.456 -4.222 6.512 1.00 81.06 650 GLY A N 1
ATOM 5135 C CA . GLY A 1 650 ? 20.702 -5.009 7.715 1.00 81.06 650 GLY A CA 1
ATOM 5136 C C . GLY A 1 650 ? 20.439 -6.510 7.548 1.00 81.06 650 GLY A C 1
ATOM 5137 O O . GLY A 1 650 ? 21.074 -7.286 8.255 1.00 81.06 650 GLY A O 1
ATOM 5138 N N . THR A 1 651 ? 19.581 -6.942 6.611 1.00 83.19 651 THR A N 1
ATOM 5139 C CA . THR A 1 651 ? 19.342 -8.379 6.352 1.00 83.19 651 THR A CA 1
ATOM 5140 C C . THR A 1 651 ? 20.386 -9.030 5.446 1.00 83.19 651 THR A C 1
ATOM 5142 O O . THR A 1 651 ? 20.357 -10.244 5.266 1.00 83.19 651 THR A O 1
ATOM 5145 N N . ILE A 1 652 ? 21.278 -8.252 4.826 1.00 85.19 652 ILE A N 1
ATOM 5146 C CA . ILE A 1 652 ? 22.387 -8.792 4.034 1.00 85.19 652 ILE A CA 1
ATOM 5147 C C . ILE A 1 652 ? 23.550 -9.033 4.995 1.00 85.19 652 ILE A C 1
ATOM 5149 O O . ILE A 1 652 ? 24.218 -8.083 5.399 1.00 85.19 652 ILE A O 1
ATOM 5153 N N . GLU A 1 653 ? 23.772 -10.280 5.398 1.00 83.44 653 GLU A N 1
ATOM 5154 C CA . GLU A 1 653 ? 24.879 -10.659 6.286 1.00 83.44 653 GLU A CA 1
ATOM 5155 C C . GLU A 1 653 ? 26.239 -10.612 5.551 1.00 83.44 653 GLU A C 1
ATOM 5157 O O . GLU A 1 653 ? 26.279 -10.777 4.330 1.00 83.44 653 GLU A O 1
ATOM 5162 N N . PRO A 1 654 ? 27.362 -10.341 6.249 1.00 80.75 654 PRO A N 1
ATOM 5163 C CA . PRO A 1 654 ? 28.696 -10.422 5.650 1.00 80.75 654 PRO A CA 1
ATOM 5164 C C . PRO A 1 654 ? 29.053 -11.874 5.300 1.00 80.75 654 PRO A C 1
ATOM 5166 O O . PRO A 1 654 ? 28.686 -12.795 6.030 1.00 80.75 654 PRO A O 1
ATOM 5169 N N . GLU A 1 655 ? 29.813 -12.092 4.223 1.00 78.12 655 GLU A N 1
ATOM 5170 C CA . GLU A 1 655 ? 30.296 -13.440 3.909 1.00 78.12 655 GLU A CA 1
ATOM 5171 C C . GLU A 1 655 ? 31.350 -13.902 4.932 1.00 78.12 655 GLU A C 1
ATOM 5173 O O . GLU A 1 655 ? 32.224 -13.112 5.319 1.00 78.12 655 GLU A O 1
ATOM 5178 N N . PRO A 1 656 ? 31.319 -15.178 5.365 1.00 72.06 656 PRO A N 1
ATOM 5179 C CA . PRO A 1 656 ? 32.358 -15.723 6.225 1.00 72.06 656 PRO A CA 1
ATOM 5180 C C . PRO A 1 656 ? 33.714 -15.669 5.514 1.00 72.06 656 PRO A C 1
ATOM 5182 O O . PRO A 1 656 ? 33.852 -15.994 4.336 1.00 72.06 656 PRO A O 1
ATOM 5185 N N . HIS A 1 657 ? 34.744 -15.236 6.237 1.00 66.50 657 HIS A N 1
ATOM 5186 C CA . HIS A 1 657 ? 36.106 -15.215 5.717 1.00 66.50 657 HIS A CA 1
ATOM 5187 C C . HIS A 1 657 ? 36.716 -16.622 5.803 1.00 66.50 657 HIS A C 1
ATOM 5189 O O . HIS A 1 657 ? 37.475 -16.915 6.725 1.00 66.50 657 HIS A O 1
ATOM 5195 N N . ASP A 1 658 ? 36.411 -17.472 4.819 1.00 62.69 658 ASP A N 1
ATOM 5196 C CA . ASP A 1 658 ? 36.816 -18.890 4.713 1.00 62.69 658 ASP A CA 1
ATOM 5197 C C . ASP A 1 658 ? 38.342 -19.126 4.539 1.00 62.69 658 ASP A C 1
ATOM 5199 O O . ASP A 1 658 ? 38.781 -20.149 4.019 1.00 62.69 658 ASP A O 1
ATOM 5203 N N . GLY A 1 659 ? 39.189 -18.164 4.923 1.00 66.81 659 GLY A N 1
ATOM 5204 C CA . GLY A 1 659 ? 40.653 -18.233 4.814 1.00 66.81 659 GLY A CA 1
ATOM 5205 C C . GLY A 1 659 ? 41.211 -18.166 3.386 1.00 66.81 659 GLY A C 1
ATOM 5206 O O . GLY A 1 659 ? 42.427 -18.215 3.211 1.00 66.81 659 GLY A O 1
ATOM 5207 N N . VAL A 1 660 ? 40.350 -18.041 2.371 1.00 75.88 660 VAL A N 1
ATOM 5208 C CA . VAL A 1 660 ? 40.730 -18.027 0.951 1.00 75.88 660 VAL A CA 1
ATOM 5209 C C . VAL A 1 660 ? 41.642 -16.837 0.633 1.00 75.88 660 VAL A C 1
ATOM 5211 O O . VAL A 1 660 ? 41.324 -15.687 0.939 1.00 75.88 660 VAL A O 1
ATOM 5214 N N . VAL A 1 661 ? 42.760 -17.124 -0.037 1.00 81.50 661 VAL A N 1
ATOM 5215 C CA . VAL A 1 661 ? 43.672 -16.127 -0.609 1.00 81.50 661 VAL A CA 1
ATOM 5216 C C . VAL A 1 661 ? 43.722 -16.334 -2.115 1.00 81.50 661 VAL A C 1
ATOM 5218 O O . VAL A 1 661 ? 44.164 -17.383 -2.577 1.00 81.50 661 VAL A O 1
ATOM 5221 N N . LEU A 1 662 ? 43.263 -15.337 -2.869 1.00 83.44 662 LEU A N 1
ATOM 5222 C CA . LEU A 1 662 ? 43.303 -15.339 -4.331 1.00 83.44 662 LEU A CA 1
ATOM 5223 C C . LEU A 1 662 ? 44.618 -14.732 -4.829 1.00 83.44 662 LEU A C 1
ATOM 5225 O O . LEU A 1 662 ? 45.184 -13.835 -4.179 1.00 83.44 662 LEU A O 1
ATOM 5229 N N . LEU A 1 663 ? 45.088 -15.183 -5.997 1.00 84.69 663 LEU A N 1
ATOM 5230 C CA . LEU A 1 663 ? 46.214 -14.547 -6.683 1.00 84.69 663 LEU A CA 1
ATOM 5231 C C . LEU A 1 663 ? 45.846 -13.098 -7.058 1.00 84.69 663 LEU A C 1
ATOM 5233 O O . LEU A 1 663 ? 44.666 -12.811 -7.266 1.00 84.69 663 LEU A O 1
ATOM 5237 N N . PRO A 1 664 ? 46.808 -12.159 -7.163 1.00 80.12 664 PRO A N 1
ATOM 5238 C CA . PRO A 1 664 ? 46.495 -10.737 -7.351 1.00 80.12 664 PRO A CA 1
ATOM 5239 C C . PRO A 1 664 ? 45.591 -10.428 -8.553 1.00 80.12 664 PRO A C 1
ATOM 5241 O O . PRO A 1 664 ? 44.793 -9.495 -8.481 1.00 80.12 664 PRO A O 1
ATOM 5244 N N . ASP A 1 665 ? 45.682 -11.221 -9.623 1.00 79.38 665 ASP A N 1
ATOM 5245 C CA . ASP A 1 665 ? 44.899 -11.059 -10.858 1.00 79.38 665 ASP A CA 1
ATOM 5246 C C . ASP A 1 665 ? 43.585 -11.878 -10.871 1.00 79.38 665 ASP A C 1
ATOM 5248 O O . ASP A 1 665 ? 42.782 -11.744 -11.789 1.00 79.38 665 ASP A O 1
ATOM 5252 N N . GLU A 1 666 ? 43.341 -12.699 -9.842 1.00 84.81 666 GLU A N 1
ATOM 5253 C CA . GLU A 1 666 ? 42.065 -13.395 -9.583 1.00 84.81 666 GLU A CA 1
ATOM 5254 C C . GLU A 1 666 ? 41.175 -12.628 -8.585 1.00 84.81 666 GLU A C 1
ATOM 5256 O O . GLU A 1 666 ? 39.992 -12.939 -8.426 1.00 84.81 666 GLU A O 1
ATOM 5261 N N . ARG A 1 667 ? 41.737 -11.634 -7.883 1.00 91.31 667 ARG A N 1
ATOM 5262 C CA . ARG A 1 667 ? 41.020 -10.793 -6.914 1.00 91.31 667 ARG A CA 1
ATOM 5263 C C . ARG A 1 667 ? 39.981 -9.921 -7.604 1.00 91.31 667 ARG A C 1
ATOM 5265 O O . ARG A 1 667 ? 40.199 -9.404 -8.696 1.00 91.31 667 ARG A O 1
ATOM 5272 N N . VAL A 1 668 ? 38.878 -9.658 -6.907 1.00 93.25 668 VAL A N 1
ATOM 5273 C CA . VAL A 1 668 ? 37.888 -8.688 -7.373 1.00 93.25 668 VAL A CA 1
ATOM 5274 C C . VAL A 1 668 ? 38.527 -7.305 -7.383 1.00 93.25 668 VAL A C 1
ATOM 5276 O O . VAL A 1 668 ? 38.913 -6.766 -6.341 1.00 93.25 668 VAL A O 1
ATOM 5279 N N . HIS A 1 669 ? 38.626 -6.726 -8.575 1.00 95.75 669 HIS A N 1
ATOM 5280 C CA . HIS A 1 669 ? 39.077 -5.358 -8.743 1.00 95.75 669 HIS A CA 1
ATOM 5281 C C . HIS A 1 669 ? 38.013 -4.369 -8.256 1.00 95.75 669 HIS A C 1
ATOM 5283 O O . HIS A 1 669 ? 36.839 -4.451 -8.620 1.00 95.75 669 HIS A O 1
ATOM 5289 N N . TYR A 1 670 ? 38.457 -3.416 -7.445 1.00 97.50 670 TYR A N 1
ATOM 5290 C CA . TYR A 1 670 ? 37.715 -2.226 -7.060 1.00 97.50 670 TYR A CA 1
ATOM 5291 C C . TYR A 1 670 ? 38.386 -1.022 -7.711 1.00 97.50 670 TYR A C 1
ATOM 5293 O O . TYR A 1 670 ? 39.597 -0.844 -7.607 1.00 97.50 670 TYR A O 1
ATOM 5301 N N . HIS A 1 671 ? 37.608 -0.194 -8.391 1.00 97.56 671 HIS A N 1
ATOM 5302 C CA . HIS A 1 671 ? 38.094 0.900 -9.216 1.00 97.56 671 HIS A CA 1
ATOM 5303 C C . HIS A 1 671 ? 37.591 2.239 -8.688 1.00 97.56 671 HIS A C 1
ATOM 5305 O O . HIS A 1 671 ? 36.409 2.397 -8.402 1.00 97.56 671 HIS A O 1
ATOM 5311 N N . THR A 1 672 ? 38.494 3.209 -8.591 1.00 95.88 672 THR A N 1
ATOM 5312 C CA . THR A 1 672 ? 38.189 4.604 -8.250 1.00 95.88 672 THR A CA 1
ATOM 5313 C C . THR A 1 672 ? 39.050 5.535 -9.105 1.00 95.88 672 THR A C 1
ATOM 5315 O O . THR A 1 672 ? 40.056 5.094 -9.664 1.00 95.88 672 THR A O 1
ATOM 5318 N N . TYR A 1 673 ? 38.671 6.806 -9.243 1.00 94.19 673 TYR A N 1
ATOM 5319 C CA . TYR A 1 673 ? 39.305 7.754 -10.163 1.00 94.19 673 TYR A CA 1
ATOM 5320 C C . TYR A 1 673 ? 39.569 9.117 -9.524 1.00 94.19 673 TYR A C 1
ATOM 5322 O O . TYR A 1 673 ? 38.723 9.659 -8.810 1.00 94.19 673 TYR A O 1
ATOM 5330 N N . TRP A 1 674 ? 40.737 9.697 -9.816 1.00 92.50 674 TRP A N 1
ATOM 5331 C CA . TRP A 1 674 ? 41.120 11.027 -9.349 1.00 92.50 674 TRP A CA 1
ATOM 5332 C C . TRP A 1 674 ? 41.659 11.930 -10.465 1.00 92.50 674 TRP A C 1
ATOM 5334 O O . TRP A 1 674 ? 42.554 11.554 -11.225 1.00 92.50 674 TRP A O 1
ATOM 5344 N N . ARG A 1 675 ? 41.146 13.167 -10.522 1.00 90.00 675 ARG A N 1
ATOM 5345 C CA . ARG A 1 675 ? 41.577 14.198 -11.476 1.00 90.00 675 ARG A CA 1
ATOM 5346 C C . ARG A 1 675 ? 42.646 15.109 -10.881 1.00 90.00 675 ARG A C 1
ATOM 5348 O O . ARG A 1 675 ? 42.335 16.068 -10.172 1.00 90.00 675 ARG A O 1
ATOM 5355 N N . THR A 1 676 ? 43.906 14.825 -11.203 1.00 89.12 676 THR A N 1
ATOM 5356 C CA . THR A 1 676 ? 45.084 15.516 -10.648 1.00 89.12 676 THR A CA 1
ATOM 5357 C C . THR A 1 676 ? 45.171 16.988 -11.053 1.00 89.12 676 THR A C 1
ATOM 5359 O O . THR A 1 676 ? 45.697 17.804 -10.300 1.00 89.12 676 THR A O 1
ATOM 5362 N N . ASP A 1 677 ? 44.598 17.349 -12.203 1.00 88.44 677 ASP A N 1
ATOM 5363 C CA . ASP A 1 677 ? 44.518 18.720 -12.720 1.00 88.44 677 ASP A CA 1
ATOM 5364 C C . ASP A 1 677 ? 43.385 19.558 -12.099 1.00 88.44 677 ASP A C 1
ATOM 5366 O O . ASP A 1 677 ? 43.424 20.786 -12.173 1.00 88.44 677 ASP A O 1
ATOM 5370 N N . LEU A 1 678 ? 42.392 18.924 -11.460 1.00 86.38 678 LEU A N 1
ATOM 5371 C CA . LEU A 1 678 ? 41.326 19.622 -10.726 1.00 86.38 678 LEU A CA 1
ATOM 5372 C C . LEU A 1 678 ? 41.683 19.840 -9.246 1.00 86.38 678 LEU A C 1
ATOM 5374 O O . LEU A 1 678 ? 41.286 20.853 -8.654 1.00 86.38 678 LEU A O 1
ATOM 5378 N N . ALA A 1 679 ? 42.417 18.898 -8.644 1.00 86.69 679 ALA A N 1
ATOM 5379 C CA . ALA A 1 679 ? 43.008 19.024 -7.314 1.00 86.69 679 ALA A CA 1
ATOM 5380 C C . ALA A 1 679 ? 44.136 17.991 -7.085 1.00 86.69 679 ALA A C 1
ATOM 5382 O O . ALA A 1 679 ? 44.022 16.846 -7.532 1.00 86.69 679 ALA A O 1
ATOM 5383 N N . PRO A 1 680 ? 45.192 18.332 -6.321 1.00 89.00 680 PRO A N 1
ATOM 5384 C CA . PRO A 1 680 ? 46.181 17.351 -5.883 1.00 89.00 680 PRO A CA 1
ATOM 5385 C C . PRO A 1 680 ? 45.547 16.316 -4.941 1.00 89.00 680 PRO A C 1
ATOM 5387 O O . PRO A 1 680 ? 44.605 16.621 -4.206 1.00 89.00 680 PRO A O 1
ATOM 5390 N N . PHE A 1 681 ? 46.084 15.096 -4.939 1.00 92.31 681 PHE A N 1
ATOM 5391 C CA . PHE A 1 681 ? 45.683 14.053 -3.995 1.00 92.31 681 PHE A CA 1
ATOM 5392 C C . PHE A 1 681 ? 46.287 14.337 -2.609 1.00 92.31 681 PHE A C 1
ATOM 5394 O O . PHE A 1 681 ? 47.512 14.409 -2.481 1.00 92.31 681 PHE A O 1
ATOM 5401 N N . GLY A 1 682 ? 45.446 14.484 -1.581 1.00 91.69 682 GLY A N 1
ATOM 5402 C CA . GLY A 1 682 ? 45.862 14.797 -0.210 1.00 91.69 682 GLY A CA 1
ATOM 5403 C C . GLY A 1 682 ? 45.151 13.967 0.865 1.00 91.69 682 GLY A C 1
ATOM 5404 O O . GLY A 1 682 ? 44.375 13.058 0.580 1.00 91.69 682 GLY A O 1
ATOM 5405 N N . GLU A 1 683 ? 45.386 14.318 2.131 1.00 90.50 683 GLU A N 1
ATOM 5406 C CA . GLU A 1 683 ? 44.853 13.621 3.321 1.00 90.50 683 GLU A CA 1
ATOM 5407 C C . GLU A 1 683 ? 43.318 13.506 3.324 1.00 90.50 683 GLU A C 1
ATOM 5409 O O . GLU A 1 683 ? 42.741 12.562 3.860 1.00 90.50 683 GLU A O 1
ATOM 5414 N N . ARG A 1 684 ? 42.620 14.454 2.687 1.00 88.88 684 ARG A N 1
ATOM 5415 C CA . ARG A 1 684 ? 41.157 14.425 2.580 1.00 88.88 684 ARG A CA 1
ATOM 5416 C C . ARG A 1 684 ? 40.657 13.341 1.613 1.00 88.88 684 ARG A C 1
ATOM 5418 O O . ARG A 1 684 ? 39.545 12.851 1.812 1.00 88.88 684 ARG A O 1
ATOM 5425 N N . GLN A 1 685 ? 41.452 12.961 0.613 1.00 91.00 685 GLN A N 1
ATOM 5426 C CA . GLN A 1 685 ? 41.183 11.863 -0.325 1.00 91.00 685 GLN A CA 1
ATOM 5427 C C . GLN A 1 685 ? 41.599 10.507 0.267 1.00 91.00 685 GLN A C 1
ATOM 5429 O O . GLN A 1 685 ? 40.927 9.506 0.033 1.00 91.00 685 GLN A O 1
ATOM 5434 N N . GLU A 1 686 ? 42.646 10.480 1.099 1.00 93.69 686 GLU A N 1
ATOM 5435 C CA . GLU A 1 686 ? 43.130 9.276 1.795 1.00 93.69 686 GLU A CA 1
ATOM 5436 C C . GLU A 1 686 ? 42.032 8.546 2.597 1.00 93.69 686 GLU A C 1
ATOM 5438 O O . GLU A 1 686 ? 42.079 7.326 2.736 1.00 93.69 686 GLU A O 1
ATOM 5443 N N . TRP A 1 687 ? 40.997 9.252 3.064 1.00 94.25 687 TRP A N 1
ATOM 5444 C CA . TRP A 1 687 ? 39.872 8.641 3.781 1.00 94.25 687 TRP A CA 1
ATOM 5445 C C . TRP A 1 687 ? 39.086 7.591 2.986 1.00 94.25 687 TRP A C 1
ATOM 5447 O O . TRP A 1 687 ? 38.568 6.663 3.604 1.00 94.25 687 TRP A O 1
ATOM 5457 N N . MET A 1 688 ? 39.032 7.674 1.651 1.00 94.12 688 MET A N 1
ATOM 5458 C CA . MET A 1 688 ? 38.409 6.619 0.840 1.00 94.12 688 MET A CA 1
ATOM 5459 C C . MET A 1 688 ? 39.257 5.339 0.875 1.00 94.12 688 MET A C 1
ATOM 5461 O O . MET A 1 688 ? 38.724 4.278 1.201 1.00 94.12 688 MET A O 1
ATOM 5465 N N . LEU A 1 689 ? 40.581 5.451 0.687 1.00 95.88 689 LEU A N 1
ATOM 5466 C CA . LEU A 1 689 ? 41.531 4.335 0.831 1.00 95.88 689 LEU A CA 1
ATOM 5467 C C . LEU A 1 689 ? 41.438 3.721 2.234 1.00 95.88 689 LEU A C 1
ATOM 5469 O O . LEU A 1 689 ? 41.275 2.510 2.359 1.00 95.88 689 LEU A O 1
ATOM 5473 N N . LYS A 1 690 ? 41.461 4.550 3.289 1.00 95.94 690 LYS A N 1
ATOM 5474 C CA . LYS A 1 690 ? 41.272 4.084 4.672 1.00 95.94 690 LYS A CA 1
ATOM 5475 C C . LYS A 1 690 ? 39.959 3.320 4.845 1.00 95.94 690 LYS A C 1
ATOM 5477 O O . LYS A 1 690 ? 39.971 2.264 5.465 1.00 95.94 690 LYS A O 1
ATOM 5482 N N . SER A 1 691 ? 38.850 3.818 4.287 1.00 95.94 691 SER A N 1
ATOM 5483 C CA . SER A 1 691 ? 37.555 3.131 4.366 1.00 95.94 691 SER A CA 1
ATOM 5484 C C . SER A 1 691 ? 37.576 1.779 3.646 1.00 95.94 691 SER A C 1
ATOM 5486 O O . SER A 1 691 ? 37.111 0.792 4.210 1.00 95.94 691 SER A O 1
ATOM 5488 N N . PHE A 1 692 ? 38.205 1.690 2.467 1.00 96.44 692 PHE A N 1
ATOM 5489 C CA . PHE A 1 692 ? 38.376 0.441 1.722 1.00 96.44 692 PHE A CA 1
ATOM 5490 C C . PHE A 1 692 ? 39.198 -0.583 2.518 1.00 96.44 692 PHE A C 1
ATOM 5492 O O . PHE A 1 692 ? 38.688 -1.651 2.851 1.00 96.44 692 PHE A O 1
ATOM 5499 N N . PHE A 1 693 ? 40.432 -0.245 2.902 1.00 95.81 693 PHE A N 1
ATOM 5500 C CA . PHE A 1 693 ? 41.337 -1.171 3.599 1.00 95.81 693 PHE A CA 1
ATOM 5501 C C . PHE A 1 693 ? 40.907 -1.496 5.043 1.00 95.81 693 PHE A C 1
ATOM 5503 O O . PHE A 1 693 ? 41.438 -2.426 5.642 1.00 95.81 693 PHE A O 1
ATOM 5510 N N . ALA A 1 694 ? 39.936 -0.767 5.604 1.00 94.12 694 ALA A N 1
ATOM 5511 C CA . ALA A 1 694 ? 39.310 -1.078 6.890 1.00 94.12 694 ALA A CA 1
ATOM 5512 C C . ALA A 1 694 ? 37.973 -1.843 6.777 1.00 94.12 694 ALA A C 1
ATOM 5514 O O . ALA A 1 694 ? 37.358 -2.123 7.813 1.00 94.12 694 ALA A O 1
ATOM 5515 N N . THR A 1 695 ? 37.488 -2.159 5.568 1.00 93.06 695 THR A N 1
ATOM 5516 C CA . THR A 1 695 ? 36.191 -2.841 5.359 1.00 93.06 695 THR A CA 1
ATOM 5517 C C . THR A 1 695 ? 36.205 -3.993 4.358 1.00 93.06 695 THR A C 1
ATOM 5519 O O . THR A 1 695 ? 35.410 -4.909 4.537 1.00 93.06 695 THR A O 1
ATOM 5522 N N . GLN A 1 696 ? 37.074 -3.977 3.344 1.00 93.25 696 GLN A N 1
ATOM 5523 C CA . GLN A 1 696 ? 37.169 -5.031 2.327 1.00 93.25 696 GLN A CA 1
ATOM 5524 C C . GLN A 1 696 ? 38.347 -5.971 2.626 1.00 93.25 696 GLN A C 1
ATOM 5526 O O . GLN A 1 696 ? 39.401 -5.534 3.093 1.00 93.25 696 GLN A O 1
ATOM 5531 N N . ASN A 1 697 ? 38.201 -7.262 2.324 1.00 91.00 697 ASN A N 1
ATOM 5532 C CA . ASN A 1 697 ? 39.239 -8.263 2.576 1.00 91.00 697 ASN A CA 1
ATOM 5533 C C . ASN A 1 697 ? 40.339 -8.234 1.490 1.00 91.00 697 ASN A C 1
ATOM 5535 O O . ASN A 1 697 ? 40.108 -8.612 0.343 1.00 91.00 697 ASN A O 1
ATOM 5539 N N . THR A 1 698 ? 41.566 -7.840 1.846 1.00 91.00 698 THR A N 1
ATOM 5540 C CA . THR A 1 698 ? 42.701 -7.704 0.905 1.00 91.00 698 THR A CA 1
ATOM 5541 C C . THR A 1 698 ? 43.198 -9.017 0.292 1.00 91.00 698 THR A C 1
ATOM 5543 O O . THR A 1 698 ? 43.995 -8.986 -0.645 1.00 91.00 698 THR A O 1
ATOM 5546 N N . ASN A 1 699 ? 42.750 -10.171 0.793 1.00 89.69 699 ASN A N 1
ATOM 5547 C CA . ASN A 1 699 ? 43.081 -11.477 0.219 1.00 89.69 699 ASN A CA 1
ATOM 5548 C C . ASN A 1 699 ? 42.214 -11.818 -1.006 1.00 89.69 699 ASN A C 1
ATOM 5550 O O . ASN A 1 699 ? 42.615 -12.646 -1.825 1.00 89.69 699 ASN A O 1
ATOM 5554 N N . THR A 1 700 ? 41.046 -11.178 -1.139 1.00 90.38 700 THR A N 1
ATOM 5555 C CA . THR A 1 700 ? 40.065 -11.405 -2.215 1.00 90.38 700 THR A CA 1
ATOM 5556 C C . THR A 1 700 ? 39.741 -10.141 -3.021 1.00 90.38 700 THR A C 1
ATOM 5558 O O . THR A 1 700 ? 39.251 -10.256 -4.144 1.00 90.38 700 THR A O 1
ATOM 5561 N N . ALA A 1 701 ? 40.056 -8.950 -2.503 1.00 93.38 701 ALA A N 1
ATOM 5562 C CA . ALA A 1 701 ? 39.835 -7.649 -3.135 1.00 93.38 701 ALA A CA 1
ATOM 5563 C C . ALA A 1 701 ? 41.150 -6.898 -3.427 1.00 93.38 701 ALA A C 1
ATOM 5565 O O . ALA A 1 701 ? 42.119 -6.993 -2.673 1.00 93.38 701 ALA A O 1
ATOM 5566 N N . ARG A 1 702 ? 41.169 -6.105 -4.507 1.00 95.69 702 ARG A N 1
ATOM 5567 C CA . ARG A 1 702 ? 42.318 -5.286 -4.940 1.00 95.69 702 ARG A CA 1
ATOM 5568 C C . ARG A 1 702 ? 41.839 -3.917 -5.424 1.00 95.69 702 ARG A C 1
ATOM 5570 O O . ARG A 1 702 ? 41.016 -3.845 -6.332 1.00 95.69 702 ARG A O 1
ATOM 5577 N N . LEU A 1 703 ? 42.344 -2.835 -4.833 1.00 97.31 703 LEU A N 1
ATOM 5578 C CA . LEU A 1 703 ? 41.972 -1.459 -5.177 1.00 97.31 703 LEU A CA 1
ATOM 5579 C C . LEU A 1 703 ? 42.901 -0.890 -6.257 1.00 97.31 703 LEU A C 1
ATOM 5581 O O . LEU A 1 703 ? 44.122 -0.896 -6.111 1.00 97.31 703 LEU A O 1
ATOM 5585 N N . VAL A 1 704 ? 42.315 -0.338 -7.316 1.00 97.31 704 VAL A N 1
ATOM 5586 C CA . VAL A 1 704 ? 43.008 0.355 -8.404 1.00 97.31 704 VAL A CA 1
ATOM 5587 C C . VAL A 1 704 ? 42.559 1.814 -8.423 1.00 97.31 704 VAL A C 1
ATOM 5589 O O . VAL A 1 704 ? 41.401 2.117 -8.727 1.00 97.31 704 VAL A O 1
ATOM 5592 N N . LEU A 1 705 ? 43.485 2.719 -8.104 1.00 97.31 705 LEU A N 1
ATOM 5593 C CA . LEU A 1 705 ? 43.295 4.160 -8.231 1.00 97.31 705 LEU A CA 1
ATOM 5594 C C . LEU A 1 705 ? 43.743 4.606 -9.626 1.00 97.31 705 LEU A C 1
ATOM 5596 O O . LEU A 1 705 ? 44.934 4.645 -9.939 1.00 97.31 705 LEU A O 1
ATOM 5600 N N . TRP A 1 706 ? 42.764 4.953 -10.451 1.00 96.62 706 TRP A N 1
ATOM 5601 C CA . TRP A 1 706 ? 42.951 5.527 -11.774 1.00 96.62 706 TRP A CA 1
ATOM 5602 C C . TRP A 1 706 ? 43.181 7.044 -11.696 1.00 96.62 706 TRP A C 1
ATOM 5604 O O . TRP A 1 706 ? 42.576 7.731 -10.870 1.00 96.62 706 TRP A O 1
ATOM 5614 N N . SER A 1 707 ? 43.975 7.608 -12.605 1.00 94.94 707 SER A N 1
ATOM 5615 C CA . SER A 1 707 ? 44.156 9.063 -12.730 1.00 94.94 707 SER A CA 1
ATOM 5616 C C . SER A 1 707 ? 44.404 9.527 -14.168 1.00 94.94 707 SER A C 1
ATOM 5618 O O . SER A 1 707 ? 44.769 8.749 -15.043 1.00 94.94 707 SER A O 1
ATOM 5620 N N . ASN A 1 708 ? 44.195 10.817 -14.450 1.00 91.81 708 ASN A N 1
ATOM 5621 C CA . ASN A 1 708 ? 44.451 11.424 -15.770 1.00 91.81 708 ASN A CA 1
ATOM 5622 C C . ASN A 1 708 ? 45.888 11.954 -15.964 1.00 91.81 708 ASN A C 1
ATOM 5624 O O . ASN A 1 708 ? 46.169 12.636 -16.949 1.00 91.81 708 ASN A O 1
ATOM 5628 N N . GLY A 1 709 ? 46.764 11.684 -15.004 1.00 90.62 709 GLY A N 1
ATOM 5629 C CA . GLY A 1 709 ? 48.174 12.054 -14.962 1.00 90.62 709 GLY A CA 1
ATOM 5630 C C . GLY A 1 709 ? 48.841 11.288 -13.823 1.00 90.62 709 GLY A C 1
ATOM 5631 O O . GLY A 1 709 ? 48.136 10.751 -12.964 1.00 90.62 709 GLY A O 1
ATOM 5632 N N . ASP A 1 710 ? 50.168 11.196 -13.827 1.00 91.56 710 ASP A N 1
ATOM 5633 C CA . ASP A 1 710 ? 50.869 10.325 -12.882 1.00 91.56 710 ASP A CA 1
ATOM 5634 C C . ASP A 1 710 ? 50.667 10.757 -11.411 1.00 91.56 710 ASP A C 1
ATOM 5636 O O . ASP A 1 710 ? 50.509 11.937 -11.087 1.00 91.56 710 ASP A O 1
ATOM 5640 N N . LEU A 1 711 ? 50.627 9.756 -10.536 1.00 93.75 711 LEU A N 1
ATOM 5641 C CA . LEU A 1 711 ? 50.472 9.845 -9.086 1.00 93.75 711 LEU A CA 1
ATOM 5642 C C . LEU A 1 711 ? 51.564 9.064 -8.330 1.00 93.75 711 LEU A C 1
ATOM 5644 O O . LEU A 1 711 ? 51.548 9.054 -7.098 1.00 93.75 711 LEU A O 1
ATOM 5648 N N . SER A 1 712 ? 52.509 8.443 -9.045 1.00 90.62 712 SER A N 1
ATOM 5649 C CA . SER A 1 712 ? 53.653 7.695 -8.510 1.00 90.62 712 SER A CA 1
ATOM 5650 C C . SER A 1 712 ? 54.427 8.460 -7.426 1.00 90.62 712 SER A C 1
ATOM 5652 O O . SER A 1 712 ? 54.674 7.912 -6.353 1.00 90.62 712 SER A O 1
ATOM 5654 N N . ASP A 1 713 ? 54.726 9.739 -7.654 1.00 91.94 713 ASP A N 1
ATOM 5655 C CA . ASP A 1 713 ? 55.486 10.602 -6.737 1.00 91.94 713 ASP A CA 1
ATOM 5656 C C . ASP A 1 713 ? 54.694 11.071 -5.496 1.00 91.94 713 ASP A C 1
ATOM 5658 O O . ASP A 1 713 ? 55.222 11.779 -4.633 1.00 91.94 713 ASP A O 1
ATOM 5662 N N . ASN A 1 714 ? 53.409 10.718 -5.364 1.00 95.75 714 ASN A N 1
ATOM 5663 C CA . ASN A 1 714 ? 52.599 11.180 -4.242 1.00 95.75 714 ASN A CA 1
ATOM 5664 C C . ASN A 1 714 ? 52.977 10.455 -2.936 1.00 95.75 714 ASN A C 1
ATOM 5666 O O . ASN A 1 714 ? 52.685 9.273 -2.743 1.00 95.75 714 ASN A O 1
ATOM 5670 N N . ALA A 1 715 ? 53.559 11.201 -1.995 1.00 94.25 715 ALA A N 1
ATOM 5671 C CA . ALA A 1 715 ? 54.053 10.676 -0.721 1.00 94.25 715 ALA A CA 1
ATOM 5672 C C . ALA A 1 715 ? 52.997 9.939 0.128 1.00 94.25 715 ALA A C 1
ATOM 5674 O O . ALA A 1 715 ? 53.361 9.034 0.876 1.00 94.25 715 ALA A O 1
ATOM 5675 N N . ILE A 1 716 ? 51.705 10.281 0.015 1.00 94.88 716 ILE A N 1
ATOM 5676 C CA . ILE A 1 716 ? 50.628 9.553 0.702 1.00 94.88 716 ILE A CA 1
ATOM 5677 C C . ILE A 1 716 ? 50.432 8.187 0.041 1.00 94.88 716 ILE A C 1
ATOM 5679 O O . ILE A 1 716 ? 50.495 7.162 0.719 1.00 94.88 716 ILE A O 1
ATOM 5683 N N . LEU A 1 717 ? 50.250 8.158 -1.281 1.00 95.81 717 LEU A N 1
ATOM 5684 C CA . LEU A 1 717 ? 50.023 6.927 -2.046 1.00 95.81 717 LEU A CA 1
ATOM 5685 C C . LEU A 1 717 ? 51.217 5.962 -1.960 1.00 95.81 717 LEU A C 1
ATOM 5687 O O . LEU A 1 717 ? 51.016 4.755 -1.854 1.00 95.81 717 LEU A O 1
ATOM 5691 N N . GLN A 1 718 ? 52.443 6.481 -1.864 1.00 95.69 718 GLN A N 1
ATOM 5692 C CA . GLN A 1 718 ? 53.660 5.699 -1.601 1.00 95.69 718 GLN A CA 1
ATOM 5693 C C . GLN A 1 718 ? 53.727 5.055 -0.202 1.00 95.69 718 GLN A C 1
ATOM 5695 O O . GLN A 1 718 ? 54.556 4.171 0.026 1.00 95.69 718 GLN A O 1
ATOM 5700 N N . ARG A 1 719 ? 52.871 5.445 0.755 1.00 94.50 719 ARG A N 1
ATOM 5701 C CA . ARG A 1 719 ? 52.656 4.658 1.987 1.00 94.50 719 ARG A CA 1
ATOM 5702 C C . ARG A 1 719 ? 51.760 3.455 1.697 1.00 94.50 719 ARG A C 1
ATOM 5704 O O . ARG A 1 719 ? 52.108 2.339 2.064 1.00 94.50 719 ARG A O 1
ATOM 5711 N N . TRP A 1 720 ? 50.650 3.667 0.990 1.00 94.69 720 TRP A N 1
ATOM 5712 C CA . TRP A 1 720 ? 49.676 2.616 0.669 1.00 94.69 720 TRP A CA 1
ATOM 5713 C C . TRP A 1 720 ? 50.234 1.549 -0.277 1.00 94.69 720 TRP A C 1
ATOM 5715 O O . TRP A 1 720 ? 50.013 0.370 -0.029 1.00 94.69 720 TRP A O 1
ATOM 5725 N N . LEU A 1 721 ? 51.026 1.932 -1.285 1.00 94.75 721 LEU A N 1
ATOM 5726 C CA . LEU A 1 721 ? 51.706 0.990 -2.185 1.00 94.75 721 LEU A CA 1
ATOM 5727 C C . LEU A 1 721 ? 52.684 0.071 -1.439 1.00 94.75 721 LEU A C 1
ATOM 5729 O O . LEU A 1 721 ? 52.667 -1.137 -1.646 1.00 94.75 721 LEU A O 1
ATOM 5733 N N . ARG A 1 722 ? 53.504 0.621 -0.532 1.00 94.19 722 ARG A N 1
ATOM 5734 C CA . ARG A 1 722 ? 54.426 -0.184 0.292 1.00 94.19 722 ARG A CA 1
ATOM 5735 C C . ARG A 1 722 ? 53.697 -1.058 1.313 1.00 94.19 722 ARG A C 1
ATOM 5737 O O . ARG A 1 722 ? 54.183 -2.134 1.641 1.00 94.19 722 ARG A O 1
ATOM 5744 N N . ARG A 1 723 ? 52.542 -0.605 1.804 1.00 90.75 723 ARG A N 1
ATOM 5745 C CA . ARG A 1 723 ? 51.740 -1.309 2.811 1.00 90.75 723 ARG A CA 1
ATOM 5746 C C . ARG A 1 723 ? 50.874 -2.436 2.235 1.00 90.75 723 ARG A C 1
ATOM 5748 O O . ARG A 1 723 ? 50.631 -3.420 2.926 1.00 90.75 723 ARG A O 1
ATOM 5755 N N . PHE A 1 724 ? 50.410 -2.293 0.995 1.00 93.06 724 PHE A N 1
ATOM 5756 C CA . PHE A 1 724 ? 49.486 -3.219 0.334 1.00 93.06 724 PHE A CA 1
ATOM 5757 C C . PHE A 1 724 ? 49.909 -3.517 -1.122 1.00 93.06 724 PHE A C 1
ATOM 5759 O O . PHE A 1 724 ? 49.108 -3.303 -2.033 1.00 93.06 724 PHE A O 1
ATOM 5766 N N . PRO A 1 725 ? 51.134 -4.015 -1.384 1.00 90.75 725 PRO A N 1
ATOM 5767 C CA . PRO A 1 725 ? 51.677 -4.137 -2.745 1.00 90.75 725 PRO A CA 1
ATOM 5768 C C . PRO A 1 725 ? 50.817 -5.005 -3.682 1.00 90.75 725 PRO A C 1
ATOM 5770 O O . PRO A 1 725 ? 50.625 -4.659 -4.844 1.00 90.75 725 PRO A O 1
ATOM 5773 N N . ASP A 1 726 ? 50.228 -6.088 -3.168 1.00 89.19 726 ASP A N 1
ATOM 5774 C CA . ASP A 1 726 ? 49.372 -7.000 -3.944 1.00 89.19 726 ASP A CA 1
ATOM 5775 C C . ASP A 1 726 ? 47.886 -6.585 -3.980 1.00 89.19 726 ASP A C 1
ATOM 5777 O O . ASP A 1 726 ? 47.066 -7.233 -4.637 1.00 89.19 726 ASP A O 1
ATOM 5781 N N . ALA A 1 727 ? 47.507 -5.542 -3.234 1.00 91.94 727 ALA A N 1
ATOM 5782 C CA . ALA A 1 727 ? 46.115 -5.122 -3.038 1.00 91.94 727 ALA A CA 1
ATOM 5783 C C . ALA A 1 727 ? 45.860 -3.630 -3.339 1.00 91.94 727 ALA A C 1
ATOM 5785 O O . ALA A 1 727 ? 44.706 -3.201 -3.293 1.00 91.94 727 ALA A O 1
ATOM 5786 N N . PHE A 1 728 ? 46.889 -2.852 -3.697 1.00 96.31 728 PHE A N 1
ATOM 5787 C CA . PHE A 1 728 ? 46.775 -1.465 -4.149 1.00 96.31 728 PHE A CA 1
ATOM 5788 C C . PHE A 1 728 ? 47.600 -1.206 -5.415 1.00 96.31 728 PHE A C 1
ATOM 5790 O O . PHE A 1 728 ? 48.773 -1.561 -5.482 1.00 96.31 728 PHE A O 1
ATOM 5797 N N . VAL A 1 729 ? 46.999 -0.560 -6.417 1.00 95.44 729 VAL A N 1
ATOM 5798 C CA . VAL A 1 729 ? 47.639 -0.249 -7.705 1.00 95.44 729 VAL A CA 1
ATOM 5799 C C . VAL A 1 729 ? 47.291 1.179 -8.136 1.00 95.44 729 VAL A C 1
ATOM 5801 O O . VAL A 1 729 ? 46.142 1.602 -8.008 1.00 95.44 729 VAL A O 1
ATOM 5804 N N . LEU A 1 730 ? 48.264 1.910 -8.689 1.00 96.50 730 LEU A N 1
ATOM 5805 C CA . LEU A 1 730 ? 48.029 3.167 -9.411 1.00 96.50 730 LEU A CA 1
ATOM 5806 C C . LEU A 1 730 ? 48.009 2.902 -10.920 1.00 96.50 730 LEU A C 1
ATOM 5808 O O . LEU A 1 730 ? 48.839 2.138 -11.413 1.00 96.50 730 LEU A O 1
ATOM 5812 N N . GLN A 1 731 ? 47.094 3.533 -11.656 1.00 96.00 731 GLN A N 1
ATOM 5813 C CA . GLN A 1 731 ? 47.017 3.428 -13.117 1.00 96.00 731 GLN A CA 1
ATOM 5814 C C . GLN A 1 731 ? 46.691 4.773 -13.773 1.00 96.00 731 GLN A C 1
ATOM 5816 O O . GLN A 1 731 ? 45.835 5.516 -13.298 1.00 96.00 731 GLN A O 1
ATOM 5821 N N . VAL A 1 732 ? 47.319 5.067 -14.914 1.00 95.62 732 VAL A N 1
ATOM 5822 C CA . VAL A 1 732 ? 46.993 6.258 -15.716 1.00 95.62 732 VAL A CA 1
ATOM 5823 C C . VAL A 1 732 ? 45.990 5.879 -16.809 1.00 95.62 732 VAL A C 1
ATOM 5825 O O . VAL A 1 732 ? 46.196 4.935 -17.567 1.00 95.62 732 VAL A O 1
ATOM 5828 N N . VAL A 1 733 ? 44.888 6.621 -16.896 1.00 94.06 733 VAL A N 1
ATOM 5829 C CA . VAL A 1 733 ? 43.791 6.373 -17.840 1.00 94.06 733 VAL A CA 1
ATOM 5830 C C . VAL A 1 733 ? 44.209 6.718 -19.270 1.00 94.06 733 VAL A C 1
ATOM 5832 O O . VAL A 1 733 ? 44.366 7.894 -19.606 1.00 94.06 733 VAL A O 1
ATOM 5835 N N . ASN A 1 734 ? 44.273 5.710 -20.146 1.00 93.44 734 ASN A N 1
ATOM 5836 C CA . ASN A 1 734 ? 44.264 5.914 -21.595 1.00 93.44 734 ASN A CA 1
ATOM 5837 C C . ASN A 1 734 ? 42.880 5.589 -22.188 1.00 93.44 734 ASN A C 1
ATOM 5839 O O . ASN A 1 734 ? 42.511 4.428 -22.360 1.00 93.44 734 ASN A O 1
ATOM 5843 N N . TYR A 1 735 ? 42.126 6.634 -22.534 1.00 91.62 735 TYR A N 1
ATOM 5844 C CA . TYR A 1 735 ? 40.764 6.531 -23.069 1.00 91.62 735 TYR A CA 1
ATOM 5845 C C . TYR A 1 735 ? 40.679 5.727 -24.377 1.00 91.62 735 TYR A C 1
ATOM 5847 O O . TYR A 1 735 ? 39.726 4.974 -24.555 1.00 91.62 735 TYR A O 1
ATOM 5855 N N . GLU A 1 736 ? 41.657 5.852 -25.283 1.00 92.31 736 GLU A N 1
ATOM 5856 C CA . GLU A 1 736 ? 41.633 5.152 -26.582 1.00 92.31 736 GLU A CA 1
ATOM 5857 C C . GLU A 1 736 ? 41.936 3.648 -26.430 1.00 92.31 736 GLU A C 1
ATOM 5859 O O . GLU A 1 736 ? 41.420 2.837 -27.204 1.00 92.31 736 GLU A O 1
ATOM 5864 N N . ASP A 1 737 ? 42.711 3.263 -25.406 1.00 93.94 737 ASP A N 1
ATOM 5865 C CA . ASP A 1 737 ? 42.985 1.858 -25.077 1.00 93.94 737 ASP A CA 1
ATOM 5866 C C . ASP A 1 737 ? 41.799 1.197 -24.373 1.00 93.94 737 ASP A C 1
ATOM 5868 O O . ASP A 1 737 ? 41.400 0.104 -24.766 1.00 93.94 737 ASP A O 1
ATOM 5872 N N . LEU A 1 738 ? 41.185 1.869 -23.392 1.00 94.56 738 LEU A N 1
ATOM 5873 C CA . LEU A 1 738 ? 39.999 1.347 -22.700 1.00 94.56 738 LEU A CA 1
ATOM 5874 C C . LEU A 1 738 ? 38.769 1.270 -23.623 1.00 94.56 738 LEU A C 1
ATOM 5876 O O . LEU A 1 738 ? 37.933 0.381 -23.475 1.00 94.56 738 LEU A O 1
ATOM 5880 N N . ALA A 1 739 ? 38.654 2.178 -24.598 1.00 94.31 739 ALA A N 1
ATOM 5881 C CA . ALA A 1 739 ? 37.593 2.145 -25.604 1.00 94.31 739 ALA A CA 1
ATOM 5882 C C . ALA A 1 739 ? 37.830 1.114 -26.721 1.00 94.31 739 ALA A C 1
ATOM 5884 O O . ALA A 1 739 ? 36.922 0.873 -27.522 1.00 94.31 739 ALA A O 1
ATOM 5885 N N . ARG A 1 740 ? 39.019 0.507 -26.811 1.00 92.75 740 ARG A N 1
ATOM 5886 C CA . ARG A 1 740 ? 39.393 -0.421 -27.887 1.00 92.75 740 ARG A CA 1
ATOM 5887 C C . ARG A 1 740 ? 38.442 -1.625 -27.927 1.00 92.75 740 ARG A C 1
ATOM 5889 O O . ARG A 1 740 ? 38.181 -2.270 -26.917 1.00 92.75 740 ARG A O 1
ATOM 5896 N N . GLY A 1 741 ? 37.907 -1.929 -29.110 1.00 87.25 741 GLY A N 1
ATOM 5897 C CA . GLY A 1 741 ? 36.910 -2.996 -29.290 1.00 87.25 741 GLY A CA 1
ATOM 5898 C C . GLY A 1 741 ? 35.478 -2.626 -28.873 1.00 87.25 741 GLY A C 1
ATOM 5899 O O . GLY A 1 741 ? 34.584 -3.456 -29.010 1.00 87.25 741 GLY A O 1
ATOM 5900 N N . THR A 1 742 ? 35.229 -1.395 -28.414 1.00 93.44 742 THR A N 1
ATOM 5901 C CA . THR A 1 742 ? 33.874 -0.857 -28.199 1.00 93.44 742 THR A CA 1
ATOM 5902 C C . THR A 1 742 ? 33.446 0.044 -29.360 1.00 93.44 742 THR A C 1
ATOM 5904 O O . THR A 1 742 ? 34.277 0.562 -30.107 1.00 93.44 742 THR A O 1
ATOM 5907 N N . VAL A 1 743 ? 32.145 0.338 -29.448 1.00 93.69 743 VAL A N 1
ATOM 5908 C CA . VAL A 1 743 ? 31.603 1.352 -30.375 1.00 93.69 743 VAL A CA 1
ATOM 5909 C C . VAL A 1 743 ? 32.041 2.794 -30.058 1.00 93.69 743 VAL A C 1
ATOM 5911 O O . VAL A 1 743 ? 31.753 3.695 -30.840 1.00 93.69 743 VAL A O 1
ATOM 5914 N N . LEU A 1 744 ? 32.731 3.035 -28.933 1.00 92.69 744 LEU A N 1
ATOM 5915 C CA . LEU A 1 744 ? 33.285 4.346 -28.573 1.00 92.69 744 LEU A CA 1
ATOM 5916 C C . LEU A 1 744 ? 34.700 4.586 -29.120 1.00 92.69 744 LEU A C 1
ATOM 5918 O O . LEU A 1 744 ? 35.167 5.720 -29.044 1.00 92.69 744 LEU A O 1
ATOM 5922 N N . HIS A 1 745 ? 35.394 3.575 -29.655 1.00 93.50 745 HIS A N 1
ATOM 5923 C CA . HIS A 1 745 ? 36.768 3.738 -30.145 1.00 93.50 745 HIS A CA 1
ATOM 5924 C C . HIS A 1 745 ? 36.854 4.812 -31.247 1.00 93.50 745 HIS A C 1
ATOM 5926 O O . HIS A 1 745 ? 36.091 4.776 -32.213 1.00 93.50 745 HIS A O 1
ATOM 5932 N N . GLY A 1 746 ? 37.749 5.796 -31.092 1.00 89.06 746 GLY A N 1
ATOM 5933 C CA . GLY A 1 746 ? 37.849 6.949 -31.994 1.00 89.06 746 GLY A CA 1
ATOM 5934 C C . GLY A 1 746 ? 36.681 7.953 -31.939 1.00 89.06 746 GLY A C 1
ATOM 5935 O O . GLY A 1 746 ? 36.666 8.899 -32.729 1.00 89.06 746 GLY A O 1
ATOM 5936 N N . SER A 1 747 ? 35.711 7.789 -31.029 1.00 89.50 747 SER A N 1
ATOM 5937 C CA . SER A 1 747 ? 34.587 8.719 -30.853 1.00 89.50 747 SER A CA 1
ATOM 5938 C C . SER A 1 747 ? 35.039 10.060 -30.268 1.00 89.50 747 SER A C 1
ATOM 5940 O O . SER A 1 747 ? 35.883 10.115 -29.373 1.00 89.50 747 SER A O 1
ATOM 5942 N N . GLU A 1 748 ? 34.406 11.160 -30.690 1.00 86.69 748 GLU A N 1
ATOM 5943 C CA . GLU A 1 748 ? 34.639 12.490 -30.106 1.00 86.69 748 GLU A CA 1
ATOM 5944 C C . GLU A 1 748 ? 34.329 12.537 -28.598 1.00 86.69 748 GLU A C 1
ATOM 5946 O O . GLU A 1 748 ? 34.935 13.328 -27.873 1.00 86.69 748 GLU A O 1
ATOM 5951 N N . LEU A 1 749 ? 33.464 11.639 -28.101 1.00 84.81 749 LEU A N 1
ATOM 5952 C CA . LEU A 1 749 ? 33.163 11.492 -26.673 1.00 84.81 749 LEU A CA 1
ATOM 5953 C C . LEU A 1 749 ? 34.413 11.198 -25.825 1.00 84.81 749 LEU A C 1
ATOM 5955 O O . LEU A 1 749 ? 34.489 11.679 -24.699 1.00 84.81 749 LEU A O 1
ATOM 5959 N N . LEU A 1 750 ? 35.423 10.504 -26.369 1.00 87.88 750 LEU A N 1
ATOM 5960 C CA . LEU A 1 750 ? 36.687 10.210 -25.670 1.00 87.88 750 LEU A CA 1
ATOM 5961 C C . LEU A 1 750 ? 37.543 11.458 -25.389 1.00 87.88 750 LEU A C 1
ATOM 5963 O O . LEU A 1 750 ? 38.530 11.387 -24.659 1.00 87.88 750 LEU A O 1
ATOM 5967 N N . ARG A 1 751 ? 37.193 12.603 -25.989 1.00 85.62 751 ARG A N 1
ATOM 5968 C CA . ARG A 1 751 ? 37.922 13.877 -25.873 1.00 85.62 751 ARG A CA 1
ATOM 5969 C C . ARG A 1 751 ? 37.166 14.918 -25.047 1.00 85.62 751 ARG A C 1
ATOM 5971 O O . ARG A 1 751 ? 37.716 15.986 -24.778 1.00 85.62 751 ARG A O 1
ATOM 5978 N N . VAL A 1 752 ? 35.933 14.617 -24.636 1.00 80.19 752 VAL A N 1
ATOM 5979 C CA . VAL A 1 752 ? 35.136 15.481 -23.759 1.00 80.19 752 VAL A CA 1
ATOM 5980 C C . VAL A 1 752 ? 35.751 15.480 -22.360 1.00 80.19 752 VAL A C 1
ATOM 5982 O O . VAL A 1 752 ? 36.070 14.429 -21.814 1.00 80.19 752 VAL A O 1
ATOM 5985 N N . LYS A 1 753 ? 35.916 16.672 -21.786 1.00 77.44 753 LYS A N 1
ATOM 5986 C CA . LYS A 1 753 ? 36.359 16.899 -20.406 1.00 77.44 753 LYS A CA 1
ATOM 5987 C C . LYS A 1 753 ? 35.569 18.067 -19.841 1.00 77.44 753 LYS A C 1
ATOM 5989 O O . LYS A 1 753 ? 35.394 19.064 -20.542 1.00 77.44 753 LYS A O 1
ATOM 5994 N N . ASP A 1 754 ? 35.132 17.980 -18.590 1.00 78.38 754 ASP A N 1
ATOM 5995 C CA . ASP A 1 754 ? 34.447 19.088 -17.918 1.00 78.38 754 ASP A CA 1
ATOM 5996 C C . ASP A 1 754 ? 35.154 19.513 -16.624 1.00 78.38 754 ASP A C 1
ATOM 5998 O O . ASP A 1 754 ? 36.002 18.812 -16.075 1.00 78.38 754 ASP A O 1
ATOM 6002 N N . THR A 1 755 ? 34.814 20.703 -16.128 1.00 75.81 755 THR A N 1
ATOM 6003 C CA . THR A 1 755 ? 35.493 21.340 -14.986 1.00 75.81 755 THR A CA 1
ATOM 6004 C C . THR A 1 755 ? 35.167 20.714 -13.625 1.00 75.81 755 THR A C 1
ATOM 6006 O O . THR A 1 755 ? 35.665 21.191 -12.603 1.00 75.81 755 THR A O 1
ATOM 6009 N N . LYS A 1 756 ? 34.335 19.667 -13.588 1.00 72.88 756 LYS A N 1
ATOM 6010 C CA . LYS A 1 756 ? 33.952 18.910 -12.388 1.00 72.88 756 LYS A CA 1
ATOM 6011 C C . LYS A 1 756 ? 34.099 17.391 -12.549 1.00 72.88 756 LYS A C 1
ATOM 6013 O O . LYS A 1 756 ? 33.754 16.681 -11.606 1.00 72.88 756 LYS A O 1
ATOM 6018 N N . ALA A 1 757 ? 34.616 16.927 -13.691 1.00 76.56 757 ALA A N 1
ATOM 6019 C CA . ALA A 1 757 ? 34.799 15.519 -14.054 1.00 76.56 757 ALA A CA 1
ATOM 6020 C C . ALA A 1 757 ? 33.516 14.667 -14.054 1.00 76.56 757 ALA A C 1
ATOM 6022 O O . ALA A 1 757 ? 33.569 13.455 -13.866 1.00 76.56 757 ALA A O 1
ATOM 6023 N N . TRP A 1 758 ? 32.354 15.285 -14.267 1.00 78.06 758 TRP A N 1
ATOM 6024 C CA . TRP A 1 758 ? 31.066 14.589 -14.288 1.00 78.06 758 TRP A CA 1
ATOM 6025 C C . TRP A 1 758 ? 30.875 13.745 -15.553 1.00 78.06 758 TRP A C 1
ATOM 6027 O O . TRP A 1 758 ? 30.440 12.603 -15.470 1.00 78.06 758 TRP A O 1
ATOM 6037 N N . ILE A 1 759 ? 31.231 14.276 -16.721 1.00 78.50 759 ILE A N 1
ATOM 6038 C CA . ILE A 1 759 ? 31.072 13.594 -18.010 1.00 78.50 759 ILE A CA 1
ATOM 6039 C C . ILE A 1 759 ? 32.258 12.660 -18.265 1.00 78.50 759 ILE A C 1
ATOM 6041 O O . ILE A 1 759 ? 32.064 11.523 -18.690 1.00 78.50 759 ILE A O 1
ATOM 6045 N N . ASP A 1 760 ? 33.488 13.101 -17.985 1.00 81.06 760 ASP A N 1
ATOM 6046 C CA . ASP A 1 760 ? 34.652 12.233 -18.179 1.00 81.06 760 ASP A CA 1
ATOM 6047 C C . ASP A 1 760 ? 34.793 11.158 -17.085 1.00 81.06 760 ASP A C 1
ATOM 6049 O O . ASP A 1 760 ? 35.208 10.047 -17.406 1.00 81.06 760 ASP A O 1
ATOM 6053 N N . GLY A 1 761 ? 34.342 11.405 -15.849 1.00 85.62 761 GLY A N 1
ATOM 6054 C CA . GLY A 1 761 ? 34.251 10.382 -14.799 1.00 85.62 761 GLY A CA 1
ATOM 6055 C C . GLY A 1 761 ? 33.214 9.296 -15.110 1.00 85.62 761 GLY A C 1
ATOM 6056 O O . GLY A 1 761 ? 33.551 8.111 -15.091 1.00 85.62 761 GLY A O 1
ATOM 6057 N N . ASP A 1 762 ? 31.987 9.684 -15.490 1.00 86.31 762 ASP A N 1
ATOM 6058 C CA . ASP A 1 762 ? 30.935 8.756 -15.943 1.00 86.31 762 ASP A CA 1
ATOM 6059 C C . ASP A 1 762 ? 31.409 7.881 -17.128 1.00 86.31 762 ASP A C 1
ATOM 6061 O O . ASP A 1 762 ? 31.058 6.701 -17.208 1.00 86.31 762 ASP A O 1
ATOM 6065 N N . LEU A 1 763 ? 32.225 8.438 -18.036 1.00 89.69 763 LEU A N 1
ATOM 6066 C CA . LEU A 1 763 ? 32.819 7.721 -19.171 1.00 89.69 763 LEU A CA 1
ATOM 6067 C C . LEU A 1 763 ? 33.919 6.738 -18.735 1.00 89.69 763 LEU A C 1
ATOM 6069 O O . LEU A 1 763 ? 33.873 5.571 -19.130 1.00 89.69 763 LEU A O 1
ATOM 6073 N N . VAL A 1 764 ? 34.893 7.185 -17.929 1.00 92.44 764 VAL A N 1
ATOM 6074 C CA . VAL A 1 764 ? 35.986 6.324 -17.433 1.00 92.44 764 VAL A CA 1
ATOM 6075 C C . VAL A 1 764 ? 35.423 5.147 -16.646 1.00 92.44 764 VAL A C 1
ATOM 6077 O O . VAL A 1 764 ? 35.858 4.022 -16.878 1.00 92.44 764 VAL A O 1
ATOM 6080 N N . ARG A 1 765 ? 34.408 5.371 -15.800 1.00 93.62 765 ARG A N 1
ATOM 6081 C CA . ARG A 1 765 ? 33.729 4.317 -15.034 1.00 93.62 765 ARG A CA 1
ATOM 6082 C C . ARG A 1 765 ? 33.290 3.147 -15.906 1.00 93.62 765 ARG A C 1
ATOM 6084 O O . ARG A 1 765 ? 33.641 2.002 -15.635 1.00 93.62 765 ARG A O 1
ATOM 6091 N N . LEU A 1 766 ? 32.545 3.432 -16.970 1.00 95.25 766 LEU A N 1
ATOM 6092 C CA . LEU A 1 766 ? 31.983 2.391 -17.830 1.00 95.25 766 LEU A CA 1
ATOM 6093 C C . LEU A 1 766 ? 33.058 1.719 -18.697 1.00 95.25 766 LEU A C 1
ATOM 6095 O O . LEU A 1 766 ? 32.997 0.509 -18.902 1.00 95.25 766 LEU A O 1
ATOM 6099 N N . LEU A 1 767 ? 34.058 2.474 -19.162 1.00 96.06 767 LEU A N 1
ATOM 6100 C CA . LEU A 1 767 ? 35.182 1.937 -19.936 1.00 96.06 767 LEU A CA 1
ATOM 6101 C C . LEU A 1 767 ? 36.099 1.022 -19.100 1.00 96.06 767 LEU A C 1
ATOM 6103 O O . LEU A 1 767 ? 36.486 -0.046 -19.569 1.00 96.06 767 LEU A O 1
ATOM 6107 N N . VAL A 1 768 ? 36.406 1.398 -17.854 1.00 96.12 768 VAL A N 1
ATOM 6108 C CA . VAL A 1 768 ? 37.194 0.578 -16.917 1.00 96.12 768 VAL A CA 1
ATOM 6109 C C . VAL A 1 768 ? 36.453 -0.715 -16.570 1.00 96.12 768 VAL A C 1
ATOM 6111 O O . VAL A 1 768 ? 37.028 -1.794 -16.701 1.00 96.12 768 VAL A O 1
ATOM 6114 N N . LEU A 1 769 ? 35.168 -0.631 -16.207 1.00 96.75 769 LEU A N 1
ATOM 6115 C CA . LEU A 1 769 ? 34.355 -1.813 -15.892 1.00 96.75 769 LEU A CA 1
ATOM 6116 C C . LEU A 1 769 ? 34.173 -2.746 -17.101 1.00 96.75 769 LEU A C 1
ATOM 6118 O O . LEU A 1 769 ? 34.083 -3.957 -16.932 1.00 96.75 769 LEU A O 1
ATOM 6122 N N . TRP A 1 770 ? 34.166 -2.221 -18.329 1.00 96.00 770 TRP A N 1
ATOM 6123 C CA . TRP A 1 770 ? 34.167 -3.056 -19.533 1.00 96.00 770 TRP A CA 1
ATOM 6124 C C . TRP A 1 770 ? 35.492 -3.807 -19.720 1.00 96.00 770 TRP A C 1
ATOM 6126 O O . TRP A 1 770 ? 35.471 -4.988 -20.065 1.00 96.00 770 TRP A O 1
ATOM 6136 N N . ALA A 1 771 ? 36.622 -3.131 -19.494 1.00 94.88 771 ALA A N 1
ATOM 6137 C CA . ALA A 1 771 ? 37.961 -3.661 -19.746 1.00 94.88 771 ALA A CA 1
ATOM 6138 C C . ALA A 1 771 ? 38.495 -4.599 -18.644 1.00 94.88 771 ALA A C 1
ATOM 6140 O O . ALA A 1 771 ? 39.340 -5.441 -18.941 1.00 94.88 771 ALA A O 1
ATOM 6141 N N . TYR A 1 772 ? 38.023 -4.458 -17.399 1.00 94.31 772 TYR A N 1
ATOM 6142 C CA . TYR A 1 772 ? 38.530 -5.207 -16.235 1.00 94.31 772 TYR A CA 1
ATOM 6143 C C . TYR A 1 772 ? 37.440 -5.835 -15.350 1.00 94.31 772 TYR A C 1
ATOM 6145 O O . TYR A 1 772 ? 37.766 -6.576 -14.423 1.00 94.31 772 TYR A O 1
ATOM 6153 N N . GLY A 1 773 ? 36.158 -5.550 -15.603 1.00 95.12 773 GLY A N 1
ATOM 6154 C CA . GLY A 1 773 ? 35.064 -5.950 -14.719 1.00 95.12 773 GLY A CA 1
ATOM 6155 C C . GLY A 1 773 ? 35.149 -5.295 -13.339 1.00 95.12 773 GLY A C 1
ATOM 6156 O O . GLY A 1 773 ? 35.653 -4.184 -13.185 1.00 95.12 773 GLY A O 1
ATOM 6157 N N . GLY A 1 774 ? 34.662 -6.009 -12.325 1.00 95.56 774 GLY A N 1
ATOM 6158 C CA . GLY A 1 774 ? 34.789 -5.611 -10.928 1.00 95.56 774 GLY A CA 1
ATOM 6159 C C . GLY A 1 774 ? 33.770 -4.563 -10.479 1.00 95.56 774 GLY A C 1
ATOM 6160 O O . GLY A 1 774 ? 32.665 -4.445 -11.017 1.00 95.56 774 GLY A O 1
ATOM 6161 N N . VAL A 1 775 ? 34.134 -3.840 -9.424 1.00 96.62 775 VAL A N 1
ATOM 6162 C CA . VAL A 1 775 ? 33.307 -2.829 -8.756 1.00 96.62 775 VAL A CA 1
ATOM 6163 C C . VAL A 1 775 ? 33.900 -1.453 -9.009 1.00 96.62 775 VAL A C 1
ATOM 6165 O O . VAL A 1 775 ? 35.107 -1.267 -8.901 1.00 96.62 775 VAL A O 1
ATOM 6168 N N . TRP A 1 776 ? 33.062 -0.462 -9.279 1.00 96.38 776 TRP A N 1
ATOM 6169 C CA . TRP A 1 776 ? 33.451 0.940 -9.241 1.00 96.38 776 TRP A CA 1
ATOM 6170 C C . TRP A 1 776 ? 32.936 1.609 -7.972 1.00 96.38 776 TRP A C 1
ATOM 6172 O O . TRP A 1 776 ? 31.795 1.377 -7.572 1.00 96.38 776 TRP A O 1
ATOM 6182 N N . VAL A 1 777 ? 33.769 2.474 -7.396 1.00 94.25 777 VAL A N 1
ATOM 6183 C CA . VAL A 1 777 ? 33.499 3.302 -6.223 1.00 94.25 777 VAL A CA 1
ATOM 6184 C C . VAL A 1 777 ? 33.919 4.741 -6.550 1.00 94.25 777 VAL A C 1
ATOM 6186 O O . VAL A 1 777 ? 35.106 4.998 -6.754 1.00 94.25 777 VAL A O 1
ATOM 6189 N N . ASP A 1 778 ? 32.980 5.691 -6.594 1.00 91.25 778 ASP A N 1
ATOM 6190 C CA . ASP A 1 778 ? 33.328 7.116 -6.705 1.00 91.25 778 ASP A CA 1
ATOM 6191 C C . ASP A 1 778 ? 34.125 7.539 -5.455 1.00 91.25 778 ASP A C 1
ATOM 6193 O O . ASP A 1 778 ? 33.827 7.136 -4.328 1.00 91.25 778 ASP A O 1
ATOM 6197 N N . MET A 1 779 ? 35.167 8.352 -5.648 1.00 90.31 779 MET A N 1
ATOM 6198 C CA . MET A 1 779 ? 36.197 8.607 -4.629 1.00 90.31 779 MET A CA 1
ATOM 6199 C C . MET A 1 779 ? 35.683 9.363 -3.377 1.00 90.31 779 MET A C 1
ATOM 6201 O O . MET A 1 779 ? 36.393 9.481 -2.378 1.00 90.31 779 MET A O 1
ATOM 6205 N N . ASP A 1 780 ? 34.457 9.893 -3.409 1.00 86.69 780 ASP A N 1
ATOM 6206 C CA . ASP A 1 780 ? 33.762 10.568 -2.306 1.00 86.69 780 ASP A CA 1
ATOM 6207 C C . ASP A 1 780 ? 32.767 9.652 -1.576 1.00 86.69 780 ASP A C 1
ATOM 6209 O O . ASP A 1 780 ? 31.982 10.123 -0.754 1.00 86.69 780 ASP A O 1
ATOM 6213 N N . SER A 1 781 ? 32.831 8.348 -1.835 1.00 89.94 781 SER A N 1
ATOM 6214 C CA . SER A 1 781 ? 32.202 7.302 -1.035 1.00 89.94 781 SER A CA 1
ATOM 6215 C C . SER A 1 781 ? 33.118 6.857 0.110 1.00 89.94 781 SER A C 1
ATOM 6217 O O . SER A 1 781 ? 34.300 6.585 -0.100 1.00 89.94 781 SER A O 1
ATOM 6219 N N . LEU A 1 782 ? 32.572 6.738 1.323 1.00 92.69 782 LEU A N 1
ATOM 6220 C CA . LEU A 1 782 ? 33.232 6.093 2.463 1.00 92.69 782 LEU A CA 1
ATOM 6221 C C . LEU A 1 782 ? 32.563 4.747 2.743 1.00 92.69 782 LEU A C 1
ATOM 6223 O O . LEU A 1 782 ? 31.451 4.717 3.272 1.00 92.69 782 LEU A O 1
ATOM 6227 N N . LEU A 1 783 ? 33.254 3.653 2.415 1.00 93.56 783 LEU A N 1
ATOM 6228 C CA . LEU A 1 783 ? 32.751 2.294 2.616 1.00 93.56 783 LEU A CA 1
ATOM 6229 C C . LEU A 1 783 ? 32.651 1.971 4.111 1.00 93.56 783 LEU A C 1
ATOM 6231 O O . LEU A 1 783 ? 33.617 2.143 4.851 1.00 93.56 783 LEU A O 1
ATOM 6235 N N . THR A 1 784 ? 31.490 1.486 4.547 1.00 91.81 784 THR A N 1
ATOM 6236 C CA . THR A 1 784 ? 31.194 1.177 5.959 1.00 91.81 784 THR A CA 1
ATOM 6237 C C . THR A 1 784 ? 31.123 -0.325 6.246 1.00 91.81 784 THR A C 1
ATOM 6239 O O . THR A 1 784 ? 31.272 -0.737 7.399 1.00 91.81 784 THR A O 1
ATOM 6242 N N . ARG A 1 785 ? 30.942 -1.161 5.213 1.00 90.06 785 ARG A N 1
ATOM 6243 C CA . ARG A 1 785 ? 30.825 -2.629 5.298 1.00 90.06 785 ARG A CA 1
ATOM 6244 C C . ARG A 1 785 ? 31.536 -3.311 4.127 1.00 90.06 785 ARG A C 1
ATOM 6246 O O . ARG A 1 785 ? 31.761 -2.684 3.094 1.00 90.06 785 ARG A O 1
ATOM 6253 N N . ASP A 1 786 ? 31.855 -4.593 4.291 1.00 90.44 786 ASP A N 1
ATOM 6254 C CA . ASP A 1 786 ? 32.309 -5.459 3.196 1.00 90.44 786 ASP A CA 1
ATOM 6255 C C . ASP A 1 786 ? 31.234 -5.524 2.097 1.00 90.44 786 ASP A C 1
ATOM 6257 O O . ASP A 1 786 ? 30.049 -5.699 2.392 1.00 90.44 786 ASP A O 1
ATOM 6261 N N . LEU A 1 787 ? 31.637 -5.346 0.839 1.00 91.19 787 LEU A N 1
ATOM 6262 C CA . LEU A 1 787 ? 30.758 -5.404 -0.326 1.00 91.19 787 LEU A CA 1
ATOM 6263 C C . LEU A 1 787 ? 30.656 -6.822 -0.918 1.00 91.19 787 LEU A C 1
ATOM 6265 O O . LEU A 1 787 ? 29.809 -7.025 -1.790 1.00 91.19 787 LEU A O 1
ATOM 6269 N N . ALA A 1 788 ? 31.441 -7.799 -0.435 1.00 89.50 788 ALA A N 1
ATOM 6270 C CA . ALA A 1 788 ? 31.454 -9.191 -0.911 1.00 89.50 788 ALA A CA 1
ATOM 6271 C C . ALA A 1 788 ? 30.060 -9.830 -1.143 1.00 89.50 788 ALA A C 1
ATOM 6273 O O . ALA A 1 788 ? 29.837 -10.336 -2.247 1.00 89.50 788 ALA A O 1
ATOM 6274 N N . PRO A 1 789 ? 29.068 -9.718 -0.228 1.00 88.62 789 PRO A N 1
ATOM 6275 C CA . PRO A 1 789 ? 27.732 -10.305 -0.425 1.00 88.62 789 PRO A CA 1
ATOM 6276 C C . PRO A 1 789 ? 26.951 -9.747 -1.627 1.00 88.62 789 PRO A C 1
ATOM 6278 O O . PRO A 1 789 ? 25.987 -10.349 -2.091 1.00 88.62 789 PRO A O 1
ATOM 6281 N N . LEU A 1 790 ? 27.337 -8.574 -2.140 1.00 88.31 790 LEU A N 1
ATOM 6282 C CA . LEU A 1 790 ? 26.694 -7.924 -3.285 1.00 88.31 790 LEU A CA 1
ATOM 6283 C C . LEU A 1 790 ? 27.326 -8.352 -4.623 1.00 88.31 790 LEU A C 1
ATOM 6285 O O . LEU A 1 790 ? 26.780 -8.063 -5.690 1.00 88.31 790 LEU A O 1
ATOM 6289 N N . LEU A 1 791 ? 28.475 -9.038 -4.588 1.00 90.38 791 LEU A N 1
ATOM 6290 C CA . LEU A 1 791 ? 29.296 -9.338 -5.765 1.00 90.38 791 LEU A CA 1
ATOM 6291 C C . LEU A 1 791 ? 28.787 -10.508 -6.615 1.00 90.38 791 LEU A C 1
ATOM 6293 O O . LEU A 1 791 ? 29.398 -10.832 -7.632 1.00 90.38 791 LEU A O 1
ATOM 6297 N N . GLU A 1 792 ? 27.671 -11.132 -6.253 1.00 87.94 792 GLU A N 1
ATOM 6298 C CA . GLU A 1 792 ? 27.050 -12.166 -7.085 1.00 87.94 792 GLU A CA 1
ATOM 6299 C C . GLU A 1 792 ? 26.294 -11.587 -8.298 1.00 87.94 792 GLU A C 1
ATOM 6301 O O . GLU A 1 792 ? 25.979 -12.322 -9.241 1.00 87.94 792 GLU A O 1
ATOM 6306 N N . HIS A 1 793 ? 26.004 -10.279 -8.292 1.00 89.38 793 HIS A N 1
ATOM 6307 C CA . HIS A 1 793 ? 25.137 -9.601 -9.263 1.00 89.38 793 HIS A CA 1
ATOM 6308 C C . HIS A 1 793 ? 25.845 -8.485 -10.022 1.00 89.38 793 HIS A C 1
ATOM 6310 O O . HIS A 1 793 ? 26.727 -7.813 -9.495 1.00 89.38 793 HIS A O 1
ATOM 6316 N N . GLU A 1 794 ? 25.425 -8.223 -11.257 1.00 92.88 794 GLU A N 1
ATOM 6317 C CA . GLU A 1 794 ? 25.708 -6.938 -11.909 1.00 92.88 794 GLU A CA 1
ATOM 6318 C C . GLU A 1 794 ? 24.657 -5.923 -11.467 1.00 92.88 794 GLU A C 1
ATOM 6320 O O . GLU A 1 794 ? 23.458 -6.222 -11.501 1.00 92.88 794 GLU A O 1
ATOM 6325 N N . PHE A 1 795 ? 25.092 -4.746 -11.017 1.00 91.56 795 PHE A N 1
ATOM 6326 C CA . PHE A 1 795 ? 24.213 -3.772 -10.382 1.00 91.56 795 PHE A CA 1
ATOM 6327 C C . PHE A 1 795 ? 24.614 -2.317 -10.623 1.00 91.56 795 PHE A C 1
ATOM 6329 O O . PHE A 1 795 ? 25.788 -1.985 -10.792 1.00 91.56 795 PHE A O 1
ATOM 6336 N N . VAL A 1 796 ? 23.620 -1.437 -10.511 1.00 89.38 796 VAL A N 1
ATOM 6337 C CA . VAL A 1 796 ? 23.797 -0.004 -10.223 1.00 89.38 796 VAL A CA 1
ATOM 6338 C C . VAL A 1 796 ? 23.074 0.330 -8.916 1.00 89.38 796 VAL A C 1
ATOM 6340 O O . VAL A 1 796 ? 22.163 -0.397 -8.511 1.00 89.38 796 VAL A O 1
ATOM 6343 N N . ILE A 1 797 ? 23.440 1.424 -8.252 1.00 83.19 797 ILE A N 1
ATOM 6344 C CA . ILE A 1 797 ? 22.695 1.901 -7.079 1.00 83.19 797 ILE A CA 1
ATOM 6345 C C . ILE A 1 797 ? 21.499 2.779 -7.482 1.00 83.19 797 ILE A C 1
ATOM 6347 O O . ILE A 1 797 ? 21.486 3.432 -8.530 1.00 83.19 797 ILE A O 1
ATOM 6351 N N . GLN A 1 798 ? 20.469 2.801 -6.640 1.00 77.00 798 GLN A N 1
ATOM 6352 C CA . GLN A 1 798 ? 19.412 3.814 -6.683 1.00 77.00 798 GLN A CA 1
ATOM 6353 C C . GLN A 1 798 ? 19.923 5.136 -6.069 1.00 77.00 798 GLN A C 1
ATOM 6355 O O . GLN A 1 798 ? 20.794 5.101 -5.210 1.00 77.00 798 GLN A O 1
ATOM 6360 N N . TRP A 1 799 ? 19.387 6.300 -6.464 1.00 68.44 799 TRP A N 1
ATOM 6361 C CA . TRP A 1 799 ? 19.560 7.523 -5.659 1.00 68.44 799 TRP A CA 1
ATOM 6362 C C . TRP A 1 799 ? 18.866 7.361 -4.304 1.00 68.44 799 TRP A C 1
ATOM 6364 O O . TRP A 1 799 ? 17.646 7.214 -4.250 1.00 68.44 799 TRP A O 1
ATOM 6374 N N . ASP A 1 800 ? 19.658 7.430 -3.238 1.00 57.56 800 ASP A N 1
ATOM 6375 C CA . ASP A 1 800 ? 19.384 6.837 -1.925 1.00 57.56 800 ASP A CA 1
ATOM 6376 C C . ASP A 1 800 ? 18.007 7.151 -1.315 1.00 57.56 800 ASP A C 1
ATOM 6378 O O . ASP A 1 800 ? 17.394 6.281 -0.704 1.00 57.56 800 ASP A O 1
ATOM 6382 N N . CYS A 1 801 ? 17.503 8.379 -1.479 1.00 58.94 801 CYS A N 1
ATOM 6383 C CA . CYS A 1 801 ? 16.299 8.839 -0.775 1.00 58.94 801 CYS A CA 1
ATOM 6384 C C . CYS A 1 801 ? 15.446 9.896 -1.510 1.00 58.94 801 CYS A C 1
ATOM 6386 O O . CYS A 1 801 ? 14.583 10.523 -0.887 1.00 58.94 801 CYS A O 1
ATOM 6388 N N . TYR A 1 802 ? 15.695 10.179 -2.792 1.00 49.81 802 TYR A N 1
ATOM 6389 C CA . TYR A 1 802 ? 15.071 11.337 -3.449 1.00 49.81 802 TYR A CA 1
ATOM 6390 C C . TYR A 1 802 ? 13.603 11.085 -3.831 1.00 49.81 802 TYR A C 1
ATOM 6392 O O . TYR A 1 802 ? 13.291 10.113 -4.514 1.00 49.81 802 TYR A O 1
ATOM 6400 N N . ASP A 1 803 ? 12.721 12.056 -3.565 1.00 45.66 803 ASP A N 1
ATOM 6401 C CA . ASP A 1 803 ? 11.318 12.103 -4.042 1.00 45.66 803 ASP A CA 1
ATOM 6402 C C . ASP A 1 803 ? 11.196 12.316 -5.582 1.00 45.66 803 ASP A C 1
ATOM 6404 O O . ASP A 1 803 ? 10.168 12.710 -6.136 1.00 45.66 803 ASP A O 1
ATOM 6408 N N . LYS A 1 804 ? 12.285 12.063 -6.322 1.00 46.12 804 LYS A N 1
ATOM 6409 C CA . LYS A 1 804 ? 12.385 12.172 -7.781 1.00 46.12 804 LYS A CA 1
ATOM 6410 C C . LYS A 1 804 ? 11.956 10.867 -8.439 1.00 46.12 804 LYS A C 1
ATOM 6412 O O . LYS A 1 804 ? 12.777 10.102 -8.939 1.00 46.12 804 LYS A O 1
ATOM 6417 N N . ILE A 1 805 ? 10.640 10.711 -8.567 1.00 49.28 805 ILE A N 1
ATOM 6418 C CA . ILE A 1 805 ? 9.937 9.650 -9.322 1.00 49.28 805 ILE A CA 1
ATOM 6419 C C . ILE A 1 805 ? 10.525 9.400 -10.740 1.00 49.28 805 ILE A C 1
ATOM 6421 O O . ILE A 1 805 ? 10.297 8.348 -11.333 1.00 49.28 805 ILE A O 1
ATOM 6425 N N . TYR A 1 806 ? 11.284 10.351 -11.296 1.00 53.22 806 TYR A N 1
ATOM 6426 C CA . TYR A 1 806 ? 11.725 10.383 -12.694 1.00 53.22 806 TYR A CA 1
ATOM 6427 C C . TYR A 1 806 ? 13.228 10.130 -12.936 1.00 53.22 806 TYR A C 1
ATOM 6429 O O . TYR A 1 806 ? 13.622 10.052 -14.098 1.00 53.22 806 TYR A O 1
ATOM 6437 N N . VAL A 1 807 ? 14.072 10.015 -11.898 1.00 60.91 807 VAL A N 1
ATOM 6438 C CA . VAL A 1 807 ? 15.533 9.799 -12.045 1.00 60.91 807 VAL A CA 1
ATOM 6439 C C . VAL A 1 807 ? 16.021 8.778 -11.001 1.00 60.91 807 VAL A C 1
ATOM 6441 O O . VAL A 1 807 ? 16.468 9.172 -9.927 1.00 60.91 807 VAL A O 1
ATOM 6444 N N . PRO A 1 808 ? 15.901 7.462 -11.265 1.00 66.69 808 PRO A N 1
ATOM 6445 C CA . PRO A 1 808 ? 16.031 6.457 -10.211 1.00 66.69 808 PRO A CA 1
ATOM 6446 C C . PRO A 1 808 ? 17.463 6.003 -9.906 1.00 66.69 808 PRO A C 1
ATOM 6448 O O . PRO A 1 808 ? 17.674 5.488 -8.816 1.00 66.69 808 PRO A O 1
ATOM 6451 N N . PHE A 1 809 ? 18.431 6.150 -10.820 1.00 82.00 809 PHE A N 1
ATOM 6452 C CA . PHE A 1 809 ? 19.738 5.477 -10.718 1.00 82.00 809 PHE A CA 1
ATOM 6453 C C . PHE A 1 809 ? 20.915 6.437 -10.529 1.00 82.00 809 PHE A C 1
ATOM 6455 O O . PHE A 1 809 ? 20.943 7.520 -11.116 1.00 82.00 809 PHE A O 1
ATOM 6462 N N . ASN A 1 810 ? 21.905 5.989 -9.760 1.00 80.31 810 ASN A N 1
ATOM 6463 C CA . ASN A 1 810 ? 23.186 6.639 -9.512 1.00 80.31 810 ASN A CA 1
ATOM 6464 C C . ASN A 1 810 ? 24.327 5.660 -9.881 1.00 80.31 810 ASN A C 1
ATOM 6466 O O . ASN A 1 810 ? 24.148 4.443 -9.858 1.00 80.31 810 ASN A O 1
ATOM 6470 N N . GLY A 1 811 ? 25.484 6.190 -10.282 1.00 84.44 811 GLY A N 1
ATOM 6471 C CA . GLY A 1 811 ? 26.669 5.411 -10.650 1.00 84.44 811 GLY A CA 1
ATOM 6472 C C . GLY A 1 811 ? 27.787 5.403 -9.604 1.00 84.44 811 GLY A C 1
ATOM 6473 O O . GLY A 1 811 ? 28.786 4.726 -9.830 1.00 84.44 811 GLY A O 1
ATOM 6474 N N . ALA A 1 812 ? 27.624 6.120 -8.484 1.00 85.69 812 ALA A N 1
ATOM 6475 C CA . ALA A 1 812 ? 28.669 6.283 -7.467 1.00 85.69 812 ALA A CA 1
ATOM 6476 C C . ALA A 1 812 ? 29.131 4.973 -6.802 1.00 85.69 812 ALA A C 1
ATOM 6478 O O . ALA A 1 812 ? 30.257 4.887 -6.315 1.00 85.69 812 ALA A O 1
ATOM 6479 N N . LEU A 1 813 ? 28.299 3.930 -6.853 1.00 89.44 813 LEU A N 1
ATOM 6480 C CA . LEU A 1 813 ? 28.738 2.546 -6.730 1.00 89.44 813 LEU A CA 1
ATOM 6481 C C . LEU A 1 813 ? 28.055 1.708 -7.820 1.00 89.44 813 LEU A C 1
ATOM 6483 O O . LEU A 1 813 ? 26.849 1.826 -8.041 1.00 89.44 813 LEU A O 1
ATOM 6487 N N . MET A 1 814 ? 28.800 0.847 -8.507 1.00 92.69 814 MET A N 1
ATOM 6488 C CA . MET A 1 814 ? 28.229 -0.125 -9.449 1.00 92.69 814 MET A CA 1
ATOM 6489 C C . MET A 1 814 ? 29.166 -1.308 -9.675 1.00 92.69 814 MET A C 1
ATOM 6491 O O . MET A 1 814 ? 30.362 -1.210 -9.416 1.00 92.69 814 MET A O 1
ATOM 6495 N N . ARG A 1 815 ? 28.632 -2.419 -10.184 1.00 94.06 815 ARG A N 1
ATOM 6496 C CA . ARG A 1 815 ? 29.398 -3.627 -10.502 1.00 94.06 815 ARG A CA 1
ATOM 6497 C C . ARG A 1 815 ? 28.960 -4.203 -11.840 1.00 94.06 815 ARG A C 1
ATOM 6499 O O . ARG A 1 815 ? 27.769 -4.431 -12.042 1.00 94.06 815 ARG A O 1
ATOM 6506 N N . PHE A 1 816 ? 29.924 -4.521 -12.695 1.00 95.88 816 PHE A N 1
ATOM 6507 C CA . PHE A 1 816 ? 29.712 -5.246 -13.949 1.00 95.88 816 PHE A CA 1
ATOM 6508 C C . PHE A 1 816 ? 30.854 -6.249 -14.168 1.00 95.88 816 PHE A C 1
ATOM 6510 O O . PHE A 1 816 ? 31.947 -6.089 -13.629 1.00 95.88 816 PHE A O 1
ATOM 6517 N N . HIS A 1 817 ? 30.607 -7.311 -14.929 1.00 95.06 817 HIS A N 1
ATOM 6518 C CA . HIS A 1 817 ? 31.658 -8.248 -15.333 1.00 95.06 817 HIS A CA 1
ATOM 6519 C C . HIS A 1 817 ? 32.470 -7.699 -16.518 1.00 95.06 817 HIS A C 1
ATOM 6521 O O . HIS A 1 817 ? 32.004 -6.841 -17.271 1.00 95.06 817 HIS A O 1
ATOM 6527 N N . GLU A 1 818 ? 33.679 -8.234 -16.706 1.00 94.38 818 GLU A N 1
ATOM 6528 C CA . GLU A 1 818 ? 34.495 -7.960 -17.891 1.00 94.38 818 GLU A CA 1
ATOM 6529 C C . GLU A 1 818 ? 33.686 -8.259 -19.167 1.00 94.38 818 GLU A C 1
ATOM 6531 O O . GLU A 1 818 ? 32.979 -9.268 -19.249 1.00 94.38 818 GLU A O 1
ATOM 6536 N N . HIS A 1 819 ? 33.755 -7.361 -20.150 1.00 94.88 819 HIS A N 1
ATOM 6537 C CA . HIS A 1 819 ? 32.990 -7.431 -21.397 1.00 94.88 819 HIS A CA 1
ATOM 6538 C C . HIS A 1 819 ? 31.460 -7.591 -21.244 1.00 94.88 819 HIS A C 1
ATOM 6540 O O . HIS A 1 819 ? 30.796 -8.154 -22.120 1.00 94.88 819 HIS A O 1
ATOM 6546 N N . SER A 1 820 ? 30.879 -7.071 -20.157 1.00 96.00 820 SER A N 1
ATOM 6547 C CA . SER A 1 820 ? 29.437 -7.153 -19.892 1.00 96.00 820 SER A CA 1
ATOM 6548 C C . SER A 1 820 ? 28.564 -6.595 -21.037 1.00 96.00 820 SER A C 1
ATOM 6550 O O . SER A 1 820 ? 28.740 -5.439 -21.447 1.00 96.00 820 SER A O 1
ATOM 6552 N N . PRO A 1 821 ? 27.558 -7.348 -21.530 1.00 96.12 821 PRO A N 1
ATOM 6553 C CA . PRO A 1 821 ? 26.674 -6.901 -22.604 1.00 96.12 821 PRO A CA 1
ATOM 6554 C C . PRO A 1 821 ? 25.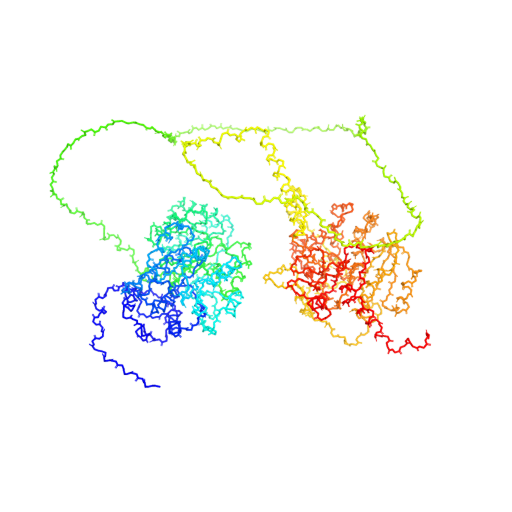802 -5.705 -22.185 1.00 96.12 821 PRO A C 1
ATOM 6556 O O . PRO A 1 821 ? 25.423 -4.909 -23.044 1.00 96.12 821 PRO A O 1
ATOM 6559 N N . TYR A 1 822 ? 25.561 -5.498 -20.882 1.00 96.31 822 TYR A N 1
ATOM 6560 C CA . TYR A 1 822 ? 24.936 -4.272 -20.371 1.00 96.31 822 TYR A CA 1
ATOM 6561 C C . TYR A 1 822 ? 25.763 -3.023 -20.718 1.00 96.31 822 TYR A C 1
ATOM 6563 O O . TYR A 1 822 ? 25.207 -2.014 -21.150 1.00 96.31 822 TYR A O 1
ATOM 6571 N N . LEU A 1 823 ? 27.091 -3.091 -20.573 1.00 96.31 823 LEU A N 1
ATOM 6572 C CA . LEU A 1 823 ? 27.996 -1.983 -20.893 1.00 96.31 823 LEU A CA 1
ATOM 6573 C C . LEU A 1 823 ? 28.121 -1.779 -22.409 1.00 96.31 823 LEU A C 1
ATOM 6575 O O . LEU A 1 823 ? 28.083 -0.643 -22.874 1.00 96.31 823 LEU A O 1
ATOM 6579 N N . CYS A 1 824 ? 28.151 -2.860 -23.194 1.00 95.44 824 CYS A N 1
ATOM 6580 C CA . CYS A 1 824 ? 28.077 -2.787 -24.658 1.00 95.44 824 CYS A CA 1
ATOM 6581 C C . CYS A 1 824 ? 26.814 -2.041 -25.140 1.00 95.44 824 CYS A C 1
ATOM 6583 O O . CYS A 1 824 ? 26.894 -1.171 -26.014 1.00 95.44 824 CYS A O 1
ATOM 6585 N N . GLU A 1 825 ? 25.653 -2.304 -24.533 1.00 96.12 825 GLU A N 1
ATOM 6586 C CA . GLU A 1 825 ? 24.423 -1.556 -24.819 1.00 96.12 825 GLU A CA 1
ATOM 6587 C C . GLU A 1 825 ? 24.481 -0.110 -24.298 1.00 96.12 825 GLU A C 1
ATOM 6589 O O . GLU A 1 825 ? 24.031 0.805 -24.991 1.00 96.12 825 GLU A O 1
ATOM 6594 N N . ALA A 1 826 ? 25.094 0.145 -23.134 1.00 95.00 826 ALA A N 1
ATOM 6595 C CA . ALA A 1 826 ? 25.333 1.507 -22.645 1.00 95.00 826 ALA A CA 1
ATOM 6596 C C . ALA A 1 826 ? 26.153 2.334 -23.653 1.00 95.00 826 ALA A C 1
ATOM 6598 O O . ALA A 1 826 ? 25.746 3.439 -24.014 1.00 95.00 826 ALA A O 1
ATOM 6599 N N . PHE A 1 827 ? 27.248 1.784 -24.183 1.00 95.31 827 PHE A N 1
ATOM 6600 C CA . PHE A 1 827 ? 28.081 2.442 -25.194 1.00 95.31 827 PHE A CA 1
ATOM 6601 C C . PHE A 1 827 ? 27.307 2.722 -26.490 1.00 95.31 827 PHE A C 1
ATOM 6603 O O . PHE A 1 827 ? 27.395 3.821 -27.041 1.00 95.31 827 PHE A O 1
ATOM 6610 N N . ASN A 1 828 ? 26.474 1.780 -26.941 1.00 94.19 828 ASN A N 1
ATOM 6611 C CA . ASN A 1 828 ? 25.587 1.994 -28.086 1.00 94.19 828 ASN A CA 1
ATOM 6612 C C . ASN A 1 828 ? 24.554 3.104 -27.827 1.00 94.19 828 ASN A C 1
ATOM 6614 O O . ASN A 1 828 ? 24.266 3.900 -28.724 1.00 94.19 828 ASN A O 1
ATOM 6618 N N . ILE A 1 829 ? 24.029 3.217 -26.603 1.00 91.69 829 ILE A N 1
ATOM 6619 C CA . ILE A 1 829 ? 23.151 4.325 -26.205 1.00 91.69 829 ILE A CA 1
ATOM 6620 C C . ILE A 1 829 ? 23.923 5.650 -26.162 1.00 91.69 829 ILE A C 1
ATOM 6622 O O . ILE A 1 829 ? 23.358 6.663 -26.570 1.00 91.69 829 ILE A O 1
ATOM 6626 N N . MET A 1 830 ? 25.182 5.664 -25.716 1.00 90.50 830 MET A N 1
ATOM 6627 C CA . MET A 1 830 ? 26.025 6.867 -25.650 1.00 90.50 830 MET A CA 1
ATOM 6628 C C . MET A 1 830 ? 26.337 7.433 -27.040 1.00 90.50 830 MET A C 1
ATOM 6630 O O . MET A 1 830 ? 26.153 8.628 -27.249 1.00 90.50 830 MET A O 1
ATOM 6634 N N . VAL A 1 831 ? 26.735 6.585 -27.996 1.00 89.38 831 VAL A N 1
ATOM 6635 C CA . VAL A 1 831 ? 27.065 7.003 -29.374 1.00 89.38 831 VAL A CA 1
ATOM 6636 C C . VAL A 1 831 ? 25.829 7.469 -30.152 1.00 89.38 831 VAL A C 1
ATOM 6638 O O . VAL A 1 831 ? 25.901 8.446 -30.891 1.00 89.38 831 VAL A O 1
ATOM 6641 N N . ASN A 1 832 ? 24.686 6.793 -29.986 1.00 86.62 832 ASN A N 1
ATOM 6642 C CA . ASN A 1 832 ? 23.474 7.066 -30.774 1.00 86.62 832 ASN A CA 1
ATOM 6643 C C . ASN A 1 832 ? 22.481 8.037 -30.099 1.00 86.62 832 ASN A C 1
ATOM 6645 O O . ASN A 1 832 ? 21.455 8.384 -30.689 1.00 86.62 832 ASN A O 1
ATOM 6649 N N . SER A 1 833 ? 22.737 8.468 -28.860 1.00 83.00 833 SER A N 1
ATOM 6650 C CA . SER A 1 833 ? 21.955 9.525 -28.203 1.00 83.00 833 SER A CA 1
ATOM 6651 C C . SER A 1 833 ? 22.482 10.914 -28.560 1.00 83.00 833 SER A C 1
ATOM 6653 O O . SER A 1 833 ? 23.585 11.085 -29.067 1.00 83.00 833 SER A O 1
ATOM 6655 N N . ARG A 1 834 ? 21.704 11.949 -28.226 1.00 79.06 834 ARG A N 1
ATOM 6656 C CA . ARG A 1 834 ? 22.250 13.311 -28.143 1.00 79.06 834 ARG A CA 1
ATOM 6657 C C . ARG A 1 834 ? 23.364 13.345 -27.081 1.00 79.06 834 ARG A C 1
ATOM 6659 O O . ARG A 1 834 ? 23.181 12.700 -26.043 1.00 79.06 834 ARG A O 1
ATOM 6666 N N . PRO A 1 835 ? 24.456 14.098 -27.303 1.00 70.75 835 PRO A N 1
ATOM 6667 C CA . PRO A 1 835 ? 25.531 14.226 -26.324 1.00 70.75 835 PRO A CA 1
ATOM 6668 C C . PRO A 1 835 ? 25.026 14.833 -25.001 1.00 70.75 835 PRO A C 1
ATOM 6670 O O . PRO A 1 835 ? 23.988 15.511 -24.993 1.00 70.75 835 PRO A O 1
ATOM 6673 N N . PRO A 1 836 ? 25.741 14.604 -23.881 1.00 73.31 836 PRO A N 1
ATOM 6674 C CA . PRO A 1 836 ? 25.454 15.264 -22.610 1.00 73.31 836 PRO A CA 1
ATOM 6675 C C . PRO A 1 836 ? 25.469 16.791 -22.742 1.00 73.31 836 PRO A C 1
ATOM 6677 O O . PRO A 1 836 ? 26.110 17.360 -23.626 1.00 73.31 836 PRO A O 1
ATOM 6680 N N . ARG A 1 837 ? 24.774 17.469 -21.825 1.00 73.81 837 ARG A N 1
ATOM 6681 C CA . ARG A 1 837 ? 24.903 18.923 -21.676 1.00 73.81 837 ARG A CA 1
ATOM 6682 C C . ARG A 1 837 ? 26.176 19.198 -20.881 1.00 73.81 837 ARG A C 1
ATOM 6684 O O . ARG A 1 837 ? 26.420 18.531 -19.880 1.00 73.81 837 ARG A O 1
ATOM 6691 N N . GLU A 1 838 ? 26.959 20.191 -21.287 1.00 68.44 838 GLU A N 1
ATOM 6692 C CA . GLU A 1 838 ? 28.154 20.594 -20.540 1.00 68.44 838 GLU A CA 1
ATOM 6693 C C . GLU A 1 838 ? 27.805 20.884 -19.070 1.00 68.44 838 GLU A C 1
ATOM 6695 O O . GLU A 1 838 ? 26.882 21.647 -18.775 1.00 68.44 838 GLU A O 1
ATOM 6700 N N . GLY A 1 839 ? 28.517 20.239 -18.141 1.00 65.06 839 GLY A N 1
ATOM 6701 C CA . GLY A 1 839 ? 28.285 20.399 -16.706 1.00 65.06 839 GLY A CA 1
ATOM 6702 C C . GLY A 1 839 ? 26.941 19.860 -16.190 1.00 65.06 839 GLY A C 1
ATOM 6703 O O . GLY A 1 839 ? 26.433 20.393 -15.203 1.00 65.06 839 GLY A O 1
ATOM 6704 N N . SER A 1 840 ? 26.348 18.834 -16.813 1.00 69.44 840 SER A N 1
ATOM 6705 C CA . SER A 1 840 ? 25.156 18.152 -16.280 1.00 69.44 840 SER A CA 1
ATOM 6706 C C . SER A 1 840 ? 25.479 16.961 -15.376 1.00 69.44 840 SER A C 1
ATOM 6708 O O . SER A 1 840 ? 26.258 16.099 -15.768 1.00 69.44 840 SER A O 1
ATOM 6710 N N . THR A 1 841 ? 24.791 16.851 -14.236 1.00 70.25 841 THR A N 1
ATOM 6711 C CA . THR A 1 841 ? 24.842 15.687 -13.328 1.00 70.25 841 THR A CA 1
ATOM 6712 C C . THR A 1 841 ? 23.857 14.568 -13.680 1.00 70.25 841 THR A C 1
ATOM 6714 O O . THR A 1 841 ? 23.893 13.511 -13.059 1.00 70.25 841 THR A O 1
ATOM 6717 N N . ASP A 1 842 ? 22.945 14.774 -14.637 1.00 72.56 842 ASP A N 1
ATOM 6718 C CA . ASP A 1 842 ? 21.893 13.802 -14.961 1.00 72.56 842 ASP A CA 1
ATOM 6719 C C . ASP A 1 842 ? 22.270 12.805 -16.069 1.00 72.56 842 ASP A C 1
ATOM 6721 O O . ASP A 1 842 ? 21.456 11.952 -16.417 1.00 72.56 842 ASP A O 1
ATOM 6725 N N . TRP A 1 843 ? 23.494 12.860 -16.610 1.00 78.81 843 TRP A N 1
ATOM 6726 C CA . TRP A 1 843 ? 23.886 12.054 -17.771 1.00 78.81 843 TRP A CA 1
ATOM 6727 C C . TRP A 1 843 ? 23.922 10.546 -17.497 1.00 78.81 843 TRP A C 1
ATOM 6729 O O . TRP A 1 843 ? 23.115 9.828 -18.093 1.00 78.81 843 TRP A O 1
ATOM 6739 N N . GLY A 1 844 ? 24.774 10.059 -16.585 1.00 82.56 844 GLY A N 1
ATOM 6740 C CA . GLY A 1 844 ? 24.817 8.645 -16.203 1.00 82.56 844 GLY A CA 1
ATOM 6741 C C . GLY A 1 844 ? 23.456 8.126 -15.733 1.00 82.56 844 GLY A C 1
ATOM 6742 O O . GLY A 1 844 ? 22.980 7.098 -16.209 1.00 82.56 844 GLY A O 1
ATOM 6743 N N . ALA A 1 845 ? 22.749 8.894 -14.899 1.00 80.31 845 ALA A N 1
ATOM 6744 C CA . ALA A 1 845 ? 21.411 8.539 -14.421 1.00 80.31 845 ALA A CA 1
ATOM 6745 C C . ALA A 1 845 ? 20.389 8.342 -15.565 1.00 80.31 845 ALA A C 1
ATOM 6747 O O . ALA A 1 845 ? 19.625 7.372 -15.567 1.00 80.31 845 ALA A O 1
ATOM 6748 N N . LEU A 1 846 ? 20.392 9.226 -16.573 1.00 82.31 846 LEU A N 1
ATOM 6749 C CA . LEU A 1 846 ? 19.555 9.099 -17.772 1.00 82.31 846 LEU A CA 1
ATOM 6750 C C . LEU A 1 846 ? 20.023 7.969 -18.701 1.00 82.31 846 LEU A C 1
ATOM 6752 O O . LEU A 1 846 ? 19.183 7.330 -19.335 1.00 82.31 846 LEU A O 1
ATOM 6756 N N . LEU A 1 847 ? 21.328 7.700 -18.784 1.00 88.38 847 LEU A N 1
ATOM 6757 C CA . LEU A 1 847 ? 21.902 6.585 -19.539 1.00 88.38 847 LEU A CA 1
ATOM 6758 C C . LEU A 1 847 ? 21.447 5.237 -18.961 1.00 88.38 847 LEU A C 1
ATOM 6760 O O . LEU A 1 847 ? 20.890 4.418 -19.694 1.00 88.38 847 LEU A O 1
ATOM 6764 N N . TYR A 1 848 ? 21.592 5.038 -17.649 1.00 89.75 848 TYR A N 1
ATOM 6765 C CA . TYR A 1 848 ? 21.163 3.816 -16.964 1.00 89.75 848 TYR A CA 1
ATOM 6766 C C . TYR A 1 848 ? 19.638 3.647 -17.041 1.00 89.75 848 TYR A C 1
ATOM 6768 O O . TYR A 1 848 ? 19.157 2.546 -17.306 1.00 89.75 848 TYR A O 1
ATOM 6776 N N . LEU A 1 849 ? 18.864 4.736 -16.921 1.00 86.38 849 LEU A N 1
ATOM 6777 C CA . LEU A 1 849 ? 17.407 4.704 -17.099 1.00 86.38 849 LEU A CA 1
ATOM 6778 C C . LEU A 1 849 ? 17.004 4.318 -18.530 1.00 86.38 849 LEU A C 1
ATOM 6780 O O . LEU A 1 849 ? 16.074 3.532 -18.718 1.00 86.38 849 LEU A O 1
ATOM 6784 N N . LYS A 1 850 ? 17.697 4.841 -19.548 1.00 87.06 850 LYS A N 1
ATOM 6785 C CA . LYS A 1 850 ? 17.474 4.454 -20.948 1.00 87.06 850 LYS A CA 1
ATOM 6786 C C . LYS A 1 850 ? 17.777 2.978 -21.165 1.00 87.06 850 LYS A C 1
ATOM 6788 O O . LYS A 1 850 ? 16.943 2.291 -21.745 1.00 87.06 850 LYS A O 1
ATOM 6793 N N . LEU A 1 851 ? 18.922 2.499 -20.685 1.00 91.81 851 LEU A N 1
ATOM 6794 C CA . LEU A 1 851 ? 19.338 1.105 -20.820 1.00 91.81 851 LEU A CA 1
ATOM 6795 C C . LEU A 1 851 ? 18.341 0.149 -20.151 1.00 91.81 851 LEU A C 1
ATOM 6797 O O . LEU A 1 851 ? 17.811 -0.740 -20.814 1.00 91.81 851 LEU A O 1
ATOM 6801 N N . TRP A 1 852 ? 18.002 0.395 -18.883 1.00 89.88 852 TRP A N 1
ATOM 6802 C CA . TRP A 1 852 ? 17.029 -0.397 -18.124 1.00 89.88 852 TRP A CA 1
ATOM 6803 C C . TRP A 1 852 ? 15.678 -0.503 -18.849 1.00 89.88 852 TRP A C 1
ATOM 6805 O O . TRP A 1 852 ? 15.147 -1.599 -19.024 1.00 89.88 852 TRP A O 1
ATOM 6815 N N . ARG A 1 853 ? 15.159 0.621 -19.372 1.00 87.88 853 ARG A N 1
ATOM 6816 C CA . ARG A 1 853 ? 13.900 0.643 -20.139 1.00 87.88 853 ARG A CA 1
ATOM 6817 C C . ARG A 1 853 ? 13.958 -0.176 -21.433 1.00 87.88 853 ARG A C 1
ATOM 6819 O O . ARG A 1 853 ? 12.927 -0.723 -21.816 1.00 87.88 853 ARG A O 1
ATOM 6826 N N . ARG A 1 854 ? 15.111 -0.252 -22.110 1.00 90.94 854 ARG A N 1
ATOM 6827 C CA . ARG A 1 854 ? 15.278 -1.070 -23.327 1.00 90.94 854 ARG A CA 1
ATOM 6828 C C . ARG A 1 854 ? 15.360 -2.560 -23.000 1.00 90.94 854 ARG A C 1
ATOM 6830 O O . ARG A 1 854 ? 14.624 -3.333 -23.598 1.00 90.94 854 ARG A O 1
ATOM 6837 N N . LEU A 1 855 ? 16.163 -2.936 -22.000 1.00 92.12 855 LEU A N 1
ATOM 6838 C CA . LEU A 1 855 ? 16.274 -4.316 -21.504 1.00 92.12 855 LEU A CA 1
ATOM 6839 C C . LEU A 1 855 ? 14.894 -4.877 -21.135 1.00 92.12 855 LEU A C 1
ATOM 6841 O O . LEU A 1 855 ? 14.477 -5.904 -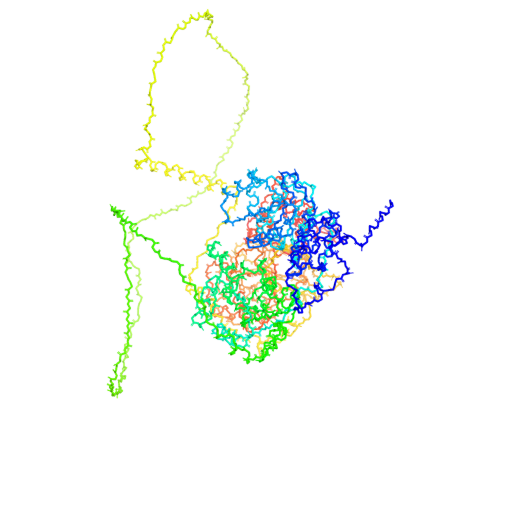21.661 1.00 92.12 855 LEU A O 1
ATOM 6845 N N . THR A 1 856 ? 14.129 -4.129 -20.329 1.00 89.56 856 THR A N 1
ATOM 6846 C CA . THR A 1 856 ? 12.757 -4.502 -19.948 1.00 89.56 856 THR A CA 1
ATOM 6847 C C . THR A 1 856 ? 11.804 -4.598 -21.148 1.00 89.56 856 THR A C 1
ATOM 6849 O O . THR A 1 856 ? 10.928 -5.459 -21.152 1.00 89.56 856 THR A O 1
ATOM 6852 N N . ALA A 1 857 ? 11.957 -3.755 -22.177 1.00 90.00 857 ALA A N 1
ATOM 6853 C CA . ALA A 1 857 ? 11.112 -3.807 -23.374 1.00 90.00 857 ALA A CA 1
ATOM 6854 C C . ALA A 1 857 ? 11.418 -5.016 -24.279 1.00 90.00 857 ALA A C 1
ATOM 6856 O O . ALA A 1 857 ? 10.498 -5.562 -24.884 1.00 90.00 857 ALA A O 1
ATOM 6857 N N . GLU A 1 858 ? 12.672 -5.469 -24.329 1.00 91.62 858 GLU A N 1
ATOM 6858 C CA . GLU A 1 858 ? 13.082 -6.690 -25.043 1.00 91.62 858 GLU A CA 1
ATOM 6859 C C . GLU A 1 858 ? 12.992 -7.959 -24.176 1.00 91.62 858 GLU A C 1
ATOM 6861 O O . GLU A 1 858 ? 13.406 -9.035 -24.596 1.00 91.62 858 GLU A O 1
ATOM 6866 N N . SER A 1 859 ? 12.392 -7.862 -22.982 1.00 91.00 859 SER A N 1
ATOM 6867 C CA . SER A 1 859 ? 12.253 -8.958 -22.004 1.00 91.00 859 SER A CA 1
ATOM 6868 C C . SER A 1 859 ? 13.582 -9.566 -21.531 1.00 91.00 859 SER A C 1
ATOM 6870 O O . SER A 1 859 ? 13.607 -10.684 -21.017 1.00 91.00 859 SER A O 1
ATOM 6872 N N . ILE A 1 860 ? 14.681 -8.820 -21.654 1.00 90.19 860 ILE A N 1
ATOM 6873 C CA . ILE A 1 860 ? 15.981 -9.185 -21.088 1.00 90.19 860 ILE A CA 1
ATOM 6874 C C . ILE A 1 860 ? 15.976 -8.809 -19.598 1.00 90.19 860 ILE A C 1
ATOM 6876 O O . ILE A 1 860 ? 15.586 -7.682 -19.266 1.00 90.19 860 ILE A O 1
ATOM 6880 N N . PRO A 1 861 ? 16.407 -9.702 -18.683 1.00 90.38 861 PRO A N 1
ATOM 6881 C CA . PRO A 1 861 ? 16.586 -9.347 -17.280 1.00 90.38 861 PRO A CA 1
ATOM 6882 C C . PRO A 1 861 ? 17.497 -8.114 -17.161 1.00 90.38 861 PRO A C 1
ATOM 6884 O O . PRO A 1 861 ? 18.582 -8.113 -17.739 1.00 90.38 861 PRO A O 1
ATOM 6887 N N . PRO A 1 862 ? 17.084 -7.039 -16.469 1.00 90.69 862 PRO A N 1
ATOM 6888 C CA . PRO A 1 862 ? 17.965 -5.907 -16.233 1.00 90.69 862 PRO A CA 1
ATOM 6889 C C . PRO A 1 862 ? 18.999 -6.236 -15.150 1.00 90.69 862 PRO A C 1
ATOM 6891 O O . PRO A 1 862 ? 18.760 -7.081 -14.282 1.00 90.69 862 PRO A O 1
ATOM 6894 N N . PHE A 1 863 ? 20.107 -5.488 -15.143 1.00 90.69 863 PHE A N 1
ATOM 6895 C CA . PHE A 1 863 ? 21.001 -5.413 -13.986 1.00 90.69 863 PHE A CA 1
ATOM 6896 C C . PHE A 1 863 ? 20.205 -5.092 -12.710 1.00 90.69 863 PHE A C 1
ATOM 6898 O O . PHE A 1 863 ? 19.170 -4.409 -12.747 1.00 90.69 863 PHE A O 1
ATOM 6905 N N . LYS A 1 864 ? 20.683 -5.579 -11.563 1.00 88.00 864 LYS A N 1
ATOM 6906 C CA . LYS A 1 864 ? 20.032 -5.310 -10.281 1.00 88.00 864 LYS A CA 1
ATOM 6907 C C . LYS A 1 864 ? 20.159 -3.827 -9.928 1.00 88.00 864 LYS A C 1
ATOM 6909 O O . LYS A 1 864 ? 21.068 -3.123 -10.365 1.00 88.00 864 LYS A O 1
ATOM 6914 N N . VAL A 1 865 ? 19.228 -3.353 -9.115 1.00 82.25 865 VAL A N 1
ATOM 6915 C CA . VAL A 1 865 ? 19.197 -1.969 -8.640 1.00 82.25 865 VAL A CA 1
ATOM 6916 C C . VAL A 1 865 ? 19.248 -2.041 -7.129 1.00 82.25 865 VAL A C 1
ATOM 6918 O O . VAL A 1 865 ? 18.228 -2.354 -6.513 1.00 82.25 865 VAL A O 1
ATOM 6921 N N . LEU A 1 866 ? 20.429 -1.806 -6.551 1.00 77.31 866 LEU A N 1
ATOM 6922 C CA . LEU A 1 866 ? 20.594 -1.870 -5.102 1.00 77.31 866 LEU A CA 1
ATOM 6923 C C . LEU A 1 866 ? 19.778 -0.731 -4.466 1.00 77.31 866 LEU A C 1
ATOM 6925 O O . LEU A 1 866 ? 19.991 0.436 -4.820 1.00 77.31 866 LEU A O 1
ATOM 6929 N N . PRO A 1 867 ? 18.834 -1.031 -3.561 1.00 59.19 867 PRO A N 1
ATOM 6930 C CA . PRO A 1 867 ? 17.975 -0.005 -3.000 1.00 59.19 867 PRO A CA 1
ATOM 6931 C C . PRO A 1 867 ? 18.706 0.815 -1.929 1.00 59.19 867 PRO A C 1
ATOM 6933 O O . PRO A 1 867 ? 19.381 0.223 -1.100 1.00 59.19 867 PRO A O 1
ATOM 6936 N N . TRP A 1 868 ? 18.513 2.142 -1.932 1.00 59.31 868 TRP A N 1
ATOM 6937 C CA . TRP A 1 868 ? 18.320 3.073 -0.792 1.00 59.31 868 TRP A CA 1
ATOM 6938 C C . TRP A 1 868 ? 19.255 3.024 0.455 1.00 59.31 868 TRP A C 1
ATOM 6940 O O . TRP A 1 868 ? 19.015 3.768 1.401 1.00 59.31 868 TRP A O 1
ATOM 6950 N N . CYS A 1 869 ? 20.280 2.165 0.506 1.00 57.62 869 CYS A N 1
ATOM 6951 C CA . CYS A 1 869 ? 21.048 1.833 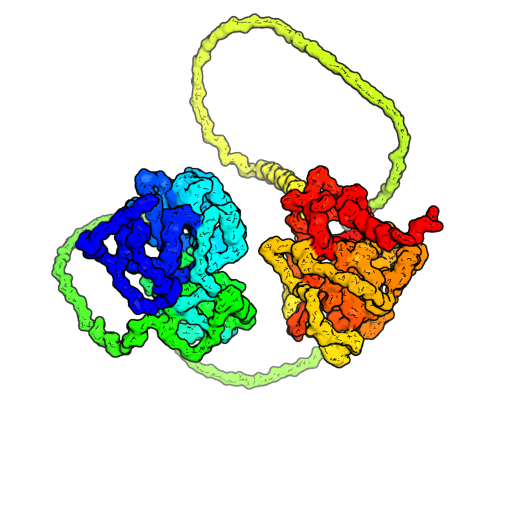1.725 1.00 57.62 869 CYS A CA 1
ATOM 6952 C C . CYS A 1 869 ? 22.560 2.113 1.626 1.00 57.62 869 CYS A C 1
ATOM 6954 O O . CYS A 1 869 ? 23.322 1.886 2.569 1.00 57.62 869 CYS A O 1
ATOM 6956 N N . PHE A 1 870 ? 22.996 2.612 0.476 1.00 60.62 870 PHE A N 1
ATOM 6957 C CA . PHE A 1 870 ? 24.001 3.670 0.438 1.00 60.62 870 PHE A CA 1
ATOM 6958 C C . PHE A 1 870 ? 23.277 4.931 0.909 1.00 60.62 870 PHE A C 1
ATOM 6960 O O . PHE A 1 870 ? 22.057 4.998 0.741 1.00 60.62 870 PHE A O 1
ATOM 6967 N N . THR A 1 871 ? 23.950 5.860 1.591 1.00 60.88 871 THR A N 1
ATOM 6968 C CA . THR A 1 871 ? 23.218 7.000 2.166 1.00 60.88 871 THR A CA 1
ATOM 6969 C C . THR A 1 871 ? 23.816 8.378 1.960 1.00 60.88 871 THR A C 1
ATOM 6971 O O . THR A 1 871 ? 25.016 8.638 2.085 1.00 60.88 871 THR A O 1
ATOM 6974 N N . ASP A 1 872 ? 22.867 9.272 1.700 1.00 63.62 872 ASP A N 1
ATOM 6975 C CA . ASP A 1 872 ? 23.017 10.647 1.288 1.00 63.62 872 ASP A CA 1
ATOM 6976 C C . ASP A 1 872 ? 22.480 11.564 2.393 1.00 63.62 872 ASP A C 1
ATOM 6978 O O . ASP A 1 872 ? 21.279 11.824 2.507 1.00 63.62 872 ASP A O 1
ATOM 6982 N N . ALA A 1 873 ? 23.388 12.102 3.202 1.00 60.44 873 ALA A N 1
ATOM 6983 C CA . ALA A 1 873 ? 23.046 12.993 4.308 1.00 60.44 873 ALA A CA 1
ATOM 6984 C C . ALA A 1 873 ? 22.301 14.286 3.901 1.00 60.44 873 ALA A C 1
ATOM 6986 O O . ALA A 1 873 ? 21.776 14.985 4.768 1.00 60.44 873 ALA A O 1
ATOM 6987 N N . ARG A 1 874 ? 22.260 14.641 2.606 1.00 61.53 874 ARG A N 1
ATOM 6988 C CA . ARG A 1 874 ? 21.678 15.902 2.110 1.00 61.53 874 ARG A CA 1
ATOM 6989 C C . ARG A 1 874 ? 20.401 15.730 1.295 1.00 61.53 874 ARG A C 1
ATOM 6991 O O . ARG A 1 874 ? 19.578 16.640 1.300 1.00 61.53 874 ARG A O 1
ATOM 6998 N N . SER A 1 875 ? 20.214 14.598 0.623 1.00 57.91 875 SER A N 1
ATOM 6999 C CA . SER A 1 875 ? 19.013 14.331 -0.187 1.00 57.91 875 SER A CA 1
ATOM 7000 C C . SER A 1 875 ? 17.936 13.523 0.538 1.00 57.91 875 SER A C 1
ATOM 7002 O O . SER A 1 875 ? 16.835 13.373 0.010 1.00 57.91 875 SER A O 1
ATOM 7004 N N . CYS A 1 876 ? 18.235 12.963 1.714 1.00 62.38 876 CYS A N 1
ATOM 7005 C CA . CYS A 1 876 ? 17.286 12.128 2.445 1.00 62.38 876 CYS A CA 1
ATOM 7006 C C . CYS A 1 876 ? 16.197 12.909 3.192 1.00 62.38 876 CYS A C 1
ATOM 7008 O O . CYS A 1 876 ? 16.402 14.029 3.666 1.00 62.38 876 CYS A O 1
ATOM 7010 N N . ARG A 1 877 ? 15.019 12.278 3.325 1.00 61.41 877 ARG A N 1
ATOM 7011 C CA . ARG A 1 877 ? 13.899 12.808 4.117 1.00 61.41 877 ARG A CA 1
ATOM 7012 C C . ARG A 1 877 ? 14.323 13.053 5.569 1.00 61.41 877 ARG A C 1
ATOM 7014 O O . ARG A 1 877 ? 15.123 12.303 6.122 1.00 61.41 877 ARG A O 1
ATOM 7021 N N . PHE A 1 878 ? 13.720 14.050 6.213 1.00 62.59 878 PHE A N 1
ATOM 7022 C CA . PHE A 1 878 ? 14.018 14.441 7.597 1.00 62.59 878 PHE A CA 1
ATOM 7023 C C . PHE A 1 878 ? 13.847 13.330 8.646 1.00 62.59 878 PHE A C 1
ATOM 7025 O O . PHE A 1 878 ? 14.440 13.437 9.715 1.00 62.59 878 PHE A O 1
ATOM 7032 N N . ASP A 1 879 ? 13.059 12.290 8.372 1.00 60.66 879 ASP A N 1
ATOM 7033 C CA . ASP A 1 879 ? 12.888 11.135 9.254 1.00 60.66 879 ASP A CA 1
ATOM 7034 C C . ASP A 1 879 ? 14.017 10.097 9.124 1.00 60.66 879 ASP A C 1
ATOM 7036 O O . ASP A 1 879 ? 14.368 9.487 10.132 1.00 60.66 879 ASP A O 1
ATOM 7040 N N . ASN A 1 880 ? 14.638 9.957 7.942 1.00 63.31 880 ASN A N 1
ATOM 7041 C CA . ASN A 1 880 ? 15.651 8.919 7.678 1.00 63.31 880 ASN A CA 1
ATOM 7042 C C . ASN A 1 880 ? 17.048 9.422 7.262 1.00 63.31 880 ASN A C 1
ATOM 7044 O O . ASN A 1 880 ? 17.940 8.609 7.019 1.00 63.31 880 ASN A O 1
ATOM 7048 N N . ARG A 1 881 ? 17.277 10.739 7.154 1.00 74.69 881 ARG A N 1
ATOM 7049 C CA . ARG A 1 881 ? 18.582 11.295 6.747 1.00 74.69 881 ARG A CA 1
ATOM 7050 C C . ARG A 1 881 ? 19.674 11.058 7.788 1.00 74.69 881 ARG A C 1
ATOM 7052 O O . ARG A 1 881 ? 19.488 11.394 8.958 1.00 74.69 881 ARG A O 1
ATOM 7059 N N . LEU A 1 882 ? 20.849 10.588 7.358 1.00 80.00 882 LEU A N 1
ATOM 7060 C CA . LEU A 1 882 ? 22.079 10.781 8.137 1.00 80.00 882 LEU A CA 1
ATOM 7061 C C . LEU A 1 882 ? 22.320 12.294 8.356 1.00 80.00 882 LEU A C 1
ATOM 7063 O O . LEU A 1 882 ? 21.885 13.098 7.527 1.00 80.00 882 LEU A O 1
ATOM 7067 N N . PRO A 1 883 ? 22.994 12.720 9.440 1.00 82.44 883 PRO A N 1
ATOM 7068 C CA . PRO A 1 883 ? 23.362 14.124 9.612 1.00 82.44 883 PRO A CA 1
ATOM 7069 C C . PRO A 1 883 ? 24.432 14.544 8.596 1.00 82.44 883 PRO A C 1
ATOM 7071 O O . PRO A 1 883 ? 25.190 13.702 8.120 1.00 82.44 883 PRO A O 1
ATOM 7074 N N . ASP A 1 884 ? 24.557 15.842 8.298 1.00 84.12 884 ASP A N 1
ATOM 7075 C CA . ASP A 1 884 ? 25.609 16.325 7.393 1.00 84.12 884 ASP A CA 1
ATOM 7076 C C . ASP A 1 884 ? 27.009 15.932 7.935 1.00 84.12 884 ASP A C 1
ATOM 7078 O O . ASP A 1 884 ? 27.334 16.248 9.084 1.00 84.12 884 ASP A O 1
ATOM 7082 N N . PRO A 1 885 ? 27.853 15.226 7.157 1.00 86.50 885 PRO A N 1
ATOM 7083 C CA . PRO A 1 885 ? 29.184 14.787 7.590 1.00 86.50 885 PRO A CA 1
ATOM 7084 C C . PRO A 1 885 ? 30.201 15.932 7.728 1.00 86.50 885 PRO A C 1
ATOM 7086 O O . PRO A 1 885 ? 31.329 15.707 8.167 1.00 86.50 885 PRO A O 1
ATOM 7089 N N . PHE A 1 886 ? 29.827 17.154 7.341 1.00 87.69 886 PHE A N 1
ATOM 7090 C CA . PHE A 1 886 ? 30.668 18.347 7.382 1.00 87.69 886 PHE A CA 1
ATOM 7091 C C . PHE A 1 886 ? 30.237 19.370 8.445 1.00 87.69 886 PHE A C 1
ATOM 7093 O O . PHE A 1 886 ? 30.848 20.435 8.535 1.00 87.69 886 PHE A O 1
ATOM 7100 N N . GLU A 1 887 ? 29.208 19.071 9.241 1.00 85.00 887 GLU A N 1
ATOM 7101 C CA . GLU A 1 887 ? 28.705 19.944 10.306 1.00 85.00 887 GLU A CA 1
ATOM 7102 C C . GLU A 1 887 ? 29.010 19.378 11.699 1.00 85.00 887 GLU A C 1
ATOM 7104 O O . GLU A 1 887 ? 29.110 18.167 11.899 1.00 85.00 887 GLU A O 1
ATOM 7109 N N . GLN A 1 888 ? 29.196 20.268 12.677 1.00 85.81 888 GLN A N 1
ATOM 7110 C CA . GLN A 1 888 ? 29.370 19.862 14.073 1.00 85.81 888 GLN A CA 1
ATOM 7111 C C . GLN A 1 888 ? 28.061 19.286 14.626 1.00 85.81 888 GLN A C 1
ATOM 7113 O O . GLN A 1 888 ? 26.969 19.688 14.222 1.00 85.81 888 GLN A O 1
ATOM 7118 N N . ASP A 1 889 ? 28.163 18.355 15.574 1.00 84.81 889 ASP A N 1
ATOM 7119 C CA . ASP A 1 889 ? 26.970 17.807 16.216 1.00 84.81 889 ASP A CA 1
ATOM 7120 C C . ASP A 1 889 ? 26.269 18.855 17.099 1.00 84.81 889 ASP A C 1
ATOM 7122 O O . ASP A 1 889 ? 26.933 19.670 17.747 1.00 84.81 889 ASP A O 1
ATOM 7126 N N . PRO A 1 890 ? 24.925 18.839 17.157 1.00 81.75 890 PRO A N 1
ATOM 7127 C CA . PRO A 1 890 ? 24.165 19.753 17.993 1.00 81.75 890 PRO A CA 1
ATOM 7128 C C . PRO A 1 890 ? 24.380 19.438 19.478 1.00 81.75 890 PRO A C 1
ATOM 7130 O O . PRO A 1 890 ? 24.575 18.289 19.869 1.00 81.75 890 PRO A O 1
ATOM 7133 N N . ILE A 1 891 ? 24.270 20.466 20.324 1.00 78.31 891 ILE A N 1
ATOM 7134 C CA . ILE A 1 891 ? 24.552 20.398 21.772 1.00 78.31 891 ILE A CA 1
ATOM 7135 C C . ILE A 1 891 ? 23.677 19.357 22.505 1.00 78.31 891 ILE A C 1
ATOM 7137 O O . ILE A 1 891 ? 24.083 18.825 23.533 1.00 78.31 891 ILE A O 1
ATOM 7141 N N . ASN A 1 892 ? 22.492 19.031 21.977 1.00 77.94 892 ASN A N 1
ATOM 7142 C CA . ASN A 1 892 ? 21.607 17.996 22.524 1.00 77.94 892 ASN A CA 1
ATOM 7143 C C . ASN A 1 892 ? 21.996 16.554 22.132 1.00 77.94 892 ASN A C 1
ATOM 7145 O O . ASN A 1 892 ? 21.354 15.623 22.607 1.00 77.94 892 ASN A O 1
ATOM 7149 N N . GLY A 1 893 ? 22.982 16.355 21.250 1.00 77.06 893 GLY A N 1
ATOM 7150 C CA . GLY A 1 893 ? 23.431 15.038 20.783 1.00 77.06 893 GLY A CA 1
ATOM 7151 C C . GLY A 1 893 ? 22.433 14.268 19.906 1.00 77.06 893 GLY A C 1
ATOM 7152 O O . GLY A 1 893 ? 22.683 13.105 19.598 1.00 77.06 893 GLY A O 1
ATOM 7153 N N . GLN A 1 894 ? 21.312 14.875 19.499 1.00 79.00 894 GLN A N 1
ATOM 7154 C CA . GLN A 1 894 ? 20.196 14.151 18.878 1.00 79.00 894 GLN A CA 1
ATOM 7155 C C . GLN A 1 894 ? 20.294 14.015 17.348 1.00 79.00 894 GLN A C 1
ATOM 7157 O O . GLN A 1 894 ? 20.818 14.864 16.616 1.00 79.00 894 GLN A O 1
ATOM 7162 N N . TRP A 1 895 ? 19.732 12.911 16.876 1.00 77.38 895 TRP A N 1
ATOM 7163 C CA . TRP A 1 895 ? 19.454 12.530 15.497 1.00 77.38 895 TRP A CA 1
ATOM 7164 C C . TRP A 1 895 ? 17.926 12.397 15.301 1.00 77.38 895 TRP A C 1
ATOM 7166 O O . TRP A 1 895 ? 17.143 12.904 16.112 1.00 77.38 895 TRP A O 1
ATOM 7176 N N . THR A 1 896 ? 17.476 11.795 14.199 1.00 66.50 896 THR A N 1
ATOM 7177 C CA . THR A 1 896 ? 16.053 11.716 13.841 1.00 66.50 896 THR A CA 1
ATOM 7178 C C . THR A 1 896 ? 15.239 10.947 14.889 1.00 66.50 896 THR A C 1
ATOM 7180 O O . THR A 1 896 ? 15.755 10.102 15.618 1.00 66.50 896 THR A O 1
ATOM 7183 N N . VAL A 1 897 ? 13.954 11.299 15.024 1.00 62.91 897 VAL A N 1
ATOM 7184 C CA . VAL A 1 897 ? 12.985 10.674 15.958 1.00 62.91 897 VAL A CA 1
ATOM 7185 C C . VAL A 1 897 ? 13.432 10.650 17.443 1.00 62.91 897 VAL A C 1
ATOM 7187 O O . VAL A 1 897 ? 12.836 9.967 18.270 1.00 62.91 897 VAL A O 1
ATOM 7190 N N . GLY A 1 898 ? 14.450 11.434 17.821 1.00 61.69 898 GLY A N 1
ATOM 7191 C CA . GLY A 1 898 ? 14.990 11.484 19.186 1.00 61.69 898 GLY A CA 1
ATOM 7192 C C . GLY A 1 898 ? 16.070 10.439 19.493 1.00 61.69 898 GLY A C 1
ATOM 7193 O O . GLY A 1 898 ? 16.513 10.357 20.639 1.00 61.69 898 GLY A O 1
ATOM 7194 N N . TYR A 1 899 ? 16.525 9.673 18.497 1.00 77.44 899 TYR A N 1
ATOM 7195 C CA . TYR A 1 899 ? 17.712 8.824 18.615 1.00 77.44 899 TYR A CA 1
ATOM 7196 C C . TYR A 1 899 ? 18.985 9.653 18.851 1.00 77.44 899 TYR A C 1
ATOM 7198 O O . TYR A 1 899 ? 19.038 10.832 18.509 1.00 77.44 899 TYR A O 1
ATOM 7206 N N . GLY A 1 900 ? 20.024 9.050 19.429 1.00 83.94 900 GLY A N 1
ATOM 7207 C CA . GLY A 1 900 ? 21.284 9.730 19.737 1.00 83.94 900 GLY A CA 1
ATOM 7208 C C . GLY A 1 900 ? 22.423 9.486 18.732 1.00 83.94 900 GLY A C 1
ATOM 7209 O O . GLY A 1 900 ? 22.393 8.521 17.954 1.00 83.94 900 GLY A O 1
ATOM 7210 N N . ARG A 1 901 ? 23.410 10.399 18.734 1.00 87.19 901 ARG A N 1
ATOM 7211 C CA . ARG A 1 901 ? 24.642 10.386 17.908 1.00 87.19 901 ARG A CA 1
ATOM 7212 C C . ARG A 1 901 ? 25.882 9.851 18.643 1.00 87.19 901 ARG A C 1
ATOM 7214 O O . ARG A 1 901 ? 26.988 9.890 18.098 1.00 87.19 901 ARG A O 1
ATOM 7221 N N . GLU A 1 902 ? 25.734 9.424 19.889 1.00 84.62 902 GLU A N 1
ATOM 7222 C CA . GLU A 1 902 ? 26.765 8.738 20.668 1.00 84.62 902 GLU A CA 1
ATOM 7223 C C . GLU A 1 902 ? 27.195 7.398 20.044 1.00 84.62 902 GLU A C 1
ATOM 7225 O O . GLU A 1 902 ? 26.504 6.816 19.206 1.00 84.62 902 GLU A O 1
ATOM 7230 N N . GLU A 1 903 ? 28.358 6.903 20.465 1.00 86.12 903 GLU A N 1
ATOM 7231 C CA . GLU A 1 903 ? 28.821 5.550 20.147 1.00 86.12 903 GLU A CA 1
ATOM 7232 C C . GLU A 1 903 ? 27.927 4.509 20.846 1.00 86.12 903 GLU A C 1
ATOM 7234 O O . GLU A 1 903 ? 27.546 4.685 22.002 1.00 86.12 903 GLU A O 1
ATOM 7239 N N . GLY A 1 904 ? 27.514 3.467 20.117 1.00 84.75 904 GLY A N 1
ATOM 7240 C CA . GLY A 1 904 ? 26.419 2.567 20.505 1.00 84.75 904 GLY A CA 1
ATOM 7241 C C . GLY A 1 904 ? 25.009 3.164 20.345 1.00 84.75 904 GLY A C 1
ATOM 7242 O O . GLY A 1 904 ? 24.015 2.479 20.606 1.00 84.75 904 GLY A O 1
ATOM 7243 N N . GLY A 1 905 ? 24.905 4.424 19.907 1.00 86.94 905 GLY A N 1
ATOM 7244 C CA . GLY A 1 905 ? 23.661 5.179 19.784 1.00 86.94 905 GLY A CA 1
ATOM 7245 C C . GLY A 1 905 ? 22.720 4.699 18.680 1.00 86.94 905 GLY A C 1
ATOM 7246 O O . GLY A 1 905 ? 22.831 3.595 18.141 1.00 86.94 905 GLY A O 1
ATOM 7247 N N . GLY A 1 906 ? 21.722 5.516 18.341 1.00 85.88 906 GLY A N 1
ATOM 7248 C CA . GLY A 1 906 ? 20.808 5.189 17.238 1.00 85.88 906 GLY A CA 1
ATOM 7249 C C . GLY A 1 906 ? 21.461 5.368 15.867 1.00 85.88 906 GLY A C 1
ATOM 7250 O O . GLY A 1 906 ? 21.359 4.479 15.026 1.00 85.88 906 GLY A O 1
ATOM 7251 N N . LEU A 1 907 ? 22.207 6.464 15.682 1.00 87.56 907 LEU A N 1
ATOM 7252 C CA . LEU A 1 907 ? 22.955 6.737 14.449 1.00 87.56 907 LEU A CA 1
ATOM 7253 C C . LEU A 1 907 ? 23.993 5.642 14.158 1.00 87.56 907 LEU A C 1
ATOM 7255 O O . LEU A 1 907 ? 24.109 5.171 13.031 1.00 87.56 907 LEU A O 1
ATOM 7259 N N . ASP A 1 908 ? 24.708 5.194 15.188 1.00 90.31 908 ASP A N 1
ATOM 7260 C CA . ASP A 1 908 ? 25.732 4.154 15.075 1.00 90.31 908 ASP A CA 1
ATOM 7261 C C . ASP A 1 908 ? 25.139 2.804 14.623 1.00 90.31 908 ASP A C 1
ATOM 7263 O O . ASP A 1 908 ? 25.650 2.143 13.718 1.00 90.31 908 ASP A O 1
ATOM 7267 N N . ARG A 1 909 ? 23.970 2.442 15.170 1.00 87.88 909 ARG A N 1
ATOM 7268 C CA . ARG A 1 909 ? 23.213 1.245 14.765 1.00 87.88 909 ARG A CA 1
ATOM 7269 C C . ARG A 1 909 ? 22.592 1.338 13.367 1.00 87.88 909 ARG A C 1
ATOM 7271 O O . ARG A 1 909 ? 22.271 0.293 12.807 1.00 87.88 909 ARG A O 1
ATOM 7278 N N . ALA A 1 910 ? 22.431 2.533 12.797 1.00 85.19 910 ALA A N 1
ATOM 7279 C CA . ALA A 1 910 ? 22.073 2.706 11.387 1.00 85.19 910 ALA A CA 1
ATOM 7280 C C . ALA A 1 910 ? 23.309 2.554 10.481 1.00 85.19 910 ALA A C 1
ATOM 7282 O O . ALA A 1 910 ? 23.288 1.767 9.534 1.00 85.19 910 ALA A O 1
ATOM 7283 N N . LEU A 1 911 ? 24.420 3.221 10.821 1.00 87.06 911 LEU A N 1
ATOM 7284 C CA . LEU A 1 911 ? 25.694 3.139 10.088 1.00 87.06 911 LEU A CA 1
ATOM 7285 C C . LEU A 1 911 ? 26.240 1.706 9.994 1.00 87.06 911 LEU A C 1
ATOM 7287 O O . LEU A 1 911 ? 26.790 1.333 8.963 1.00 87.06 911 LEU A O 1
ATOM 7291 N N . ALA A 1 912 ? 26.024 0.880 11.023 1.00 87.12 912 ALA A N 1
ATOM 7292 C CA . ALA A 1 912 ? 26.380 -0.541 11.018 1.00 87.12 912 ALA A CA 1
ATOM 7293 C C . ALA A 1 912 ? 25.639 -1.387 9.956 1.00 87.12 912 ALA A C 1
ATOM 7295 O O . ALA A 1 912 ? 26.068 -2.504 9.668 1.00 87.12 912 ALA A O 1
ATOM 7296 N N . LYS A 1 913 ? 24.540 -0.878 9.376 1.00 85.75 913 LYS A N 1
ATOM 7297 C CA . LYS A 1 913 ? 23.749 -1.549 8.327 1.00 85.75 913 LYS A CA 1
ATOM 7298 C C . LYS A 1 913 ? 24.020 -0.980 6.925 1.00 85.75 913 LYS A C 1
ATOM 7300 O O . LYS A 1 913 ? 23.985 -1.731 5.952 1.00 85.75 913 LYS A O 1
ATOM 7305 N N . VAL A 1 914 ? 24.328 0.317 6.828 1.00 85.75 914 VAL A N 1
ATOM 7306 C CA . VAL A 1 914 ? 24.725 1.032 5.594 1.00 85.75 914 VAL A CA 1
ATOM 7307 C C . VAL A 1 914 ? 25.965 0.402 4.957 1.00 85.75 914 VAL A C 1
ATOM 7309 O O . VAL A 1 914 ? 26.874 -0.001 5.676 1.00 85.75 914 VAL A O 1
ATOM 7312 N N . PHE A 1 915 ? 26.055 0.373 3.622 1.00 87.75 915 PHE A N 1
ATOM 7313 C CA . PHE A 1 915 ? 27.256 -0.107 2.910 1.00 87.75 915 PHE A CA 1
ATOM 7314 C C . PHE A 1 915 ? 28.260 1.000 2.527 1.00 87.75 915 PHE A C 1
ATOM 7316 O O . PHE A 1 915 ? 29.464 0.743 2.496 1.00 87.75 915 PHE A O 1
ATOM 7323 N N . SER A 1 916 ? 27.796 2.226 2.256 1.00 88.44 916 SER A N 1
ATOM 7324 C CA . SER A 1 916 ? 28.656 3.406 2.063 1.00 88.44 916 SER A CA 1
ATOM 7325 C C . SER A 1 916 ? 27.917 4.714 2.360 1.00 88.44 916 SER A C 1
ATOM 7327 O O . SER A 1 916 ? 26.701 4.805 2.161 1.00 88.44 916 SER A O 1
ATOM 7329 N N . VAL A 1 917 ? 28.662 5.743 2.771 1.00 88.19 917 VAL A N 1
ATOM 7330 C CA . VAL A 1 917 ? 28.190 7.135 2.889 1.00 88.19 917 VAL A CA 1
ATOM 7331 C C . VAL A 1 917 ? 28.769 7.963 1.738 1.00 88.19 917 VAL A C 1
ATOM 7333 O O . VAL A 1 917 ? 29.989 8.035 1.589 1.00 88.19 917 VAL A O 1
ATOM 7336 N N . HIS A 1 918 ? 27.911 8.602 0.939 1.00 85.88 918 HIS A N 1
ATOM 7337 C CA . HIS A 1 918 ? 28.294 9.356 -0.264 1.00 85.88 918 HIS A CA 1
ATOM 7338 C C . HIS A 1 918 ? 28.331 10.876 0.001 1.00 85.88 918 HIS A C 1
ATOM 7340 O O . HIS A 1 918 ? 27.432 11.439 0.631 1.00 85.88 918 HIS A O 1
ATOM 7346 N N . LEU A 1 919 ? 29.400 11.552 -0.448 1.00 83.94 919 LEU A N 1
ATOM 7347 C CA . LEU A 1 919 ? 29.771 12.894 0.028 1.00 83.94 919 LEU A CA 1
ATOM 7348 C C . LEU A 1 919 ? 29.681 14.037 -1.010 1.00 83.94 919 LEU A C 1
ATOM 7350 O O . LEU A 1 919 ? 30.165 15.132 -0.717 1.00 83.94 919 LEU A O 1
ATOM 7354 N N . HIS A 1 920 ? 29.033 13.856 -2.167 1.00 75.50 920 HIS A N 1
ATOM 7355 C CA . HIS A 1 920 ? 28.614 14.923 -3.109 1.00 75.50 920 HIS A CA 1
ATOM 7356 C C . HIS A 1 920 ? 29.698 15.867 -3.645 1.00 75.50 920 HIS A C 1
ATOM 7358 O O . HIS A 1 920 ? 29.542 17.100 -3.648 1.00 75.50 920 HIS A O 1
ATOM 7364 N N . ASN A 1 921 ? 30.811 15.323 -4.125 1.00 72.88 921 ASN A N 1
ATOM 7365 C CA . ASN A 1 921 ? 31.897 16.080 -4.750 1.00 72.88 921 ASN A CA 1
ATOM 7366 C C . ASN A 1 921 ? 32.498 17.144 -3.783 1.00 72.88 921 ASN A C 1
ATOM 7368 O O . ASN A 1 921 ? 33.104 18.130 -4.211 1.00 72.88 921 ASN A O 1
ATOM 7372 N N . GLN A 1 922 ? 32.294 17.003 -2.459 1.00 78.81 922 GLN A N 1
ATOM 7373 C CA . GLN A 1 922 ? 32.632 18.004 -1.426 1.00 78.81 922 GLN A CA 1
ATOM 7374 C C . GLN A 1 922 ? 34.094 17.917 -0.941 1.00 78.81 922 GLN A C 1
ATOM 7376 O O . GLN A 1 922 ? 34.387 18.157 0.231 1.00 78.81 922 GLN A O 1
ATOM 7381 N N . TRP A 1 923 ? 35.039 17.606 -1.831 1.00 76.56 923 TRP A N 1
ATOM 7382 C CA . TRP A 1 923 ? 36.459 17.340 -1.524 1.00 76.56 923 TRP A CA 1
ATOM 7383 C C . TRP A 1 923 ? 37.182 18.417 -0.713 1.00 76.56 923 TRP A C 1
ATOM 7385 O O . TRP A 1 923 ? 38.210 18.147 -0.106 1.00 76.56 923 TRP A O 1
ATOM 7395 N N . ARG A 1 924 ? 36.683 19.657 -0.760 1.00 78.88 924 ARG A N 1
ATOM 7396 C CA . ARG A 1 924 ? 37.284 20.826 -0.104 1.00 78.88 924 ARG A CA 1
ATOM 7397 C C . ARG A 1 924 ? 36.704 21.107 1.286 1.00 78.88 924 ARG A C 1
ATOM 7399 O O . ARG A 1 924 ? 37.217 21.986 1.970 1.00 78.88 924 ARG A O 1
ATOM 7406 N N . LYS A 1 925 ? 35.648 20.398 1.711 1.00 85.12 925 LYS A N 1
ATOM 7407 C CA . LYS A 1 925 ? 35.126 20.498 3.079 1.00 85.12 925 LYS A CA 1
ATOM 7408 C C . LYS A 1 925 ? 35.910 19.544 4.004 1.00 85.12 925 LYS A C 1
ATOM 7410 O O . LYS A 1 925 ? 35.950 18.340 3.718 1.00 85.12 925 LYS A O 1
ATOM 7415 N N . PRO A 1 926 ? 36.527 20.045 5.093 1.00 87.62 926 PRO A N 1
ATOM 7416 C CA . PRO A 1 926 ? 37.123 19.196 6.120 1.00 87.62 926 PRO A CA 1
ATOM 7417 C C . PRO A 1 926 ? 36.028 18.508 6.942 1.00 87.62 926 PRO A C 1
ATOM 7419 O O . PRO A 1 926 ? 34.905 19.006 7.029 1.00 87.62 926 PRO A O 1
ATOM 7422 N N . PHE A 1 927 ? 36.365 17.388 7.574 1.00 90.88 927 PHE A N 1
ATOM 7423 C CA . PHE A 1 927 ? 35.495 16.762 8.567 1.00 90.88 927 PHE A CA 1
ATOM 7424 C C . PHE A 1 927 ? 35.700 17.435 9.938 1.00 90.88 927 PHE A C 1
ATOM 7426 O O . PHE A 1 927 ? 36.845 17.716 10.303 1.00 90.88 927 PHE A O 1
ATOM 7433 N N . PRO A 1 928 ? 34.633 17.725 10.702 1.00 90.19 928 PRO A N 1
ATOM 7434 C CA . PRO A 1 928 ? 34.756 18.372 12.002 1.00 90.19 928 PRO A CA 1
ATOM 7435 C C . PRO A 1 928 ? 35.325 17.406 13.049 1.00 90.19 928 PRO A C 1
ATOM 7437 O O . PRO A 1 928 ? 34.738 16.360 13.329 1.00 90.19 928 PRO A O 1
ATOM 7440 N N . LEU A 1 929 ? 36.447 17.792 13.667 1.00 88.50 929 LEU A N 1
ATOM 7441 C CA . LEU A 1 929 ? 37.030 17.078 14.806 1.00 88.50 929 LEU A CA 1
ATOM 7442 C C . LEU A 1 929 ? 35.997 16.933 15.929 1.00 88.50 929 LEU A C 1
ATOM 7444 O O . LEU A 1 929 ? 35.379 17.908 16.352 1.00 88.50 929 LEU A O 1
ATOM 7448 N N . GLY A 1 930 ? 35.820 15.707 16.409 1.00 85.50 930 GLY A N 1
ATOM 7449 C CA . GLY A 1 930 ? 34.843 15.353 17.428 1.00 85.50 930 GLY A CA 1
ATOM 7450 C C . GLY A 1 930 ? 33.396 15.263 16.938 1.00 85.50 930 GLY A C 1
ATOM 7451 O O . GLY A 1 930 ? 32.542 14.976 17.771 1.00 85.50 930 GLY A O 1
ATOM 7452 N N . GLY A 1 931 ? 33.097 15.469 15.648 1.00 89.25 931 GLY A N 1
ATOM 7453 C CA . GLY A 1 931 ? 31.765 15.250 15.062 1.00 89.25 931 GLY A CA 1
ATOM 7454 C C . GLY A 1 931 ? 31.442 13.768 14.820 1.00 89.25 931 GLY A C 1
ATOM 7455 O O . GLY A 1 931 ? 32.316 12.907 14.937 1.00 89.25 931 GLY A O 1
ATOM 7456 N N . TRP A 1 932 ? 30.188 13.454 14.471 1.00 91.00 932 TRP A N 1
ATOM 7457 C CA . TRP A 1 932 ? 29.713 12.068 14.348 1.00 91.00 932 TRP A CA 1
ATOM 7458 C C . TRP A 1 932 ? 30.551 11.210 13.389 1.00 91.00 932 TRP A C 1
ATOM 7460 O O . TRP A 1 932 ? 30.864 10.072 13.724 1.00 91.00 932 TRP A O 1
ATOM 7470 N N . LEU A 1 933 ? 30.964 11.755 12.239 1.00 91.56 933 LEU A N 1
ATOM 7471 C CA . LEU A 1 933 ? 31.745 11.015 11.245 1.00 91.56 933 LEU A CA 1
ATOM 7472 C C . LEU A 1 933 ? 33.130 10.628 11.787 1.00 91.56 933 LEU A C 1
ATOM 7474 O O . LEU A 1 933 ? 33.551 9.480 11.650 1.00 91.56 933 LEU A O 1
ATOM 7478 N N . ASP A 1 934 ? 33.812 11.578 12.438 1.00 91.94 934 ASP A N 1
ATOM 7479 C CA . ASP A 1 934 ? 35.110 11.367 13.089 1.00 91.94 934 ASP A CA 1
ATOM 7480 C C . ASP A 1 934 ? 35.011 10.269 14.159 1.00 91.94 934 ASP A C 1
ATOM 7482 O O . ASP A 1 934 ? 35.753 9.287 14.110 1.00 91.94 934 ASP A O 1
ATOM 7486 N N . ARG A 1 935 ? 34.034 10.385 15.069 1.00 91.81 935 ARG A N 1
ATOM 7487 C CA . ARG A 1 935 ? 33.825 9.406 16.146 1.00 91.81 935 ARG A CA 1
ATOM 7488 C C . ARG A 1 935 ? 33.463 8.011 15.627 1.00 91.81 935 ARG A C 1
ATOM 7490 O O . ARG A 1 935 ? 34.101 7.043 16.023 1.00 91.81 935 ARG A O 1
ATOM 7497 N N . LEU A 1 936 ? 32.432 7.908 14.786 1.00 92.50 936 LEU A N 1
ATOM 7498 C CA . LEU A 1 936 ? 31.771 6.633 14.478 1.00 92.50 936 LEU A CA 1
ATOM 7499 C C . LEU A 1 936 ? 32.398 5.879 13.296 1.00 92.50 936 LEU A C 1
ATOM 7501 O O . LEU A 1 936 ? 32.261 4.658 13.231 1.00 92.50 936 LEU A O 1
ATOM 7505 N N . LEU A 1 937 ? 33.088 6.573 12.380 1.00 93.50 937 LEU A N 1
ATOM 7506 C CA . LEU A 1 937 ? 33.717 5.964 11.200 1.00 93.50 937 LEU A CA 1
ATOM 7507 C C . LEU A 1 937 ? 35.234 6.185 11.156 1.00 93.50 937 LEU A C 1
ATOM 7509 O O . LEU A 1 937 ? 35.986 5.212 11.183 1.00 93.50 937 LEU A O 1
ATOM 7513 N N . LEU A 1 938 ? 35.706 7.437 11.111 1.00 94.38 938 LEU A N 1
ATOM 7514 C CA . LEU A 1 938 ? 37.106 7.730 10.755 1.00 94.38 938 LEU A CA 1
ATOM 7515 C C . LEU A 1 938 ? 38.107 7.108 11.743 1.00 94.38 938 LEU A C 1
ATOM 7517 O O . LEU A 1 938 ? 39.029 6.401 11.332 1.00 94.38 938 LEU A O 1
ATOM 7521 N N . ARG A 1 939 ? 37.877 7.286 13.051 1.00 93.56 939 ARG A N 1
ATOM 7522 C CA . ARG A 1 939 ? 38.700 6.673 14.109 1.00 93.56 939 ARG A CA 1
ATOM 7523 C C . ARG A 1 939 ? 38.645 5.148 14.098 1.00 93.56 939 ARG A C 1
ATOM 7525 O O . ARG A 1 939 ? 39.630 4.506 14.450 1.00 93.56 939 ARG A O 1
ATOM 7532 N N . ARG A 1 940 ? 37.520 4.557 13.683 1.00 92.88 940 ARG A N 1
ATOM 7533 C CA . ARG A 1 940 ? 37.371 3.098 13.589 1.00 92.88 940 ARG A CA 1
ATOM 7534 C C . ARG A 1 940 ? 38.127 2.521 12.396 1.00 92.88 940 ARG A C 1
ATOM 7536 O O . ARG A 1 940 ? 38.666 1.424 12.521 1.00 92.88 940 ARG A O 1
ATOM 7543 N N . TYR A 1 941 ? 38.232 3.255 11.286 1.00 95.25 941 TYR A N 1
ATOM 7544 C CA . TYR A 1 941 ? 39.115 2.870 10.183 1.00 95.25 941 TYR A CA 1
ATOM 7545 C C . TYR A 1 941 ? 40.574 2.842 10.648 1.00 95.25 941 TYR A C 1
ATOM 7547 O O . TYR A 1 941 ? 41.233 1.814 10.509 1.00 95.25 941 TYR A O 1
ATOM 7555 N N . ASP A 1 942 ? 41.049 3.907 11.300 1.00 94.00 942 ASP A N 1
ATOM 7556 C CA . ASP A 1 942 ? 42.419 3.957 11.825 1.00 94.00 942 ASP A CA 1
ATOM 7557 C C . ASP A 1 942 ? 42.680 2.891 12.910 1.00 94.00 942 ASP A C 1
ATOM 7559 O O . ASP A 1 942 ? 43.746 2.277 12.916 1.00 94.00 942 ASP A O 1
ATOM 7563 N N . ALA A 1 943 ? 41.699 2.577 13.765 1.00 91.81 943 ALA A N 1
ATOM 7564 C CA . ALA A 1 943 ? 41.812 1.505 14.760 1.00 91.81 943 ALA A CA 1
ATOM 7565 C C . ALA A 1 943 ? 41.854 0.089 14.144 1.00 91.81 943 ALA A C 1
ATOM 7567 O O . ALA A 1 943 ? 42.601 -0.770 14.615 1.00 91.81 943 ALA A O 1
ATOM 7568 N N . ARG A 1 944 ? 41.096 -0.181 13.070 1.00 88.94 944 ARG A N 1
ATOM 7569 C CA . ARG A 1 944 ? 41.191 -1.453 12.323 1.00 88.94 944 ARG A CA 1
ATOM 7570 C C . ARG A 1 944 ? 42.531 -1.572 11.598 1.00 88.94 944 ARG A C 1
ATOM 7572 O O . ARG A 1 944 ? 43.138 -2.642 11.580 1.00 88.94 944 ARG A O 1
ATOM 7579 N N . LEU A 1 945 ? 43.016 -0.464 11.046 1.00 89.56 945 LEU A N 1
ATOM 7580 C CA . LEU A 1 945 ? 44.305 -0.397 10.365 1.00 89.56 945 LEU A CA 1
ATOM 7581 C C . LEU A 1 945 ? 45.492 -0.505 11.336 1.00 89.56 945 LEU A C 1
ATOM 7583 O O . LEU A 1 945 ? 46.540 -0.978 10.918 1.00 89.56 945 LEU A O 1
ATOM 7587 N N . SER A 1 946 ? 45.380 -0.120 12.609 1.00 82.94 946 SER A N 1
ATOM 7588 C CA . SER A 1 946 ? 46.449 -0.366 13.592 1.00 82.94 946 SER A CA 1
ATOM 7589 C C . SER A 1 946 ? 46.398 -1.782 14.180 1.00 82.94 946 SER A C 1
ATOM 7591 O O . SER A 1 946 ? 47.424 -2.455 14.257 1.00 82.94 946 SER A O 1
ATOM 7593 N N . THR A 1 947 ? 45.211 -2.281 14.541 1.00 64.06 947 THR A N 1
ATOM 7594 C CA . THR A 1 947 ? 45.054 -3.616 15.162 1.00 64.06 947 THR A CA 1
ATOM 7595 C C . THR A 1 947 ? 45.417 -4.775 14.230 1.00 64.06 947 THR A C 1
ATOM 7597 O O . THR A 1 947 ? 45.997 -5.757 14.687 1.00 64.06 947 THR A O 1
ATOM 7600 N N . SER A 1 948 ? 45.179 -4.643 12.922 1.00 57.03 948 SER A N 1
ATOM 7601 C CA . SER A 1 948 ? 45.613 -5.619 11.904 1.00 57.03 948 SER A CA 1
ATOM 7602 C C . SER A 1 948 ? 47.139 -5.744 11.741 1.00 57.03 948 SER A C 1
ATOM 7604 O O . SER A 1 948 ? 47.599 -6.664 11.071 1.00 57.03 948 SER A O 1
ATOM 7606 N N . PHE A 1 949 ? 47.931 -4.856 12.358 1.00 52.22 949 PHE A N 1
ATOM 7607 C CA . PHE A 1 949 ? 49.399 -4.814 12.264 1.00 52.22 949 PHE A CA 1
ATOM 7608 C C . PHE A 1 949 ? 50.117 -5.121 13.595 1.00 52.22 949 PHE A C 1
ATOM 7610 O O . PHE A 1 949 ? 51.339 -4.984 13.687 1.00 52.22 949 PHE A O 1
ATOM 7617 N N . GLY A 1 950 ? 49.384 -5.596 14.612 1.00 39.09 950 GLY A N 1
ATOM 7618 C CA . GLY A 1 950 ? 49.871 -5.911 15.967 1.00 39.09 950 GLY A CA 1
ATOM 7619 C C . GLY A 1 950 ? 50.826 -7.111 16.092 1.00 39.09 950 GLY A C 1
ATOM 7620 O O . GLY A 1 950 ? 50.653 -7.930 16.990 1.00 39.09 950 GLY A O 1
ATOM 7621 N N . ALA A 1 951 ? 51.804 -7.235 15.190 1.00 35.34 951 ALA A N 1
ATOM 7622 C CA . ALA A 1 951 ? 52.843 -8.268 15.207 1.00 35.34 951 ALA A CA 1
ATOM 7623 C C . ALA A 1 951 ? 54.170 -7.895 14.500 1.00 35.34 951 ALA A C 1
ATOM 7625 O O . ALA A 1 951 ? 55.088 -8.711 14.549 1.00 35.34 951 ALA A O 1
ATOM 7626 N N . ARG A 1 952 ? 54.293 -6.743 13.802 1.00 34.34 952 ARG A N 1
ATOM 7627 C CA . ARG A 1 952 ? 55.500 -6.449 12.982 1.00 34.34 952 ARG A CA 1
ATOM 7628 C C . ARG A 1 952 ? 56.049 -5.016 12.932 1.00 34.34 952 ARG A C 1
ATOM 7630 O O . ARG A 1 952 ? 57.203 -4.877 12.550 1.00 34.34 952 ARG A O 1
ATOM 7637 N N . GLU A 1 953 ? 55.316 -3.975 13.324 1.00 37.75 953 GLU A N 1
ATOM 7638 C CA . GLU A 1 953 ? 55.848 -2.593 13.352 1.00 37.75 953 GLU A CA 1
ATOM 7639 C C . GLU A 1 953 ? 56.162 -2.141 14.791 1.00 37.75 953 GLU A C 1
ATOM 7641 O O . GLU A 1 953 ? 55.558 -1.214 15.325 1.00 37.75 953 GLU A O 1
ATOM 7646 N N . SER A 1 954 ? 57.107 -2.834 15.438 1.00 32.03 954 SER A N 1
ATOM 7647 C CA . SER A 1 954 ? 57.638 -2.468 16.764 1.00 32.03 954 SER A CA 1
ATOM 7648 C C . SER A 1 954 ? 59.162 -2.628 16.899 1.00 32.03 954 SER A C 1
ATOM 7650 O O . SER A 1 954 ? 59.661 -2.696 18.019 1.00 32.03 954 SER A O 1
ATOM 7652 N N . GLU A 1 955 ? 59.893 -2.711 15.779 1.00 34.06 955 GLU A N 1
ATOM 7653 C CA . GLU A 1 955 ? 61.369 -2.806 15.744 1.00 34.06 955 GLU A CA 1
ATOM 7654 C C . GLU A 1 955 ? 62.050 -1.766 14.819 1.00 34.06 955 GLU A C 1
ATOM 7656 O O . GLU A 1 955 ? 63.275 -1.696 14.797 1.00 34.06 955 GLU A O 1
ATOM 7661 N N . GLU A 1 956 ? 61.296 -0.916 14.104 1.00 35.28 956 GLU A N 1
ATOM 7662 C CA . GLU A 1 956 ? 61.832 0.178 13.259 1.00 35.28 956 GLU A CA 1
ATOM 7663 C C . GLU A 1 956 ? 61.203 1.553 13.592 1.00 35.28 956 GLU A C 1
ATOM 7665 O O . GLU A 1 956 ? 60.726 2.268 12.706 1.00 35.28 956 GLU A O 1
ATOM 7670 N N . LEU A 1 957 ? 61.180 1.926 14.881 1.00 32.03 957 LEU A N 1
ATOM 7671 C CA . LEU A 1 957 ? 60.759 3.255 15.362 1.00 32.03 957 LEU A CA 1
ATOM 7672 C C . LEU A 1 957 ? 61.566 3.713 16.590 1.00 32.03 957 LEU A C 1
ATOM 7674 O O . LEU A 1 957 ? 61.706 2.895 17.525 1.00 32.03 957 LEU A O 1
#

pLDDT: mean 76.54, std 22.74, range [21.67, 98.0]

Nearest PDB structures (foldseek):
  1s2m-assembly1_A  TM=5.518E-01  e=2.583E-53  Saccharomyces cerevisiae
  4bru-assembly1_A  TM=5.744E-01  e=1.286E-50  Saccharomyces cerevisiae S288C
  7pli-assembly3_J  TM=9.541E-01  e=4.264E-35  Escherichia coli K-12
  7pli-assembly1_B  TM=9.412E-01  e=3.809E-35  Escherichia coli K-12
  7pmm-assembly1_B  TM=9.519E-01  e=1.851E-34  Escherichia coli K-12

Radius of gyration: 40.55 Å; Cα contacts (8 Å, |Δi|>4): 1377; chains: 1; bounding box: 134×94×118 Å

Secondary structure (DSSP, 8-state):
-PPPPPPPTTSSGGGGGG--PPPP--S---HHHH---S--TTTTT--HHHHHHHHHTT--S--HHHHHHHHHHHTT--EEEE--TTSSHHHHHHHHHHHH--TTS-S--EEEE-SSHHHHHHHHHHHHHHTTTTT--EEEE-BTB-HHHHHHHTTS--SEEEE-HHHHHHHHHTTSS--TT--EEEESSHHHHTSTTTHHHHHHHTTSS-SS-EEEEEES---HHHHHHHHHH-SS-EEEE--SSSS-TTEEEEEEE--TTTHHHHHHHHHHHS--SEEEEE-SSHHHHHHHHHHHHHTT--EEEE-TTS-HHHHHHHHHHHHTTS-SEEEE-GGGSSS---TTEEEEEESS--SSHHHHHHHHTTSSGGG--EEEEEEE-TTTHHHHHHHHHHHT---EEPPSS--GGGTS-GGGTS--GGGGGSSS--PPPP--------------------------------------------------------------------------------------------------------------------SS-TT-HHHHHHHHHHHHHHHHHHHHHHHHHH----------HHHHHHHHH--PPP-STTSTTTS-TTS-HHHHHHS--SS---S-PPP-TT--HHHHHHTSPPPP--S----TTTSEEEEEEE-TTTS---HHHHHHHHHHHTTS-TTTEEEEEEESS--TT-TTHHHHHHH-TTTEEEEE--HHHHTTTSTTTT-GGGG---TTSHHHHHHHHHHHHHHH-SEEE-TTEEE-S--GGGTTS-EEEEPTT---TT--EEEEEEE--TT-HHHHHHHHHHHHSPPPPTT-SSHHHHHHHHHHHHHHHTTPPPPEEE-S-SB-TTTS-TTTPPPPTTSPPPTT-B-GGG-B-STTSHHHHHHTT-SEEE-TT-TTSPPPTTSHHIIIIIHHHHHHHHHTTTTTSSS--